Protein AF-A0A813GSJ7-F1 (afdb_monomer_lite)

Foldseek 3Di:
DDLADDPVVLVVCFWLVSLLVVLPADPQQVVQLCVQLPHDGGLQVLLPDDLVSLVVSLVPRWGFDPDDDDGDTDHDDPSNSVSSQRSSQSSNVSVPHDRDRSPDDPDDDDDDDDDDDDDDDDDDDDDDDDDDDDDFDWDACCQAFNVVGRDIFGQDDPVLVVLLQVLLCVQPVHGDDLQLAGDSVNLRSQCCQCQVVVHFSAGALLRQFGPGPPCNVVQWAWDWDQDPVRDTDTDIDGGHHAPVRVVSSLSNSVSSQSSDFRCVPDDDDPPDDDTHRLAHPVLSVLLVVLLVVLCVVQVQNVVLSGVLVNCLRPPVLVVLLVVQVVCVVVVNRDPPADADNVNGNHSSSNCSSVPCVSCCVRRVVVSVVCVVSVPDDDGPPPPVVCVVVVVCVVVPVPPPDDDDDDDDDDDDDDDDDDDDDDDDDDDDDDDDDDDDAFAQAAPVRFGADPQLQPHDVPSADPVGPVNGHNAHRRQRHNHHVPDPPPPPDDDDDDDDDDDDDDDDDDDDDDDDDDDDDDDDDDDDDDDDDDDDPPDDDDDDDDDDDDDPPPFDAFPAAAEEEEEQQQQCLLLVLLCVLPVVRHHYDDYLNPDPPADCVDPVNVVVVLVVVAPHLAYEYLHQAPLCQAVQDPDPNNHDDDPDDPVPPDDPDDPPDPDHDPDDDPSVLVSLVPDPNFHYKYKYDDPPCPVVVVPHPQKDKAWAFLVLQPDQAGRIIIMIGNDPLLNVQRYYPVRHDDDHHDDRHQADWDWDPSDPDTDIDRSSNCVSHRHSSSSNSSSVSVNVQCRDPNNSVSSVVPDDDDPDQDDQQLCCVVCVVFPLLVVLVVLLVVLVVVLCVVCVVLVVLVVCQAPPPHDLVDDDLVSLQSSLVSLCVSQVWDADSDLQAFRLRSLQSSCVSSVHLDDVVSQQSDPQFFDELAQPDHDDDSPPFDFAPDDDPLLVLLQVQAAWDQPQVLPDAADPQLVVCPPVNQVVLVVCVVVVQWDKAQHSVVLCVQQNPLATEFHKHWDWDQDPVRDIDIAIAGACRNNSNSNSHDDGGDQDDDDPVNVFVSVLSVLVVVVPHDPDQSDDKDKDWAFDPLFSSTFYGSNSLSSVWYAHPSSIIIRGRTGGHNRPCSSVSSVVVVSDPDASSSNTHISSVQIHMGQWDDDPQWIWHQDDPSRNGIDIDGDD

Radius of gyration: 43.33 Å; chains: 1; bounding box: 101×127×116 Å

Sequence (1164 aa):
MSLLPSVTELAALTTVSSLWMYVQLDESVWNAFSAKVGGITSVRVLAAMPADLLKTGIAALRIPLTAPATPSVREATPVEVIQVGLIWRIARQSVGLPDVDPLQVLGGSSSAPQPASSAAPSNTPHYMQTPLESPSKRVKTSAVLDQADDTEIQVRSSALMMQHFANHVEVTGAEPLSEVEPTPEQVSAMFERIVVRSEAPYADFSVLTPFGQRLQRTMKTRSWLLQQDGTWKALDVPGPPTFEAWQSCFRVYKAILFMLRYDQDAVPGPGSQAPRKIVSPASIEMYYENFRALSHEFPEAWHLCMSAEDRMRGEHLERIKRLLDRALLQGQVPLGIVYNAANPWDGVFQYAAQDAAFWDANVRRPALTFLARNRQVPRFEDAAVMNECWSTAESVQRRVVEYSRSGDEETCSRRRAESDRKTEESEQKTVEVKWGGVFRTGQRGTQICYEYAKGERGSCSEPCQTQRLRSCQKCLGKHRNDSAECRVATPGKGGKGGKGPRMTEEDSKLACEKEAPRKGEEESAPAQQVPPWKKRVTLTGSAATAKNSHLSSPSRRFRFGEFFAGAGGLTMTIREASAEIVEAMTPLDWWDNWDVATDEGYASAVESVADLDHGHFAPPCKSLSKARRTDKHGSAKVLRTEARPEGLGDPKADGRQLDRGEDSRSVFQTDPTGQNIFNGEPAEFFHLVATVKNVELIELDQCPYGAETPKPAGILTNTVWMKTVCHKCKDAPPHRHLVGGLQGKCWGYSREVPTQVWRTSLAAEDPEGLCAAWASALEKWVQSPEGVLTLARSTFTRTGVHGNALVRKASAKSPALRTVGARIGRALTKVFKQLPEVLKMVGAIGTPGWNKQGFKPDAVLLARQMLASEFGCDCDEEIHSYQQPLFQTLLREAKDPETALPEWLKKDVGFPLGIEEGIKTCGIFPTTSKDSASVEASRCHGQLVEDWSGEATNYTSFEEAGDMAQKELDRVFEHGWADKVLTWSEVVQVVGPGAKLTKMACLIKTKPDGSLKIRLIVDMRRSGVNGLMVIRERIVLPRVTDVTEGTRSLLREAGAESDETIEPEFLILGFSDTFYTCHLVTKERQYAIAKGQDGAYYVLKVVAFGFASGPLWGRLAAVLLLWAALGFKLAWEKAQRGKKVAWIGFQLTLTGKFFRDTLVELAQ

pLDDT: mean 70.85, std 22.8, range [20.39, 97.56]

Structure (mmCIF, N/CA/C/O backbone):
data_AF-A0A813GSJ7-F1
#
_entry.id   AF-A0A813GSJ7-F1
#
loop_
_atom_site.group_PDB
_atom_site.id
_atom_site.type_symbol
_atom_site.label_atom_id
_atom_site.label_alt_id
_atom_site.label_comp_id
_atom_site.label_asym_id
_atom_site.label_entity_id
_atom_site.label_seq_id
_atom_site.pdbx_PDB_ins_code
_atom_site.Cartn_x
_atom_site.Cartn_y
_atom_site.Cartn_z
_atom_site.occupancy
_atom_site.B_iso_or_equiv
_atom_site.auth_seq_id
_atom_site.auth_comp_id
_atom_site.auth_asym_id
_atom_site.auth_atom_id
_atom_site.pdbx_PDB_model_num
ATOM 1 N N . MET A 1 1 ? 20.339 50.449 35.054 1.00 42.16 1 MET A N 1
ATOM 2 C CA . MET A 1 1 ? 21.190 51.181 34.092 1.00 42.16 1 MET A CA 1
ATOM 3 C C . MET A 1 1 ? 21.083 50.464 32.760 1.00 42.16 1 MET A C 1
ATOM 5 O O . MET A 1 1 ? 21.123 49.240 32.767 1.00 42.16 1 MET A O 1
ATOM 9 N N . SER A 1 2 ? 20.855 51.184 31.661 1.00 52.94 2 SER A N 1
ATOM 10 C CA . SER A 1 2 ? 20.889 50.594 30.316 1.00 52.94 2 SER A CA 1
ATOM 11 C C . SER A 1 2 ? 22.309 50.088 30.036 1.00 52.94 2 SER A C 1
ATOM 13 O O . SER A 1 2 ? 23.253 50.834 30.267 1.00 52.94 2 SER A O 1
ATOM 15 N N . LEU A 1 3 ? 22.465 48.840 29.573 1.00 64.25 3 LEU A N 1
ATOM 16 C CA . LEU A 1 3 ? 23.765 48.287 29.139 1.00 64.25 3 LEU A CA 1
ATOM 17 C C . LEU A 1 3 ? 24.288 48.964 27.859 1.00 64.25 3 LEU A C 1
ATOM 19 O O . LEU A 1 3 ? 25.447 48.788 27.495 1.00 64.25 3 LEU A O 1
ATOM 23 N N . LEU A 1 4 ? 23.419 49.707 27.172 1.00 77.06 4 LEU A N 1
ATOM 24 C CA . LEU A 1 4 ? 23.701 50.410 25.929 1.00 77.06 4 LEU A CA 1
ATOM 25 C C . LEU A 1 4 ? 23.748 51.928 26.185 1.00 77.06 4 LEU A C 1
ATOM 27 O O . LEU A 1 4 ? 22.931 52.420 26.977 1.00 77.06 4 LEU A O 1
ATOM 31 N N . PRO A 1 5 ? 24.673 52.656 25.532 1.00 81.62 5 PRO A N 1
ATOM 32 C CA . PRO A 1 5 ? 24.878 54.086 25.736 1.00 81.62 5 PRO A CA 1
ATOM 33 C C . PRO A 1 5 ? 23.626 54.901 25.397 1.00 81.62 5 PRO A C 1
ATOM 35 O O . PRO A 1 5 ? 22.882 54.591 24.465 1.00 81.62 5 PRO A O 1
ATOM 38 N N . SER A 1 6 ? 23.400 55.976 26.150 1.00 81.81 6 SER A N 1
ATOM 39 C CA . SER A 1 6 ? 22.367 56.967 25.847 1.00 81.81 6 SER A CA 1
ATOM 40 C C . SER A 1 6 ? 22.648 57.682 24.520 1.00 81.81 6 SER A C 1
ATOM 42 O O . SER A 1 6 ? 23.774 57.701 24.024 1.00 81.81 6 SER A O 1
ATOM 44 N N . VAL A 1 7 ? 21.627 58.328 23.944 1.00 76.75 7 VAL A N 1
ATOM 45 C CA . VAL A 1 7 ? 21.748 59.069 22.670 1.00 76.75 7 VAL A CA 1
ATOM 46 C C . VAL A 1 7 ? 22.870 60.118 22.727 1.00 76.75 7 VAL A C 1
ATOM 48 O O . VAL A 1 7 ? 23.581 60.320 21.744 1.00 76.75 7 VAL A O 1
ATOM 51 N N . THR A 1 8 ? 23.079 60.739 23.891 1.00 76.44 8 THR A N 1
ATOM 52 C CA . THR A 1 8 ? 24.147 61.720 24.120 1.00 76.44 8 THR A CA 1
ATOM 53 C C . THR A 1 8 ? 25.535 61.071 24.191 1.00 76.44 8 THR A C 1
ATOM 55 O O . THR A 1 8 ? 26.498 61.640 23.688 1.00 76.44 8 THR A O 1
ATOM 58 N N . GLU A 1 9 ? 25.651 59.871 24.770 1.00 78.56 9 GLU A N 1
ATOM 59 C CA . GLU A 1 9 ? 26.912 59.115 24.852 1.00 78.56 9 GLU A CA 1
ATOM 60 C C . GLU A 1 9 ? 27.303 58.504 23.500 1.00 78.56 9 GLU A C 1
ATOM 62 O O . GLU A 1 9 ? 28.477 58.521 23.138 1.00 78.56 9 GLU A O 1
ATOM 67 N N . LEU A 1 10 ? 26.328 58.048 22.702 1.00 81.44 10 LEU A N 1
ATOM 68 C CA . LEU A 1 10 ? 26.556 57.546 21.341 1.00 81.44 10 LEU A CA 1
ATOM 69 C C . LEU A 1 10 ? 27.217 58.592 20.433 1.00 81.44 10 LEU A C 1
ATOM 71 O O . LEU A 1 10 ? 28.060 58.236 19.610 1.00 81.44 10 LEU A O 1
ATOM 75 N N . ALA A 1 11 ? 26.899 59.879 20.611 1.00 74.69 11 ALA A N 1
ATOM 76 C CA . ALA A 1 11 ? 27.506 60.967 19.842 1.00 74.69 11 ALA A CA 1
ATOM 77 C C . ALA A 1 11 ? 29.021 61.125 20.098 1.00 74.69 11 ALA A C 1
ATOM 79 O O . ALA A 1 11 ? 29.734 61.635 19.235 1.00 74.69 11 ALA A O 1
ATOM 80 N N . ALA A 1 12 ? 29.526 60.661 21.249 1.00 76.44 12 ALA A N 1
ATOM 81 C CA . ALA A 1 12 ? 30.950 60.684 21.595 1.00 76.44 12 ALA A CA 1
ATOM 82 C C . ALA A 1 12 ? 31.717 59.423 21.130 1.00 76.44 12 ALA A C 1
ATOM 84 O O . ALA A 1 12 ? 32.950 59.401 21.136 1.00 76.44 12 ALA A O 1
ATOM 85 N N . LEU A 1 13 ? 31.017 58.370 20.688 1.00 83.25 13 LEU A N 1
ATOM 86 C CA . LEU A 1 13 ? 31.591 57.071 20.314 1.00 83.25 13 LEU A CA 1
ATOM 87 C C . LEU A 1 13 ? 31.819 56.948 18.797 1.00 83.25 13 LEU A C 1
ATOM 89 O O . LEU A 1 13 ? 31.229 56.111 18.114 1.00 83.25 13 LEU A O 1
ATOM 93 N N . THR A 1 14 ? 32.689 57.803 18.256 1.00 78.19 14 THR A N 1
ATOM 94 C CA . THR A 1 14 ? 32.916 57.929 16.802 1.00 78.19 14 THR A CA 1
ATOM 95 C C . THR A 1 14 ? 34.052 57.064 16.240 1.00 78.19 14 THR A C 1
ATOM 97 O O . THR A 1 14 ? 34.173 56.939 15.020 1.00 78.19 14 THR A O 1
ATOM 100 N N . THR A 1 15 ? 34.877 56.438 17.087 1.00 85.38 15 THR A N 1
ATOM 101 C CA . THR A 1 15 ? 36.038 55.627 16.672 1.00 85.38 15 THR A CA 1
ATOM 102 C C . THR A 1 15 ? 35.978 54.225 17.273 1.00 85.38 15 THR A C 1
ATOM 104 O O . THR A 1 15 ? 35.367 54.017 18.315 1.00 85.38 15 THR A O 1
ATOM 107 N N . VAL A 1 16 ? 36.637 53.246 16.643 1.00 83.31 16 VAL A N 1
ATOM 108 C CA . VAL A 1 16 ? 36.701 51.874 17.184 1.00 83.31 16 VAL A CA 1
ATOM 109 C C . VAL A 1 16 ? 37.360 51.865 18.569 1.00 83.31 16 VAL A C 1
ATOM 111 O O . VAL A 1 16 ? 36.894 51.154 19.455 1.00 83.31 16 VAL A O 1
ATOM 114 N N . SER A 1 17 ? 38.371 52.715 18.779 1.00 85.19 17 SER A N 1
ATOM 115 C CA . SER A 1 17 ? 39.045 52.873 20.070 1.00 85.19 17 SER A CA 1
ATOM 116 C C . SER A 1 17 ? 38.131 53.386 21.173 1.00 85.19 17 SER A C 1
ATOM 118 O O . SER A 1 17 ? 38.138 52.839 22.273 1.00 85.19 17 SER A O 1
ATOM 120 N N . SER A 1 18 ? 37.278 54.372 20.882 1.00 86.25 18 SER A N 1
ATOM 121 C CA . SER A 1 18 ? 36.339 54.864 21.892 1.00 86.25 18 SER A CA 1
ATOM 122 C C . SER A 1 18 ? 35.288 53.820 22.285 1.00 86.25 18 SER A C 1
ATOM 124 O O . SER A 1 18 ? 34.849 53.825 23.432 1.00 86.25 18 SER A O 1
ATOM 126 N N . LEU A 1 19 ? 34.943 52.874 21.400 1.00 85.81 19 LEU A N 1
ATOM 127 C CA . LEU A 1 19 ? 33.991 51.800 21.706 1.00 85.81 19 LEU A CA 1
ATOM 128 C C . LEU A 1 19 ? 34.537 50.771 22.701 1.00 85.81 19 LEU A C 1
ATOM 130 O O . LEU A 1 19 ? 33.862 50.457 23.681 1.00 85.81 19 LEU A O 1
ATOM 134 N N . TRP A 1 20 ? 35.740 50.234 22.475 1.00 87.06 20 TRP A N 1
ATOM 135 C CA . TRP A 1 20 ? 36.286 49.227 23.389 1.00 87.06 20 TRP A CA 1
ATOM 136 C C . TRP A 1 20 ? 36.777 49.835 24.706 1.00 87.06 20 TRP A C 1
ATOM 138 O O . TRP A 1 20 ? 36.661 49.184 25.744 1.00 87.06 20 TRP A O 1
ATOM 148 N N . MET A 1 21 ? 37.192 51.109 24.709 1.00 85.44 21 MET A N 1
ATOM 149 C CA . MET A 1 21 ? 37.447 51.852 25.948 1.00 85.44 21 MET A CA 1
ATOM 150 C C . MET A 1 21 ? 36.170 52.066 26.769 1.00 85.44 21 MET A C 1
ATOM 152 O O . MET A 1 21 ? 36.201 51.909 27.987 1.00 85.44 21 MET A O 1
ATOM 156 N N . TYR A 1 22 ? 35.039 52.382 26.124 1.00 86.25 22 TYR A N 1
ATOM 157 C CA . TYR A 1 22 ? 33.753 52.563 26.809 1.00 86.25 22 TYR A CA 1
ATOM 158 C C . TYR A 1 22 ? 33.303 51.290 27.535 1.00 86.25 22 TYR A C 1
ATOM 160 O O . TYR A 1 22 ? 32.839 51.342 28.671 1.00 86.25 22 TYR A O 1
ATOM 168 N N . VAL A 1 23 ? 33.502 50.133 26.899 1.00 87.88 23 VAL A N 1
ATOM 169 C CA . VAL A 1 23 ? 33.152 48.818 27.455 1.00 87.88 23 VAL A CA 1
ATOM 170 C C . VAL A 1 23 ? 34.245 48.270 28.399 1.00 87.88 23 VAL A C 1
ATOM 172 O O . VAL A 1 23 ? 34.072 47.209 28.998 1.00 87.88 23 VAL A O 1
ATOM 175 N N . GLN A 1 24 ? 35.342 49.015 28.591 1.00 88.94 24 GLN A N 1
ATOM 176 C CA . GLN A 1 24 ? 36.490 48.665 29.440 1.00 88.94 24 GLN A CA 1
ATOM 177 C C . GLN A 1 24 ? 37.159 47.335 29.044 1.00 88.94 24 GLN A C 1
ATOM 179 O O . GLN A 1 24 ? 37.554 46.546 29.904 1.00 88.94 24 GLN A O 1
ATOM 184 N N . LEU A 1 25 ? 37.257 47.064 27.739 1.00 88.25 25 LEU A N 1
ATOM 185 C CA . LEU A 1 25 ? 38.001 45.916 27.222 1.00 88.25 25 LEU A CA 1
ATOM 186 C C . LEU A 1 25 ? 39.484 46.279 27.083 1.00 88.25 25 LEU A C 1
ATOM 188 O O . LEU A 1 25 ? 39.816 47.355 26.588 1.00 88.25 25 LEU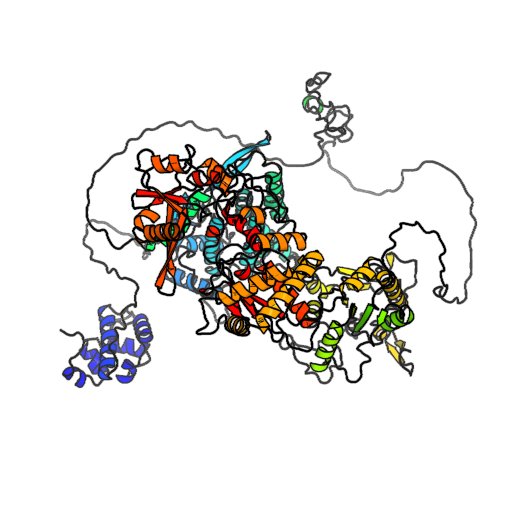 A O 1
ATOM 192 N N . ASP A 1 26 ? 40.373 45.376 27.493 1.00 86.31 26 ASP A N 1
ATOM 193 C CA . ASP A 1 26 ? 41.816 45.581 27.360 1.00 86.31 26 ASP A CA 1
ATOM 194 C C . ASP A 1 26 ? 42.247 45.647 25.882 1.00 86.31 26 ASP A C 1
ATOM 196 O O . ASP A 1 26 ? 41.798 44.859 25.040 1.00 86.31 26 ASP A O 1
ATOM 200 N N . GLU A 1 27 ? 43.148 46.580 25.564 1.00 83.88 27 GLU A N 1
ATOM 201 C CA . GLU A 1 27 ? 43.599 46.839 24.194 1.00 83.88 27 GLU A CA 1
ATOM 202 C C . GLU A 1 27 ? 44.244 45.598 23.552 1.00 83.88 27 GLU A C 1
ATOM 204 O O . GLU A 1 27 ? 44.051 45.339 22.361 1.00 83.88 27 GLU A O 1
ATOM 209 N N . SER A 1 28 ? 44.963 44.780 24.330 1.00 84.19 28 SER A N 1
ATOM 210 C CA . SER A 1 28 ? 45.601 43.561 23.817 1.00 84.19 28 SER A CA 1
ATOM 211 C C . SER A 1 28 ? 44.573 42.524 23.355 1.00 84.19 28 SER A C 1
ATOM 213 O O . SER A 1 28 ? 44.789 41.833 22.354 1.00 84.19 28 SER A O 1
ATOM 215 N N . VAL A 1 29 ? 43.421 42.466 24.027 1.00 86.94 29 VAL A N 1
ATOM 216 C CA . VAL A 1 29 ? 42.313 41.561 23.706 1.00 86.94 29 VAL A CA 1
ATOM 217 C C . VAL A 1 29 ? 41.586 42.036 22.456 1.00 86.94 29 VAL A C 1
ATOM 219 O O . VAL A 1 29 ? 41.328 41.234 21.554 1.00 86.94 29 VAL A O 1
ATOM 222 N N . TRP A 1 30 ? 41.321 43.343 22.356 1.00 90.00 30 TRP A N 1
ATOM 223 C CA . TRP A 1 30 ? 40.736 43.924 21.150 1.00 90.00 30 TRP A CA 1
ATOM 224 C C . TRP A 1 30 ? 41.644 43.739 19.932 1.00 90.00 30 TRP A C 1
ATOM 226 O O . TRP A 1 30 ? 41.173 43.330 18.873 1.00 90.00 30 TRP A O 1
ATOM 236 N N . ASN A 1 31 ? 42.950 43.971 20.074 1.00 86.44 31 ASN A N 1
ATOM 237 C CA . ASN A 1 31 ? 43.903 43.813 18.977 1.00 86.44 31 ASN A CA 1
ATOM 238 C C . ASN A 1 31 ? 44.022 42.350 18.529 1.00 86.44 31 ASN A C 1
ATOM 240 O O . ASN A 1 31 ? 44.044 42.082 17.325 1.00 86.44 31 ASN A O 1
ATOM 244 N N . ALA A 1 32 ? 44.016 41.395 19.466 1.00 86.38 32 ALA A N 1
ATOM 245 C CA . ALA A 1 32 ? 43.986 39.970 19.143 1.00 86.38 32 ALA A CA 1
ATOM 246 C C . ALA A 1 32 ? 42.697 39.575 18.400 1.00 86.38 32 ALA A C 1
ATOM 248 O O . ALA A 1 32 ? 42.760 38.830 17.421 1.00 86.38 32 ALA A O 1
ATOM 249 N N . PHE A 1 33 ? 41.541 40.104 18.814 1.00 90.00 33 PHE A N 1
ATOM 250 C CA . PHE A 1 33 ? 40.266 39.872 18.134 1.00 90.00 33 PHE A CA 1
ATOM 251 C C . PHE A 1 33 ? 40.240 40.503 16.742 1.00 90.00 33 PHE A C 1
ATOM 253 O O . PHE A 1 33 ? 39.985 39.813 15.756 1.00 90.00 33 PHE A O 1
ATOM 260 N N . SER A 1 34 ? 40.581 41.788 16.646 1.00 87.81 34 SER A N 1
ATOM 261 C CA . SER A 1 34 ? 40.627 42.546 15.398 1.00 87.81 34 SER A CA 1
ATOM 262 C C . SER A 1 34 ? 41.532 41.863 14.372 1.00 87.81 34 SER A C 1
ATOM 264 O O . SER A 1 34 ? 41.120 41.678 13.230 1.00 87.81 34 SER A O 1
ATOM 266 N N . ALA A 1 35 ? 42.707 41.370 14.780 1.00 85.00 35 ALA A N 1
ATOM 267 C CA . ALA A 1 35 ? 43.603 40.620 13.903 1.00 85.00 35 ALA A CA 1
ATOM 268 C C . ALA A 1 35 ? 42.976 39.324 13.351 1.00 85.00 35 ALA A C 1
ATOM 270 O O . ALA A 1 35 ? 43.222 38.974 12.198 1.00 85.00 35 ALA A O 1
ATOM 271 N N . LYS A 1 36 ? 42.145 38.617 14.132 1.00 84.44 36 LYS A N 1
ATOM 272 C CA . LYS A 1 36 ? 41.499 37.365 13.692 1.00 84.44 36 LYS A CA 1
ATOM 273 C C . LYS A 1 36 ? 40.407 37.572 12.656 1.00 84.44 36 LYS A C 1
ATOM 275 O O . LYS A 1 36 ? 40.225 36.711 11.803 1.00 84.44 36 LYS A O 1
ATOM 280 N N . VAL A 1 37 ? 39.720 38.706 12.707 1.00 82.69 37 VAL A N 1
ATOM 281 C CA . VAL A 1 37 ? 38.649 39.044 11.759 1.00 82.69 37 VAL A CA 1
ATOM 282 C C . VAL A 1 37 ? 39.113 39.986 10.639 1.00 82.69 37 VAL A C 1
ATOM 284 O O . VAL A 1 37 ? 38.288 40.527 9.910 1.00 82.69 37 VAL A O 1
ATOM 287 N N . GLY A 1 38 ? 40.431 40.157 10.465 1.00 81.56 38 GLY A N 1
ATOM 288 C CA . GLY A 1 38 ? 41.023 40.846 9.309 1.00 81.56 38 GLY A CA 1
ATOM 289 C C . GLY A 1 38 ? 41.383 42.324 9.505 1.00 81.56 38 GLY A C 1
ATOM 290 O O . GLY A 1 38 ? 41.612 43.017 8.520 1.00 81.56 38 GLY A O 1
ATOM 291 N N . GLY A 1 39 ? 41.464 42.813 10.746 1.00 81.69 39 GLY A N 1
ATOM 292 C CA . GLY A 1 39 ? 41.925 44.164 11.089 1.00 81.69 39 GLY A CA 1
ATOM 293 C C . GLY A 1 39 ? 40.833 45.227 10.957 1.00 81.69 39 GLY A C 1
ATOM 294 O O . GLY A 1 39 ? 40.825 46.021 10.018 1.00 81.69 39 GLY A O 1
ATOM 295 N N . ILE A 1 40 ? 39.908 45.275 11.916 1.00 83.31 40 ILE A N 1
ATOM 296 C CA . ILE A 1 40 ? 38.796 46.232 11.925 1.00 83.31 40 ILE A CA 1
ATOM 297 C C . ILE A 1 40 ? 39.307 47.638 12.258 1.00 83.31 40 ILE A C 1
ATOM 299 O O . ILE A 1 40 ? 39.736 47.908 13.379 1.00 83.31 40 ILE A O 1
ATOM 303 N N . THR A 1 41 ? 39.184 48.557 11.301 1.00 77.00 41 THR A N 1
ATOM 304 C CA . THR A 1 41 ? 39.621 49.958 11.441 1.00 77.00 41 THR A CA 1
ATOM 305 C C . THR A 1 41 ? 38.470 50.967 11.474 1.00 77.00 41 THR A C 1
ATOM 307 O O . THR A 1 41 ? 38.678 52.123 11.833 1.00 77.00 41 THR A O 1
ATOM 310 N N . SER A 1 42 ? 37.242 50.556 11.136 1.00 84.19 42 SER A N 1
ATOM 311 C CA . SER A 1 42 ? 36.076 51.444 11.041 1.00 84.19 42 SER A CA 1
ATOM 312 C C . SER A 1 42 ? 34.854 50.890 11.770 1.00 84.19 42 SER A C 1
ATOM 314 O O . SER A 1 42 ? 34.489 49.725 11.602 1.00 84.19 42 SER A O 1
ATOM 316 N N . VAL A 1 43 ? 34.161 51.766 12.507 1.00 85.38 43 VAL A N 1
ATOM 317 C CA . VAL A 1 43 ? 32.908 51.454 13.217 1.00 85.38 43 VAL A CA 1
ATOM 318 C C . VAL A 1 43 ? 31.818 50.976 12.251 1.00 85.38 43 VAL A C 1
ATOM 320 O O . VAL A 1 43 ? 31.052 50.077 12.585 1.00 85.38 43 VAL A O 1
ATOM 323 N N . ARG A 1 44 ? 31.790 51.496 11.014 1.00 84.88 44 ARG A N 1
ATOM 324 C CA . ARG A 1 44 ? 30.817 51.073 9.991 1.00 84.88 44 ARG A CA 1
ATOM 325 C C . ARG A 1 44 ? 31.040 49.633 9.535 1.00 84.88 44 ARG A C 1
ATOM 327 O O . ARG A 1 44 ? 30.076 48.900 9.346 1.00 84.88 44 ARG A O 1
ATOM 334 N N . VAL A 1 45 ? 32.303 49.231 9.380 1.00 85.31 45 VAL A N 1
ATOM 335 C CA . VAL A 1 45 ? 32.665 47.857 8.997 1.00 85.31 45 VAL A CA 1
ATOM 336 C C . VAL A 1 45 ? 32.318 46.896 10.129 1.00 85.31 45 VAL A C 1
ATOM 338 O O . VAL A 1 45 ? 31.726 45.849 9.881 1.00 85.31 45 VAL A O 1
ATOM 341 N N . LEU A 1 46 ? 32.592 47.293 11.376 1.00 88.50 46 LEU A N 1
ATOM 342 C CA . LEU A 1 46 ? 32.206 46.517 12.550 1.00 88.50 46 LEU A CA 1
ATOM 343 C C . LEU A 1 46 ? 30.686 46.323 12.638 1.00 88.50 46 LEU A C 1
ATOM 345 O O . LEU A 1 46 ? 30.225 45.205 12.837 1.00 88.50 46 LEU A O 1
ATOM 349 N N . ALA A 1 47 ? 29.913 47.390 12.432 1.00 88.19 47 ALA A N 1
ATOM 350 C CA . ALA A 1 47 ? 28.453 47.355 12.470 1.00 88.19 47 ALA A CA 1
ATOM 351 C C . ALA A 1 47 ? 27.828 46.474 11.373 1.00 88.19 47 ALA A C 1
ATOM 353 O O . ALA A 1 47 ? 26.798 45.831 11.599 1.00 88.19 47 ALA A O 1
ATOM 354 N N . ALA A 1 48 ? 28.446 46.447 10.188 1.00 85.56 48 ALA A N 1
ATOM 355 C CA . ALA A 1 48 ? 28.002 45.653 9.045 1.00 85.56 48 ALA A CA 1
ATOM 356 C C . ALA A 1 48 ? 28.384 44.165 9.146 1.00 85.56 48 ALA A C 1
ATOM 358 O O . ALA A 1 48 ? 27.836 43.351 8.404 1.00 85.56 48 ALA A O 1
ATOM 359 N N . MET A 1 49 ? 29.302 43.795 10.045 1.00 85.88 49 MET A N 1
ATOM 360 C CA . MET A 1 49 ? 29.746 42.412 10.205 1.00 85.88 49 MET A CA 1
ATOM 361 C C . MET A 1 49 ? 28.585 41.508 10.667 1.00 85.88 49 MET A C 1
ATOM 363 O O . MET A 1 49 ? 27.959 41.820 11.679 1.00 85.88 49 MET A O 1
ATOM 367 N N . PRO A 1 50 ? 28.297 40.383 9.983 1.00 85.88 50 PRO A N 1
ATOM 368 C CA . PRO A 1 50 ? 27.307 39.398 10.420 1.00 85.88 50 PRO A CA 1
ATOM 369 C C . PRO A 1 50 ? 27.615 38.795 11.800 1.00 85.88 50 PRO A C 1
ATOM 371 O O . PRO A 1 50 ? 28.774 38.535 12.127 1.00 85.88 50 PRO A O 1
ATOM 374 N N . ALA A 1 51 ? 26.572 38.496 12.582 1.00 84.31 51 ALA A N 1
ATOM 375 C CA . ALA A 1 51 ? 26.713 37.951 13.937 1.00 84.31 51 ALA A CA 1
ATOM 376 C C . ALA A 1 51 ? 27.454 36.599 13.972 1.00 84.31 51 ALA A C 1
ATOM 378 O O . ALA A 1 51 ? 28.210 36.339 14.904 1.00 84.31 51 ALA A O 1
ATOM 379 N N . ASP A 1 52 ? 27.309 35.757 12.947 1.00 80.88 52 ASP A N 1
ATOM 380 C CA . ASP A 1 52 ? 27.993 34.457 12.906 1.00 80.88 52 ASP A CA 1
ATOM 381 C C . ASP A 1 52 ? 29.503 34.588 12.652 1.00 80.88 52 ASP A C 1
ATOM 383 O O . ASP A 1 52 ? 30.294 33.805 13.186 1.00 80.88 52 ASP A O 1
ATOM 387 N N . LEU A 1 53 ? 29.935 35.636 11.937 1.00 82.69 53 LEU A N 1
ATOM 388 C CA . LEU A 1 53 ? 31.359 35.963 11.803 1.00 82.69 53 LEU A CA 1
ATOM 389 C C . LEU A 1 53 ? 31.928 36.531 13.108 1.00 82.69 53 LEU A C 1
ATOM 391 O O . LEU A 1 53 ? 33.050 36.182 13.472 1.00 82.69 53 LEU A O 1
ATOM 395 N N . LEU A 1 54 ? 31.143 37.319 13.855 1.00 86.25 54 LEU A N 1
ATOM 396 C CA . LEU A 1 54 ? 31.515 37.757 15.206 1.00 86.25 54 LEU A CA 1
ATOM 397 C C . LEU A 1 54 ? 31.734 36.545 16.130 1.00 86.25 54 LEU A C 1
ATOM 399 O O . LEU A 1 54 ? 32.781 36.447 16.766 1.00 86.25 54 LEU A O 1
ATOM 403 N N . LYS A 1 55 ? 30.790 35.590 16.160 1.00 83.44 55 LYS A N 1
ATOM 404 C CA . LYS A 1 55 ? 30.883 34.359 16.972 1.00 83.44 55 LYS A CA 1
ATOM 405 C C . LYS A 1 55 ? 32.099 33.514 16.599 1.00 83.44 55 LYS A C 1
ATOM 407 O O . LYS A 1 55 ? 32.822 33.056 17.480 1.00 83.44 55 LYS A O 1
ATOM 412 N N . THR A 1 56 ? 32.351 33.350 15.301 1.00 81.56 56 THR A N 1
ATOM 413 C CA . THR A 1 56 ? 33.511 32.597 14.801 1.00 81.56 56 THR A CA 1
ATOM 414 C C . THR A 1 56 ? 34.823 33.285 15.190 1.00 81.56 56 THR A C 1
ATOM 416 O O . THR A 1 56 ? 35.753 32.627 15.657 1.00 81.56 56 THR A O 1
ATOM 419 N N . GLY A 1 57 ? 34.885 34.617 15.081 1.00 83.75 57 GLY A N 1
ATOM 420 C CA . GLY A 1 57 ? 36.037 35.409 15.516 1.00 83.75 57 GLY A CA 1
ATOM 421 C C . GLY A 1 57 ? 36.299 35.311 17.021 1.00 83.75 57 GLY A C 1
ATOM 422 O O . GLY A 1 57 ? 37.450 35.182 17.434 1.00 83.75 57 GLY A O 1
ATOM 423 N N . ILE A 1 58 ? 35.240 35.309 17.839 1.00 87.12 58 ILE A N 1
ATOM 424 C CA . ILE A 1 58 ? 35.332 35.133 19.295 1.00 87.12 58 ILE A CA 1
ATOM 425 C C . ILE A 1 58 ? 35.822 33.719 19.641 1.00 87.12 58 ILE A C 1
ATOM 427 O O . ILE A 1 58 ? 36.727 33.574 20.458 1.00 87.12 58 ILE A O 1
ATOM 431 N N . ALA A 1 59 ? 35.290 32.675 18.996 1.00 81.25 59 ALA A N 1
ATOM 432 C CA . ALA A 1 59 ? 35.706 31.289 19.239 1.00 81.25 59 ALA A CA 1
ATOM 433 C C . ALA A 1 59 ? 37.194 31.052 18.904 1.00 81.25 59 ALA A C 1
ATOM 435 O O . ALA A 1 59 ? 37.894 30.302 19.594 1.00 81.25 59 ALA A O 1
ATOM 436 N N . ALA A 1 60 ? 37.698 31.735 17.872 1.00 80.69 60 ALA A N 1
ATOM 437 C CA . ALA A 1 60 ? 39.092 31.674 17.434 1.00 80.69 60 ALA A CA 1
ATOM 438 C C . ALA A 1 60 ? 40.043 32.626 18.196 1.00 80.69 60 ALA A C 1
ATOM 440 O O . ALA A 1 60 ? 41.251 32.631 17.928 1.00 80.69 60 ALA A O 1
ATOM 441 N N . LEU A 1 61 ? 39.535 33.436 19.134 1.00 85.00 61 LEU A N 1
ATOM 442 C CA . LEU A 1 61 ? 40.322 34.413 19.886 1.00 85.00 61 LEU A CA 1
ATOM 443 C C . LEU A 1 61 ? 41.303 33.710 20.833 1.00 85.00 61 LEU A C 1
ATOM 445 O O . LEU A 1 61 ? 40.919 32.881 21.659 1.00 85.00 61 LEU A O 1
ATOM 449 N N . ARG A 1 62 ? 42.591 34.036 20.709 1.00 85.44 62 ARG A N 1
ATOM 450 C CA . ARG A 1 62 ? 43.663 33.555 21.590 1.00 85.44 62 ARG A CA 1
ATOM 451 C C . ARG A 1 62 ? 44.516 34.752 22.004 1.00 85.44 62 ARG A C 1
ATOM 453 O O . ARG A 1 62 ? 45.085 35.416 21.140 1.00 85.44 62 ARG A O 1
ATOM 460 N N . ILE A 1 63 ? 44.549 35.048 23.304 1.00 85.12 63 ILE A N 1
ATOM 461 C CA . ILE A 1 63 ? 45.166 36.254 23.876 1.00 85.12 63 ILE A CA 1
ATOM 462 C C . ILE A 1 63 ? 46.571 35.894 24.385 1.00 85.12 63 ILE A C 1
ATOM 464 O O . ILE A 1 63 ? 46.697 34.961 25.185 1.00 85.12 63 ILE A O 1
ATOM 468 N N . PRO A 1 64 ? 47.634 36.583 23.939 1.00 75.25 64 PRO A N 1
ATOM 469 C CA . PRO A 1 64 ? 48.995 36.329 24.405 1.00 75.25 64 PRO A CA 1
ATOM 470 C C . PRO A 1 64 ? 49.201 36.831 25.844 1.00 75.25 64 PRO A C 1
ATOM 472 O O . PRO A 1 64 ? 48.816 37.950 26.172 1.00 75.25 64 PRO A O 1
ATOM 475 N N . LEU A 1 65 ? 49.829 36.020 26.704 1.00 76.88 65 LEU A N 1
ATOM 476 C CA . LEU A 1 65 ? 50.215 36.428 28.061 1.00 76.88 65 LEU A CA 1
ATOM 477 C C . LEU A 1 65 ? 51.547 37.199 28.029 1.00 76.88 65 LEU A C 1
ATOM 479 O O . LEU A 1 65 ? 52.566 36.690 27.556 1.00 76.88 65 LEU A O 1
ATOM 483 N N . THR A 1 66 ? 51.561 38.433 28.530 1.00 56.72 66 THR A N 1
ATOM 484 C CA . THR A 1 66 ? 52.754 39.292 28.562 1.00 56.72 66 THR A CA 1
ATOM 485 C C . THR A 1 66 ? 53.717 38.905 29.706 1.00 56.72 66 THR A C 1
ATOM 487 O O . THR A 1 66 ? 53.657 39.457 30.798 1.00 56.72 66 THR A O 1
ATOM 490 N N . ALA A 1 67 ? 54.656 38.004 29.361 1.00 48.53 67 ALA A N 1
ATOM 491 C CA . ALA A 1 67 ? 56.010 37.744 29.915 1.00 48.53 67 ALA A CA 1
ATOM 492 C C . ALA A 1 67 ? 56.219 36.802 31.141 1.00 48.53 67 ALA A C 1
ATOM 494 O O . ALA A 1 67 ? 55.343 36.713 31.997 1.00 48.53 67 ALA A O 1
ATOM 495 N N . PRO A 1 68 ? 57.424 36.173 31.304 1.00 51.47 68 PRO A N 1
ATOM 496 C CA . PRO A 1 68 ? 58.518 35.958 30.341 1.00 51.47 68 PRO A CA 1
ATOM 497 C C . PRO A 1 68 ? 58.805 34.467 30.003 1.00 51.47 68 PRO A C 1
ATOM 499 O O . PRO A 1 68 ? 58.526 33.550 30.768 1.00 51.47 68 PRO A O 1
ATOM 502 N N . ALA A 1 69 ? 59.465 34.273 28.853 1.00 51.12 69 ALA A N 1
ATOM 503 C CA . ALA A 1 69 ? 60.202 33.092 28.365 1.00 51.12 69 ALA A CA 1
ATOM 504 C C . ALA A 1 69 ? 59.478 31.975 27.578 1.00 51.12 69 ALA A C 1
ATOM 506 O O . ALA A 1 69 ? 60.167 31.222 26.894 1.00 51.12 69 ALA A O 1
ATOM 507 N N . THR A 1 70 ? 58.144 31.895 27.535 1.00 54.28 70 THR A N 1
ATOM 508 C CA . THR A 1 70 ? 57.435 31.007 26.578 1.00 54.28 70 THR A CA 1
ATOM 509 C C . THR A 1 70 ? 56.126 31.638 26.085 1.00 54.28 70 THR A C 1
ATOM 511 O O . THR A 1 70 ? 55.383 32.183 26.903 1.00 54.28 70 THR A O 1
ATOM 514 N N . PRO A 1 71 ? 55.815 31.604 24.771 1.00 54.84 71 PRO A N 1
ATOM 515 C CA . PRO A 1 71 ? 54.568 32.150 24.244 1.00 54.84 71 PRO A CA 1
ATOM 516 C C . PRO A 1 71 ? 53.401 31.246 24.655 1.00 54.84 71 PRO A C 1
ATOM 518 O O . PRO A 1 71 ? 53.047 30.301 23.955 1.00 54.84 71 PRO A O 1
ATOM 521 N N . SER A 1 72 ? 52.817 31.521 25.819 1.00 64.88 72 SER A N 1
ATOM 522 C CA . SER A 1 72 ? 51.570 30.903 26.259 1.00 64.88 72 SER A CA 1
ATOM 523 C C . SER A 1 72 ? 50.399 31.807 25.875 1.00 64.88 72 SER A C 1
ATOM 525 O O . SER A 1 72 ? 50.413 33.021 26.094 1.00 64.88 72 SER A O 1
ATOM 527 N N . VAL A 1 73 ? 49.397 31.213 25.232 1.00 80.44 73 VAL A N 1
ATOM 528 C CA . VAL A 1 73 ? 48.147 31.881 24.860 1.00 80.44 73 VAL A CA 1
ATOM 529 C C . VAL A 1 73 ? 47.035 31.397 25.778 1.00 80.44 73 VAL A C 1
ATOM 531 O O . VAL A 1 73 ? 46.967 30.209 26.092 1.00 80.44 73 VAL A O 1
ATOM 534 N N . ARG A 1 74 ? 46.154 32.308 26.194 1.00 85.81 74 ARG A N 1
ATOM 535 C CA . ARG A 1 74 ? 44.934 31.977 26.938 1.00 85.81 74 ARG A CA 1
ATOM 536 C C . ARG A 1 74 ? 43.689 32.217 26.093 1.00 85.81 74 ARG A C 1
ATOM 538 O O . ARG A 1 74 ? 43.705 32.993 25.134 1.00 85.81 74 ARG A O 1
ATOM 545 N N . GLU A 1 75 ? 42.603 31.558 26.466 1.00 81.81 75 GLU A N 1
ATOM 546 C CA . GLU A 1 75 ? 41.282 31.828 25.903 1.00 81.81 75 GLU A CA 1
ATOM 547 C C . GLU A 1 75 ? 40.688 33.115 26.499 1.00 81.81 75 GLU A C 1
ATOM 549 O O . GLU A 1 75 ? 41.107 33.584 27.568 1.00 81.81 75 GLU A O 1
ATOM 554 N N . ALA A 1 76 ? 39.742 33.715 25.774 1.00 83.00 76 ALA A N 1
ATOM 555 C CA . ALA A 1 76 ? 39.007 34.877 26.253 1.00 83.00 76 ALA A CA 1
ATOM 556 C C . ALA A 1 76 ? 38.072 34.473 27.393 1.00 83.00 76 ALA A C 1
ATOM 558 O O . ALA A 1 76 ? 37.368 33.465 27.323 1.00 83.00 76 ALA A O 1
ATOM 559 N N . THR A 1 77 ? 38.065 35.265 28.455 1.00 85.94 77 THR A N 1
ATOM 560 C CA . THR A 1 77 ? 37.153 35.066 29.576 1.00 85.94 77 THR A CA 1
ATOM 561 C C . THR A 1 77 ? 35.711 35.358 29.146 1.00 85.94 77 THR A C 1
ATOM 563 O O . THR A 1 77 ? 35.488 36.147 28.224 1.00 85.94 77 THR A O 1
ATOM 566 N N . PRO A 1 78 ? 34.701 34.798 29.834 1.00 81.06 78 PRO A N 1
ATOM 567 C CA . PRO A 1 78 ? 33.300 35.102 29.541 1.00 81.06 78 PRO A CA 1
ATOM 568 C C . PRO A 1 78 ? 32.976 36.606 29.567 1.00 81.06 78 PRO A C 1
ATOM 570 O O . PRO A 1 78 ? 32.132 37.066 28.804 1.00 81.06 78 PRO A O 1
ATOM 573 N N . VAL A 1 79 ? 33.674 37.381 30.407 1.00 84.25 79 VAL A N 1
ATOM 574 C CA . VAL A 1 79 ? 33.530 38.843 30.476 1.00 84.25 79 VAL A CA 1
ATOM 575 C C . VAL A 1 79 ? 34.041 39.495 29.192 1.00 84.25 79 VAL A C 1
ATOM 577 O O . VAL A 1 79 ? 33.305 40.256 28.573 1.00 84.25 79 VAL A O 1
ATOM 580 N N . GLU A 1 80 ? 35.241 39.132 28.734 1.00 88.06 80 GLU A N 1
ATOM 581 C CA . GLU A 1 80 ? 35.821 39.646 27.484 1.00 88.06 80 GLU A CA 1
ATOM 582 C C . GLU A 1 80 ? 34.951 39.286 26.264 1.00 88.06 80 GLU A C 1
ATOM 584 O O . GLU A 1 80 ? 34.770 40.107 25.366 1.00 88.06 80 GLU A O 1
ATOM 589 N N . VAL A 1 81 ? 34.332 38.099 26.256 1.00 87.69 81 VAL A N 1
ATOM 590 C CA . VAL A 1 81 ? 33.375 37.676 25.216 1.00 87.69 81 VAL A CA 1
ATOM 591 C C . VAL A 1 81 ? 32.145 38.589 25.174 1.00 87.69 81 VAL A C 1
ATOM 593 O O . VAL A 1 81 ? 31.753 39.055 24.100 1.00 87.69 81 VAL A O 1
ATOM 596 N N . ILE A 1 82 ? 31.550 38.879 26.334 1.00 87.44 82 ILE A N 1
ATOM 597 C CA . ILE A 1 82 ? 30.399 39.788 26.441 1.00 87.44 82 ILE A CA 1
ATOM 598 C C . ILE A 1 82 ? 30.800 41.204 26.019 1.00 87.44 82 ILE A C 1
ATOM 600 O O . ILE A 1 82 ? 30.060 41.853 25.282 1.00 87.44 82 ILE A O 1
ATOM 604 N N . GLN A 1 83 ? 31.980 41.668 26.431 1.00 90.56 83 GLN A N 1
ATOM 605 C CA . GLN A 1 83 ? 32.495 42.987 26.076 1.00 90.56 83 GLN A CA 1
ATOM 606 C C . GLN A 1 83 ? 32.677 43.137 24.555 1.00 90.56 83 GLN A C 1
ATOM 608 O O . GLN A 1 83 ? 32.221 44.129 23.989 1.00 90.56 83 GLN A O 1
ATOM 613 N N . VAL A 1 84 ? 33.231 42.134 23.859 1.00 89.94 84 VAL A N 1
ATOM 614 C CA . VAL A 1 84 ? 33.322 42.126 22.382 1.00 89.94 84 VAL A CA 1
ATOM 615 C C . VAL A 1 84 ? 31.932 42.133 21.729 1.00 89.94 84 VAL A C 1
ATOM 617 O O . VAL A 1 84 ? 31.705 42.873 20.767 1.00 89.94 84 VAL A O 1
ATOM 620 N N . GLY A 1 85 ? 30.976 41.376 22.278 1.00 90.56 85 GLY A N 1
ATOM 621 C CA . GLY A 1 85 ? 29.578 41.398 21.837 1.00 90.56 85 GLY A CA 1
ATOM 622 C C . GLY A 1 85 ? 28.915 42.773 21.989 1.00 90.56 85 GLY A C 1
ATOM 623 O O . GLY A 1 85 ? 28.239 43.242 21.072 1.00 90.56 85 GLY A O 1
ATOM 624 N N . LEU A 1 86 ? 29.147 43.456 23.113 1.00 90.44 86 LEU A N 1
ATOM 625 C CA . LEU A 1 86 ? 28.634 44.803 23.378 1.00 90.44 86 LEU A CA 1
ATOM 626 C C . LEU A 1 86 ? 29.240 45.845 22.434 1.00 90.44 86 LEU A C 1
ATOM 628 O O . LEU A 1 86 ? 28.503 46.671 21.905 1.00 90.44 86 LEU A O 1
ATOM 632 N N . ILE A 1 87 ? 30.544 45.776 22.150 1.00 90.94 87 ILE A N 1
ATOM 633 C CA . ILE A 1 87 ? 31.204 46.687 21.199 1.00 90.94 87 ILE A CA 1
ATOM 634 C C . ILE A 1 87 ? 30.528 46.604 19.816 1.00 90.94 87 ILE A C 1
ATOM 636 O O . ILE A 1 87 ? 30.257 47.636 19.199 1.00 90.94 87 ILE A O 1
ATOM 640 N N . TRP A 1 88 ? 30.189 45.397 19.344 1.00 91.50 88 TRP A N 1
ATOM 641 C CA . TRP A 1 88 ? 29.470 45.203 18.076 1.00 91.50 88 TRP A CA 1
ATOM 642 C C . TRP A 1 88 ? 28.041 45.771 18.108 1.00 91.50 88 TRP A C 1
ATOM 644 O O . TRP A 1 88 ? 27.624 46.448 17.167 1.00 91.50 88 TRP A O 1
ATOM 654 N N . ARG A 1 89 ? 27.301 45.565 19.206 1.00 91.38 89 ARG A N 1
ATOM 655 C CA . ARG A 1 89 ? 25.944 46.120 19.390 1.00 91.38 89 ARG A CA 1
ATOM 656 C C . ARG A 1 89 ? 25.939 47.648 19.405 1.00 91.38 89 ARG A C 1
ATOM 658 O O . ARG A 1 89 ? 25.125 48.265 18.719 1.00 91.38 89 ARG A O 1
ATOM 665 N N . ILE A 1 90 ? 26.889 48.260 20.112 1.00 90.12 90 ILE A N 1
ATOM 666 C CA . ILE A 1 90 ? 27.042 49.721 20.167 1.00 90.12 90 ILE A CA 1
ATOM 667 C C . ILE A 1 90 ? 27.420 50.273 18.787 1.00 90.12 90 ILE A C 1
ATOM 669 O O . ILE A 1 90 ? 26.861 51.282 18.357 1.00 90.12 90 ILE A O 1
ATOM 673 N N . ALA A 1 91 ? 28.302 49.589 18.048 1.00 89.56 91 ALA A N 1
ATOM 674 C CA . ALA A 1 91 ? 28.650 49.970 16.680 1.00 89.56 91 ALA A CA 1
ATOM 675 C C . ALA A 1 91 ? 27.430 49.969 15.742 1.00 89.56 91 ALA A C 1
ATOM 677 O O . ALA A 1 91 ? 27.318 50.831 14.876 1.00 89.56 91 ALA A O 1
ATOM 678 N N . ARG A 1 92 ? 26.490 49.032 15.915 1.00 90.25 92 ARG A N 1
ATOM 679 C CA . ARG A 1 92 ? 25.242 48.992 15.133 1.00 90.25 92 ARG A CA 1
ATOM 680 C C . ARG A 1 92 ? 24.308 50.142 15.466 1.00 90.25 92 ARG A C 1
ATOM 682 O O . ARG A 1 92 ? 23.776 50.769 14.552 1.00 90.25 92 ARG A O 1
ATOM 689 N N . GLN A 1 93 ? 24.154 50.453 16.749 1.00 86.94 93 GLN A N 1
ATOM 690 C CA . GLN A 1 93 ? 23.334 51.582 17.177 1.00 86.94 93 GLN A CA 1
ATOM 691 C C . GLN A 1 93 ? 23.901 52.923 16.703 1.00 86.94 93 GLN A C 1
ATOM 693 O O . GLN A 1 93 ? 23.132 53.778 16.266 1.00 86.94 93 GLN A O 1
ATOM 698 N N . SER A 1 94 ? 25.227 53.096 16.697 1.00 82.88 94 SER A N 1
ATOM 699 C CA . SER A 1 94 ? 25.856 54.339 16.229 1.00 82.88 94 SER A CA 1
ATOM 700 C C . SER A 1 94 ? 25.672 54.597 14.726 1.00 82.88 94 SER A C 1
ATOM 702 O O . SER A 1 94 ? 25.799 55.738 14.284 1.00 82.88 94 SER A O 1
ATOM 704 N N . VAL A 1 95 ? 25.314 53.572 13.940 1.00 84.50 95 VAL A N 1
ATOM 705 C CA . VAL A 1 95 ? 24.977 53.694 12.509 1.00 84.50 95 VAL A CA 1
ATOM 706 C C . VAL A 1 95 ? 23.479 53.532 12.209 1.00 84.50 95 VAL A C 1
ATOM 708 O O . VAL A 1 95 ? 23.099 53.475 11.041 1.00 84.50 95 VAL A O 1
ATOM 711 N N . GLY A 1 96 ? 22.623 53.464 13.236 1.00 80.19 96 GLY A N 1
ATOM 712 C CA . GLY A 1 96 ? 21.165 53.372 13.087 1.00 80.19 96 GLY A CA 1
ATOM 713 C C . GLY A 1 96 ? 20.632 51.994 12.672 1.00 80.19 96 GLY A C 1
ATOM 714 O O . GLY A 1 96 ? 19.509 51.899 12.180 1.00 80.19 96 GLY A O 1
ATOM 715 N N . LEU A 1 97 ? 21.416 50.926 12.845 1.00 81.62 97 LEU A N 1
ATOM 716 C CA . LEU A 1 97 ? 20.968 49.550 12.618 1.00 81.62 97 LEU A CA 1
ATOM 717 C C . LEU A 1 97 ? 20.252 48.989 13.861 1.00 81.62 97 LEU A C 1
ATOM 719 O O . LEU A 1 97 ? 20.574 49.391 14.981 1.00 81.62 97 LEU A O 1
ATOM 723 N N . PRO A 1 98 ? 19.308 48.039 13.693 1.00 79.19 98 PRO A N 1
ATOM 724 C CA . PRO A 1 98 ? 18.601 47.442 14.820 1.00 79.19 98 PRO A CA 1
ATOM 725 C C . PRO A 1 98 ? 19.576 46.727 15.763 1.00 79.19 98 PRO A C 1
ATOM 727 O O . PRO A 1 98 ? 20.503 46.036 15.308 1.00 79.19 98 PRO A O 1
ATOM 730 N N . ASP A 1 99 ? 19.340 46.899 17.067 1.00 81.31 99 ASP A N 1
ATOM 731 C CA . ASP A 1 99 ? 20.044 46.166 18.118 1.00 81.31 99 ASP A CA 1
ATOM 732 C C . ASP A 1 99 ? 19.655 44.688 18.051 1.00 81.31 99 ASP A C 1
ATOM 734 O O . ASP A 1 99 ? 18.478 44.332 18.022 1.00 81.31 99 ASP A O 1
ATOM 738 N N . VAL A 1 100 ? 20.668 43.835 17.987 1.00 79.06 100 VAL A N 1
ATOM 739 C CA . VAL A 1 100 ? 20.541 42.380 17.937 1.00 79.06 100 VAL A CA 1
ATOM 740 C C . VAL A 1 100 ? 21.557 41.846 18.926 1.00 79.06 100 VAL A C 1
ATOM 742 O O . VAL A 1 100 ? 22.706 42.276 18.894 1.00 79.06 100 VAL A O 1
ATOM 745 N N . ASP A 1 101 ? 21.171 40.919 19.797 1.00 80.00 101 ASP A N 1
ATOM 746 C CA . ASP A 1 101 ? 22.130 40.285 20.696 1.00 80.00 101 ASP A CA 1
ATOM 747 C C . ASP A 1 101 ? 22.880 39.166 19.950 1.00 80.00 101 ASP A C 1
ATOM 749 O O . ASP A 1 101 ? 22.277 38.139 19.623 1.00 80.00 101 ASP A O 1
ATOM 753 N N . PRO A 1 102 ? 24.183 39.328 19.648 1.00 79.19 102 PRO A N 1
ATOM 754 C CA . PRO A 1 102 ? 24.913 38.341 18.868 1.00 79.19 102 PRO A CA 1
ATOM 755 C C . PRO A 1 102 ? 25.265 37.091 19.684 1.00 79.19 102 PRO A C 1
ATOM 757 O O . PRO A 1 102 ? 25.688 36.098 19.098 1.00 79.19 102 PRO A O 1
ATOM 760 N N . LEU A 1 103 ? 25.112 37.120 21.013 1.00 76.69 103 LEU A N 1
ATOM 761 C CA . LEU A 1 103 ? 25.372 35.984 21.900 1.00 76.69 103 LEU A CA 1
ATOM 762 C C . LEU A 1 103 ? 24.084 35.239 22.275 1.00 76.69 103 LEU A C 1
ATOM 764 O O . LEU A 1 103 ? 24.144 34.183 22.905 1.00 76.69 103 LEU A O 1
ATOM 768 N N . GLN A 1 104 ? 22.922 35.751 21.864 1.00 72.00 104 GLN A N 1
ATOM 769 C CA . GLN A 1 104 ? 21.651 35.077 22.073 1.00 72.00 104 GLN A CA 1
ATOM 770 C C . GLN A 1 104 ? 21.542 33.862 21.142 1.00 72.00 104 GLN A C 1
ATOM 772 O O . GLN A 1 104 ? 21.481 33.974 19.916 1.00 72.00 104 GLN A O 1
ATOM 777 N N . VAL A 1 105 ? 21.517 32.673 21.745 1.00 51.66 105 VAL A N 1
ATOM 778 C CA . VAL A 1 105 ? 21.178 31.423 21.060 1.00 51.66 105 VAL A CA 1
ATOM 779 C C . VAL A 1 105 ? 19.688 31.477 20.723 1.00 51.66 105 VAL A C 1
ATOM 781 O O . VAL A 1 105 ? 18.846 31.546 21.619 1.00 51.66 105 VAL A O 1
ATOM 784 N N . LEU A 1 106 ? 19.349 31.477 19.433 1.00 35.44 106 LEU A N 1
ATOM 785 C CA . LEU A 1 106 ? 17.967 31.335 18.980 1.00 35.44 106 LEU A CA 1
ATOM 786 C C . LEU A 1 106 ? 17.458 29.944 19.389 1.00 35.44 106 LEU A C 1
ATOM 788 O O . LEU A 1 106 ? 17.783 28.951 18.753 1.00 35.44 106 LEU A O 1
ATOM 792 N N . GLY A 1 107 ? 16.669 29.890 20.463 1.00 29.03 107 GLY A N 1
ATOM 793 C CA . GLY A 1 107 ? 15.689 28.827 20.698 1.00 29.03 107 GLY A CA 1
ATOM 794 C C . GLY A 1 107 ? 16.227 27.399 20.827 1.00 29.03 107 GLY A C 1
ATOM 795 O O . GLY A 1 107 ? 15.752 26.511 20.132 1.00 29.03 107 GLY A O 1
ATOM 796 N N . GLY A 1 108 ? 17.136 27.171 21.774 1.00 26.20 108 GLY A N 1
ATOM 797 C CA . GLY A 1 108 ? 17.342 25.884 22.443 1.00 26.20 108 GLY A CA 1
ATOM 798 C C . GLY A 1 108 ? 17.463 26.163 23.940 1.00 26.20 108 GLY A C 1
ATOM 799 O O . GLY A 1 108 ? 18.356 26.895 24.355 1.00 26.20 108 GLY A O 1
ATOM 800 N N . SER A 1 109 ? 16.499 25.693 24.730 1.00 27.05 109 SER A N 1
ATOM 801 C CA . SER A 1 109 ? 16.289 26.038 26.143 1.00 27.05 109 SER A CA 1
ATOM 802 C C . SER A 1 109 ? 17.535 25.881 27.022 1.00 27.05 109 SER A C 1
ATOM 804 O O . SER A 1 109 ? 18.202 24.849 27.009 1.00 27.05 109 SER A O 1
ATOM 806 N N . SER A 1 110 ? 17.788 26.909 27.828 1.00 28.41 110 SER A N 1
ATOM 807 C CA . SER A 1 110 ? 18.873 27.041 28.793 1.00 28.41 110 SER A CA 1
ATOM 808 C C . SER A 1 110 ? 18.604 26.316 30.117 1.00 28.41 110 SER A C 1
ATOM 810 O O . SER A 1 110 ? 17.489 26.319 30.633 1.00 28.41 110 SER A O 1
ATOM 812 N N . SER A 1 111 ? 19.668 25.822 30.752 1.00 27.75 111 SER A N 1
ATOM 813 C CA . SER A 1 111 ? 19.780 25.822 32.216 1.00 27.75 111 SER A CA 1
ATOM 814 C C . SER A 1 111 ? 21.246 26.000 32.614 1.00 27.75 111 SER A C 1
ATOM 816 O O . SER A 1 111 ? 22.075 25.125 32.370 1.00 27.75 111 SER A O 1
ATOM 818 N N . ALA A 1 112 ? 21.560 27.164 33.186 1.00 27.75 112 ALA A N 1
ATOM 819 C CA . ALA A 1 112 ? 22.869 27.510 33.734 1.00 27.75 112 ALA A CA 1
ATOM 820 C C . ALA A 1 112 ? 23.100 26.856 35.122 1.00 27.75 112 ALA A C 1
ATOM 822 O O . ALA A 1 112 ? 22.123 26.546 35.808 1.00 27.75 112 ALA A O 1
ATOM 823 N N . PRO A 1 113 ? 24.361 26.665 35.563 1.00 29.59 113 PRO A N 1
ATOM 824 C CA . PRO A 1 113 ? 24.708 25.953 36.794 1.00 29.59 113 PRO A CA 1
ATOM 825 C C . PRO A 1 113 ? 24.819 26.875 38.027 1.00 29.59 113 PRO A C 1
ATOM 827 O O . PRO A 1 113 ? 25.191 28.042 37.917 1.00 29.59 113 PRO A O 1
ATOM 830 N N . GLN A 1 114 ? 24.538 26.327 39.215 1.00 25.09 114 GLN A N 1
ATOM 831 C CA . GLN A 1 114 ? 24.776 26.938 40.537 1.00 25.09 114 GLN A CA 1
ATOM 832 C C . GLN A 1 114 ? 25.914 26.194 41.289 1.00 25.09 114 GLN A C 1
ATOM 834 O O . GLN A 1 114 ? 26.219 25.055 40.932 1.00 25.09 114 GLN A O 1
ATOM 839 N N . PRO A 1 115 ? 26.586 26.841 42.269 1.00 27.67 115 PRO A N 1
ATOM 840 C CA . PRO A 1 115 ? 28.011 26.647 42.567 1.00 27.67 115 PRO A CA 1
ATOM 841 C C . PRO A 1 115 ? 28.332 25.677 43.723 1.00 27.67 115 PRO A C 1
ATOM 843 O O . PRO A 1 115 ? 27.480 25.322 44.531 1.00 27.67 115 PRO A O 1
ATOM 846 N N . ALA A 1 116 ? 29.608 25.279 43.785 1.00 38.09 116 ALA A N 1
ATOM 847 C CA . ALA A 1 116 ? 30.197 24.273 44.673 1.00 38.09 116 ALA A CA 1
ATOM 848 C C . ALA A 1 116 ? 30.698 24.802 46.037 1.00 38.09 116 ALA A C 1
ATOM 850 O O . ALA A 1 116 ? 31.162 25.936 46.136 1.00 38.09 116 ALA A O 1
ATOM 851 N N . SER A 1 117 ? 30.729 23.917 47.043 1.00 24.66 117 SER A N 1
ATOM 852 C CA . SER A 1 117 ? 31.547 23.973 48.276 1.00 24.66 117 SER A CA 1
ATOM 853 C C . SER A 1 117 ? 31.431 22.613 49.009 1.00 24.66 117 SER A C 1
ATOM 855 O O . SER A 1 117 ? 30.389 21.978 48.921 1.00 24.66 117 SER A O 1
ATOM 857 N N . SER A 1 118 ? 32.395 22.032 49.736 1.00 24.73 118 SER A N 1
ATOM 858 C CA . SER A 1 118 ? 33.812 22.302 50.031 1.00 24.73 118 SER A CA 1
ATOM 859 C C . SER A 1 118 ? 34.399 21.112 50.840 1.00 24.73 118 SER A C 1
ATOM 861 O O . SER A 1 118 ? 33.676 20.546 51.651 1.00 24.73 118 SER A O 1
ATOM 863 N N . ALA A 1 119 ? 35.684 20.794 50.582 1.00 26.75 119 ALA A N 1
ATOM 864 C CA . ALA A 1 119 ? 36.778 20.069 51.301 1.00 26.75 119 ALA A CA 1
ATOM 865 C C . ALA A 1 119 ? 36.542 19.403 52.699 1.00 26.75 119 ALA A C 1
ATOM 867 O O . ALA A 1 119 ? 35.698 19.857 53.454 1.00 26.75 119 ALA A O 1
ATOM 868 N N . ALA A 1 120 ? 37.271 18.373 53.189 1.00 26.89 120 ALA A N 1
ATOM 869 C CA . ALA A 1 120 ? 38.736 18.141 53.354 1.00 26.89 120 ALA A CA 1
ATOM 870 C C . ALA A 1 120 ? 38.981 16.783 54.127 1.00 26.89 120 ALA A C 1
ATOM 872 O O . ALA A 1 120 ? 37.989 16.110 54.399 1.00 26.89 120 ALA A O 1
ATOM 873 N N . PRO A 1 121 ? 40.159 16.456 54.739 1.00 37.59 121 PRO A N 1
ATOM 874 C CA . PRO A 1 121 ? 41.552 16.209 54.271 1.00 37.59 121 PRO A CA 1
ATOM 875 C C . PRO A 1 121 ? 42.074 14.772 54.655 1.00 37.59 121 PRO A C 1
ATOM 877 O O . PRO A 1 121 ? 41.443 14.073 55.437 1.00 37.59 121 PRO A O 1
ATOM 880 N N . SER A 1 122 ? 43.207 14.206 54.195 1.00 23.14 122 SER A N 1
ATOM 881 C CA . SER A 1 122 ? 44.591 14.504 54.641 1.00 23.14 122 SER A CA 1
ATOM 882 C C . SER A 1 122 ? 45.636 13.456 54.135 1.00 23.14 122 SER A C 1
ATOM 884 O O . SER A 1 122 ? 45.363 12.262 54.174 1.00 23.14 122 SER A O 1
ATOM 886 N N . ASN A 1 123 ? 46.799 13.964 53.661 1.00 25.41 123 ASN A N 1
ATOM 887 C CA . ASN A 1 123 ? 48.238 13.576 53.805 1.00 25.41 123 ASN A CA 1
ATOM 888 C C . ASN A 1 123 ? 48.683 12.084 53.802 1.00 25.41 123 ASN A C 1
ATOM 890 O O . ASN A 1 123 ? 48.126 11.299 54.550 1.00 25.41 123 ASN A O 1
ATOM 894 N N . THR A 1 124 ? 49.746 11.573 53.133 1.00 27.53 124 THR A N 1
ATOM 895 C CA . THR A 1 124 ? 51.100 12.044 52.669 1.00 27.53 124 THR A CA 1
ATOM 896 C C . THR A 1 124 ? 51.874 10.805 52.074 1.00 27.53 124 THR A C 1
ATOM 898 O O . THR A 1 124 ? 51.359 9.703 52.240 1.00 27.53 124 THR A O 1
ATOM 901 N N . PRO A 1 125 ? 53.134 10.844 51.552 1.00 36.47 125 PRO A N 1
ATOM 902 C CA . PRO A 1 125 ? 53.667 11.543 50.369 1.00 36.47 125 PRO A CA 1
ATOM 903 C C . PRO A 1 125 ? 54.512 10.666 49.370 1.00 36.47 125 PRO A C 1
ATOM 905 O O . PRO A 1 125 ? 55.165 9.699 49.742 1.00 36.47 125 PRO A O 1
ATOM 908 N N . HIS A 1 126 ? 54.539 11.119 48.106 1.00 27.55 126 HIS A N 1
ATOM 909 C CA . HIS A 1 126 ? 55.578 11.104 47.041 1.00 27.55 126 HIS A CA 1
ATOM 910 C C . HIS A 1 126 ? 56.429 9.871 46.623 1.00 27.55 126 HIS A C 1
ATOM 912 O O . HIS A 1 126 ? 57.413 9.532 47.272 1.00 27.55 126 HIS A O 1
ATOM 918 N N . TYR A 1 127 ? 56.249 9.449 45.353 1.00 24.84 127 TYR A N 1
ATOM 919 C CA . TYR A 1 127 ? 57.300 9.502 44.308 1.00 24.84 127 TYR A CA 1
ATOM 920 C C . TYR A 1 127 ? 56.680 9.620 42.887 1.00 24.84 127 TYR A C 1
ATOM 922 O O . TYR A 1 127 ? 55.530 9.253 42.677 1.00 24.84 127 TYR A O 1
ATOM 930 N N . MET A 1 128 ? 57.441 10.204 41.955 1.00 30.80 128 MET A N 1
ATOM 931 C CA . MET A 1 128 ? 57.136 10.684 40.584 1.00 30.80 128 MET A CA 1
ATOM 932 C C . MET A 1 128 ? 56.018 9.991 39.762 1.00 30.80 128 MET A C 1
ATOM 934 O O . MET A 1 128 ? 56.094 8.791 39.515 1.00 30.80 128 MET A O 1
ATOM 938 N N . GLN A 1 129 ? 55.077 10.775 39.199 1.00 27.81 129 GLN A N 1
ATOM 939 C CA . GLN A 1 129 ? 54.214 10.375 38.069 1.00 27.81 129 GLN A CA 1
ATOM 940 C C . GLN A 1 129 ? 53.949 11.534 37.085 1.00 27.81 129 GLN A C 1
ATOM 942 O O . GLN A 1 129 ? 53.823 12.695 37.469 1.00 27.81 129 GLN A O 1
ATOM 947 N N . THR A 1 130 ? 53.885 11.162 35.807 1.00 27.88 130 THR A N 1
ATOM 948 C CA . THR A 1 130 ? 53.418 11.890 34.615 1.00 27.88 130 THR A CA 1
ATOM 949 C C . THR A 1 130 ? 51.977 12.428 34.761 1.00 27.88 130 THR A C 1
ATOM 951 O O . THR A 1 130 ? 51.226 11.901 35.581 1.00 27.88 130 THR A O 1
ATOM 954 N N . PRO A 1 131 ? 51.544 13.449 33.986 1.00 34.69 131 PRO A N 1
ATOM 955 C CA . PRO A 1 131 ? 50.219 14.056 34.154 1.00 34.69 131 PRO A CA 1
ATOM 956 C C . PRO A 1 131 ? 49.098 13.088 33.744 1.00 34.69 131 PRO A C 1
ATOM 958 O O . PRO A 1 131 ? 49.054 12.638 32.601 1.00 34.69 131 PRO A O 1
ATOM 961 N N . LEU A 1 132 ? 48.204 12.783 34.688 1.00 30.98 132 LEU A N 1
ATOM 962 C CA . LEU A 1 132 ? 46.992 11.983 34.499 1.00 30.98 132 LEU A CA 1
ATOM 963 C C . LEU A 1 132 ? 45.964 12.727 33.627 1.00 30.98 132 LEU A C 1
ATOM 965 O O . LEU A 1 132 ? 45.544 13.834 33.968 1.00 30.98 132 LEU A O 1
ATOM 969 N N . GLU A 1 133 ? 45.507 12.075 32.558 1.00 32.53 133 GLU A N 1
ATOM 970 C CA . GLU A 1 133 ? 44.247 12.386 31.877 1.00 32.53 133 GLU A CA 1
ATOM 971 C C . GLU A 1 133 ? 43.056 12.204 32.835 1.00 32.53 133 GLU A C 1
ATOM 973 O O . GLU A 1 133 ? 43.064 11.343 33.721 1.00 32.53 133 GLU A O 1
ATOM 978 N N . SER A 1 134 ? 42.008 13.010 32.654 1.00 37.88 134 SER A N 1
ATOM 979 C CA . SER A 1 134 ? 40.724 12.804 33.327 1.00 37.88 134 SER A CA 1
ATOM 980 C C . SER A 1 134 ? 40.159 11.413 32.988 1.00 37.88 134 SER A C 1
ATOM 982 O O . SER A 1 134 ? 40.318 10.946 31.859 1.00 37.88 134 SER A O 1
ATOM 984 N N . PRO A 1 135 ? 39.494 10.717 33.932 1.00 38.53 135 PRO A N 1
ATOM 985 C CA . PRO A 1 135 ? 39.008 9.366 33.689 1.00 38.53 135 PRO A CA 1
ATOM 986 C C . PRO A 1 135 ? 37.932 9.396 32.603 1.00 38.53 135 PRO A C 1
ATOM 988 O O . PRO A 1 135 ? 36.837 9.929 32.787 1.00 38.53 135 PRO A O 1
ATOM 991 N N . SER A 1 136 ? 38.255 8.820 31.453 1.00 57.97 136 SER A N 1
ATOM 992 C CA . SER A 1 136 ? 37.315 8.611 30.367 1.00 57.97 136 SER A CA 1
ATOM 993 C C . SER A 1 136 ? 36.254 7.587 30.776 1.00 57.97 136 SER A C 1
ATOM 995 O O . SER A 1 136 ? 36.540 6.566 31.407 1.00 57.97 136 SER A O 1
ATOM 997 N N . LYS A 1 137 ? 34.991 7.871 30.444 1.00 77.81 137 LYS A N 1
ATOM 998 C CA . LYS A 1 137 ? 33.862 6.976 30.723 1.00 77.81 137 LYS A CA 1
ATOM 999 C C . LYS A 1 137 ? 34.077 5.666 29.952 1.00 77.81 137 LYS A C 1
ATOM 1001 O O . LYS A 1 137 ? 34.111 5.678 28.722 1.00 77.81 137 LYS A O 1
ATOM 1006 N N . ARG A 1 138 ? 34.236 4.552 30.672 1.00 84.94 138 ARG A N 1
ATOM 1007 C CA . ARG A 1 138 ? 34.324 3.199 30.102 1.00 84.94 138 ARG A CA 1
ATOM 1008 C C . ARG A 1 138 ? 32.951 2.546 30.077 1.00 84.94 138 ARG A C 1
ATOM 1010 O O . ARG A 1 138 ? 32.175 2.706 31.020 1.00 84.94 138 ARG A O 1
ATOM 1017 N N . VAL A 1 139 ? 32.652 1.819 29.007 1.00 88.69 139 VAL A N 1
ATOM 1018 C CA . VAL A 1 139 ? 31.374 1.125 28.813 1.00 88.69 139 VAL A CA 1
ATOM 1019 C C . VAL A 1 139 ? 31.636 -0.288 28.309 1.00 88.69 139 VAL A C 1
ATOM 1021 O O . VAL A 1 139 ? 32.530 -0.507 27.500 1.00 88.69 139 VAL A O 1
ATOM 1024 N N . LYS A 1 140 ? 30.869 -1.262 28.803 1.00 90.44 140 LYS A N 1
ATOM 1025 C CA . LYS A 1 140 ? 30.945 -2.647 28.328 1.00 90.44 140 LYS A CA 1
ATOM 1026 C C . LYS A 1 140 ? 30.226 -2.790 26.995 1.00 90.44 140 LYS A C 1
ATOM 1028 O O . LYS A 1 140 ? 29.074 -2.369 26.878 1.00 90.44 140 LYS A O 1
ATOM 1033 N N . THR A 1 141 ? 30.875 -3.433 26.032 1.00 88.44 141 THR A N 1
ATOM 1034 C CA . THR A 1 141 ? 30.319 -3.703 24.696 1.00 88.44 141 THR A CA 1
ATOM 1035 C C . THR A 1 141 ? 29.028 -4.530 24.784 1.00 88.44 141 THR A C 1
ATOM 1037 O O . THR A 1 141 ? 28.069 -4.246 24.062 1.00 88.44 141 THR A O 1
ATOM 1040 N N . SER A 1 142 ? 28.926 -5.418 25.778 1.00 88.56 142 SER A N 1
ATOM 1041 C CA . SER A 1 142 ? 27.742 -6.231 26.083 1.00 88.56 142 SER A CA 1
ATOM 1042 C C . SER A 1 142 ? 26.495 -5.443 26.450 1.00 88.56 142 SER A C 1
ATOM 1044 O O . SER A 1 142 ? 25.380 -5.920 26.243 1.00 88.56 142 SER A O 1
ATOM 1046 N N . ALA A 1 143 ? 26.652 -4.205 26.916 1.00 86.38 143 ALA A N 1
ATOM 1047 C CA . ALA A 1 143 ? 25.532 -3.336 27.254 1.00 86.38 143 ALA A CA 1
ATOM 1048 C C . ALA A 1 143 ? 25.040 -2.471 26.078 1.00 86.38 143 ALA A C 1
ATOM 1050 O O . ALA A 1 143 ? 23.963 -1.873 26.179 1.00 86.38 143 ALA A O 1
ATOM 1051 N N . VAL A 1 144 ? 25.824 -2.339 24.999 1.00 88.44 144 VAL A N 1
ATOM 1052 C CA . VAL A 1 144 ? 25.570 -1.331 23.947 1.00 88.44 144 VAL A CA 1
ATOM 1053 C C . VAL A 1 144 ? 25.631 -1.844 22.510 1.00 88.44 144 VAL A C 1
ATOM 1055 O O . VAL A 1 144 ? 25.043 -1.199 21.644 1.00 88.44 144 VAL A O 1
ATOM 1058 N N . LEU A 1 145 ? 26.277 -2.982 22.243 1.00 90.81 145 LEU A N 1
ATOM 1059 C CA . LEU A 1 145 ? 26.461 -3.498 20.883 1.00 90.81 145 LEU A CA 1
ATOM 1060 C C . LEU A 1 145 ? 26.173 -4.999 20.742 1.00 90.81 145 LEU A C 1
ATOM 1062 O O . LEU A 1 145 ? 25.550 -5.392 19.759 1.00 90.81 145 LEU A O 1
ATOM 1066 N N . ASP A 1 146 ? 26.641 -5.836 21.673 1.00 90.69 146 ASP A N 1
ATOM 1067 C CA . ASP A 1 146 ? 26.642 -7.296 21.494 1.00 90.69 146 ASP A CA 1
ATOM 1068 C C . ASP A 1 146 ? 26.758 -8.051 22.821 1.00 90.69 146 ASP A C 1
ATOM 1070 O O . ASP A 1 146 ? 27.816 -8.012 23.445 1.00 90.69 146 ASP A O 1
ATOM 1074 N N . GLN A 1 147 ? 25.706 -8.775 23.224 1.00 89.00 147 GLN A N 1
ATOM 1075 C CA . GLN A 1 147 ? 25.631 -9.464 24.524 1.00 89.00 147 GLN A CA 1
ATOM 1076 C C . GLN A 1 147 ? 26.759 -10.476 24.758 1.00 89.00 147 GLN A C 1
ATOM 1078 O O . GLN A 1 147 ? 27.037 -10.800 25.911 1.00 89.00 147 GLN A O 1
ATOM 1083 N N . ALA A 1 148 ? 27.391 -10.982 23.696 1.00 86.69 148 ALA A N 1
ATOM 1084 C CA . ALA A 1 148 ? 28.476 -11.951 23.792 1.00 86.69 148 ALA A CA 1
ATOM 1085 C C . ALA A 1 148 ? 29.864 -11.308 23.992 1.00 86.69 148 ALA A C 1
ATOM 1087 O O . ALA A 1 148 ? 30.829 -12.030 24.249 1.00 86.69 148 ALA A O 1
ATOM 1088 N N . ASP A 1 149 ? 29.986 -9.979 23.881 1.00 87.44 149 ASP A N 1
ATOM 1089 C CA . ASP A 1 149 ? 31.261 -9.257 23.956 1.00 87.44 149 ASP A CA 1
ATOM 1090 C C . ASP A 1 149 ? 31.364 -8.409 25.234 1.00 87.44 149 ASP A C 1
ATOM 1092 O O . ASP A 1 149 ? 30.878 -7.283 25.305 1.00 87.44 149 ASP A O 1
ATOM 1096 N N . ASP A 1 150 ? 32.045 -8.924 26.257 1.00 88.62 150 ASP A N 1
ATOM 1097 C CA . ASP A 1 150 ? 32.270 -8.217 27.527 1.00 88.62 150 ASP A CA 1
ATOM 1098 C C . ASP A 1 150 ? 33.456 -7.228 27.504 1.00 88.62 150 ASP A C 1
ATOM 1100 O O . ASP A 1 150 ? 33.879 -6.740 28.556 1.00 88.62 150 ASP A O 1
ATOM 1104 N N . THR A 1 151 ? 33.992 -6.888 26.325 1.00 88.56 151 THR A N 1
ATOM 1105 C CA . THR A 1 151 ? 35.106 -5.934 26.196 1.00 88.56 151 THR A CA 1
ATOM 1106 C C . THR A 1 151 ? 34.704 -4.542 26.692 1.00 88.56 151 THR A C 1
ATOM 1108 O O . THR A 1 151 ? 33.670 -3.996 26.295 1.00 88.56 151 THR A O 1
ATOM 1111 N N . GLU A 1 152 ? 35.536 -3.937 27.543 1.00 89.00 152 GLU A N 1
ATOM 1112 C CA . GLU A 1 152 ? 35.379 -2.549 27.984 1.00 89.00 152 GLU A CA 1
ATOM 1113 C C . GLU A 1 152 ? 36.005 -1.594 26.972 1.00 89.00 152 GLU A C 1
ATOM 1115 O O . GLU A 1 152 ? 37.197 -1.675 26.683 1.00 89.00 152 GLU A O 1
ATOM 1120 N N . ILE A 1 153 ? 35.200 -0.661 26.471 1.00 90.44 153 ILE A N 1
ATOM 1121 C CA . ILE A 1 153 ? 35.627 0.346 25.506 1.00 90.44 153 ILE A CA 1
ATOM 1122 C C . ILE A 1 153 ? 35.567 1.747 26.101 1.00 90.44 153 ILE A C 1
ATOM 1124 O O . ILE A 1 153 ? 34.743 2.063 26.966 1.00 90.44 153 ILE A O 1
ATOM 1128 N N . GLN A 1 154 ? 36.461 2.602 25.621 1.00 87.94 154 GLN A N 1
ATOM 1129 C CA . GLN A 1 154 ? 36.511 4.008 25.985 1.00 87.94 154 GLN A CA 1
ATOM 1130 C C . GLN A 1 154 ? 35.595 4.810 25.060 1.00 87.94 154 GLN A C 1
ATOM 1132 O O . GLN A 1 154 ? 35.714 4.735 23.838 1.00 87.94 154 GLN A O 1
ATOM 1137 N N . VAL A 1 155 ? 34.682 5.593 25.636 1.00 87.50 155 VAL A N 1
ATOM 1138 C CA . VAL A 1 155 ? 33.801 6.461 24.843 1.00 87.50 155 VAL A CA 1
ATOM 1139 C C . VAL A 1 155 ? 34.634 7.559 24.174 1.00 87.50 155 VAL A C 1
ATOM 1141 O O . VAL A 1 155 ? 35.427 8.231 24.842 1.00 87.50 155 VAL A O 1
ATOM 1144 N N . ARG A 1 156 ? 34.467 7.737 22.856 1.00 83.12 156 ARG A N 1
ATOM 1145 C CA . ARG A 1 156 ? 35.185 8.760 22.077 1.00 83.12 156 ARG A CA 1
ATOM 1146 C C . ARG A 1 156 ? 34.799 10.171 22.534 1.00 83.12 156 ARG A C 1
ATOM 1148 O O . ARG A 1 156 ? 33.697 10.415 23.024 1.00 83.12 156 ARG A O 1
ATOM 1155 N N . SER A 1 157 ? 35.727 11.112 22.371 1.00 83.69 157 SER A N 1
ATOM 1156 C CA . SER A 1 157 ? 35.522 12.509 22.761 1.00 83.69 157 SER A CA 1
ATOM 1157 C C . SER A 1 157 ? 34.441 13.189 21.915 1.00 83.69 157 SER A C 1
ATOM 1159 O O . SER A 1 157 ? 34.203 12.822 20.762 1.00 83.69 157 SER A O 1
ATOM 1161 N N . SER A 1 158 ? 33.829 14.247 22.454 1.00 77.62 158 SER A N 1
ATOM 1162 C CA . SER A 1 158 ? 32.812 15.027 21.735 1.00 77.62 158 SER A CA 1
ATOM 1163 C C . SER A 1 158 ? 33.321 15.607 20.406 1.00 77.62 158 SER A C 1
ATOM 1165 O O . SER A 1 158 ? 32.543 15.756 19.469 1.00 77.62 158 SER A O 1
ATOM 1167 N N . ALA A 1 159 ? 34.625 15.889 20.292 1.00 75.44 159 ALA A N 1
ATOM 1168 C CA . ALA A 1 159 ? 35.247 16.366 19.054 1.00 75.44 159 ALA A CA 1
ATOM 1169 C C . ALA A 1 159 ? 35.239 15.299 17.945 1.00 75.44 159 ALA A C 1
ATOM 1171 O O . ALA A 1 159 ? 34.877 15.589 16.808 1.00 75.44 159 ALA A O 1
ATOM 1172 N N . LEU A 1 160 ? 35.570 14.050 18.288 1.00 82.25 160 LEU A N 1
ATOM 1173 C CA . LEU A 1 160 ? 35.514 12.928 17.346 1.00 82.25 160 LEU A CA 1
ATOM 1174 C C . LEU A 1 160 ? 34.065 12.584 16.979 1.00 82.25 160 LEU A C 1
ATOM 1176 O O . LEU A 1 160 ? 33.783 12.250 15.832 1.00 82.25 160 LEU A O 1
ATOM 1180 N N . MET A 1 161 ? 33.122 12.738 17.914 1.00 85.94 161 MET A N 1
ATOM 1181 C CA . MET A 1 161 ? 31.694 12.571 17.621 1.00 85.94 161 MET A CA 1
ATOM 1182 C C . MET A 1 161 ? 31.186 13.575 16.581 1.00 85.94 161 MET A C 1
ATOM 1184 O O . MET A 1 161 ? 30.503 13.167 15.647 1.00 85.94 161 MET A O 1
ATOM 1188 N N . MET A 1 162 ? 31.571 14.854 16.662 1.00 84.50 162 MET A N 1
ATOM 1189 C CA . MET A 1 162 ? 31.223 15.840 15.624 1.00 84.50 162 MET A CA 1
ATOM 1190 C C . MET A 1 162 ? 31.760 15.440 14.241 1.00 84.50 162 MET A C 1
ATOM 1192 O O . MET A 1 162 ? 31.062 15.589 13.240 1.00 84.50 162 MET A O 1
ATOM 1196 N N . GLN A 1 163 ? 32.966 14.866 14.175 1.00 86.44 163 GLN A N 1
ATOM 1197 C CA . GLN A 1 163 ? 33.521 14.340 12.925 1.00 86.44 163 GLN A CA 1
ATOM 1198 C C . GLN A 1 163 ? 32.708 13.149 12.389 1.00 86.44 163 GLN A C 1
ATOM 1200 O O . GLN A 1 163 ? 32.465 13.056 11.188 1.00 86.44 163 GLN A O 1
ATOM 1205 N N . HIS A 1 164 ? 32.247 12.251 13.262 1.00 89.19 164 HIS A N 1
ATOM 1206 C CA . HIS A 1 164 ? 31.361 11.148 12.887 1.00 89.19 164 HIS A CA 1
ATOM 1207 C C . HIS A 1 164 ? 30.027 11.642 12.306 1.00 89.19 164 HIS A C 1
ATOM 1209 O O . HIS A 1 164 ? 29.590 11.128 11.275 1.00 89.19 164 HIS A O 1
ATOM 1215 N N . PHE A 1 165 ? 29.420 12.676 12.895 1.00 89.69 165 PHE A N 1
ATOM 1216 C CA . PHE A 1 165 ? 28.222 13.313 12.339 1.00 89.69 165 PHE A CA 1
ATOM 1217 C C . PHE A 1 165 ? 28.495 13.986 10.989 1.00 89.69 165 PHE A C 1
ATOM 1219 O O . PHE A 1 165 ? 27.735 13.776 10.044 1.00 89.69 165 PHE A O 1
ATOM 1226 N N . ALA A 1 166 ? 29.623 14.687 10.839 1.00 87.56 166 ALA A N 1
ATOM 1227 C CA . ALA A 1 166 ? 30.027 15.265 9.557 1.00 87.56 166 ALA A CA 1
ATOM 1228 C C . ALA A 1 166 ? 30.196 14.193 8.460 1.00 87.56 166 ALA A C 1
ATOM 1230 O O . ALA A 1 166 ? 29.735 14.380 7.335 1.00 87.56 166 ALA A O 1
ATOM 1231 N N . ASN A 1 167 ? 30.775 13.034 8.796 1.00 91.06 167 ASN A N 1
ATOM 1232 C CA . ASN A 1 167 ? 30.901 11.897 7.876 1.00 91.06 167 ASN A CA 1
ATOM 1233 C C . ASN A 1 167 ? 29.542 11.328 7.445 1.00 91.06 167 ASN A C 1
ATOM 1235 O O . ASN A 1 167 ? 29.423 10.828 6.324 1.00 91.06 167 ASN A O 1
ATOM 1239 N N . HIS A 1 168 ? 28.542 11.356 8.331 1.00 92.25 168 HIS A N 1
ATOM 1240 C CA . HIS A 1 168 ? 27.178 10.957 7.997 1.00 92.25 168 HIS A CA 1
ATOM 1241 C C . HIS A 1 168 ? 26.549 11.966 7.030 1.00 92.25 168 HIS A C 1
ATOM 1243 O O . HIS A 1 168 ? 26.083 11.561 5.969 1.00 92.25 168 HIS A O 1
ATOM 1249 N N . VAL A 1 169 ? 26.631 13.269 7.335 1.00 89.88 169 VAL A N 1
ATOM 1250 C CA . VAL A 1 169 ? 26.139 14.364 6.474 1.00 89.88 169 VAL A CA 1
ATOM 1251 C C . VAL A 1 169 ? 26.765 14.309 5.079 1.00 89.88 169 VAL A C 1
ATOM 1253 O O . VAL A 1 169 ? 26.067 14.489 4.089 1.00 89.88 169 VAL A O 1
ATOM 1256 N N . GLU A 1 170 ? 28.057 14.001 4.969 1.00 89.44 170 GLU A N 1
ATOM 1257 C CA . GLU A 1 170 ? 28.746 13.828 3.682 1.00 89.44 170 GLU A CA 1
ATOM 1258 C C . GLU A 1 170 ? 28.124 12.707 2.825 1.00 89.44 170 GLU A C 1
ATOM 1260 O O . GLU A 1 170 ? 28.102 12.785 1.597 1.00 89.44 170 GLU A O 1
ATOM 1265 N N . VAL A 1 171 ? 27.628 11.642 3.461 1.00 87.19 171 VAL A N 1
ATOM 1266 C CA . VAL A 1 171 ? 27.076 10.463 2.777 1.00 87.19 171 VAL A CA 1
ATOM 1267 C C . VAL A 1 171 ? 25.586 10.621 2.476 1.00 87.19 171 VAL A C 1
ATOM 1269 O O . VAL A 1 171 ? 25.141 10.188 1.415 1.00 87.19 171 VAL A O 1
ATOM 1272 N N . THR A 1 172 ? 24.813 11.202 3.393 1.00 87.69 172 THR A N 1
ATOM 1273 C CA . THR A 1 172 ? 23.342 11.256 3.322 1.00 87.69 172 THR A CA 1
ATOM 1274 C C . THR A 1 172 ? 22.783 12.648 3.019 1.00 87.69 172 THR A C 1
ATOM 1276 O O . THR A 1 172 ? 21.602 12.766 2.706 1.00 87.69 172 THR A O 1
ATOM 1279 N N . GLY A 1 173 ? 23.598 13.700 3.121 1.00 87.56 173 GLY A N 1
ATOM 1280 C CA . GLY A 1 173 ? 23.198 15.103 2.983 1.00 87.56 173 GLY A CA 1
ATOM 1281 C C . GLY A 1 173 ? 22.645 15.750 4.260 1.00 87.56 173 GLY A C 1
ATOM 1282 O O . GLY A 1 173 ? 22.399 16.953 4.257 1.00 87.56 173 GLY A O 1
ATOM 1283 N N . ALA A 1 174 ? 22.449 14.991 5.344 1.00 86.12 174 ALA A N 1
ATOM 1284 C CA . ALA A 1 174 ? 21.896 15.488 6.607 1.00 86.12 174 ALA A CA 1
ATOM 1285 C C . ALA A 1 174 ? 22.365 14.657 7.814 1.00 86.12 174 ALA A C 1
ATOM 1287 O O . ALA A 1 174 ? 22.813 13.516 7.674 1.00 86.12 174 ALA A O 1
ATOM 1288 N N . GLU A 1 175 ? 22.252 15.215 9.018 1.00 87.06 175 GLU A N 1
ATOM 1289 C CA . GLU A 1 175 ? 22.466 14.453 10.253 1.00 87.06 175 GLU A CA 1
ATOM 1290 C C . GLU A 1 175 ? 21.386 13.361 10.406 1.00 87.06 175 GLU A C 1
ATOM 1292 O O . GLU A 1 175 ? 20.307 13.473 9.810 1.00 87.06 175 GLU A O 1
ATOM 1297 N N . PRO A 1 176 ? 21.660 12.267 11.143 1.00 86.69 176 PRO A N 1
ATOM 1298 C CA . PRO A 1 176 ? 20.635 11.273 11.439 1.00 86.69 176 PRO A CA 1
ATOM 1299 C C . PRO A 1 176 ? 19.436 11.931 12.128 1.00 86.69 176 PRO A C 1
ATOM 1301 O O . PRO A 1 176 ? 19.602 12.806 12.974 1.00 86.69 176 PRO A O 1
ATOM 1304 N N . LEU A 1 177 ? 18.223 11.489 11.794 1.00 84.19 177 LEU A N 1
ATOM 1305 C CA . LEU A 1 177 ? 17.027 11.927 12.515 1.00 84.19 177 LEU A CA 1
ATOM 1306 C C . LEU A 1 177 ? 17.128 11.501 13.985 1.00 84.19 177 LEU A C 1
ATOM 1308 O O . LEU A 1 177 ? 17.662 10.432 14.280 1.00 84.19 177 LEU A O 1
ATOM 1312 N N . SER A 1 178 ? 16.532 12.275 14.893 1.00 79.19 178 SER A N 1
ATOM 1313 C CA . SER A 1 178 ? 16.584 12.029 16.345 1.00 79.19 178 SER A CA 1
ATOM 1314 C C . SER A 1 178 ? 16.094 10.637 16.770 1.00 79.19 178 SER A C 1
ATOM 1316 O O . SER A 1 178 ? 16.442 10.143 17.836 1.00 79.19 178 SER A O 1
ATOM 1318 N N . GLU A 1 179 ? 15.261 9.997 15.948 1.00 78.94 179 GLU A N 1
ATOM 1319 C CA . GLU A 1 179 ? 14.726 8.648 16.170 1.00 78.94 179 GLU A CA 1
ATOM 1320 C C . GLU A 1 179 ? 15.674 7.512 15.743 1.00 78.94 179 GLU A C 1
ATOM 1322 O O . GLU A 1 179 ? 15.518 6.379 16.193 1.00 78.94 179 GLU A O 1
ATOM 1327 N N . VAL A 1 180 ? 16.662 7.801 14.890 1.00 83.62 180 VAL A N 1
ATOM 1328 C CA . VAL A 1 180 ? 17.679 6.842 14.414 1.00 83.62 180 VAL A CA 1
ATOM 1329 C C . VAL A 1 180 ? 19.094 7.221 14.852 1.00 83.62 180 VAL A C 1
ATOM 1331 O O . VAL A 1 180 ? 20.060 6.576 14.442 1.00 83.62 180 VAL A O 1
ATOM 1334 N N . GLU A 1 181 ? 19.226 8.267 15.665 1.00 87.62 181 GLU A N 1
ATOM 1335 C CA . GLU A 1 181 ? 20.502 8.775 16.148 1.00 87.62 181 GLU A CA 1
ATOM 1336 C C . GLU A 1 181 ? 21.154 7.773 17.124 1.00 87.62 181 GLU A C 1
ATOM 1338 O O . GLU A 1 181 ? 20.554 7.424 18.148 1.00 87.62 181 GLU A O 1
ATOM 1343 N N . PRO A 1 182 ? 22.369 7.272 16.826 1.00 91.62 182 PRO A N 1
ATOM 1344 C CA . PRO A 1 182 ? 23.076 6.354 17.710 1.00 91.62 182 PRO A CA 1
ATOM 1345 C C . PRO A 1 182 ? 23.714 7.088 18.895 1.00 91.62 182 PRO A C 1
ATOM 1347 O O . PRO A 1 182 ? 24.194 8.214 18.763 1.00 91.62 182 PRO A O 1
ATOM 1350 N N . THR A 1 183 ? 23.801 6.433 20.056 1.00 90.62 183 THR A N 1
ATOM 1351 C CA . THR A 1 183 ? 24.490 7.028 21.212 1.00 90.62 183 THR A CA 1
ATOM 1352 C C . THR A 1 183 ? 26.015 7.030 21.020 1.00 90.62 183 THR A C 1
ATOM 1354 O O . THR A 1 183 ? 26.553 6.160 20.322 1.00 90.62 183 THR A O 1
ATOM 1357 N N . PRO A 1 184 ? 26.760 7.944 21.674 1.00 90.06 184 PRO A N 1
ATOM 1358 C CA . PRO A 1 184 ? 28.223 7.960 21.607 1.00 90.06 184 PRO A CA 1
ATOM 1359 C C . PRO A 1 184 ? 28.862 6.628 22.016 1.00 90.06 184 PRO A C 1
ATOM 1361 O O . PRO A 1 184 ? 29.865 6.214 21.437 1.00 90.06 184 PRO A O 1
ATOM 1364 N N . GLU A 1 185 ? 28.267 5.925 22.983 1.00 90.81 185 GLU A N 1
ATOM 1365 C CA . GLU A 1 185 ? 28.692 4.586 23.390 1.00 90.81 185 GLU A CA 1
ATOM 1366 C C . GLU A 1 185 ? 28.531 3.552 22.261 1.00 90.81 185 GLU A C 1
ATOM 1368 O O . GLU A 1 185 ? 29.442 2.758 22.036 1.00 90.81 185 GLU A O 1
ATOM 1373 N N . GLN A 1 186 ? 27.411 3.580 21.526 1.00 92.25 186 GLN A N 1
ATOM 1374 C CA . GLN A 1 186 ? 27.140 2.666 20.408 1.00 92.25 186 GLN A CA 1
ATOM 1375 C C . GLN A 1 186 ? 28.106 2.900 19.237 1.00 92.25 186 GLN A C 1
ATOM 1377 O O . GLN A 1 186 ? 28.663 1.946 18.691 1.00 92.25 186 GLN A O 1
ATOM 1382 N N . VAL A 1 187 ? 28.356 4.168 18.882 1.00 93.50 187 VAL A N 1
ATOM 1383 C CA . VAL A 1 187 ? 29.321 4.536 17.829 1.00 93.50 187 VAL A CA 1
ATOM 1384 C C . VAL A 1 187 ? 30.738 4.126 18.227 1.00 93.50 187 VAL A C 1
ATOM 1386 O O . VAL A 1 187 ? 31.454 3.534 17.420 1.00 93.50 187 VAL A O 1
ATOM 1389 N N . SER A 1 188 ? 31.130 4.384 19.479 1.00 92.25 188 SER A N 1
ATOM 1390 C CA . SER A 1 188 ? 32.460 4.027 19.990 1.00 92.25 188 SER A CA 1
ATOM 1391 C C . SER A 1 188 ? 32.685 2.512 19.982 1.00 92.25 188 SER A C 1
ATOM 1393 O O . SER A 1 188 ? 33.752 2.060 19.573 1.00 92.25 188 SER A O 1
ATOM 1395 N N . ALA A 1 189 ? 31.678 1.720 20.371 1.00 93.00 189 ALA A N 1
ATOM 1396 C CA . ALA A 1 189 ? 31.775 0.259 20.390 1.00 93.00 189 ALA A CA 1
ATOM 1397 C C . ALA A 1 189 ? 31.934 -0.314 18.978 1.00 93.00 189 ALA A C 1
ATOM 1399 O O . ALA A 1 189 ? 32.776 -1.180 18.738 1.00 93.00 189 ALA A O 1
ATOM 1400 N N . MET A 1 190 ? 31.158 0.204 18.022 1.00 94.38 190 MET A N 1
ATOM 1401 C CA . MET A 1 190 ? 31.247 -0.235 16.633 1.00 94.38 190 MET A CA 1
ATOM 1402 C C . MET A 1 190 ? 32.562 0.203 15.970 1.00 94.38 190 MET A C 1
ATOM 1404 O O . MET A 1 190 ? 33.131 -0.553 15.181 1.00 94.38 190 MET A O 1
ATOM 1408 N N . PHE A 1 191 ? 33.076 1.394 16.305 1.00 93.00 191 PHE A N 1
ATOM 1409 C CA . PHE A 1 191 ? 34.395 1.847 15.856 1.00 93.00 191 PHE A CA 1
ATOM 1410 C C . PHE A 1 191 ? 35.493 0.889 16.327 1.00 93.00 191 PHE A C 1
ATOM 1412 O O . PHE A 1 191 ? 36.291 0.436 15.509 1.00 93.00 191 PHE A O 1
ATOM 1419 N N . GLU A 1 192 ? 35.522 0.554 17.620 1.00 91.69 192 GLU A N 1
ATOM 1420 C CA . GLU A 1 192 ? 36.531 -0.350 18.182 1.00 91.69 192 GLU A CA 1
ATOM 1421 C C . GLU A 1 192 ? 36.505 -1.713 17.474 1.00 91.69 192 GLU A C 1
ATOM 1423 O O . GLU A 1 192 ? 37.539 -2.244 17.073 1.00 91.69 192 GLU A O 1
ATOM 1428 N N . ARG A 1 193 ? 35.307 -2.256 17.235 1.00 92.25 193 ARG A N 1
ATOM 1429 C CA . ARG A 1 193 ? 35.127 -3.539 16.551 1.00 92.25 193 ARG A CA 1
ATOM 1430 C C . ARG A 1 193 ? 35.614 -3.515 15.098 1.00 92.25 193 ARG A C 1
ATOM 1432 O O . ARG A 1 193 ? 36.418 -4.354 14.699 1.00 92.25 193 ARG A O 1
ATOM 1439 N N . ILE A 1 194 ? 35.140 -2.562 14.297 1.00 92.25 194 ILE A N 1
ATOM 1440 C CA . ILE A 1 194 ? 35.390 -2.561 12.847 1.00 92.25 194 ILE A CA 1
ATOM 1441 C C . ILE A 1 194 ? 36.752 -1.958 12.508 1.00 92.25 194 ILE A C 1
ATOM 1443 O O . ILE A 1 194 ? 37.466 -2.490 11.662 1.00 92.25 194 ILE A O 1
ATOM 1447 N N . VAL A 1 195 ? 37.089 -0.817 13.108 1.00 90.06 195 VAL A N 1
ATOM 1448 C CA . VAL A 1 195 ? 38.249 -0.012 12.704 1.00 90.06 195 VAL A CA 1
ATOM 1449 C C . VAL A 1 195 ? 39.498 -0.444 13.461 1.00 90.06 195 VAL A C 1
ATOM 1451 O O . VAL A 1 195 ? 40.536 -0.644 12.838 1.00 90.06 195 VAL A O 1
ATOM 1454 N N . VAL A 1 196 ? 39.403 -0.645 14.780 1.00 88.44 196 VAL A N 1
ATOM 1455 C CA . VAL A 1 196 ? 40.570 -1.008 15.606 1.00 88.44 196 VAL A CA 1
ATOM 1456 C C . VAL A 1 196 ? 40.861 -2.503 15.526 1.00 88.44 196 VAL A C 1
ATOM 1458 O O . VAL A 1 196 ? 41.983 -2.902 15.221 1.00 88.44 196 VAL A O 1
ATOM 1461 N N . ARG A 1 197 ? 39.847 -3.347 15.745 1.00 88.75 197 ARG A N 1
ATOM 1462 C CA . ARG A 1 197 ? 39.997 -4.812 15.761 1.00 88.75 197 ARG A CA 1
ATOM 1463 C C . ARG A 1 197 ? 39.881 -5.461 14.379 1.00 88.75 197 ARG A C 1
ATOM 1465 O O . ARG A 1 197 ? 40.243 -6.624 14.232 1.00 88.75 197 ARG A O 1
ATOM 1472 N N . SER A 1 198 ? 39.440 -4.717 13.357 1.00 88.25 198 SER A N 1
ATOM 1473 C CA . SER A 1 198 ? 39.230 -5.233 11.990 1.00 88.25 198 SER A CA 1
ATOM 1474 C C . SER A 1 198 ? 38.278 -6.438 11.924 1.00 88.25 198 SER A C 1
ATOM 1476 O O . SER A 1 198 ? 38.457 -7.341 11.106 1.00 88.25 198 SER A O 1
ATOM 1478 N N . GLU A 1 199 ? 37.263 -6.453 12.786 1.00 90.38 199 GLU A N 1
ATOM 1479 C CA . GLU A 1 199 ? 36.268 -7.522 12.873 1.00 90.38 199 GLU A CA 1
ATOM 1480 C C . GLU A 1 199 ? 35.023 -7.232 12.026 1.00 90.38 199 GLU A C 1
ATOM 1482 O O . GLU A 1 199 ? 34.822 -6.125 11.511 1.00 90.38 199 GLU A O 1
ATOM 1487 N N . ALA A 1 200 ? 34.174 -8.255 11.879 1.00 92.00 200 ALA A N 1
ATOM 1488 C CA . ALA A 1 200 ? 32.897 -8.130 11.195 1.00 92.00 200 ALA A CA 1
ATOM 1489 C C . ALA A 1 200 ? 32.021 -7.034 11.819 1.00 92.00 200 ALA A C 1
ATOM 1491 O O . ALA A 1 200 ? 31.984 -6.905 13.047 1.00 92.00 200 ALA A O 1
ATOM 1492 N N . PRO A 1 201 ? 31.276 -6.264 10.999 1.00 93.81 201 PRO A N 1
ATOM 1493 C CA . PRO A 1 201 ? 30.386 -5.209 11.462 1.00 93.81 201 PRO A CA 1
ATOM 1494 C C . PRO A 1 201 ? 29.122 -5.821 12.081 1.00 93.81 201 PRO A C 1
ATOM 1496 O O . PRO A 1 201 ? 28.013 -5.573 11.629 1.00 93.81 201 PRO A O 1
ATOM 1499 N N . TYR A 1 202 ? 29.256 -6.682 13.081 1.00 94.62 202 TYR A N 1
ATOM 1500 C CA . TYR A 1 202 ? 28.133 -7.327 13.743 1.00 94.62 202 TYR A CA 1
ATOM 1501 C C . TYR A 1 202 ? 27.616 -6.471 14.904 1.00 94.62 202 TYR A C 1
ATOM 1503 O O . TYR A 1 202 ? 28.394 -5.862 15.642 1.00 94.62 202 TYR A O 1
ATOM 1511 N N . ALA A 1 203 ? 26.294 -6.461 15.069 1.00 93.38 203 ALA A N 1
ATOM 1512 C CA . ALA A 1 203 ? 25.603 -5.890 16.216 1.00 93.38 203 ALA A CA 1
ATOM 1513 C C . ALA A 1 203 ? 24.377 -6.739 16.545 1.00 93.38 203 ALA A C 1
ATOM 1515 O O . ALA A 1 203 ? 23.586 -7.052 15.654 1.00 93.38 203 ALA A O 1
ATOM 1516 N N . ASP A 1 204 ? 24.186 -7.041 17.819 1.00 92.31 204 ASP A N 1
ATOM 1517 C CA . ASP A 1 204 ? 23.003 -7.736 18.302 1.00 92.31 204 ASP A CA 1
ATOM 1518 C C . ASP A 1 204 ? 21.839 -6.738 18.379 1.00 92.31 204 ASP A C 1
ATOM 1520 O O . ASP A 1 204 ? 21.873 -5.776 19.149 1.00 92.31 204 ASP A O 1
ATOM 1524 N N . PHE A 1 205 ? 20.786 -6.948 17.586 1.00 93.50 205 PHE A N 1
ATOM 1525 C CA . PHE A 1 205 ? 19.626 -6.044 17.542 1.00 93.50 205 PHE A CA 1
ATOM 1526 C C . PHE A 1 205 ? 18.697 -6.164 18.757 1.00 93.50 205 PHE A C 1
ATOM 1528 O O . PHE A 1 205 ? 17.731 -5.408 18.863 1.00 93.50 205 PHE A O 1
ATOM 1535 N N . SER A 1 206 ? 18.996 -7.059 19.700 1.00 88.25 206 SER A N 1
ATOM 1536 C CA . SER A 1 206 ? 18.419 -7.023 21.044 1.00 88.25 206 SER A CA 1
ATOM 1537 C C . SER A 1 206 ? 19.108 -6.008 21.971 1.00 88.25 206 SER A C 1
ATOM 1539 O O . SER A 1 206 ? 18.526 -5.615 22.983 1.00 88.25 206 SER A O 1
ATOM 1541 N N . VAL A 1 207 ? 20.310 -5.539 21.607 1.00 89.25 207 VAL A N 1
ATOM 1542 C CA . VAL A 1 207 ? 21.106 -4.551 22.358 1.00 89.25 207 VAL A CA 1
ATOM 1543 C C . VAL A 1 207 ? 21.199 -3.219 21.618 1.00 89.25 207 VAL A C 1
ATOM 1545 O O . VAL A 1 207 ? 20.974 -2.163 22.217 1.00 89.25 207 VAL A O 1
ATOM 1548 N N . LEU A 1 208 ? 21.514 -3.251 20.321 1.00 91.31 208 LEU A N 1
ATOM 1549 C CA . LEU A 1 208 ? 21.608 -2.072 19.467 1.00 91.31 208 LEU A CA 1
ATOM 1550 C C . LEU A 1 208 ? 20.205 -1.618 19.043 1.00 91.31 208 LEU A C 1
ATOM 1552 O O . LEU A 1 208 ? 19.716 -1.961 17.967 1.00 91.31 208 LEU A O 1
ATOM 1556 N N . THR A 1 209 ? 19.559 -0.845 19.912 1.00 88.75 209 THR A N 1
ATOM 1557 C CA . THR A 1 209 ? 18.198 -0.334 19.711 1.00 88.75 209 THR A CA 1
ATOM 1558 C C . THR A 1 209 ? 18.167 1.194 19.555 1.00 88.75 209 THR A C 1
ATOM 1560 O O . THR A 1 209 ? 19.053 1.878 20.086 1.00 88.75 209 THR A O 1
ATOM 1563 N N . PRO A 1 210 ? 17.138 1.756 18.884 1.00 81.31 210 PRO A N 1
ATOM 1564 C CA . PRO A 1 210 ? 16.853 3.193 18.904 1.00 81.31 210 PRO A CA 1
ATOM 1565 C C . PRO A 1 210 ? 16.710 3.730 20.331 1.00 81.31 210 PRO A C 1
ATOM 1567 O O . PRO A 1 210 ? 16.245 3.016 21.222 1.00 81.31 210 PRO A O 1
ATOM 1570 N N . PHE A 1 211 ? 17.099 4.988 20.558 1.00 75.75 211 PHE A N 1
ATOM 1571 C CA . PHE A 1 211 ? 17.044 5.650 21.873 1.00 75.75 211 PHE A CA 1
ATOM 1572 C C . PHE A 1 211 ? 17.842 4.945 22.998 1.00 75.75 211 PHE A C 1
ATOM 1574 O O . PHE A 1 211 ? 17.568 5.148 24.188 1.00 75.75 211 PHE A O 1
ATOM 1581 N N . GLY A 1 212 ? 18.832 4.113 22.650 1.00 68.12 212 GLY A N 1
ATOM 1582 C CA . GLY A 1 212 ? 19.704 3.421 23.605 1.00 68.12 212 GLY A CA 1
ATOM 1583 C C . GLY A 1 212 ? 18.983 2.353 24.438 1.00 68.12 212 GLY A C 1
ATOM 1584 O O . GLY A 1 212 ? 18.094 1.661 23.957 1.00 68.12 212 GLY A O 1
ATOM 1585 N N . GLN A 1 213 ? 19.351 2.208 25.717 1.00 64.56 213 GLN A N 1
ATOM 1586 C CA . GLN A 1 213 ? 18.957 1.064 26.564 1.00 64.56 213 GLN A CA 1
ATOM 1587 C C . GLN A 1 213 ? 17.456 0.950 26.901 1.00 64.56 213 GLN A C 1
ATOM 1589 O O . GLN A 1 213 ? 17.033 -0.047 27.488 1.00 64.56 213 GLN A O 1
ATOM 1594 N N . ARG A 1 214 ? 16.626 1.946 26.557 1.00 64.31 214 ARG A N 1
ATOM 1595 C CA . ARG A 1 214 ? 15.202 1.989 26.953 1.00 64.31 214 ARG A CA 1
ATOM 1596 C C . ARG A 1 214 ? 14.389 0.812 26.406 1.00 64.31 214 ARG A C 1
ATOM 1598 O O . ARG A 1 214 ? 13.443 0.384 27.060 1.00 64.31 214 ARG A O 1
ATOM 1605 N N . LEU A 1 215 ? 14.775 0.281 25.247 1.00 65.81 215 LEU A N 1
ATOM 1606 C CA . LEU A 1 215 ? 14.005 -0.719 24.499 1.00 65.81 215 LEU A CA 1
ATOM 1607 C C . LEU A 1 215 ? 14.621 -2.126 24.552 1.00 65.81 215 LEU A C 1
ATOM 1609 O O . LEU A 1 215 ? 13.998 -3.092 24.129 1.00 65.81 215 LEU A O 1
ATOM 1613 N N . GLN A 1 216 ? 15.801 -2.291 25.158 1.00 67.00 216 GLN A N 1
ATOM 1614 C CA . GLN A 1 216 ? 16.488 -3.589 25.246 1.00 67.00 216 GLN A CA 1
ATOM 1615 C C . GLN A 1 216 ? 15.673 -4.651 26.011 1.00 67.00 216 GLN A C 1
ATOM 1617 O O . GLN A 1 216 ? 15.729 -5.838 25.701 1.00 67.00 216 GLN A O 1
ATOM 1622 N N . ARG A 1 217 ? 14.855 -4.243 26.995 1.00 61.69 217 ARG A N 1
ATOM 1623 C CA . ARG A 1 217 ? 14.029 -5.174 27.792 1.00 61.69 217 ARG A CA 1
ATOM 1624 C C . ARG A 1 217 ? 12.848 -5.767 27.014 1.00 61.69 217 ARG A C 1
ATOM 1626 O O . ARG A 1 217 ? 12.325 -6.799 27.434 1.00 61.69 217 ARG A O 1
ATOM 1633 N N . THR A 1 218 ? 12.441 -5.139 25.909 1.00 67.81 218 THR A N 1
ATOM 1634 C CA . THR A 1 218 ? 11.288 -5.534 25.083 1.00 67.81 218 THR A CA 1
ATOM 1635 C C . THR A 1 218 ? 11.689 -6.267 23.795 1.00 67.81 218 THR A C 1
ATOM 1637 O O . THR A 1 218 ? 10.821 -6.763 23.085 1.00 67.81 218 THR A O 1
ATOM 1640 N N . MET A 1 219 ? 12.986 -6.431 23.502 1.00 79.00 219 MET A N 1
ATOM 1641 C CA . MET A 1 219 ? 13.474 -7.130 22.301 1.00 79.00 219 MET A CA 1
ATOM 1642 C C . MET A 1 219 ? 13.531 -8.654 22.474 1.00 79.00 219 MET A C 1
ATOM 1644 O O . MET A 1 219 ? 14.607 -9.256 22.524 1.00 79.00 219 MET A O 1
ATOM 1648 N N . LYS A 1 220 ? 12.360 -9.291 22.576 1.00 83.25 220 LYS A N 1
ATOM 1649 C CA . LYS A 1 220 ? 12.226 -10.755 22.576 1.00 83.25 220 LYS A CA 1
ATOM 1650 C C . LYS A 1 220 ? 11.294 -11.207 21.463 1.00 83.25 220 LYS A C 1
ATOM 1652 O O . LYS A 1 220 ? 10.195 -10.682 21.316 1.00 83.25 220 LYS A O 1
ATOM 1657 N N . THR A 1 221 ? 11.715 -12.225 20.724 1.00 84.00 221 THR A N 1
ATOM 1658 C CA . THR A 1 221 ? 10.941 -12.853 19.653 1.00 84.00 221 THR A CA 1
ATOM 1659 C C . THR A 1 221 ? 10.599 -14.283 20.028 1.00 84.00 221 THR A C 1
ATOM 1661 O O . THR A 1 221 ? 11.461 -15.044 20.460 1.00 84.00 221 THR A O 1
ATOM 1664 N N . ARG A 1 222 ? 9.350 -14.688 19.806 1.00 83.19 222 ARG A N 1
ATOM 1665 C CA . ARG A 1 222 ? 8.923 -16.070 20.021 1.00 83.19 222 ARG A CA 1
ATOM 1666 C C . ARG A 1 222 ? 9.362 -16.951 18.850 1.00 83.19 222 ARG A C 1
ATOM 1668 O O . ARG A 1 222 ? 8.907 -16.765 17.726 1.00 83.19 222 ARG A O 1
ATOM 1675 N N . SER A 1 223 ? 10.233 -17.916 19.111 1.00 83.19 223 SER A N 1
ATOM 1676 C CA . SER A 1 223 ? 10.720 -18.907 18.149 1.00 83.19 223 SER A CA 1
ATOM 1677 C C . SER A 1 223 ? 10.067 -20.272 18.373 1.00 83.19 223 SER A C 1
ATOM 1679 O O . SER A 1 223 ? 9.636 -20.596 19.482 1.00 83.19 223 SER A O 1
ATOM 1681 N N . TRP A 1 224 ? 9.981 -21.083 17.317 1.00 82.88 224 TRP A N 1
ATOM 1682 C CA . TRP A 1 224 ? 9.365 -22.408 17.349 1.00 82.88 224 TRP A CA 1
ATOM 1683 C C . TRP A 1 224 ? 10.386 -23.480 16.974 1.00 82.88 224 TRP A C 1
ATOM 1685 O O . TRP A 1 224 ? 10.913 -23.504 15.864 1.00 82.88 224 TRP A O 1
ATOM 1695 N N . LEU A 1 225 ? 10.649 -24.405 17.897 1.00 78.44 225 LEU A N 1
ATOM 1696 C CA . LEU A 1 225 ? 11.564 -25.525 17.687 1.00 78.44 225 LEU A CA 1
ATOM 1697 C C . LEU A 1 225 ? 10.776 -26.810 17.441 1.00 78.44 225 LEU A C 1
ATOM 1699 O O . LEU A 1 225 ? 9.943 -27.197 18.261 1.00 78.44 225 LEU A O 1
ATOM 1703 N N . LEU A 1 226 ? 11.055 -27.482 16.323 1.00 75.38 226 LEU A N 1
ATOM 1704 C CA . LEU A 1 226 ? 10.458 -28.779 16.017 1.00 75.38 226 LEU A CA 1
ATOM 1705 C C . LEU A 1 226 ? 11.108 -29.864 16.880 1.00 75.38 226 LEU A C 1
ATOM 1707 O O . LEU A 1 226 ? 12.314 -30.101 16.793 1.00 75.38 226 LEU A O 1
ATOM 1711 N N . GLN A 1 227 ? 10.303 -30.537 17.691 1.00 77.44 227 GLN A N 1
ATOM 1712 C CA . GLN A 1 227 ? 10.725 -31.669 18.502 1.00 77.44 227 GLN A CA 1
ATOM 1713 C C . GLN A 1 227 ? 10.727 -32.972 17.686 1.00 77.44 227 GLN A C 1
ATOM 1715 O O . GLN A 1 227 ? 10.123 -33.077 16.616 1.00 77.44 227 GLN A O 1
ATOM 1720 N N . GLN A 1 228 ? 11.427 -33.993 18.192 1.00 72.81 228 GLN A N 1
ATOM 1721 C CA . GLN A 1 228 ? 11.555 -35.295 17.519 1.00 72.81 228 GLN A CA 1
ATOM 1722 C C . GLN A 1 228 ? 10.221 -36.049 17.396 1.00 72.81 228 GLN A C 1
ATOM 1724 O O . GLN A 1 228 ? 10.073 -36.880 16.503 1.00 72.81 228 GLN A O 1
ATOM 1729 N N . ASP A 1 229 ? 9.256 -35.743 18.262 1.00 68.19 229 ASP A N 1
ATOM 1730 C CA . ASP A 1 229 ? 7.891 -36.278 18.241 1.00 68.19 229 ASP A CA 1
ATOM 1731 C C . ASP A 1 229 ? 6.981 -35.583 17.206 1.00 68.19 229 ASP A C 1
ATOM 1733 O O . ASP A 1 229 ? 5.825 -35.965 17.036 1.00 68.19 229 ASP A O 1
ATOM 1737 N N . GLY A 1 230 ? 7.505 -34.583 16.486 1.00 64.44 230 GLY A N 1
ATOM 1738 C CA . GLY A 1 230 ? 6.771 -33.806 15.493 1.00 64.44 230 GLY A CA 1
ATOM 1739 C C . GLY A 1 230 ? 5.976 -32.628 16.065 1.00 64.44 230 GLY A C 1
ATOM 1740 O O . GLY A 1 230 ? 5.331 -31.925 15.286 1.00 64.44 230 GLY A O 1
ATOM 1741 N N . THR A 1 231 ? 6.032 -32.383 17.379 1.00 71.94 231 THR A N 1
ATOM 1742 C CA . THR A 1 231 ? 5.398 -31.228 18.033 1.00 71.94 231 THR A CA 1
ATOM 1743 C C . THR A 1 231 ? 6.308 -29.994 18.011 1.00 71.94 231 THR A C 1
ATOM 1745 O O . THR A 1 231 ? 7.524 -30.095 17.841 1.00 71.94 231 THR A O 1
ATOM 1748 N N . TRP A 1 232 ? 5.733 -28.797 18.167 1.00 77.88 232 TRP A N 1
ATOM 1749 C CA . TRP A 1 232 ? 6.487 -27.539 18.208 1.00 77.88 232 TRP A CA 1
ATOM 1750 C C . TRP A 1 232 ? 6.607 -27.019 19.641 1.00 77.88 232 TRP A C 1
ATOM 1752 O O . TRP A 1 232 ? 5.608 -26.887 20.346 1.00 77.88 232 TRP A O 1
ATOM 1762 N N . LYS A 1 233 ? 7.825 -26.674 20.069 1.00 80.62 233 LYS A N 1
ATOM 1763 C CA . LYS A 1 233 ? 8.091 -25.989 21.341 1.00 80.62 233 LYS A CA 1
ATOM 1764 C C . LYS A 1 233 ? 8.269 -24.495 21.101 1.00 80.62 233 LYS A C 1
ATOM 1766 O O . LYS A 1 233 ? 9.146 -24.115 20.329 1.00 80.62 233 LYS A O 1
ATOM 1771 N N . ALA A 1 234 ? 7.490 -23.662 21.784 1.00 82.62 234 ALA A N 1
ATOM 1772 C CA . ALA A 1 234 ? 7.742 -22.224 21.826 1.00 82.62 234 ALA A CA 1
ATOM 1773 C C . ALA A 1 234 ? 8.943 -21.916 22.736 1.00 82.62 234 ALA A C 1
ATOM 1775 O O . ALA A 1 234 ? 9.036 -22.456 23.841 1.00 82.62 234 ALA A O 1
ATOM 1776 N N . LEU A 1 235 ? 9.839 -21.048 22.277 1.00 83.88 235 LEU A N 1
ATOM 1777 C CA . LEU A 1 235 ? 10.978 -20.526 23.028 1.00 83.88 235 LEU A CA 1
ATOM 1778 C C . LEU A 1 235 ? 11.149 -19.042 22.704 1.00 83.88 235 LEU A C 1
ATOM 1780 O O . LEU A 1 235 ? 11.290 -18.692 21.536 1.00 83.88 235 LEU A O 1
ATOM 1784 N N . ASP A 1 236 ? 11.194 -18.186 23.718 1.00 85.25 236 ASP A N 1
ATOM 1785 C CA . ASP A 1 236 ? 11.532 -16.778 23.514 1.00 85.25 236 ASP A CA 1
ATOM 1786 C C . ASP A 1 236 ? 13.044 -16.626 23.347 1.00 85.25 236 ASP A C 1
ATOM 1788 O O . ASP A 1 236 ? 13.824 -17.049 24.202 1.00 85.25 236 ASP A O 1
ATOM 1792 N N . VAL A 1 237 ? 13.448 -16.024 22.234 1.00 85.12 237 VAL A N 1
ATOM 1793 C CA . VAL A 1 237 ? 14.840 -15.723 21.895 1.00 85.12 237 VAL A CA 1
ATOM 1794 C C . VAL A 1 237 ? 15.052 -14.205 21.874 1.00 85.12 237 VAL A C 1
ATOM 1796 O O . VAL A 1 237 ? 14.126 -13.469 21.516 1.00 85.12 237 VAL A O 1
ATOM 1799 N N . PRO A 1 238 ? 16.232 -13.704 22.277 1.00 86.31 238 PRO A N 1
ATOM 1800 C CA . PRO A 1 238 ? 16.550 -12.284 22.164 1.00 86.31 238 PRO A CA 1
ATOM 1801 C C . PRO A 1 238 ? 16.550 -11.861 20.689 1.00 86.31 238 PRO A C 1
ATOM 1803 O O . PRO A 1 238 ? 17.015 -12.602 19.826 1.00 86.31 238 PRO A O 1
ATOM 1806 N N . GLY A 1 239 ? 15.973 -10.696 20.400 1.00 88.50 239 GLY A N 1
ATOM 1807 C CA . GLY A 1 239 ? 15.906 -10.138 19.050 1.00 88.50 239 GLY A CA 1
ATOM 1808 C C . GLY A 1 239 ? 14.594 -9.402 18.759 1.00 88.50 239 GLY A C 1
ATOM 1809 O O . GLY A 1 239 ? 13.612 -9.558 19.496 1.00 88.50 239 GLY A O 1
ATOM 1810 N N . PRO A 1 240 ? 14.556 -8.598 17.685 1.00 91.62 240 PRO A N 1
ATOM 1811 C CA . PRO A 1 240 ? 13.419 -7.743 17.361 1.00 91.62 240 PRO A CA 1
ATOM 1812 C C . PRO A 1 240 ? 12.146 -8.557 17.048 1.00 91.62 240 PRO A C 1
ATOM 1814 O O . PRO A 1 240 ? 12.168 -9.387 16.136 1.00 91.62 240 PRO A O 1
ATOM 1817 N N . PRO A 1 241 ? 11.019 -8.304 17.748 1.00 87.81 241 PRO A N 1
ATOM 1818 C CA . PRO A 1 241 ? 9.797 -9.117 17.663 1.00 87.81 241 PRO A CA 1
ATOM 1819 C C . PRO A 1 241 ? 9.081 -9.045 16.311 1.00 87.81 241 PRO A C 1
ATOM 1821 O O . PRO A 1 241 ? 8.294 -9.938 15.998 1.00 87.81 241 PRO A O 1
ATOM 1824 N N . THR A 1 242 ? 9.333 -7.995 15.525 1.00 89.56 242 THR A N 1
ATOM 1825 C CA . THR A 1 242 ? 8.728 -7.772 14.208 1.00 89.56 242 THR A CA 1
ATOM 1826 C C . THR A 1 242 ? 9.733 -7.169 13.229 1.00 89.56 242 THR A C 1
ATOM 1828 O O . THR A 1 242 ? 10.792 -6.669 13.626 1.00 89.56 242 THR A O 1
ATOM 1831 N N . PHE A 1 243 ? 9.374 -7.172 11.942 1.00 92.31 243 PHE A N 1
ATOM 1832 C CA . PHE A 1 243 ? 10.165 -6.529 10.896 1.00 92.31 243 PHE A CA 1
ATOM 1833 C C . PHE A 1 243 ? 10.323 -5.019 11.124 1.00 92.31 243 PHE A C 1
ATOM 1835 O O . PHE A 1 243 ? 11.392 -4.483 10.865 1.00 92.31 243 PHE A O 1
ATOM 1842 N N . GLU A 1 244 ? 9.311 -4.329 11.652 1.00 90.50 244 GLU A N 1
ATOM 1843 C CA . GLU A 1 244 ? 9.368 -2.889 11.942 1.00 90.50 244 GLU A CA 1
ATOM 1844 C C . GLU A 1 244 ? 10.366 -2.583 13.068 1.00 90.50 244 GLU A C 1
ATOM 1846 O O . GLU A 1 244 ? 11.165 -1.645 12.967 1.00 90.50 244 GLU A O 1
ATOM 1851 N N . ALA A 1 245 ? 10.374 -3.411 14.119 1.00 89.19 245 ALA A N 1
ATOM 1852 C CA . ALA A 1 245 ? 11.359 -3.312 15.192 1.00 89.19 245 ALA A CA 1
ATOM 1853 C C . ALA A 1 245 ? 12.778 -3.559 14.653 1.00 89.19 245 ALA A C 1
ATOM 1855 O O . ALA A 1 245 ? 13.694 -2.784 14.931 1.00 89.19 245 ALA A O 1
ATOM 1856 N N . TRP A 1 246 ? 12.946 -4.581 13.807 1.00 94.25 246 TRP A N 1
ATOM 1857 C CA . TRP A 1 246 ? 14.213 -4.860 13.130 1.00 94.25 246 TRP A CA 1
ATOM 1858 C C . TRP A 1 246 ? 14.649 -3.706 12.224 1.00 94.25 246 TRP A C 1
ATOM 1860 O O . TRP A 1 246 ? 15.798 -3.284 12.293 1.00 94.25 246 TRP A O 1
ATOM 1870 N N . GLN A 1 247 ? 13.736 -3.141 11.427 1.00 94.44 247 GLN A N 1
ATOM 1871 C CA . GLN A 1 247 ? 14.007 -2.013 10.537 1.00 94.44 247 GLN A CA 1
ATOM 1872 C C . GLN A 1 247 ? 14.509 -0.803 11.329 1.00 94.44 247 GLN A C 1
ATOM 1874 O O . GLN A 1 247 ? 15.410 -0.102 10.874 1.00 94.44 247 GLN A O 1
ATOM 1879 N N . SER A 1 248 ? 13.955 -0.570 12.516 1.00 90.00 248 SER A N 1
ATOM 1880 C CA . SER A 1 248 ? 14.349 0.543 13.379 1.00 90.00 248 SER A CA 1
ATOM 1881 C C . SER A 1 248 ? 15.768 0.345 13.928 1.00 90.00 248 SER A C 1
ATOM 1883 O O . SER A 1 248 ? 16.592 1.253 13.824 1.00 90.00 248 SER A O 1
ATOM 1885 N N . CYS A 1 249 ? 16.105 -0.860 14.405 1.00 92.38 249 CYS A N 1
ATOM 1886 C CA . CYS A 1 249 ? 17.480 -1.210 14.789 1.00 92.38 249 CYS A CA 1
ATOM 1887 C C . CYS A 1 249 ? 18.450 -1.122 13.600 1.00 92.38 249 CYS A C 1
ATOM 1889 O O . CYS A 1 249 ? 19.543 -0.566 13.718 1.00 92.38 249 CYS A O 1
ATOM 1891 N N . PHE A 1 250 ? 18.031 -1.601 12.427 1.00 95.69 250 PHE A N 1
ATOM 1892 C CA . PHE A 1 250 ? 18.832 -1.568 11.209 1.00 95.69 250 PHE A CA 1
ATOM 1893 C C . PHE A 1 250 ? 19.130 -0.136 10.747 1.00 95.69 250 PHE A C 1
ATOM 1895 O O . PHE A 1 250 ? 20.223 0.131 10.254 1.00 95.69 250 PHE A O 1
ATOM 1902 N N . ARG A 1 251 ? 18.204 0.815 10.933 1.00 94.81 251 ARG A N 1
ATOM 1903 C CA . ARG A 1 251 ? 18.449 2.235 10.623 1.00 94.81 251 ARG A CA 1
ATOM 1904 C C . ARG A 1 251 ? 19.538 2.841 11.510 1.00 94.81 251 ARG A C 1
ATOM 1906 O O . ARG A 1 251 ? 20.408 3.526 10.981 1.00 94.81 251 ARG A O 1
ATOM 1913 N N . VAL A 1 252 ? 19.532 2.543 12.812 1.00 93.75 252 VAL A N 1
ATOM 1914 C CA . VAL A 1 252 ? 20.597 2.968 13.744 1.00 93.75 252 VAL A CA 1
ATOM 1915 C C . VAL A 1 252 ? 21.931 2.339 13.339 1.00 93.75 252 VAL A C 1
ATOM 1917 O O . VAL A 1 252 ? 22.934 3.031 13.191 1.00 93.75 252 VAL A O 1
ATOM 1920 N N . TYR A 1 253 ? 21.932 1.033 13.069 1.00 95.81 253 TYR A N 1
ATOM 1921 C CA . TYR A 1 253 ? 23.099 0.304 12.574 1.00 95.81 253 TYR A CA 1
ATOM 1922 C C . TYR A 1 253 ? 23.673 0.917 11.283 1.00 95.81 253 TYR A C 1
ATOM 1924 O O . TYR A 1 253 ? 24.870 1.189 11.200 1.00 95.81 253 TYR A O 1
ATOM 1932 N N . LYS A 1 254 ? 22.814 1.215 10.301 1.00 95.56 254 LYS A N 1
ATOM 1933 C CA . LYS A 1 254 ? 23.175 1.873 9.037 1.00 95.56 254 LYS A CA 1
ATOM 1934 C C . LYS A 1 254 ? 23.767 3.266 9.268 1.00 95.56 254 LYS A C 1
ATOM 1936 O O . LYS A 1 254 ? 24.792 3.583 8.666 1.00 95.56 254 LYS A O 1
ATOM 1941 N N . ALA A 1 255 ? 23.169 4.072 10.149 1.00 94.62 255 ALA A N 1
ATOM 1942 C CA . ALA A 1 255 ? 23.689 5.392 10.502 1.00 94.62 255 ALA A CA 1
ATOM 1943 C C . ALA A 1 255 ? 25.111 5.292 11.079 1.00 94.62 255 ALA A C 1
ATOM 1945 O O . ALA A 1 255 ? 26.002 6.012 10.630 1.00 94.62 255 ALA A O 1
ATOM 1946 N N . ILE A 1 256 ? 25.359 4.335 11.984 1.00 95.19 256 ILE A N 1
ATOM 1947 C CA . ILE A 1 256 ? 26.697 4.088 12.539 1.00 95.19 256 ILE A CA 1
ATOM 1948 C C . ILE A 1 256 ? 27.687 3.717 11.427 1.00 95.19 256 ILE A C 1
ATOM 1950 O O . ILE A 1 256 ? 28.755 4.315 11.343 1.00 95.19 256 ILE A O 1
ATOM 1954 N N . LEU A 1 257 ? 27.351 2.792 10.521 1.00 95.25 257 LEU A N 1
ATOM 1955 C CA . LEU A 1 257 ? 28.265 2.418 9.430 1.00 95.25 257 LEU A CA 1
ATOM 1956 C C . LEU A 1 257 ? 28.631 3.603 8.519 1.00 95.25 257 LEU A C 1
ATOM 1958 O O . LEU A 1 257 ? 29.758 3.671 8.025 1.00 95.25 257 LEU A O 1
ATOM 1962 N N . PHE A 1 258 ? 27.717 4.558 8.326 1.00 94.62 258 PHE A N 1
ATOM 1963 C CA . PHE A 1 258 ? 27.982 5.786 7.571 1.00 94.62 258 PHE A CA 1
ATOM 1964 C C . PHE A 1 258 ? 28.797 6.828 8.344 1.00 94.62 258 PHE A C 1
ATOM 1966 O O . PHE A 1 258 ? 29.460 7.655 7.719 1.00 94.62 258 PHE A O 1
ATOM 1973 N N . MET A 1 259 ? 28.812 6.777 9.676 1.00 93.19 259 MET A N 1
ATOM 1974 C CA . MET A 1 259 ? 29.641 7.640 10.525 1.00 93.19 259 MET A CA 1
ATOM 1975 C C . MET A 1 259 ? 31.122 7.218 10.571 1.00 93.19 259 MET A C 1
ATOM 1977 O O . MET A 1 259 ? 32.008 8.045 10.825 1.00 93.19 259 MET A O 1
ATOM 1981 N N . LEU A 1 260 ? 31.410 5.932 10.354 1.00 93.06 260 LEU A N 1
ATOM 1982 C CA . LEU A 1 260 ? 32.745 5.342 10.509 1.00 93.06 260 LEU A CA 1
ATOM 1983 C C . LEU A 1 260 ? 33.572 5.395 9.206 1.00 93.06 260 LEU A C 1
ATOM 1985 O O . LEU A 1 260 ? 33.031 5.409 8.095 1.00 93.06 260 LEU A O 1
ATOM 1989 N N . ARG A 1 261 ? 34.906 5.427 9.340 1.00 89.88 261 ARG A N 1
ATOM 1990 C CA . ARG A 1 261 ? 35.900 5.320 8.249 1.00 89.88 261 ARG A CA 1
ATOM 1991 C C . ARG A 1 261 ? 37.134 4.546 8.746 1.00 89.88 261 ARG A C 1
ATOM 1993 O O . ARG A 1 261 ? 37.409 4.582 9.940 1.00 89.88 261 ARG A O 1
ATOM 2000 N N . TYR A 1 262 ? 37.886 3.899 7.850 1.00 83.38 262 TYR A N 1
ATOM 2001 C CA . TYR A 1 262 ? 39.066 3.087 8.215 1.00 83.38 262 TYR A CA 1
ATOM 2002 C C . TYR A 1 262 ? 40.310 3.892 8.638 1.00 83.38 262 TYR A C 1
ATOM 2004 O O . TYR A 1 262 ? 41.080 3.417 9.461 1.00 83.38 262 TYR A O 1
ATOM 2012 N N . ASP A 1 263 ? 40.505 5.104 8.108 1.00 73.06 263 ASP A N 1
ATOM 2013 C CA . ASP A 1 263 ? 41.759 5.869 8.259 1.00 73.06 263 ASP A CA 1
ATOM 2014 C C . ASP A 1 263 ? 41.535 7.235 8.953 1.00 73.06 263 ASP A C 1
ATOM 2016 O O . ASP A 1 263 ? 42.103 8.246 8.546 1.00 73.06 263 ASP A O 1
ATOM 2020 N N . GLN A 1 264 ? 40.653 7.306 9.964 1.00 65.62 264 GLN A N 1
ATOM 2021 C CA . GLN A 1 264 ? 40.225 8.584 10.577 1.00 65.62 264 GLN A CA 1
ATOM 2022 C C . GLN A 1 264 ? 41.336 9.370 11.285 1.00 65.62 264 GLN A C 1
ATOM 2024 O O . GLN A 1 264 ? 41.263 10.597 11.322 1.00 65.62 264 GLN A O 1
ATOM 2029 N N . ASP A 1 265 ? 42.349 8.677 11.809 1.00 58.81 265 ASP A N 1
ATOM 2030 C CA . ASP A 1 265 ? 43.441 9.273 12.589 1.00 58.81 265 ASP A CA 1
ATOM 2031 C C . ASP A 1 265 ? 44.710 9.529 11.740 1.00 58.81 265 ASP A C 1
ATOM 2033 O O . ASP A 1 265 ? 45.745 9.956 12.256 1.00 58.81 265 ASP A O 1
ATOM 2037 N N . ALA A 1 266 ? 44.658 9.279 10.424 1.00 56.00 266 ALA A N 1
ATOM 2038 C CA . ALA A 1 266 ? 45.781 9.527 9.525 1.00 56.00 266 ALA A CA 1
ATOM 2039 C C . ALA A 1 266 ? 45.905 11.031 9.216 1.00 56.00 266 ALA A C 1
ATOM 2041 O O . ALA A 1 266 ? 45.004 11.635 8.634 1.00 56.00 266 ALA A O 1
ATOM 2042 N N . VAL A 1 267 ? 47.042 11.640 9.574 1.00 51.78 267 VAL A N 1
ATOM 2043 C CA . VAL A 1 267 ? 47.341 13.046 9.248 1.00 51.78 267 VAL A CA 1
ATOM 2044 C C . VAL A 1 267 ? 47.325 13.217 7.720 1.00 51.78 267 VAL A C 1
ATOM 2046 O O . VAL A 1 267 ? 48.104 12.545 7.036 1.00 51.78 267 VAL A O 1
ATOM 2049 N N . PRO A 1 268 ? 46.468 14.087 7.150 1.00 50.41 268 PRO A N 1
ATOM 2050 C CA . PRO A 1 268 ? 46.417 14.278 5.709 1.00 50.41 268 PRO A CA 1
ATOM 2051 C C . PRO A 1 268 ? 47.711 14.948 5.232 1.00 50.41 268 PRO A C 1
ATOM 2053 O O . PRO A 1 268 ? 47.943 16.135 5.457 1.00 50.41 268 PRO A O 1
ATOM 2056 N N . GLY A 1 269 ? 48.574 14.168 4.580 1.00 49.34 269 GLY A N 1
ATOM 2057 C CA . GLY A 1 269 ? 49.702 14.686 3.817 1.00 49.34 269 GLY A CA 1
ATOM 2058 C C . GLY A 1 269 ? 49.235 15.227 2.459 1.00 49.34 269 GLY A C 1
ATOM 2059 O O . GLY A 1 269 ? 48.164 14.843 1.975 1.00 49.34 269 GLY A O 1
ATOM 2060 N N . PRO A 1 270 ? 50.021 16.094 1.801 1.00 39.19 270 PRO A N 1
ATOM 2061 C CA . PRO A 1 270 ? 49.726 16.521 0.440 1.00 39.19 270 PRO A CA 1
ATOM 2062 C C . PRO A 1 270 ? 49.805 15.304 -0.497 1.00 39.19 270 PRO A C 1
ATOM 2064 O O . PRO A 1 270 ? 50.890 14.814 -0.796 1.00 39.19 270 PRO A O 1
ATOM 2067 N N . GLY A 1 271 ? 48.640 14.790 -0.907 1.00 53.53 271 GLY A N 1
ATOM 2068 C CA . GLY A 1 271 ? 48.490 13.578 -1.725 1.00 53.53 271 GLY A CA 1
ATOM 2069 C C . GLY A 1 271 ? 47.775 12.399 -1.046 1.00 53.53 271 GLY A C 1
ATOM 2070 O O . GLY A 1 271 ? 47.561 11.383 -1.706 1.00 53.53 271 GLY A O 1
ATOM 2071 N N . SER A 1 272 ? 47.379 12.503 0.230 1.00 52.06 272 SER A N 1
ATOM 2072 C CA . SER A 1 272 ? 46.619 11.441 0.909 1.00 52.06 272 SER A CA 1
ATOM 2073 C C . SER A 1 272 ? 45.192 11.324 0.356 1.00 52.06 272 SER A C 1
ATOM 2075 O O . SER A 1 272 ? 44.467 12.314 0.259 1.00 52.06 272 SER A O 1
ATOM 2077 N N . GLN A 1 273 ? 44.784 10.102 -0.004 1.00 56.69 273 GLN A N 1
ATOM 2078 C CA . GLN A 1 273 ? 43.411 9.790 -0.416 1.00 56.69 273 GLN A CA 1
ATOM 2079 C C . GLN A 1 273 ? 42.428 10.044 0.738 1.00 56.69 273 GLN A C 1
ATOM 2081 O O . GLN A 1 273 ? 42.773 9.852 1.904 1.00 56.69 273 GLN A O 1
ATOM 2086 N N . ALA A 1 274 ? 41.203 10.468 0.412 1.00 63.00 274 ALA A N 1
ATOM 2087 C CA . ALA A 1 274 ? 40.146 10.682 1.399 1.00 63.00 274 ALA A CA 1
ATOM 2088 C C . ALA A 1 274 ? 39.891 9.407 2.238 1.00 63.00 274 ALA A C 1
ATOM 2090 O O . ALA A 1 274 ? 39.971 8.298 1.694 1.00 63.00 274 ALA A O 1
ATOM 2091 N N . PRO A 1 275 ? 39.571 9.538 3.541 1.00 75.12 275 PRO A N 1
ATOM 2092 C CA . PRO A 1 275 ? 39.395 8.397 4.434 1.00 75.12 275 PRO A CA 1
ATOM 2093 C C . PRO A 1 275 ? 38.304 7.449 3.921 1.00 75.12 275 PRO A C 1
ATOM 2095 O O . PRO A 1 275 ? 37.198 7.860 3.562 1.00 75.12 275 PRO A O 1
ATOM 2098 N N . ARG A 1 276 ? 38.624 6.152 3.874 1.00 86.56 276 ARG A N 1
ATOM 2099 C CA . ARG A 1 276 ? 37.805 5.139 3.192 1.00 86.56 276 ARG A CA 1
ATOM 2100 C C . ARG A 1 276 ? 36.536 4.796 3.977 1.00 86.56 276 ARG A C 1
ATOM 2102 O O . ARG A 1 276 ? 36.584 4.565 5.186 1.00 86.56 276 ARG A O 1
ATOM 2109 N N . LYS A 1 277 ? 35.401 4.740 3.270 1.00 90.25 277 LYS A N 1
ATOM 2110 C CA . LYS A 1 277 ? 34.072 4.370 3.801 1.00 90.25 277 LYS A CA 1
ATOM 2111 C C . LYS A 1 277 ? 34.039 2.894 4.199 1.00 90.25 277 LYS A C 1
ATOM 2113 O O . LYS A 1 277 ? 34.589 2.078 3.471 1.00 90.25 277 LYS A O 1
ATOM 2118 N N . ILE A 1 278 ? 33.369 2.561 5.307 1.00 91.62 278 ILE A N 1
ATOM 2119 C CA . ILE A 1 278 ? 33.194 1.162 5.742 1.00 91.62 278 ILE A CA 1
ATOM 2120 C C . ILE A 1 278 ? 32.308 0.381 4.764 1.00 91.62 278 ILE A C 1
ATOM 2122 O O . ILE A 1 278 ? 32.599 -0.760 4.433 1.00 91.62 278 ILE A O 1
ATOM 2126 N N . VAL A 1 279 ? 31.224 0.997 4.291 1.00 92.44 279 VAL A N 1
ATOM 2127 C CA . VAL A 1 279 ? 30.290 0.406 3.324 1.00 92.44 279 VAL A CA 1
ATOM 2128 C C . VAL A 1 279 ? 29.726 1.510 2.433 1.00 92.44 279 VAL A C 1
ATOM 2130 O O . VAL A 1 279 ? 29.566 2.649 2.884 1.00 92.44 279 VAL A O 1
ATOM 2133 N N . SER A 1 280 ? 29.435 1.211 1.166 1.00 91.56 280 SER A N 1
ATOM 2134 C CA . SER A 1 280 ? 28.727 2.160 0.306 1.00 91.56 280 SER A CA 1
ATOM 2135 C C . SER A 1 280 ? 27.219 2.167 0.605 1.00 91.56 280 SER A C 1
ATOM 2137 O O . SER A 1 280 ? 26.655 1.140 1.000 1.00 91.56 280 SER A O 1
ATOM 2139 N N . PRO A 1 281 ? 26.522 3.298 0.372 1.00 92.38 281 PRO A N 1
ATOM 2140 C CA . PRO A 1 281 ? 25.069 3.354 0.506 1.00 92.38 281 PRO A CA 1
ATOM 2141 C C . PRO A 1 281 ? 24.330 2.328 -0.357 1.00 92.38 281 PRO A C 1
ATOM 2143 O O . PRO A 1 281 ? 23.330 1.775 0.085 1.00 92.38 281 PRO A O 1
ATOM 2146 N N . ALA A 1 282 ? 24.841 2.030 -1.555 1.00 90.56 282 ALA A N 1
ATOM 2147 C CA . ALA A 1 282 ? 24.223 1.071 -2.466 1.00 90.56 282 ALA A CA 1
ATOM 2148 C C . ALA A 1 282 ? 24.283 -0.368 -1.926 1.00 90.56 282 ALA A C 1
ATOM 2150 O O . ALA A 1 282 ? 23.277 -1.073 -1.952 1.00 90.56 282 ALA A O 1
ATOM 2151 N N . SER A 1 283 ? 25.433 -0.797 -1.394 1.00 92.69 283 SER A N 1
ATOM 2152 C CA . SER A 1 283 ? 25.607 -2.164 -0.884 1.00 92.69 283 SER A CA 1
ATOM 2153 C C . SER A 1 283 ? 24.730 -2.450 0.330 1.00 92.69 283 SER A C 1
ATOM 2155 O O . SER A 1 283 ? 24.106 -3.509 0.403 1.00 92.69 283 SER A O 1
ATOM 2157 N N . ILE A 1 284 ? 24.650 -1.501 1.270 1.00 94.75 284 ILE A N 1
ATOM 2158 C CA . ILE A 1 284 ? 23.822 -1.672 2.468 1.00 94.75 284 ILE A CA 1
ATOM 2159 C C . ILE A 1 284 ? 22.324 -1.607 2.136 1.00 94.75 284 ILE A C 1
ATOM 2161 O O . ILE A 1 284 ? 21.542 -2.351 2.723 1.00 94.75 284 ILE A O 1
ATOM 2165 N N . GLU A 1 285 ? 21.921 -0.780 1.163 1.00 94.88 285 GLU A N 1
ATOM 2166 C CA . GLU A 1 285 ? 20.528 -0.712 0.707 1.00 94.88 285 GLU A CA 1
ATOM 2167 C C . GLU A 1 285 ? 20.116 -1.984 -0.039 1.00 94.88 285 GLU A C 1
ATOM 2169 O O . GLU A 1 285 ? 19.029 -2.507 0.178 1.00 94.88 285 GLU A O 1
ATOM 2174 N N . MET A 1 286 ? 21.009 -2.544 -0.859 1.00 94.31 286 MET A N 1
ATOM 2175 C CA . MET A 1 286 ? 20.760 -3.817 -1.533 1.00 94.31 286 MET A CA 1
ATOM 2176 C C . MET A 1 286 ? 20.597 -4.970 -0.536 1.00 94.31 286 MET A C 1
ATOM 2178 O O . MET A 1 286 ? 19.747 -5.839 -0.735 1.00 94.31 286 MET A O 1
ATOM 2182 N N . TYR A 1 287 ? 21.390 -4.987 0.540 1.00 96.44 287 TYR A N 1
ATOM 2183 C CA . TYR A 1 287 ? 21.214 -5.947 1.630 1.00 96.44 287 TYR A CA 1
ATOM 2184 C C . TYR A 1 287 ? 19.853 -5.771 2.319 1.00 96.44 287 TYR A C 1
ATOM 2186 O O . TYR A 1 287 ? 19.115 -6.744 2.486 1.00 96.44 287 TYR A O 1
ATOM 2194 N N . TYR A 1 288 ? 19.495 -4.525 2.646 1.00 97.19 288 TYR A N 1
ATOM 2195 C CA . TYR A 1 288 ? 18.221 -4.178 3.271 1.00 97.19 288 TYR A CA 1
ATOM 2196 C C . TYR A 1 288 ? 17.009 -4.597 2.425 1.00 97.19 288 TYR A C 1
ATOM 2198 O O . TYR A 1 288 ? 16.138 -5.311 2.921 1.00 97.19 288 TYR A O 1
ATOM 2206 N N . GLU A 1 289 ? 16.956 -4.203 1.151 1.00 96.38 289 GLU A N 1
ATOM 2207 C CA . GLU A 1 289 ? 15.809 -4.472 0.275 1.00 96.38 289 GLU A CA 1
ATOM 2208 C C . GLU A 1 289 ? 15.641 -5.970 -0.021 1.00 96.38 289 GLU A C 1
ATOM 2210 O O . GLU A 1 289 ? 14.517 -6.475 -0.028 1.00 96.38 289 GLU A O 1
ATOM 2215 N N . ASN A 1 290 ? 16.738 -6.724 -0.166 1.00 94.25 290 ASN A N 1
ATOM 2216 C CA . ASN A 1 290 ? 16.655 -8.178 -0.334 1.00 94.25 290 ASN A CA 1
ATOM 2217 C C . ASN A 1 290 ? 16.122 -8.879 0.924 1.00 94.25 290 ASN A C 1
ATOM 2219 O O . ASN A 1 290 ? 15.252 -9.749 0.822 1.00 94.25 290 ASN A O 1
ATOM 2223 N N . PHE A 1 291 ? 16.585 -8.491 2.118 1.00 95.81 291 PHE A N 1
ATOM 2224 C CA . PHE A 1 291 ? 16.056 -9.062 3.359 1.00 95.81 291 PHE A CA 1
ATOM 2225 C C . PHE A 1 291 ? 14.606 -8.632 3.630 1.00 95.81 291 PHE A C 1
ATOM 2227 O O . PHE A 1 291 ? 13.790 -9.436 4.089 1.00 95.81 291 PHE A O 1
ATOM 2234 N N . ARG A 1 292 ? 14.249 -7.389 3.293 1.00 95.31 292 ARG A N 1
ATOM 2235 C CA . ARG A 1 292 ? 12.873 -6.885 3.345 1.00 95.31 292 ARG A CA 1
ATOM 2236 C C . ARG A 1 292 ? 11.948 -7.695 2.442 1.00 95.31 292 ARG A C 1
ATOM 2238 O O . ARG A 1 292 ? 10.890 -8.128 2.897 1.00 95.31 292 ARG A O 1
ATOM 2245 N N . ALA A 1 293 ? 12.344 -7.936 1.193 1.00 92.38 293 ALA A N 1
ATOM 2246 C CA . ALA A 1 293 ? 11.580 -8.767 0.267 1.00 92.38 293 ALA A CA 1
ATOM 2247 C C . ALA A 1 293 ? 11.382 -10.187 0.823 1.00 92.38 293 ALA A C 1
ATOM 2249 O O . ALA A 1 293 ? 10.261 -10.695 0.822 1.00 92.38 293 ALA A O 1
ATOM 2250 N N . LEU A 1 294 ? 12.439 -10.789 1.381 1.00 91.75 294 LEU A N 1
ATOM 2251 C CA . LEU A 1 294 ? 12.385 -12.118 1.993 1.00 91.75 294 LEU A CA 1
ATOM 2252 C C . LEU A 1 294 ? 11.458 -12.167 3.222 1.00 91.75 294 LEU A C 1
ATOM 2254 O O . LEU A 1 294 ? 10.686 -13.111 3.378 1.00 91.75 294 LEU A O 1
ATOM 2258 N N . SER A 1 295 ? 11.492 -11.134 4.066 1.00 91.94 295 SER A N 1
ATOM 2259 C CA . SER A 1 295 ? 10.629 -11.016 5.249 1.00 91.94 295 SER A CA 1
ATOM 2260 C C . SER A 1 295 ? 9.156 -10.827 4.874 1.00 91.94 295 SER A C 1
ATOM 2262 O O . SER A 1 295 ? 8.277 -11.395 5.519 1.00 91.94 295 SER A O 1
ATOM 2264 N N . HIS A 1 296 ? 8.872 -10.070 3.807 1.00 89.94 296 HIS A N 1
ATOM 2265 C CA . HIS A 1 296 ? 7.516 -9.901 3.276 1.00 89.94 296 HIS A CA 1
ATOM 2266 C C . HIS A 1 296 ? 6.977 -11.149 2.568 1.00 89.94 296 HIS A C 1
ATOM 2268 O O . HIS A 1 296 ? 5.761 -11.319 2.495 1.00 89.94 296 HIS A O 1
ATOM 2274 N N . GLU A 1 297 ? 7.849 -12.014 2.051 1.00 89.88 297 GLU A N 1
ATOM 2275 C CA . GLU A 1 297 ? 7.455 -13.298 1.464 1.00 89.88 297 GLU A CA 1
ATOM 2276 C C . GLU A 1 297 ? 7.017 -14.310 2.535 1.00 89.88 297 GLU A C 1
ATOM 2278 O O . GLU A 1 297 ? 6.097 -15.092 2.291 1.00 89.88 297 GLU A O 1
ATOM 2283 N N . PHE A 1 298 ? 7.623 -14.268 3.730 1.00 89.31 298 PHE A N 1
ATOM 2284 C CA . PHE A 1 298 ? 7.342 -15.197 4.834 1.00 89.31 298 PHE A CA 1
ATOM 2285 C C . PHE A 1 298 ? 7.023 -14.498 6.175 1.00 89.31 298 PHE A C 1
ATOM 2287 O O . PHE A 1 298 ? 7.686 -14.776 7.184 1.00 89.31 298 PHE A O 1
ATOM 2294 N N . PRO A 1 299 ? 5.993 -13.633 6.251 1.00 87.50 299 PRO A N 1
ATOM 2295 C CA . PRO A 1 299 ? 5.704 -12.853 7.456 1.00 87.50 299 PRO A CA 1
ATOM 2296 C C . PRO A 1 299 ? 5.314 -13.730 8.657 1.00 87.50 299 PRO A C 1
ATOM 2298 O O . PRO A 1 299 ? 5.663 -13.425 9.796 1.00 87.50 299 PRO A O 1
ATOM 2301 N N . GLU A 1 300 ? 4.652 -14.869 8.435 1.00 83.56 300 GLU A N 1
ATOM 2302 C CA . GLU A 1 300 ? 4.268 -15.808 9.499 1.00 83.56 300 GLU A CA 1
ATOM 2303 C C . GLU A 1 300 ? 5.461 -16.591 10.075 1.00 83.56 300 GLU A C 1
ATOM 2305 O O . GLU A 1 300 ? 5.351 -17.217 11.132 1.00 83.56 300 GLU A O 1
ATOM 2310 N N . ALA A 1 301 ? 6.604 -16.566 9.388 1.00 88.31 301 ALA A N 1
ATOM 2311 C CA . ALA A 1 301 ? 7.844 -17.215 9.789 1.00 88.31 301 ALA A CA 1
ATOM 2312 C C . ALA A 1 301 ? 8.920 -16.195 10.208 1.00 88.31 301 ALA A C 1
ATOM 2314 O O . ALA A 1 301 ? 10.113 -16.474 10.079 1.00 88.31 301 ALA A O 1
ATOM 2315 N N . TRP A 1 302 ? 8.513 -15.033 10.744 1.00 92.25 302 TRP A N 1
ATOM 2316 C CA . TRP A 1 302 ? 9.424 -13.959 11.170 1.00 92.25 302 TRP A CA 1
ATOM 2317 C C . TRP A 1 302 ? 10.589 -14.453 12.037 1.00 92.25 302 TRP A C 1
ATOM 2319 O O . TRP A 1 302 ? 11.733 -14.103 11.777 1.00 92.25 302 TRP A O 1
ATOM 2329 N N . HIS A 1 303 ? 10.329 -15.327 13.012 1.00 88.12 303 HIS A N 1
ATOM 2330 C CA . HIS A 1 303 ? 11.372 -15.893 13.875 1.00 88.12 303 HIS A CA 1
ATOM 2331 C C . HIS A 1 303 ? 12.509 -16.589 13.100 1.00 88.12 303 HIS A C 1
ATOM 2333 O O . HIS A 1 303 ? 13.660 -16.507 13.518 1.00 88.12 303 HIS A O 1
ATOM 2339 N N . LEU A 1 304 ? 12.214 -17.227 11.958 1.00 91.31 304 LEU A N 1
ATOM 2340 C CA . LEU A 1 304 ? 13.227 -17.825 11.081 1.00 91.31 304 LEU A CA 1
ATOM 2341 C C . LEU A 1 304 ? 13.966 -16.758 10.273 1.00 91.31 304 LEU A C 1
ATOM 2343 O O . LEU A 1 304 ? 15.181 -16.853 10.126 1.00 91.31 304 LEU A O 1
ATOM 2347 N N . CYS A 1 305 ? 13.253 -15.737 9.788 1.00 93.44 305 CYS A N 1
ATOM 2348 C CA . CYS A 1 305 ? 13.858 -14.610 9.075 1.00 93.44 305 CYS A CA 1
ATOM 2349 C C . CYS A 1 305 ? 14.837 -13.856 9.983 1.00 93.44 305 CYS A C 1
ATOM 2351 O O . CYS A 1 305 ? 15.995 -13.684 9.617 1.00 93.44 305 CYS A O 1
ATOM 2353 N N . MET A 1 306 ? 14.400 -13.493 11.191 1.00 93.62 306 MET A N 1
ATOM 2354 C CA . MET A 1 306 ? 15.202 -12.798 12.198 1.00 93.62 306 MET A CA 1
ATOM 2355 C C . MET A 1 306 ? 16.441 -13.610 12.591 1.00 93.62 306 MET A C 1
ATOM 2357 O O . MET A 1 306 ? 17.554 -13.105 12.491 1.00 93.62 306 MET A O 1
ATOM 2361 N N . SER A 1 307 ? 16.280 -14.891 12.952 1.00 91.38 307 SER A N 1
ATOM 2362 C CA . SER A 1 307 ? 17.425 -15.735 13.324 1.00 91.38 307 SER A CA 1
ATOM 2363 C C . SER A 1 307 ? 18.403 -15.972 12.168 1.00 91.38 307 SER A C 1
ATOM 2365 O O . SER A 1 307 ? 19.600 -16.124 12.400 1.00 91.38 307 SER A O 1
ATOM 2367 N N . ALA A 1 308 ? 17.924 -16.038 10.923 1.00 94.62 308 ALA A N 1
ATOM 2368 C CA . ALA A 1 308 ? 18.795 -16.191 9.762 1.00 94.62 308 ALA A CA 1
ATOM 2369 C C . ALA A 1 308 ? 19.553 -14.900 9.422 1.00 94.62 308 ALA A C 1
ATOM 2371 O O . ALA A 1 308 ? 20.712 -14.976 9.023 1.00 94.62 308 ALA A O 1
ATOM 2372 N N . GLU A 1 309 ? 18.921 -13.738 9.581 1.00 95.56 309 GLU A N 1
ATOM 2373 C CA . GLU A 1 309 ? 19.542 -12.426 9.368 1.00 95.56 309 GLU A CA 1
ATOM 2374 C C . GLU A 1 309 ? 20.637 -12.143 10.392 1.00 95.56 309 GLU A C 1
ATOM 2376 O O . GLU A 1 309 ? 21.747 -11.758 10.025 1.00 95.56 309 GLU A O 1
ATOM 2381 N N . ASP A 1 310 ? 20.363 -12.446 11.658 1.00 94.06 310 ASP A N 1
ATOM 2382 C CA . ASP A 1 310 ? 21.337 -12.330 12.735 1.00 94.06 310 ASP A CA 1
ATOM 2383 C C . ASP A 1 310 ? 22.562 -13.227 12.482 1.00 94.06 310 ASP A C 1
ATOM 2385 O O . ASP A 1 310 ? 23.698 -12.752 12.476 1.00 94.06 310 ASP A O 1
ATOM 2389 N N . ARG A 1 311 ? 22.345 -14.496 12.100 1.00 93.56 311 ARG A N 1
ATOM 2390 C CA . ARG A 1 311 ? 23.428 -15.414 11.689 1.00 93.56 311 ARG A CA 1
ATOM 2391 C C . ARG A 1 311 ? 24.159 -14.964 10.431 1.00 93.56 311 ARG A C 1
ATOM 2393 O O . ARG A 1 311 ? 25.365 -15.189 10.313 1.00 93.56 311 ARG A O 1
ATOM 2400 N N . MET A 1 312 ? 23.454 -14.353 9.478 1.00 95.88 312 MET A N 1
ATOM 2401 C CA . MET A 1 312 ? 24.081 -13.793 8.286 1.00 95.88 312 MET A CA 1
ATOM 2402 C C . MET A 1 312 ? 25.120 -12.751 8.706 1.00 95.88 312 MET A C 1
ATOM 2404 O O . MET A 1 312 ? 26.277 -12.884 8.310 1.00 95.88 312 MET A O 1
ATOM 2408 N N . ARG A 1 313 ? 24.737 -11.783 9.555 1.00 94.00 313 ARG A N 1
ATOM 2409 C CA . ARG A 1 313 ? 25.631 -10.724 10.050 1.00 94.00 313 ARG A CA 1
ATOM 2410 C C . ARG A 1 313 ? 26.715 -11.231 11.007 1.00 94.00 313 ARG A C 1
ATOM 2412 O O . ARG A 1 313 ? 27.863 -10.817 10.867 1.00 94.00 313 ARG A O 1
ATOM 2419 N N . GLY A 1 314 ? 26.370 -12.110 11.946 1.00 89.19 314 GLY A N 1
ATOM 2420 C CA . GLY A 1 314 ? 27.262 -12.558 13.022 1.00 89.19 314 GLY A CA 1
ATOM 2421 C C . GLY A 1 314 ? 28.237 -13.670 12.637 1.00 89.19 314 GLY A C 1
ATOM 2422 O O . GLY A 1 314 ? 29.367 -13.689 13.116 1.00 89.19 314 GLY A O 1
ATOM 2423 N N . GLU A 1 315 ? 27.844 -14.581 11.741 1.00 91.19 315 GLU A N 1
ATOM 2424 C CA . GLU A 1 315 ? 28.659 -15.753 11.385 1.00 91.19 315 GLU A CA 1
ATOM 2425 C C . GLU A 1 315 ? 29.083 -15.749 9.909 1.00 91.19 315 GLU A C 1
ATOM 2427 O O . GLU A 1 315 ? 30.231 -16.066 9.569 1.00 91.19 315 GLU A O 1
ATOM 2432 N N . HIS A 1 316 ? 28.154 -15.422 9.003 1.00 94.69 316 HIS A N 1
ATOM 2433 C CA . HIS A 1 316 ? 28.355 -15.655 7.571 1.00 94.69 316 HIS A CA 1
ATOM 2434 C C . HIS A 1 316 ? 29.121 -14.528 6.868 1.00 94.69 316 HIS A C 1
ATOM 2436 O O . HIS A 1 316 ? 29.890 -14.835 5.959 1.00 94.69 316 HIS A O 1
ATOM 2442 N N . LEU A 1 317 ? 29.030 -13.263 7.305 1.00 95.44 317 LEU A N 1
ATOM 2443 C CA . LEU A 1 317 ? 29.807 -12.163 6.697 1.00 95.44 317 LEU A CA 1
ATOM 2444 C C . LEU A 1 317 ? 31.318 -12.417 6.752 1.00 95.44 317 LEU A C 1
ATOM 2446 O O . LEU A 1 317 ? 32.004 -12.265 5.743 1.00 95.44 317 LEU A O 1
ATOM 2450 N N . GLU A 1 318 ? 31.842 -12.882 7.887 1.00 92.75 318 GLU A N 1
ATOM 2451 C CA . GLU A 1 318 ? 33.270 -13.196 8.023 1.00 92.75 318 GLU A CA 1
ATOM 2452 C C . GLU A 1 318 ? 33.671 -14.390 7.136 1.00 92.75 318 GLU A C 1
ATOM 2454 O O . GLU A 1 318 ? 34.774 -14.465 6.584 1.00 92.75 318 GLU A O 1
ATOM 2459 N N . ARG A 1 319 ? 32.753 -15.344 6.932 1.00 94.00 319 ARG A N 1
ATOM 2460 C CA . ARG A 1 319 ? 32.958 -16.441 5.982 1.00 94.00 319 ARG A CA 1
ATOM 2461 C C . ARG A 1 319 ? 32.985 -15.938 4.542 1.00 94.00 319 ARG A C 1
ATOM 2463 O O . ARG A 1 319 ? 33.867 -16.365 3.797 1.00 94.00 319 ARG A O 1
ATOM 2470 N N . ILE A 1 320 ? 32.061 -15.059 4.164 1.00 95.69 320 ILE A N 1
ATOM 2471 C CA . ILE A 1 320 ? 32.008 -14.436 2.838 1.00 95.69 320 ILE A CA 1
ATOM 2472 C C . ILE A 1 320 ? 33.288 -13.642 2.592 1.00 95.69 320 ILE A C 1
ATOM 2474 O O . ILE A 1 320 ? 33.909 -13.829 1.551 1.00 95.69 320 ILE A O 1
ATOM 2478 N N . LYS A 1 321 ? 33.747 -12.851 3.568 1.00 95.06 321 LYS A N 1
ATOM 2479 C CA . LYS A 1 321 ? 35.015 -12.117 3.490 1.00 95.06 321 LYS A CA 1
ATOM 2480 C C . LYS A 1 321 ? 36.181 -13.043 3.138 1.00 95.06 321 LYS A C 1
ATOM 2482 O O . LYS A 1 321 ? 36.854 -12.824 2.138 1.00 95.06 321 LYS A O 1
ATOM 2487 N N . ARG A 1 322 ? 36.356 -14.157 3.861 1.00 94.44 322 ARG A N 1
ATOM 2488 C CA . ARG A 1 322 ? 37.409 -15.152 3.555 1.00 94.44 322 ARG A CA 1
ATOM 2489 C C . ARG A 1 322 ? 37.260 -15.805 2.176 1.00 94.44 322 ARG A C 1
ATOM 2491 O O . ARG A 1 322 ? 38.263 -16.170 1.559 1.00 94.44 322 ARG A O 1
ATOM 2498 N N . LEU A 1 323 ? 36.027 -16.021 1.712 1.00 93.75 323 LEU A N 1
ATOM 2499 C CA . LEU A 1 323 ? 35.765 -16.567 0.377 1.00 93.75 323 LEU A CA 1
ATOM 2500 C C . LEU A 1 323 ? 36.145 -15.561 -0.710 1.00 93.75 323 LEU A C 1
ATOM 2502 O O . LEU A 1 323 ? 36.814 -15.945 -1.667 1.00 93.75 323 LEU A O 1
ATOM 2506 N N . LEU A 1 324 ? 35.776 -14.293 -0.536 1.00 94.62 324 LEU A N 1
ATOM 2507 C CA . LEU A 1 324 ? 36.102 -13.215 -1.463 1.00 94.62 324 LEU A CA 1
ATOM 2508 C C . LEU A 1 324 ? 37.598 -12.881 -1.451 1.00 94.62 324 LEU A C 1
ATOM 2510 O O . LEU A 1 324 ? 38.163 -12.688 -2.520 1.00 94.62 324 LEU A O 1
ATOM 2514 N N . ASP A 1 325 ? 38.271 -12.935 -0.298 1.00 93.56 325 ASP A N 1
ATOM 2515 C CA . ASP A 1 325 ? 39.735 -12.822 -0.201 1.00 93.56 325 ASP A CA 1
ATOM 2516 C C . ASP A 1 325 ? 40.431 -13.906 -1.037 1.00 93.56 325 ASP A C 1
ATOM 2518 O O . ASP A 1 325 ? 41.331 -13.625 -1.830 1.00 93.56 325 ASP A O 1
ATOM 2522 N N . ARG A 1 326 ? 39.981 -15.163 -0.922 1.00 93.94 326 ARG A N 1
ATOM 2523 C CA . ARG A 1 326 ? 40.515 -16.268 -1.731 1.00 93.94 326 ARG A CA 1
ATOM 2524 C C . ARG A 1 326 ? 40.205 -16.090 -3.216 1.00 93.94 326 ARG A C 1
ATOM 2526 O O . ARG A 1 326 ? 41.082 -16.325 -4.043 1.00 93.94 326 ARG A O 1
ATOM 2533 N N . ALA A 1 327 ? 38.980 -15.690 -3.546 1.00 91.56 327 ALA A N 1
ATOM 2534 C CA . ALA A 1 327 ? 38.558 -15.454 -4.920 1.00 91.56 327 ALA A CA 1
ATOM 2535 C C . ALA A 1 327 ? 39.358 -14.311 -5.563 1.00 91.56 327 ALA A C 1
ATOM 2537 O O . ALA A 1 327 ? 39.767 -14.430 -6.714 1.00 91.56 327 ALA A O 1
ATOM 2538 N N . LEU A 1 328 ? 39.659 -13.249 -4.809 1.00 92.56 328 LEU A N 1
ATOM 2539 C CA . LEU A 1 328 ? 40.495 -12.134 -5.249 1.00 92.56 328 LEU A CA 1
ATOM 2540 C C . LEU A 1 328 ? 41.922 -12.593 -5.563 1.00 92.56 328 LEU A C 1
ATOM 2542 O O . LEU A 1 328 ? 42.433 -12.284 -6.635 1.00 92.56 328 LEU A O 1
ATOM 2546 N N . LEU A 1 329 ? 42.531 -13.402 -4.688 1.00 90.75 329 LEU A N 1
ATOM 2547 C CA . LEU A 1 329 ? 43.855 -13.993 -4.934 1.00 90.75 329 LEU A CA 1
ATOM 2548 C C . LEU A 1 329 ? 43.885 -14.898 -6.175 1.00 90.75 329 LEU A C 1
ATOM 2550 O O . LEU A 1 329 ? 44.927 -15.043 -6.810 1.00 90.75 329 LEU A O 1
ATOM 2554 N N . GLN A 1 330 ? 42.752 -15.511 -6.519 1.00 91.69 330 GLN A N 1
ATOM 2555 C CA . GLN A 1 330 ? 42.600 -16.376 -7.690 1.00 91.69 330 GLN A CA 1
ATOM 2556 C C . GLN A 1 330 ? 42.152 -15.619 -8.953 1.00 91.69 330 GLN A C 1
ATOM 2558 O O . GLN A 1 330 ? 42.077 -16.230 -10.017 1.00 91.69 330 GLN A O 1
ATOM 2563 N N . GLY A 1 331 ? 41.843 -14.319 -8.862 1.00 88.12 331 GLY A N 1
ATOM 2564 C CA . GLY A 1 331 ? 41.277 -13.539 -9.969 1.00 88.12 331 GLY A CA 1
ATOM 2565 C C . GLY A 1 331 ? 39.857 -13.969 -10.370 1.00 88.12 331 GLY A C 1
ATOM 2566 O O . GLY A 1 331 ? 39.464 -13.799 -11.519 1.00 88.12 331 GLY A O 1
ATOM 2567 N N . GLN A 1 332 ? 39.101 -14.559 -9.441 1.00 89.50 332 GLN A N 1
ATOM 2568 C CA . GLN A 1 332 ? 37.788 -15.184 -9.654 1.00 89.50 332 GLN A CA 1
ATOM 2569 C C . GLN A 1 332 ? 36.689 -14.567 -8.775 1.00 89.50 332 GLN A C 1
ATOM 2571 O O . GLN A 1 332 ? 35.791 -15.268 -8.307 1.00 89.50 332 GLN A O 1
ATOM 2576 N N . VAL A 1 333 ? 36.754 -13.261 -8.504 1.00 88.75 333 VAL A N 1
ATOM 2577 C CA . VAL A 1 333 ? 35.664 -12.572 -7.793 1.00 88.75 333 VAL A CA 1
ATOM 2578 C C . VAL A 1 333 ? 34.371 -12.698 -8.621 1.00 88.75 333 VAL A C 1
ATOM 2580 O O . VAL A 1 333 ? 34.418 -12.461 -9.831 1.00 88.75 333 VAL A O 1
ATOM 2583 N N . PRO A 1 334 ? 33.233 -13.096 -8.016 1.00 86.25 334 PRO A N 1
ATOM 2584 C CA . PRO A 1 334 ? 31.970 -13.244 -8.736 1.00 86.25 334 PRO A CA 1
ATOM 2585 C C . PRO A 1 334 ? 31.573 -11.984 -9.517 1.00 86.25 334 PRO A C 1
ATOM 2587 O O . PRO A 1 334 ? 31.694 -10.864 -9.019 1.00 86.25 334 PRO A O 1
ATOM 2590 N N . LEU A 1 335 ? 31.069 -12.176 -10.740 1.00 78.69 335 LEU A N 1
ATOM 2591 C CA . LEU A 1 335 ? 30.560 -11.098 -11.592 1.00 78.69 335 LEU A CA 1
ATOM 2592 C C . LEU A 1 335 ? 29.456 -10.313 -10.868 1.00 78.69 335 LEU A C 1
ATOM 2594 O O . LEU A 1 335 ? 28.507 -10.905 -10.363 1.00 78.69 335 LEU A O 1
ATOM 2598 N N . GLY A 1 336 ? 29.582 -8.984 -10.842 1.00 80.19 336 GLY A N 1
ATOM 2599 C CA . GLY A 1 336 ? 28.635 -8.092 -10.164 1.00 80.19 336 GLY A CA 1
ATOM 2600 C C . GLY A 1 336 ? 28.956 -7.794 -8.696 1.00 80.19 336 GLY A C 1
ATOM 2601 O O . GLY A 1 336 ? 28.218 -7.028 -8.083 1.00 80.19 336 GLY A O 1
ATOM 2602 N N . ILE A 1 337 ? 30.047 -8.342 -8.144 1.00 87.38 337 ILE A N 1
ATOM 2603 C CA . ILE A 1 337 ? 30.530 -8.026 -6.793 1.00 87.38 337 ILE A CA 1
ATOM 2604 C C . ILE A 1 337 ? 31.808 -7.190 -6.879 1.00 87.38 337 ILE A C 1
ATOM 2606 O O . ILE A 1 337 ? 32.831 -7.646 -7.394 1.00 87.38 337 ILE A O 1
ATOM 2610 N N . VAL A 1 338 ? 31.771 -5.973 -6.335 1.00 85.06 338 VAL A N 1
ATOM 2611 C CA . VAL A 1 338 ? 32.960 -5.117 -6.210 1.00 85.06 338 VAL A CA 1
ATOM 2612 C C . VAL A 1 338 ? 33.632 -5.418 -4.874 1.00 85.06 338 VAL A C 1
ATOM 2614 O O . VAL A 1 338 ? 33.146 -5.011 -3.823 1.00 85.06 338 VAL A O 1
ATOM 2617 N N . TYR A 1 339 ? 34.748 -6.151 -4.899 1.00 90.31 339 TYR A N 1
ATOM 2618 C CA . TYR A 1 339 ? 35.470 -6.541 -3.686 1.00 90.31 339 TYR A CA 1
ATOM 2619 C C . TYR A 1 339 ? 36.883 -5.955 -3.631 1.00 90.31 339 TYR A C 1
ATOM 2621 O O . TYR A 1 339 ? 37.669 -6.103 -4.566 1.00 90.31 339 TYR A O 1
ATOM 2629 N N . ASN A 1 340 ? 37.219 -5.338 -2.497 1.00 88.00 340 ASN A N 1
ATOM 2630 C CA . ASN A 1 340 ? 38.554 -4.840 -2.186 1.00 88.00 340 ASN A CA 1
ATOM 2631 C C . ASN A 1 340 ? 38.966 -5.359 -0.803 1.00 88.00 340 ASN A C 1
ATOM 2633 O O . ASN A 1 340 ? 38.294 -5.065 0.177 1.00 88.00 340 ASN A O 1
ATOM 2637 N N . ALA A 1 341 ? 40.094 -6.064 -0.693 1.00 87.19 341 ALA A N 1
ATOM 2638 C CA . ALA A 1 341 ? 40.585 -6.578 0.591 1.00 87.19 341 ALA A CA 1
ATOM 2639 C C . ALA A 1 341 ? 40.824 -5.474 1.641 1.00 87.19 341 ALA A C 1
ATOM 2641 O O . ALA A 1 341 ? 40.710 -5.717 2.839 1.00 87.19 341 ALA A O 1
ATOM 2642 N N . ALA A 1 342 ? 41.124 -4.249 1.200 1.00 84.94 342 ALA A N 1
ATOM 2643 C CA . ALA A 1 342 ? 41.334 -3.102 2.074 1.00 84.94 342 ALA A CA 1
ATOM 2644 C C . ALA A 1 342 ? 40.016 -2.413 2.495 1.00 84.94 342 ALA A C 1
ATOM 2646 O O . ALA A 1 342 ? 40.026 -1.606 3.420 1.00 84.94 342 ALA A O 1
ATOM 2647 N N . ASN A 1 343 ? 38.903 -2.710 1.813 1.00 88.06 343 ASN A N 1
ATOM 2648 C CA . ASN A 1 343 ? 37.541 -2.303 2.168 1.00 88.06 343 ASN A CA 1
ATOM 2649 C C . ASN A 1 343 ? 36.572 -3.478 1.913 1.00 88.06 343 ASN A C 1
ATOM 2651 O O . ASN A 1 343 ? 35.831 -3.477 0.923 1.00 88.06 343 ASN A O 1
ATOM 2655 N N . PRO A 1 344 ? 36.641 -4.529 2.747 1.00 91.19 344 PRO A N 1
ATOM 2656 C CA . PRO A 1 344 ? 36.018 -5.809 2.436 1.00 91.19 344 PRO A CA 1
ATOM 2657 C C . PRO A 1 344 ? 34.491 -5.766 2.531 1.00 91.19 344 PRO A C 1
ATOM 2659 O O . PRO A 1 344 ? 33.811 -6.494 1.806 1.00 91.19 344 PRO A O 1
ATOM 2662 N N . TRP A 1 345 ? 33.934 -4.926 3.408 1.00 93.56 345 TRP A N 1
ATOM 2663 C CA . TRP A 1 345 ? 32.518 -5.003 3.768 1.00 93.56 345 TRP A CA 1
ATOM 2664 C C . TRP A 1 345 ? 31.577 -4.598 2.639 1.00 93.56 345 TRP A C 1
ATOM 2666 O O . TRP A 1 345 ? 30.479 -5.141 2.563 1.00 93.56 345 TRP A O 1
ATOM 2676 N N . ASP A 1 346 ? 32.011 -3.740 1.715 1.00 91.31 346 ASP A N 1
ATOM 2677 C CA . ASP A 1 346 ? 31.197 -3.342 0.565 1.00 91.31 346 ASP A CA 1
ATOM 2678 C C . ASP A 1 346 ? 30.814 -4.549 -0.312 1.00 91.31 346 ASP A C 1
ATOM 2680 O O . ASP A 1 346 ? 29.634 -4.873 -0.454 1.00 91.31 346 ASP A O 1
ATOM 2684 N N . GLY A 1 347 ? 31.807 -5.296 -0.803 1.00 92.00 347 GLY A N 1
ATOM 2685 C CA . GLY A 1 347 ? 31.577 -6.509 -1.593 1.00 92.00 347 GLY A CA 1
ATOM 2686 C C . GLY A 1 347 ? 30.983 -7.666 -0.782 1.00 92.00 347 GLY A C 1
ATOM 2687 O O . GLY A 1 347 ? 30.217 -8.467 -1.316 1.00 92.00 347 GLY A O 1
ATOM 2688 N N . VAL A 1 348 ? 31.281 -7.744 0.520 1.00 96.19 348 VAL A N 1
ATOM 2689 C CA . VAL A 1 348 ? 30.705 -8.761 1.415 1.00 96.19 348 VAL A CA 1
ATOM 2690 C C . VAL A 1 348 ? 29.198 -8.564 1.585 1.00 96.19 348 VAL A C 1
ATOM 2692 O O . VAL A 1 348 ? 28.461 -9.539 1.457 1.00 96.19 348 VAL A O 1
ATOM 2695 N N . PHE A 1 349 ? 28.718 -7.333 1.806 1.00 96.62 349 PHE A N 1
ATOM 2696 C CA . PHE A 1 349 ? 27.278 -7.052 1.870 1.00 96.62 349 PHE A CA 1
ATOM 2697 C C . PHE A 1 349 ? 26.590 -7.296 0.528 1.00 96.62 349 PHE A C 1
ATOM 2699 O O . PHE A 1 349 ? 25.487 -7.846 0.508 1.00 96.62 349 PHE A O 1
ATOM 2706 N N . GLN A 1 350 ? 27.251 -6.969 -0.590 1.00 94.94 350 GLN A N 1
ATOM 2707 C CA . GLN A 1 350 ? 26.709 -7.266 -1.915 1.00 94.94 350 GLN A CA 1
ATOM 2708 C C . GLN A 1 350 ? 26.514 -8.771 -2.129 1.00 94.94 350 GLN A C 1
ATOM 2710 O O . GLN A 1 350 ? 25.448 -9.204 -2.567 1.00 94.94 350 GLN A O 1
ATOM 2715 N N . TYR A 1 351 ? 27.521 -9.569 -1.769 1.00 95.75 351 TYR A N 1
ATOM 2716 C CA . TYR A 1 351 ? 27.460 -11.022 -1.884 1.00 95.75 351 TYR A CA 1
ATOM 2717 C C . TYR A 1 351 ? 26.427 -11.612 -0.917 1.00 95.75 351 TYR A C 1
ATOM 2719 O O . TYR A 1 351 ? 25.622 -12.447 -1.317 1.00 95.75 351 TYR A O 1
ATOM 2727 N N . ALA A 1 352 ? 26.396 -11.151 0.338 1.00 95.88 352 ALA A N 1
ATOM 2728 C CA . ALA A 1 352 ? 25.436 -11.603 1.346 1.00 95.88 352 ALA A CA 1
ATOM 2729 C C . ALA A 1 352 ? 23.980 -11.370 0.910 1.00 95.88 352 ALA A C 1
ATOM 2731 O O . ALA A 1 352 ? 23.120 -12.226 1.120 1.00 95.88 352 ALA A O 1
ATOM 2732 N N . ALA A 1 353 ? 23.704 -10.241 0.255 1.00 94.19 353 ALA A N 1
ATOM 2733 C CA . ALA A 1 353 ? 22.381 -9.927 -0.276 1.00 94.19 353 ALA A CA 1
ATOM 2734 C C . ALA A 1 353 ? 21.950 -10.889 -1.406 1.00 94.19 353 ALA A C 1
ATOM 2736 O O . ALA A 1 353 ? 20.762 -11.158 -1.564 1.00 94.19 353 ALA A O 1
ATOM 2737 N N . GLN A 1 354 ? 22.912 -11.430 -2.162 1.00 92.38 354 GLN A N 1
ATOM 2738 C CA . GLN A 1 354 ? 22.692 -12.299 -3.325 1.00 92.38 354 GLN A CA 1
ATOM 2739 C C . GLN A 1 354 ? 22.910 -13.798 -3.032 1.00 92.38 354 GLN A C 1
ATOM 2741 O O . GLN A 1 354 ? 22.722 -14.628 -3.924 1.00 92.38 354 GLN A O 1
ATOM 2746 N N . ASP A 1 355 ? 23.284 -14.180 -1.803 1.00 94.31 355 ASP A N 1
ATOM 2747 C CA . ASP A 1 355 ? 23.565 -15.572 -1.421 1.00 94.31 355 ASP A CA 1
ATOM 2748 C C . ASP A 1 355 ? 22.274 -16.398 -1.272 1.00 94.31 355 ASP A C 1
ATOM 2750 O O . ASP A 1 355 ? 21.809 -16.721 -0.173 1.00 94.31 355 ASP A O 1
ATOM 2754 N N . ALA A 1 356 ? 21.678 -16.758 -2.410 1.00 90.44 356 ALA A N 1
ATOM 2755 C CA . ALA A 1 356 ? 20.467 -17.569 -2.467 1.00 90.44 356 ALA A CA 1
ATOM 2756 C C . ALA A 1 356 ? 20.639 -18.918 -1.753 1.00 90.44 356 ALA A C 1
ATOM 2758 O O . ALA A 1 356 ? 19.701 -19.403 -1.130 1.00 90.44 356 ALA A O 1
ATOM 2759 N N . ALA A 1 357 ? 21.837 -19.512 -1.774 1.00 91.38 357 ALA A N 1
ATOM 2760 C CA . ALA A 1 357 ? 22.084 -20.789 -1.111 1.00 91.38 357 ALA A CA 1
ATOM 2761 C C . ALA A 1 357 ? 21.936 -20.677 0.414 1.00 91.38 357 ALA A C 1
ATOM 2763 O O . ALA A 1 357 ? 21.324 -21.553 1.036 1.00 91.38 357 ALA A O 1
ATOM 2764 N N . PHE A 1 358 ? 22.452 -19.598 1.013 1.00 95.62 358 PHE A N 1
ATOM 2765 C CA . PHE A 1 358 ? 22.263 -19.321 2.434 1.00 95.62 358 PHE A CA 1
ATOM 2766 C C . PHE A 1 358 ? 20.791 -19.045 2.763 1.00 95.62 358 PHE A C 1
ATOM 2768 O O . PHE A 1 358 ? 20.244 -19.669 3.680 1.00 95.62 358 PHE A O 1
ATOM 2775 N N . TRP A 1 359 ? 20.140 -18.145 2.020 1.00 95.75 359 TRP A N 1
ATOM 2776 C CA . TRP A 1 359 ? 18.759 -17.738 2.303 1.00 95.75 359 TRP A CA 1
ATOM 2777 C C . TRP A 1 359 ? 17.749 -18.867 2.060 1.00 95.75 359 TRP A C 1
ATOM 2779 O O . TRP A 1 359 ? 16.797 -19.025 2.828 1.00 95.75 359 TRP A O 1
ATOM 2789 N N . ASP A 1 360 ? 17.983 -19.730 1.073 1.00 93.25 360 ASP A N 1
ATOM 2790 C CA . ASP A 1 360 ? 17.159 -20.914 0.827 1.00 93.25 360 ASP A CA 1
ATOM 2791 C C . ASP A 1 360 ? 17.271 -21.935 1.959 1.00 93.25 360 ASP A C 1
ATOM 2793 O O . ASP A 1 360 ? 16.268 -22.524 2.373 1.00 93.25 360 ASP A O 1
ATOM 2797 N N . ALA A 1 361 ? 18.490 -22.165 2.452 1.00 92.19 361 ALA A N 1
ATOM 2798 C CA . ALA A 1 361 ? 18.756 -23.144 3.497 1.00 92.19 361 ALA A CA 1
ATOM 2799 C C . ALA A 1 361 ? 18.251 -22.691 4.874 1.00 92.19 361 ALA A C 1
ATOM 2801 O O . ALA A 1 361 ? 17.759 -23.528 5.631 1.00 92.19 361 ALA A O 1
ATOM 2802 N N . ASN A 1 362 ? 18.356 -21.396 5.189 1.00 91.94 362 ASN A N 1
ATOM 2803 C CA . ASN A 1 362 ? 18.046 -20.862 6.518 1.00 91.94 362 ASN A CA 1
ATOM 2804 C C . ASN A 1 362 ? 16.653 -20.227 6.626 1.00 91.94 362 ASN A C 1
ATOM 2806 O O . ASN A 1 362 ? 16.088 -20.229 7.717 1.00 91.94 362 ASN A O 1
ATOM 2810 N N . VAL A 1 363 ? 16.077 -19.735 5.523 1.00 92.94 363 VAL A N 1
ATOM 2811 C CA . VAL A 1 363 ? 14.756 -19.083 5.526 1.00 92.94 363 VAL A CA 1
ATOM 2812 C C . VAL A 1 363 ? 13.765 -19.814 4.634 1.00 92.94 363 VAL A C 1
ATOM 2814 O O . VAL A 1 363 ? 12.821 -20.387 5.167 1.00 92.94 363 VAL A O 1
ATOM 2817 N N . ARG A 1 364 ? 13.960 -19.868 3.306 1.00 92.94 364 ARG A N 1
ATOM 2818 C CA . ARG A 1 364 ? 12.889 -20.328 2.396 1.00 92.94 364 ARG A CA 1
ATOM 2819 C C . ARG A 1 364 ? 12.446 -21.763 2.674 1.00 92.94 364 ARG A C 1
ATOM 2821 O O . ARG A 1 364 ? 11.261 -22.013 2.876 1.00 92.94 364 ARG A O 1
ATOM 2828 N N . ARG A 1 365 ? 13.369 -22.733 2.720 1.00 90.50 365 ARG A N 1
ATOM 2829 C CA . ARG A 1 365 ? 13.006 -24.146 2.956 1.00 90.50 365 ARG A CA 1
ATOM 2830 C C . ARG A 1 365 ? 12.472 -24.384 4.375 1.00 90.50 365 ARG A C 1
ATOM 2832 O O . ARG A 1 365 ? 11.447 -25.068 4.489 1.00 90.50 365 ARG A O 1
ATOM 2839 N N . PRO A 1 366 ? 13.091 -23.846 5.449 1.00 88.44 366 PRO A N 1
ATOM 2840 C CA . PRO A 1 366 ? 12.526 -23.939 6.793 1.00 88.44 366 PRO A CA 1
ATOM 2841 C C . PRO A 1 366 ? 11.148 -23.283 6.914 1.00 88.44 366 PRO A C 1
ATOM 2843 O O . PRO A 1 366 ? 10.244 -23.910 7.459 1.00 88.44 366 PRO A O 1
ATOM 2846 N N . ALA A 1 367 ? 10.947 -22.091 6.345 1.00 89.06 367 ALA A N 1
ATOM 2847 C CA . ALA A 1 367 ? 9.671 -21.378 6.370 1.00 89.06 367 ALA A CA 1
ATOM 2848 C C . ALA A 1 367 ? 8.583 -22.138 5.605 1.00 89.06 367 ALA A C 1
ATOM 2850 O O . ALA A 1 367 ? 7.503 -22.357 6.144 1.00 89.06 367 ALA A O 1
ATOM 2851 N N . LEU A 1 368 ? 8.870 -22.644 4.401 1.00 87.88 368 LEU A N 1
ATOM 2852 C CA . LEU A 1 368 ? 7.931 -23.491 3.656 1.00 87.88 368 LEU A CA 1
ATOM 2853 C C . LEU A 1 368 ? 7.578 -24.772 4.426 1.00 87.88 368 LEU A C 1
ATOM 2855 O O . LEU A 1 368 ? 6.420 -25.182 4.442 1.00 87.88 368 LEU A O 1
ATOM 2859 N N . THR A 1 369 ? 8.550 -25.389 5.105 1.00 83.56 369 THR A N 1
ATOM 2860 C CA . THR A 1 369 ? 8.317 -26.581 5.940 1.00 83.56 369 THR A CA 1
ATOM 2861 C C . THR A 1 369 ? 7.464 -26.254 7.165 1.00 83.56 369 THR A C 1
ATOM 2863 O O . THR A 1 369 ? 6.548 -27.010 7.495 1.00 83.56 369 THR A O 1
ATOM 2866 N N . PHE A 1 370 ? 7.748 -25.128 7.823 1.00 82.50 370 PHE A N 1
ATOM 2867 C CA . PHE A 1 370 ? 6.975 -24.602 8.943 1.00 82.50 370 PHE A CA 1
ATOM 2868 C C . PHE A 1 370 ? 5.529 -24.353 8.509 1.00 82.50 370 PHE A C 1
ATOM 2870 O O . PHE A 1 370 ? 4.617 -24.943 9.081 1.00 82.50 370 PHE A O 1
ATOM 2877 N N . LEU A 1 371 ? 5.319 -23.612 7.416 1.00 83.81 371 LEU A N 1
ATOM 2878 C CA . LEU A 1 371 ? 4.000 -23.291 6.861 1.00 83.81 371 LEU A CA 1
ATOM 2879 C C . LEU A 1 371 ? 3.225 -24.534 6.407 1.00 83.81 371 LEU A C 1
ATOM 2881 O O . LEU A 1 371 ? 2.030 -24.642 6.681 1.00 83.81 371 LEU A O 1
ATOM 2885 N N . ALA A 1 372 ? 3.893 -25.507 5.783 1.00 79.75 372 ALA A N 1
ATOM 2886 C CA . ALA A 1 372 ? 3.264 -26.753 5.348 1.00 79.75 372 ALA A CA 1
ATOM 2887 C C . ALA A 1 372 ? 2.762 -27.618 6.520 1.00 79.75 372 ALA A C 1
ATOM 2889 O O . ALA A 1 372 ? 1.772 -28.338 6.377 1.00 79.75 372 ALA A O 1
ATOM 2890 N N . ARG A 1 373 ? 3.424 -27.551 7.684 1.00 70.38 373 ARG A N 1
ATOM 2891 C CA . ARG A 1 373 ? 3.089 -28.341 8.885 1.00 70.38 373 ARG A CA 1
ATOM 2892 C C . ARG A 1 373 ? 2.202 -27.591 9.885 1.00 70.38 373 ARG A C 1
ATOM 2894 O O . ARG A 1 373 ? 1.664 -28.209 10.801 1.00 70.38 373 ARG A O 1
ATOM 2901 N N . ASN A 1 374 ? 1.998 -26.286 9.701 1.00 56.19 374 ASN A N 1
ATOM 2902 C CA . ASN A 1 374 ? 1.454 -25.366 10.706 1.00 56.19 374 ASN A CA 1
ATOM 2903 C C . ASN A 1 374 ? -0.064 -25.412 10.955 1.00 56.19 374 ASN A C 1
ATOM 2905 O O . ASN A 1 374 ? -0.650 -24.430 11.405 1.00 56.19 374 ASN A O 1
ATOM 2909 N N . ARG A 1 375 ? -0.746 -26.538 10.716 1.00 48.16 375 ARG A N 1
ATOM 2910 C CA . ARG A 1 375 ? -2.187 -26.644 11.029 1.00 48.16 375 ARG A CA 1
ATOM 2911 C C . ARG A 1 375 ? -2.498 -26.669 12.538 1.00 48.16 375 ARG A C 1
ATOM 2913 O O . ARG A 1 375 ? -3.674 -26.639 12.881 1.00 48.16 375 ARG A O 1
ATOM 2920 N N . GLN A 1 376 ? -1.490 -26.730 13.419 1.00 40.84 376 GLN A N 1
ATOM 2921 C CA . GLN A 1 376 ? -1.662 -26.926 14.871 1.00 40.84 376 GLN A CA 1
ATOM 2922 C C . GLN A 1 376 ? -0.874 -25.956 15.780 1.00 40.84 376 GLN A C 1
ATOM 2924 O O . GLN A 1 376 ? -0.876 -26.145 16.993 1.00 40.84 376 GLN A O 1
ATOM 2929 N N . VAL A 1 377 ? -0.212 -24.921 15.249 1.00 43.81 377 VAL A N 1
ATOM 2930 C CA . VAL A 1 377 ? 0.505 -23.928 16.080 1.00 43.81 377 VAL A CA 1
ATOM 2931 C C . VAL A 1 377 ? -0.388 -22.696 16.302 1.00 43.81 377 VAL A C 1
ATOM 2933 O O . VAL A 1 377 ? -0.959 -22.206 15.323 1.00 43.81 377 VAL A O 1
ATOM 2936 N N . PRO A 1 378 ? -0.542 -22.182 17.543 1.00 36.56 378 PRO A N 1
ATOM 2937 C CA . PRO A 1 378 ? -1.273 -20.941 17.806 1.00 36.56 378 PRO A CA 1
ATOM 2938 C C . PRO A 1 378 ? -0.686 -19.790 16.981 1.00 36.56 378 PRO A C 1
ATOM 2940 O O . PRO A 1 378 ? 0.529 -19.579 16.985 1.00 36.56 378 PRO A O 1
ATOM 2943 N N . ARG A 1 379 ? -1.533 -19.069 16.236 1.00 41.03 379 ARG A N 1
ATOM 2944 C CA . ARG A 1 379 ? -1.108 -17.910 15.435 1.00 41.03 379 ARG A CA 1
ATOM 2945 C C . ARG A 1 379 ? -0.500 -16.839 16.347 1.00 41.03 379 ARG A C 1
ATOM 2947 O O . ARG A 1 379 ? -0.912 -16.696 17.491 1.00 41.03 379 ARG A O 1
ATOM 2954 N N . PHE A 1 380 ? 0.478 -16.098 15.823 1.00 39.16 380 PHE A N 1
ATOM 2955 C CA . PHE A 1 380 ? 1.083 -14.935 16.479 1.00 39.16 380 PHE A CA 1
ATOM 2956 C C . PHE A 1 380 ? 0.001 -13.889 16.820 1.00 39.16 380 PHE A C 1
ATOM 2958 O O . PHE A 1 380 ? -0.358 -13.076 15.972 1.00 39.16 380 PHE A O 1
ATOM 2965 N N . GLU A 1 381 ? -0.523 -13.918 18.046 1.00 34.91 381 GLU A N 1
ATOM 2966 C CA . GLU A 1 381 ? -1.461 -12.915 18.580 1.00 34.91 381 GLU A CA 1
ATOM 2967 C C . GLU A 1 381 ? -0.757 -11.833 19.431 1.00 34.91 381 GLU A C 1
ATOM 2969 O O . GLU A 1 381 ? -1.328 -10.771 19.661 1.00 34.91 381 GLU A O 1
ATOM 2974 N N . ASP A 1 382 ? 0.522 -12.007 19.791 1.00 30.33 382 ASP A N 1
ATOM 2975 C CA . ASP A 1 382 ? 1.188 -11.147 20.791 1.00 30.33 382 ASP A CA 1
ATOM 2976 C C . ASP A 1 382 ? 2.029 -9.979 20.227 1.00 30.33 382 ASP A C 1
ATOM 2978 O O . ASP A 1 382 ? 2.501 -9.131 20.984 1.00 30.33 382 ASP A O 1
ATOM 2982 N N . ALA A 1 383 ? 2.203 -9.857 18.905 1.00 31.36 383 ALA A N 1
ATOM 2983 C CA . ALA A 1 383 ? 2.980 -8.748 18.323 1.00 31.36 383 ALA A CA 1
ATOM 2984 C C . ALA A 1 383 ? 2.257 -7.384 18.405 1.00 31.36 383 ALA A C 1
ATOM 2986 O O . ALA A 1 383 ? 2.893 -6.331 18.347 1.00 31.36 383 ALA A O 1
ATOM 2987 N N . ALA A 1 384 ? 0.931 -7.384 18.584 1.00 30.61 384 ALA A N 1
ATOM 2988 C CA . ALA A 1 384 ? 0.137 -6.159 18.679 1.00 30.61 384 ALA A CA 1
ATOM 2989 C C . ALA A 1 384 ? 0.333 -5.409 20.011 1.00 30.61 384 ALA A C 1
ATOM 2991 O O . ALA A 1 384 ? 0.182 -4.192 20.041 1.00 30.61 384 ALA A O 1
ATOM 2992 N N . VAL A 1 385 ? 0.721 -6.104 21.088 1.00 31.86 385 VAL A N 1
ATOM 2993 C CA . VAL A 1 385 ? 0.861 -5.509 22.432 1.00 31.86 385 VAL A CA 1
ATOM 2994 C C . VAL A 1 385 ? 2.180 -4.739 22.590 1.00 31.86 385 VAL A C 1
ATOM 2996 O O . VAL A 1 385 ? 2.256 -3.808 23.384 1.00 31.86 385 VAL A O 1
ATOM 2999 N N . MET A 1 386 ? 3.216 -5.049 21.800 1.00 28.53 386 MET A N 1
ATOM 3000 C CA . MET A 1 386 ? 4.483 -4.303 21.856 1.00 28.53 386 MET A CA 1
ATOM 3001 C C . MET A 1 386 ? 4.569 -3.146 20.861 1.00 28.53 386 MET A C 1
ATOM 3003 O O . MET A 1 386 ? 5.320 -2.207 21.113 1.00 28.53 386 MET A O 1
ATOM 3007 N N . ASN A 1 387 ? 3.766 -3.145 19.793 1.00 30.05 387 ASN A N 1
ATOM 3008 C CA . ASN A 1 387 ? 3.748 -2.045 18.822 1.00 30.05 387 ASN A CA 1
ATOM 3009 C C . ASN A 1 387 ? 3.217 -0.726 19.432 1.00 30.05 387 ASN A C 1
ATOM 3011 O O . ASN A 1 387 ? 3.646 0.354 19.031 1.00 30.05 387 ASN A O 1
ATOM 3015 N N . GLU A 1 388 ? 2.372 -0.800 20.471 1.00 31.42 388 GLU A N 1
ATOM 3016 C CA . GLU A 1 388 ? 1.913 0.374 21.235 1.00 31.42 388 GLU A CA 1
ATOM 3017 C C . GLU A 1 388 ? 3.034 1.045 22.053 1.00 31.42 388 GLU A C 1
ATOM 3019 O O . GLU A 1 388 ? 2.963 2.248 22.306 1.00 31.42 388 GLU A O 1
ATOM 3024 N N . CYS A 1 389 ? 4.106 0.321 22.409 1.00 31.86 389 CYS A N 1
ATOM 3025 C CA . CYS A 1 389 ? 5.271 0.888 23.102 1.00 31.86 389 CYS A CA 1
ATOM 3026 C C . CYS A 1 389 ? 6.184 1.695 22.156 1.00 31.86 389 CYS A C 1
ATOM 3028 O O . CYS A 1 389 ? 6.908 2.581 22.607 1.00 31.86 389 CYS A O 1
ATOM 3030 N N . TRP A 1 390 ? 6.129 1.422 20.847 1.00 30.91 390 TRP A N 1
ATOM 3031 C CA . TRP A 1 390 ? 6.939 2.107 19.832 1.00 30.91 390 TRP A CA 1
ATOM 3032 C C . TRP A 1 390 ? 6.225 3.312 19.212 1.00 30.91 390 TRP A C 1
ATOM 3034 O O . TRP A 1 390 ? 6.879 4.304 18.906 1.00 30.91 390 TRP A O 1
ATOM 3044 N N . SER A 1 391 ? 4.889 3.302 19.128 1.00 31.28 391 SER A N 1
ATOM 3045 C CA . SER A 1 391 ? 4.109 4.486 18.725 1.00 31.28 391 SER A CA 1
ATOM 3046 C C . SER A 1 391 ? 3.963 5.537 19.836 1.00 31.28 391 SER A C 1
ATOM 3048 O O . SER A 1 391 ? 3.526 6.659 19.578 1.00 31.28 391 SER A O 1
ATOM 3050 N N . THR A 1 392 ? 4.300 5.197 21.086 1.00 30.47 392 THR A N 1
ATOM 3051 C CA . THR A 1 392 ? 4.206 6.123 22.230 1.00 30.47 392 THR A CA 1
ATOM 3052 C C . THR A 1 392 ? 5.432 7.015 22.423 1.00 30.47 392 THR A C 1
ATOM 3054 O O . THR A 1 392 ? 5.344 8.005 23.148 1.00 30.47 392 THR A O 1
ATOM 3057 N N . ALA A 1 393 ? 6.547 6.761 21.728 1.00 30.27 393 ALA A N 1
ATOM 3058 C CA . ALA A 1 393 ? 7.711 7.649 21.767 1.00 30.27 393 ALA A CA 1
ATOM 3059 C C . ALA A 1 393 ? 7.423 9.034 21.141 1.00 30.27 393 ALA A C 1
ATOM 3061 O O . ALA A 1 393 ? 7.921 10.038 21.643 1.00 30.27 393 ALA A O 1
ATOM 3062 N N . GLU A 1 394 ? 6.538 9.117 20.138 1.00 29.44 394 GLU A N 1
ATOM 3063 C CA . GLU A 1 394 ? 6.091 10.392 19.544 1.00 29.44 394 GLU A CA 1
ATOM 3064 C C . GLU A 1 394 ? 5.050 11.146 20.395 1.00 29.44 394 GLU A C 1
ATOM 3066 O O . GLU A 1 394 ? 4.833 12.343 20.206 1.00 29.44 394 GLU A O 1
ATOM 3071 N N . SER A 1 395 ? 4.385 10.486 21.351 1.00 27.92 395 SER A N 1
ATOM 3072 C CA . SER A 1 395 ? 3.268 11.085 22.108 1.00 27.92 395 SER A CA 1
ATOM 3073 C C . SER A 1 395 ? 3.637 11.597 23.506 1.00 27.92 395 SER A C 1
ATOM 3075 O O . SER A 1 395 ? 2.833 12.292 24.130 1.00 27.92 395 SER A O 1
ATOM 3077 N N . VAL A 1 396 ? 4.862 11.360 23.987 1.00 28.25 396 VAL A N 1
ATOM 3078 C CA . VAL A 1 396 ? 5.320 11.849 25.306 1.00 28.25 396 VAL A CA 1
ATOM 3079 C C . VAL A 1 396 ? 5.731 13.332 25.285 1.00 28.25 396 VAL A C 1
ATOM 3081 O O . VAL A 1 396 ? 5.752 13.982 26.328 1.00 28.25 396 VAL A O 1
ATOM 3084 N N . GLN A 1 397 ? 5.934 13.942 24.114 1.00 28.66 397 GLN A N 1
ATOM 3085 C CA . GLN A 1 397 ? 6.350 15.351 24.014 1.00 28.66 397 GLN A CA 1
ATOM 3086 C C . GLN A 1 397 ? 5.215 16.380 24.193 1.00 28.66 397 GLN A C 1
ATOM 3088 O O . GLN A 1 397 ? 5.476 17.580 24.192 1.00 28.66 397 GLN A O 1
ATOM 3093 N N . ARG A 1 398 ? 3.959 15.945 24.392 1.00 28.45 398 ARG A N 1
ATOM 3094 C CA . ARG A 1 398 ? 2.802 16.842 24.623 1.00 28.45 398 ARG A CA 1
ATOM 3095 C C . ARG A 1 398 ? 2.245 16.861 26.049 1.00 28.45 398 ARG A C 1
ATOM 3097 O O . ARG A 1 398 ? 1.242 17.526 26.282 1.00 28.45 398 ARG A O 1
ATOM 3104 N N . ARG A 1 399 ? 2.872 16.190 27.019 1.00 26.19 399 ARG A N 1
ATOM 3105 C CA . ARG A 1 399 ? 2.438 16.224 28.431 1.00 26.19 399 ARG A CA 1
ATOM 3106 C C . ARG A 1 399 ? 3.561 16.651 29.375 1.00 26.19 399 ARG A C 1
ATOM 3108 O O . ARG A 1 399 ? 3.980 15.863 30.207 1.00 26.19 399 ARG A O 1
ATOM 3115 N N . VAL A 1 400 ? 4.024 17.898 29.266 1.00 25.89 400 VAL A N 1
ATOM 3116 C CA . VAL A 1 400 ? 4.666 18.616 30.388 1.00 25.89 400 VAL A CA 1
ATOM 3117 C C . VAL A 1 400 ? 4.365 20.117 30.277 1.00 25.89 400 VAL A C 1
ATOM 3119 O O . VAL A 1 400 ? 5.246 20.926 30.020 1.00 25.89 400 VAL A O 1
ATOM 3122 N N . VAL A 1 401 ? 3.102 20.495 30.453 1.00 29.98 401 VAL A N 1
ATOM 3123 C CA . VAL A 1 401 ? 2.710 21.757 31.098 1.00 29.98 401 VAL A CA 1
ATOM 3124 C C . VAL A 1 401 ? 1.474 21.393 31.923 1.00 29.98 401 VAL A C 1
ATOM 3126 O O . VAL A 1 401 ? 0.598 20.714 31.405 1.00 29.98 401 VAL A O 1
ATOM 3129 N N . GLU A 1 402 ? 1.461 21.782 33.197 1.00 25.75 402 GLU A N 1
ATOM 3130 C CA . GLU A 1 402 ? 0.440 21.473 34.218 1.00 25.75 402 GLU A CA 1
ATOM 3131 C C . GLU A 1 402 ? 0.468 20.055 34.813 1.00 25.75 402 GLU A C 1
ATOM 3133 O O . GLU A 1 402 ? -0.302 19.179 34.443 1.00 25.75 402 GLU A O 1
ATOM 3138 N N . TYR A 1 403 ? 1.316 19.849 35.825 1.00 21.91 403 TYR A N 1
ATOM 3139 C CA . TYR A 1 403 ? 0.829 19.789 37.211 1.00 21.91 403 TYR A CA 1
ATOM 3140 C C . TYR A 1 403 ? 2.028 19.824 38.170 1.00 21.91 403 TYR A C 1
ATOM 3142 O O . TYR A 1 403 ? 2.836 18.899 38.232 1.00 21.91 403 TYR A O 1
ATOM 3150 N N . SER A 1 404 ? 2.148 20.918 38.914 1.00 22.83 404 SER A N 1
ATOM 3151 C CA . SER A 1 404 ? 3.060 21.045 40.049 1.00 22.83 404 SER A CA 1
ATOM 3152 C C . SER A 1 404 ? 2.239 20.936 41.331 1.00 22.83 404 SER A C 1
ATOM 3154 O O . SER A 1 404 ? 1.189 21.567 41.413 1.00 22.83 404 SER A O 1
ATOM 3156 N N . ARG A 1 405 ? 2.816 20.274 42.346 1.00 24.61 405 ARG A N 1
ATOM 3157 C CA . ARG A 1 405 ? 2.416 20.190 43.773 1.00 24.61 405 ARG A CA 1
ATOM 3158 C C . ARG A 1 405 ? 1.488 19.033 44.159 1.00 24.61 405 ARG A C 1
ATOM 3160 O O . ARG A 1 405 ? 0.277 19.152 44.070 1.00 24.61 405 ARG A O 1
ATOM 3167 N N . SER A 1 406 ? 2.076 17.992 44.743 1.00 23.81 406 SER A N 1
ATOM 3168 C CA . SER A 1 406 ? 2.090 17.761 46.202 1.00 23.81 406 SER A CA 1
ATOM 3169 C C . SER A 1 406 ? 2.863 16.470 46.488 1.00 23.81 406 SER A C 1
ATOM 3171 O O . SER A 1 406 ? 2.661 15.474 45.797 1.00 23.81 406 SER A O 1
ATOM 3173 N N . GLY A 1 407 ? 3.790 16.519 47.445 1.00 21.88 407 GLY A N 1
ATOM 3174 C CA . GLY A 1 407 ? 4.528 15.346 47.910 1.00 21.88 407 GLY A CA 1
ATOM 3175 C C . GLY A 1 407 ? 3.682 14.458 48.818 1.00 21.88 407 GLY A C 1
ATOM 3176 O O . GLY A 1 407 ? 2.635 14.891 49.282 1.00 21.88 407 GLY A O 1
ATOM 3177 N N . ASP A 1 408 ? 4.151 13.229 49.021 1.00 23.33 408 ASP A N 1
ATOM 3178 C CA . ASP A 1 408 ? 4.422 12.680 50.351 1.00 23.33 408 ASP A CA 1
ATOM 3179 C C . ASP A 1 408 ? 5.295 11.418 50.217 1.00 23.33 408 ASP A C 1
ATOM 3181 O O . ASP A 1 408 ? 5.112 10.583 49.328 1.00 23.33 408 ASP A O 1
ATOM 3185 N N . GLU A 1 409 ? 6.320 11.355 51.066 1.00 22.34 409 GLU A N 1
ATOM 3186 C CA . GLU A 1 409 ? 7.236 10.233 51.261 1.00 22.34 409 GLU A CA 1
ATOM 3187 C C . GLU A 1 409 ? 6.565 9.133 52.097 1.00 22.34 409 GLU A C 1
ATOM 3189 O O . GLU A 1 409 ? 5.982 9.445 53.128 1.00 22.34 409 GLU A O 1
ATOM 3194 N N . GLU A 1 410 ? 6.760 7.849 51.758 1.00 23.67 410 GLU A N 1
ATOM 3195 C CA . GLU A 1 410 ? 6.879 6.801 52.789 1.00 23.67 410 GLU A CA 1
ATOM 3196 C C . GLU A 1 410 ? 7.634 5.536 52.304 1.00 23.67 410 GLU A C 1
ATOM 3198 O O . GLU A 1 410 ? 7.162 4.697 51.544 1.00 23.67 410 GLU A O 1
ATOM 3203 N N . THR A 1 411 ? 8.892 5.475 52.739 1.00 22.75 411 THR A N 1
ATOM 3204 C CA . THR A 1 411 ? 9.696 4.358 53.271 1.00 22.75 411 THR A CA 1
ATOM 3205 C C . THR A 1 411 ? 9.347 2.855 53.085 1.00 22.75 411 THR A C 1
ATOM 3207 O O . THR A 1 411 ? 8.371 2.341 53.608 1.00 22.75 411 THR A O 1
ATOM 3210 N N . CYS A 1 412 ? 10.388 2.125 52.634 1.00 20.39 412 CYS A N 1
ATOM 3211 C CA . CYS A 1 412 ? 11.099 1.026 53.340 1.00 20.39 412 CYS A CA 1
ATOM 3212 C C . CYS A 1 412 ? 10.865 -0.472 52.994 1.00 20.39 412 CYS A C 1
ATOM 3214 O O . CYS A 1 412 ? 9.789 -1.044 53.108 1.00 20.39 412 CYS A O 1
ATOM 3216 N N . SER A 1 413 ? 12.022 -1.135 52.834 1.00 22.09 413 SER A N 1
ATOM 3217 C CA . SER A 1 413 ? 12.428 -2.458 53.364 1.00 22.09 413 SER A CA 1
ATOM 3218 C C . SER A 1 413 ? 12.265 -3.772 52.576 1.00 22.09 413 SER A C 1
ATOM 3220 O O . SER A 1 413 ? 11.199 -4.338 52.389 1.00 22.09 413 SER A O 1
ATOM 3222 N N . ARG A 1 414 ? 13.459 -4.314 52.282 1.00 25.58 414 ARG A N 1
ATOM 3223 C CA . ARG A 1 414 ? 13.883 -5.700 51.998 1.00 25.58 414 ARG A CA 1
ATOM 3224 C C . ARG A 1 414 ? 13.302 -6.795 52.917 1.00 25.58 414 ARG A C 1
ATOM 3226 O O . ARG A 1 414 ? 13.154 -6.551 54.109 1.00 25.58 414 ARG A O 1
ATOM 3233 N N . ARG A 1 415 ? 13.272 -8.040 52.393 1.00 23.27 415 ARG A N 1
ATOM 3234 C CA . ARG A 1 415 ? 13.770 -9.349 52.946 1.00 23.27 415 ARG A CA 1
ATOM 3235 C C . ARG A 1 415 ? 13.590 -10.412 51.827 1.00 23.27 415 ARG A C 1
ATOM 3237 O O . ARG A 1 415 ? 12.494 -10.487 51.299 1.00 23.27 415 ARG A O 1
ATOM 3244 N N . ARG A 1 416 ? 14.579 -11.076 51.197 1.00 22.80 416 ARG A N 1
ATOM 3245 C CA . ARG A 1 416 ? 15.716 -11.977 51.552 1.00 22.80 416 ARG A CA 1
ATOM 3246 C C . ARG A 1 416 ? 15.329 -13.407 52.003 1.00 22.80 416 ARG A C 1
ATOM 3248 O O . ARG A 1 416 ? 14.812 -13.547 53.103 1.00 22.80 416 ARG A O 1
ATOM 3255 N N . ALA A 1 417 ? 15.674 -14.406 51.172 1.00 23.58 417 ALA A N 1
ATOM 3256 C CA . ALA A 1 417 ? 16.117 -15.802 51.446 1.00 23.58 417 ALA A CA 1
ATOM 3257 C C . ALA A 1 417 ? 16.411 -16.457 50.056 1.00 23.58 417 ALA A C 1
ATOM 3259 O O . ALA A 1 417 ? 15.564 -16.314 49.181 1.00 23.58 417 ALA A O 1
ATOM 3260 N N . GLU A 1 418 ? 17.582 -16.971 49.627 1.00 23.27 418 GLU A N 1
ATOM 3261 C CA . GLU A 1 418 ? 18.577 -17.929 50.186 1.00 23.27 418 GLU A CA 1
ATOM 3262 C C . GLU A 1 418 ? 17.954 -19.340 50.331 1.00 23.27 418 GLU A C 1
ATOM 3264 O O . GLU A 1 418 ? 16.881 -19.426 50.909 1.00 23.27 418 GLU A O 1
ATOM 3269 N N . SER A 1 419 ? 18.452 -20.479 49.819 1.00 24.27 419 SER A N 1
ATOM 3270 C CA . SER A 1 419 ? 19.715 -20.945 49.208 1.00 24.27 419 SER A CA 1
ATOM 3271 C C . SER A 1 419 ? 19.466 -22.247 48.394 1.00 24.27 419 SER A C 1
ATOM 3273 O O . SER A 1 419 ? 18.441 -22.891 48.586 1.00 24.27 419 SER A O 1
ATOM 3275 N N . ASP A 1 420 ? 20.374 -22.648 47.486 1.00 25.03 420 ASP A N 1
ATOM 3276 C CA . ASP A 1 420 ? 21.197 -23.876 47.634 1.00 25.03 420 ASP A CA 1
ATOM 3277 C C . ASP A 1 420 ? 21.935 -24.316 46.352 1.00 25.03 420 ASP A C 1
ATOM 3279 O O . ASP A 1 420 ? 21.390 -24.409 45.254 1.00 25.03 420 ASP A O 1
ATOM 3283 N N . ARG A 1 421 ? 23.230 -24.595 46.544 1.00 23.45 421 ARG A N 1
ATOM 3284 C CA . ARG A 1 421 ? 24.220 -25.111 45.587 1.00 23.45 421 ARG A CA 1
ATOM 3285 C C . ARG A 1 421 ? 24.163 -26.640 45.504 1.00 23.45 421 ARG A C 1
ATOM 3287 O O . ARG A 1 421 ? 24.023 -27.287 46.536 1.00 23.45 421 ARG A O 1
ATOM 3294 N N . LYS A 1 422 ? 24.503 -27.207 44.338 1.00 22.64 422 LYS A N 1
ATOM 3295 C CA . LYS A 1 422 ? 25.334 -28.424 44.236 1.00 22.64 422 LYS A CA 1
ATOM 3296 C C . LYS A 1 422 ? 26.135 -28.460 42.928 1.00 22.64 422 LYS A C 1
ATOM 3298 O O . LYS A 1 422 ? 25.767 -27.838 41.938 1.00 22.64 422 LYS A O 1
ATOM 3303 N N . THR A 1 423 ? 27.272 -29.126 43.040 1.00 21.45 423 THR A N 1
ATOM 3304 C CA . THR A 1 423 ? 28.548 -28.984 42.333 1.00 21.45 423 THR A CA 1
ATOM 3305 C C . THR A 1 423 ? 28.715 -29.974 41.169 1.00 21.45 423 THR A C 1
ATOM 3307 O O . THR A 1 423 ? 28.117 -31.041 41.206 1.00 21.45 423 THR A O 1
ATOM 3310 N N . GLU A 1 424 ? 29.546 -29.574 40.195 1.00 23.33 424 GLU A N 1
ATOM 3311 C CA . GLU A 1 424 ? 30.493 -30.340 39.346 1.00 23.33 424 GLU A CA 1
ATOM 3312 C C . GLU A 1 424 ? 30.164 -31.768 38.863 1.00 23.33 424 GLU A C 1
ATOM 3314 O O . GLU A 1 424 ? 30.016 -32.679 39.664 1.00 23.33 424 GLU A O 1
ATOM 3319 N N . GLU A 1 425 ? 30.267 -31.993 37.543 1.00 21.94 425 GLU A N 1
ATOM 3320 C CA . GLU A 1 425 ? 31.310 -32.881 36.989 1.00 21.94 425 GLU A CA 1
ATOM 3321 C C . GLU A 1 425 ? 31.483 -32.712 35.468 1.00 21.94 425 GLU A C 1
ATOM 3323 O O . GLU A 1 425 ? 30.535 -32.508 34.708 1.00 21.94 425 GLU A O 1
ATOM 3328 N N . SER A 1 426 ? 32.743 -32.748 35.044 1.00 22.70 426 SER A N 1
ATOM 3329 C CA . SER A 1 426 ? 33.239 -32.574 33.687 1.00 22.70 426 SER A CA 1
ATOM 3330 C C . SER A 1 426 ? 33.428 -33.929 32.998 1.00 22.70 426 SER A C 1
ATOM 3332 O O . SER A 1 426 ? 34.163 -34.781 33.483 1.00 22.70 426 SER A O 1
ATOM 3334 N N . GLU A 1 427 ? 32.858 -34.111 31.804 1.00 22.94 427 GLU A N 1
ATOM 3335 C CA . GLU A 1 427 ? 33.311 -35.150 30.871 1.00 22.94 427 GLU A CA 1
ATOM 3336 C C . GLU A 1 427 ? 33.501 -34.561 29.469 1.00 22.94 427 GLU A C 1
ATOM 3338 O O . GLU A 1 427 ? 32.558 -34.206 28.760 1.00 22.94 427 GLU A O 1
ATOM 3343 N N . GLN A 1 428 ? 34.767 -34.473 29.060 1.00 24.69 428 GLN A N 1
ATOM 3344 C CA . GLN A 1 428 ? 35.181 -34.291 27.674 1.00 24.69 428 GLN A CA 1
ATOM 3345 C C . GLN A 1 428 ? 34.841 -35.552 26.871 1.00 24.69 428 GLN A C 1
ATOM 3347 O O . GLN A 1 428 ? 35.353 -36.627 27.178 1.00 24.69 428 GLN A O 1
ATOM 3352 N N . LYS A 1 429 ? 34.077 -35.423 25.778 1.00 23.80 429 LYS A N 1
ATOM 3353 C CA . LYS A 1 429 ? 34.095 -36.410 24.687 1.00 23.80 429 LYS A CA 1
ATOM 3354 C C . LYS A 1 429 ? 34.186 -35.739 23.323 1.00 23.80 429 LYS A C 1
ATOM 3356 O O . LYS A 1 429 ? 33.454 -34.818 22.978 1.00 23.80 429 LYS A O 1
ATOM 3361 N N . THR A 1 430 ? 35.170 -36.239 22.598 1.00 21.61 430 THR A N 1
ATOM 3362 C CA . THR A 1 430 ? 35.709 -35.845 21.307 1.00 21.61 430 THR A CA 1
ATOM 3363 C C . THR A 1 430 ? 34.695 -35.964 20.171 1.00 21.61 430 THR A C 1
ATOM 3365 O O . THR A 1 430 ? 33.975 -36.952 20.040 1.00 21.61 430 THR A O 1
ATOM 3368 N N . VAL A 1 431 ? 34.683 -34.951 19.304 1.00 25.62 431 VAL A N 1
ATOM 3369 C CA . VAL A 1 431 ? 33.979 -34.969 18.020 1.00 25.62 431 VAL A CA 1
ATOM 3370 C C . VAL A 1 431 ? 34.856 -35.689 16.996 1.00 25.62 431 VAL A C 1
ATOM 3372 O O . VAL A 1 431 ? 35.933 -35.207 16.656 1.00 25.62 431 VAL A O 1
ATOM 3375 N N . GLU A 1 432 ? 34.374 -36.809 16.461 1.00 21.92 432 GLU A N 1
ATOM 3376 C CA . GLU A 1 432 ? 34.868 -37.387 15.209 1.00 21.92 432 GLU A CA 1
ATOM 3377 C C . GLU A 1 432 ? 33.759 -37.347 14.152 1.00 21.92 432 GLU A C 1
ATOM 3379 O O . GLU A 1 432 ? 32.644 -37.824 14.361 1.00 21.92 432 GLU A O 1
ATOM 3384 N N . VAL A 1 433 ? 34.080 -36.791 12.984 1.00 31.42 433 VAL A N 1
ATOM 3385 C CA . VAL A 1 433 ? 33.245 -36.822 11.777 1.00 31.42 433 VAL A CA 1
ATOM 3386 C C . VAL A 1 433 ? 33.945 -37.678 10.723 1.00 31.42 433 VAL A C 1
ATOM 3388 O O . VAL A 1 433 ? 35.108 -37.408 10.425 1.00 31.42 433 VAL A O 1
ATOM 3391 N N . LYS A 1 434 ? 33.220 -38.617 10.080 1.00 23.91 434 LYS A N 1
ATOM 3392 C CA . LYS A 1 434 ? 33.308 -38.904 8.625 1.00 23.91 434 LYS A CA 1
ATOM 3393 C C . LYS A 1 434 ? 32.187 -39.822 8.086 1.00 23.91 434 LYS A C 1
ATOM 3395 O O . LYS A 1 434 ? 31.575 -40.587 8.819 1.00 23.91 434 LYS A O 1
ATOM 3400 N N . TRP A 1 435 ? 31.917 -39.660 6.786 1.00 30.11 435 TRP A N 1
ATOM 3401 C CA . TRP A 1 435 ? 30.684 -39.927 6.019 1.00 30.11 435 TRP A CA 1
ATOM 3402 C C . TRP A 1 435 ? 30.612 -41.282 5.264 1.00 30.11 435 TRP A C 1
ATOM 3404 O O . TRP A 1 435 ? 31.647 -41.823 4.895 1.00 30.11 435 TRP A O 1
ATOM 3414 N N . GLY A 1 436 ? 29.383 -41.711 4.898 1.00 38.28 436 GLY A N 1
ATOM 3415 C CA . GLY A 1 436 ? 29.047 -42.463 3.661 1.00 38.28 436 GLY A CA 1
ATOM 3416 C C . GLY A 1 436 ? 28.877 -43.998 3.743 1.00 38.28 436 GLY A C 1
ATOM 3417 O O . GLY A 1 436 ? 29.843 -44.706 3.986 1.00 38.28 436 GLY A O 1
ATOM 3418 N N . GLY A 1 437 ? 27.668 -44.523 3.452 1.00 49.22 437 GLY A N 1
ATOM 3419 C CA . GLY A 1 437 ? 27.452 -45.945 3.087 1.00 49.22 437 GLY A CA 1
ATOM 3420 C C . GLY A 1 437 ? 26.535 -46.817 3.968 1.00 49.22 437 GLY A C 1
ATOM 3421 O O . GLY A 1 437 ? 26.609 -48.039 3.873 1.00 49.22 437 GLY A O 1
ATOM 3422 N N . VAL A 1 438 ? 25.688 -46.243 4.833 1.00 56.84 438 VAL A N 1
ATOM 3423 C CA . VAL A 1 438 ? 24.812 -47.011 5.747 1.00 56.84 438 VAL A CA 1
ATOM 3424 C C . VAL A 1 438 ? 23.337 -46.789 5.398 1.00 56.84 438 VAL A C 1
ATOM 3426 O O . VAL A 1 438 ? 22.834 -45.670 5.487 1.00 56.84 438 VAL A O 1
ATOM 3429 N N . PHE A 1 439 ? 22.625 -47.854 5.035 1.00 65.44 439 PHE A N 1
ATOM 3430 C CA . PHE A 1 439 ? 21.187 -47.826 4.765 1.00 65.44 439 PHE A CA 1
ATOM 3431 C C . PHE A 1 439 ? 20.383 -47.909 6.073 1.00 65.44 439 PHE A C 1
ATOM 3433 O O . PHE A 1 439 ? 20.607 -48.798 6.895 1.00 65.44 439 PHE A O 1
ATOM 3440 N N . ARG A 1 440 ? 19.416 -46.998 6.265 1.00 67.56 440 ARG A N 1
ATOM 3441 C CA . ARG A 1 440 ? 18.471 -47.028 7.406 1.00 67.56 440 ARG A CA 1
ATOM 3442 C C . ARG A 1 440 ? 17.219 -47.876 7.130 1.00 67.56 440 ARG A C 1
ATOM 3444 O O . ARG A 1 440 ? 16.599 -48.392 8.059 1.00 67.56 440 ARG A O 1
ATOM 3451 N N . THR A 1 441 ? 16.869 -48.051 5.859 1.00 76.88 441 THR A N 1
ATOM 3452 C CA . THR A 1 441 ? 15.690 -48.785 5.375 1.00 76.88 441 THR A CA 1
ATOM 3453 C C . THR A 1 441 ? 16.087 -49.705 4.223 1.00 76.88 441 THR A C 1
ATOM 3455 O O . THR A 1 441 ? 16.941 -49.345 3.415 1.00 76.88 441 THR A O 1
ATOM 3458 N N . GLY A 1 442 ? 15.483 -50.894 4.145 1.00 71.69 442 GLY A N 1
ATOM 3459 C CA . GLY A 1 442 ? 15.686 -51.819 3.025 1.00 71.69 442 GLY A CA 1
ATOM 3460 C C . GLY A 1 442 ? 14.994 -51.349 1.737 1.00 71.69 442 GLY A C 1
ATOM 3461 O O . GLY A 1 442 ? 14.255 -50.367 1.744 1.00 71.69 442 GLY A O 1
ATOM 3462 N N . GLN A 1 443 ? 15.168 -52.086 0.632 1.00 63.12 443 GLN A N 1
ATOM 3463 C CA . GLN A 1 443 ? 14.616 -51.733 -0.695 1.00 63.12 443 GLN A CA 1
ATOM 3464 C C . GLN A 1 443 ? 13.086 -51.562 -0.735 1.00 63.12 443 GLN A C 1
ATOM 3466 O O . GLN A 1 443 ? 12.567 -50.895 -1.621 1.00 63.12 443 GLN A O 1
ATOM 3471 N N . ARG A 1 444 ? 12.355 -52.143 0.224 1.00 63.78 444 ARG A N 1
ATOM 3472 C CA . ARG A 1 444 ? 10.890 -52.026 0.346 1.00 63.78 444 ARG A CA 1
ATOM 3473 C C . ARG A 1 444 ? 10.438 -50.999 1.396 1.00 63.78 444 ARG A C 1
ATOM 3475 O O . ARG A 1 444 ? 9.293 -51.030 1.823 1.00 63.78 444 ARG A O 1
ATOM 3482 N N . GLY A 1 445 ? 11.336 -50.129 1.867 1.00 64.94 445 GLY A N 1
ATOM 3483 C CA . GLY A 1 445 ? 11.028 -49.068 2.836 1.00 64.94 445 GLY A CA 1
ATOM 3484 C C . GLY A 1 445 ? 10.930 -49.514 4.303 1.00 64.94 445 GLY A C 1
ATOM 3485 O O . GLY A 1 445 ? 10.869 -48.669 5.191 1.00 64.94 445 GLY A O 1
ATOM 3486 N N . THR A 1 446 ? 10.976 -50.817 4.598 1.00 79.62 446 THR A N 1
ATOM 3487 C CA . THR A 1 446 ? 10.988 -51.340 5.977 1.00 79.62 446 THR A CA 1
ATOM 3488 C C . THR A 1 446 ? 12.316 -51.025 6.678 1.00 79.62 446 THR A C 1
ATOM 3490 O O . THR A 1 446 ? 13.391 -51.240 6.110 1.00 79.62 446 THR A O 1
ATOM 3493 N N . GLN A 1 447 ? 12.260 -50.532 7.920 1.00 81.12 447 GLN A N 1
ATOM 3494 C CA . GLN A 1 447 ? 13.453 -50.205 8.712 1.00 81.12 447 GLN A CA 1
ATOM 3495 C C . GLN A 1 447 ? 14.292 -51.446 9.024 1.00 81.12 447 GLN A C 1
ATOM 3497 O O . GLN A 1 447 ? 13.753 -52.512 9.326 1.00 81.12 447 GLN A O 1
ATOM 3502 N N . ILE A 1 448 ? 15.617 -51.296 8.976 1.00 84.31 448 ILE A N 1
ATOM 3503 C CA . ILE A 1 448 ? 16.558 -52.381 9.271 1.00 84.31 448 ILE A CA 1
ATOM 3504 C C . ILE A 1 448 ? 16.734 -52.521 10.787 1.00 84.31 448 ILE A C 1
ATOM 3506 O O . ILE A 1 448 ? 16.907 -51.536 11.505 1.00 84.31 448 ILE A O 1
ATOM 3510 N N . CYS A 1 449 ? 16.712 -53.756 11.286 1.00 83.31 449 CYS A N 1
ATOM 3511 C CA . CYS A 1 449 ? 16.944 -54.059 12.693 1.00 83.31 449 CYS A CA 1
ATOM 3512 C C . CYS A 1 449 ? 18.425 -53.839 13.056 1.00 83.31 449 CYS A C 1
ATOM 3514 O O . CYS A 1 449 ? 19.296 -54.605 12.641 1.00 83.31 449 CYS A O 1
ATOM 3516 N N . TYR A 1 450 ? 18.708 -52.799 13.846 1.00 82.38 450 TYR A N 1
ATOM 3517 C CA . TYR A 1 450 ? 20.069 -52.447 14.272 1.00 82.38 450 TYR A CA 1
ATOM 3518 C C . TYR A 1 450 ? 20.704 -53.502 15.190 1.00 82.38 450 TYR A C 1
ATOM 3520 O O . TYR A 1 450 ? 21.893 -53.783 15.049 1.00 82.38 450 TYR A O 1
ATOM 3528 N N . GLU A 1 451 ? 19.916 -54.120 16.075 1.00 81.50 451 GLU A N 1
ATOM 3529 C CA . GLU A 1 451 ? 20.380 -55.185 16.978 1.00 81.50 451 GLU A CA 1
ATOM 3530 C C . GLU A 1 451 ? 20.857 -56.411 16.202 1.00 81.50 451 GLU A C 1
ATOM 3532 O O . GLU A 1 451 ? 21.899 -56.981 16.518 1.00 81.50 451 GLU A O 1
ATOM 3537 N N . TYR A 1 452 ? 20.145 -56.782 15.135 1.00 83.75 452 TYR A N 1
ATOM 3538 C CA . TYR A 1 452 ? 20.584 -57.848 14.242 1.00 83.75 452 TYR A CA 1
ATOM 3539 C C . TYR A 1 452 ? 21.796 -57.430 13.400 1.00 83.75 452 TYR A C 1
ATOM 3541 O O . TYR A 1 452 ? 22.744 -58.199 13.283 1.00 83.75 452 TYR A O 1
ATOM 3549 N N . ALA A 1 453 ? 21.774 -56.233 12.804 1.00 80.31 453 ALA A N 1
ATOM 3550 C CA . ALA A 1 453 ? 22.797 -55.812 11.848 1.00 80.31 453 ALA A CA 1
ATOM 3551 C C . ALA A 1 453 ? 24.160 -55.506 12.492 1.00 80.31 453 ALA A C 1
ATOM 3553 O O . ALA A 1 453 ? 25.182 -55.699 11.835 1.00 80.31 453 ALA A O 1
ATOM 3554 N N . LYS A 1 454 ? 24.187 -55.023 13.743 1.00 79.19 454 LYS A N 1
ATOM 3555 C CA . LYS A 1 454 ? 25.407 -54.582 14.444 1.00 79.19 454 LYS A CA 1
ATOM 3556 C C . LYS A 1 454 ? 25.730 -55.388 15.717 1.00 79.19 454 LYS A C 1
ATOM 3558 O O . LYS A 1 454 ? 26.847 -55.273 16.202 1.00 79.19 454 LYS A O 1
ATOM 3563 N N . GLY A 1 455 ? 24.783 -56.147 16.277 1.00 68.88 455 GLY A N 1
ATOM 3564 C CA . GLY A 1 455 ? 24.989 -56.915 17.517 1.00 68.88 455 GLY A CA 1
ATOM 3565 C C . GLY A 1 455 ? 25.670 -58.276 17.313 1.00 68.88 455 GLY A C 1
ATOM 3566 O O . GLY A 1 455 ? 25.833 -58.730 16.183 1.00 68.88 455 GLY A O 1
ATOM 3567 N N . GLU A 1 456 ? 26.030 -58.948 18.413 1.00 68.31 456 GLU A N 1
ATOM 3568 C CA . GLU A 1 456 ? 26.691 -60.273 18.466 1.00 68.31 456 GLU A CA 1
ATOM 3569 C C . GLU A 1 456 ? 25.738 -61.450 18.193 1.00 68.31 456 GLU A C 1
ATOM 3571 O O . GLU A 1 456 ? 24.514 -61.273 18.182 1.00 68.31 456 GLU A O 1
ATOM 3576 N N . ARG A 1 457 ? 26.245 -62.637 17.807 1.00 58.75 457 ARG A N 1
ATOM 3577 C CA . ARG A 1 457 ? 25.401 -63.763 17.328 1.00 58.75 457 ARG A CA 1
ATOM 3578 C C . ARG A 1 457 ? 24.334 -64.094 18.380 1.00 58.75 457 ARG A C 1
ATOM 3580 O O . ARG A 1 457 ? 24.674 -64.437 19.499 1.00 58.75 457 ARG A O 1
ATOM 3587 N N . GLY A 1 458 ? 23.052 -63.965 18.021 1.00 63.91 458 GLY A N 1
ATOM 3588 C CA . GLY A 1 458 ? 21.924 -64.137 18.954 1.00 63.91 458 GLY A CA 1
ATOM 3589 C C . GLY A 1 458 ? 21.304 -62.849 19.521 1.00 63.91 458 GLY A C 1
ATOM 3590 O O . GLY A 1 458 ? 20.264 -62.926 20.160 1.00 63.91 458 GLY A O 1
ATOM 3591 N N . SER A 1 459 ? 21.850 -61.668 19.215 1.00 72.25 459 SER A N 1
ATOM 3592 C CA . SER A 1 459 ? 21.353 -60.349 19.662 1.00 72.25 459 SER A CA 1
ATOM 3593 C C . SER A 1 459 ? 19.909 -59.987 19.280 1.00 72.25 459 SER A C 1
ATOM 3595 O O . SER A 1 459 ? 19.377 -59.008 19.785 1.00 72.25 459 SER A O 1
ATOM 3597 N N . CYS A 1 460 ? 19.271 -60.727 18.370 1.00 77.50 460 CYS A N 1
ATOM 3598 C CA . CYS A 1 460 ? 17.886 -60.499 17.961 1.00 77.50 460 CYS A CA 1
ATOM 3599 C C . CYS A 1 460 ? 17.191 -61.844 17.703 1.00 77.50 460 CYS A C 1
ATOM 3601 O O . CYS A 1 460 ? 17.719 -62.688 16.967 1.00 77.50 460 CYS A O 1
ATOM 3603 N N . SER A 1 461 ? 16.003 -62.032 18.281 1.00 72.00 461 SER A N 1
ATOM 3604 C CA . SER A 1 461 ? 15.156 -63.221 18.125 1.00 72.00 461 SER A CA 1
ATOM 3605 C C . SER A 1 461 ? 14.528 -63.313 16.723 1.00 72.00 461 SER A C 1
ATOM 3607 O O . SER A 1 461 ? 14.433 -62.317 15.997 1.00 72.00 461 SER A O 1
ATOM 3609 N N . GLU A 1 462 ? 14.180 -64.527 16.282 1.00 69.00 462 GLU A N 1
ATOM 3610 C CA . GLU A 1 462 ? 13.572 -64.785 14.968 1.00 69.00 462 GLU A CA 1
ATOM 3611 C C . GLU A 1 462 ? 12.172 -65.404 15.171 1.00 69.00 462 GLU A C 1
ATOM 3613 O O . GLU A 1 462 ? 12.088 -66.473 15.774 1.00 69.00 462 GLU A O 1
ATOM 3618 N N . PRO A 1 463 ? 11.074 -64.748 14.733 1.00 67.25 463 PRO A N 1
ATOM 3619 C CA . PRO A 1 463 ? 11.013 -63.484 13.990 1.00 67.25 463 PRO A CA 1
ATOM 3620 C C . PRO A 1 463 ? 11.360 -62.256 14.852 1.00 67.25 463 PRO A C 1
ATOM 3622 O O . PRO A 1 463 ? 11.179 -62.253 16.066 1.00 67.25 463 PRO A O 1
ATOM 3625 N N . CYS A 1 464 ? 11.861 -61.195 14.210 1.00 70.88 464 CYS A N 1
ATOM 3626 C CA . CYS A 1 464 ? 12.229 -59.953 14.894 1.00 70.88 464 CYS A CA 1
ATOM 3627 C C . CYS A 1 464 ? 11.002 -59.348 15.592 1.00 70.88 464 CYS A C 1
ATOM 3629 O O . CYS A 1 464 ? 10.042 -58.966 14.922 1.00 70.88 464 CYS A O 1
ATOM 3631 N N . GLN A 1 465 ? 11.052 -59.212 16.920 1.00 74.69 465 GLN A N 1
ATOM 3632 C CA . GLN A 1 465 ? 9.928 -58.714 17.728 1.00 74.69 465 GLN A CA 1
ATOM 3633 C C . GLN A 1 465 ? 9.450 -57.313 17.318 1.00 74.69 465 GLN A C 1
ATOM 3635 O O . GLN A 1 465 ? 8.277 -56.995 17.463 1.00 74.69 465 GLN A O 1
ATOM 3640 N N . THR A 1 466 ? 10.334 -56.487 16.751 1.00 77.12 466 THR A N 1
ATOM 3641 C CA . THR A 1 466 ? 9.997 -55.130 16.290 1.00 77.12 466 THR A CA 1
ATOM 3642 C C . THR A 1 466 ? 9.527 -55.072 14.832 1.00 77.12 466 THR A C 1
ATOM 3644 O O . THR A 1 466 ? 9.384 -53.981 14.287 1.00 77.12 466 THR A O 1
ATOM 3647 N N . GLN A 1 467 ? 9.306 -56.225 14.181 1.00 79.50 467 GLN A N 1
ATOM 3648 C CA . GLN A 1 467 ? 8.913 -56.349 12.765 1.00 79.50 467 GLN A CA 1
ATOM 3649 C C . GLN A 1 467 ? 9.856 -55.619 11.786 1.00 79.50 467 GLN A C 1
ATOM 3651 O O . GLN A 1 467 ? 9.472 -55.224 10.684 1.00 79.50 467 GLN A O 1
ATOM 3656 N N . ARG A 1 468 ? 11.122 -55.442 12.179 1.00 83.19 468 ARG A N 1
ATOM 3657 C CA . ARG A 1 468 ? 12.161 -54.782 11.379 1.00 83.19 468 ARG A CA 1
ATOM 3658 C C . ARG A 1 468 ? 12.945 -55.790 10.544 1.00 83.19 468 ARG A C 1
ATOM 3660 O O . ARG A 1 468 ? 13.110 -56.952 10.915 1.00 83.19 468 ARG A O 1
ATOM 3667 N N . LEU A 1 469 ? 13.461 -55.332 9.406 1.00 82.31 469 LEU A N 1
ATOM 3668 C CA . LEU A 1 469 ? 14.159 -56.174 8.441 1.00 82.31 469 LEU A CA 1
ATOM 3669 C C . LEU A 1 469 ? 15.540 -56.588 8.979 1.00 82.31 469 LEU A C 1
ATOM 3671 O O . LEU A 1 469 ? 16.382 -55.741 9.278 1.00 82.31 469 LEU A O 1
ATOM 3675 N N . ARG A 1 470 ? 15.793 -57.894 9.088 1.00 86.94 470 ARG A N 1
ATOM 3676 C CA . ARG A 1 470 ? 17.090 -58.462 9.496 1.00 86.94 470 ARG A CA 1
ATOM 3677 C C . ARG A 1 470 ? 18.044 -58.517 8.297 1.00 86.94 470 ARG A C 1
ATOM 3679 O O . ARG A 1 470 ? 18.103 -59.514 7.582 1.00 86.94 470 ARG A O 1
ATOM 3686 N N . SER A 1 471 ? 18.749 -57.421 8.022 1.00 83.88 471 SER A N 1
ATOM 3687 C CA . SER A 1 471 ? 19.676 -57.314 6.881 1.00 83.88 471 SER A CA 1
ATOM 3688 C C . SER A 1 471 ? 20.861 -56.391 7.181 1.00 83.88 471 SER A C 1
ATOM 3690 O O . SER A 1 471 ? 20.794 -55.553 8.076 1.00 83.88 471 SER A O 1
ATOM 3692 N N . CYS A 1 472 ? 21.952 -56.543 6.432 1.00 83.94 472 CYS A N 1
ATOM 3693 C CA . CYS A 1 472 ? 23.171 -55.753 6.565 1.00 83.94 472 CYS A CA 1
ATOM 3694 C C . CYS A 1 472 ? 22.930 -54.302 6.137 1.00 83.94 472 CYS A C 1
ATOM 3696 O O . CYS A 1 472 ? 22.395 -54.031 5.066 1.00 83.94 472 CYS A O 1
ATOM 3698 N N . GLN A 1 473 ? 23.393 -53.348 6.934 1.00 84.75 473 GLN A N 1
ATOM 3699 C CA . GLN A 1 473 ? 23.247 -51.919 6.661 1.00 84.75 473 GLN A CA 1
ATOM 3700 C C . GLN A 1 473 ? 24.224 -51.402 5.604 1.00 84.75 473 GLN A C 1
ATOM 3702 O O . GLN A 1 473 ? 24.044 -50.289 5.129 1.00 84.75 473 GLN A O 1
ATOM 3707 N N . LYS A 1 474 ? 25.254 -52.174 5.238 1.00 80.19 474 LYS A N 1
ATOM 3708 C CA . LYS A 1 474 ? 26.250 -51.771 4.230 1.00 80.19 474 LYS A CA 1
ATOM 3709 C C . LYS A 1 474 ? 25.874 -52.212 2.813 1.00 80.19 474 LYS A C 1
ATOM 3711 O O . LYS A 1 474 ? 26.138 -51.492 1.862 1.00 80.19 474 LYS A O 1
ATOM 3716 N N . CYS A 1 475 ? 25.268 -53.391 2.663 1.00 80.25 475 CYS A N 1
ATOM 3717 C CA . CYS A 1 475 ? 24.956 -53.972 1.347 1.00 80.25 475 CYS A CA 1
ATOM 3718 C C . CYS A 1 475 ? 23.526 -54.516 1.205 1.00 80.25 475 CYS A C 1
ATOM 3720 O O . CYS A 1 475 ? 23.195 -55.061 0.157 1.00 80.25 475 CYS A O 1
ATOM 3722 N N . LEU A 1 476 ? 22.683 -54.396 2.239 1.00 82.75 476 LEU A N 1
ATOM 3723 C CA . LEU A 1 476 ? 21.305 -54.914 2.281 1.00 82.75 476 LEU A CA 1
ATOM 3724 C C . LEU A 1 476 ? 21.169 -56.447 2.154 1.00 82.75 476 LEU A C 1
ATOM 3726 O O . LEU A 1 476 ? 20.055 -56.949 2.018 1.00 82.75 476 LEU A O 1
ATOM 3730 N N . GLY A 1 477 ? 22.268 -57.205 2.254 1.00 79.50 477 GLY A N 1
ATOM 3731 C CA . GLY A 1 477 ? 22.265 -58.674 2.261 1.00 79.50 477 GLY A CA 1
ATOM 3732 C C . GLY A 1 477 ? 21.694 -59.289 3.549 1.00 79.50 477 GLY A C 1
ATOM 3733 O O . GLY A 1 477 ? 21.663 -58.644 4.597 1.00 79.50 477 GLY A O 1
ATOM 3734 N N . LYS A 1 478 ? 21.266 -60.559 3.500 1.00 78.88 478 LYS A N 1
ATOM 3735 C CA . LYS A 1 478 ? 20.721 -61.326 4.647 1.00 78.88 478 LYS A CA 1
ATOM 3736 C C . LYS A 1 478 ? 21.816 -61.851 5.594 1.00 78.88 478 LYS A C 1
ATOM 3738 O O . LYS A 1 478 ? 21.843 -63.021 5.951 1.00 78.88 478 LYS A O 1
ATOM 3743 N N . HIS A 1 479 ? 22.728 -60.975 5.983 1.00 82.12 479 HIS A N 1
ATOM 3744 C CA . HIS A 1 479 ? 23.775 -61.233 6.966 1.00 82.12 479 HIS A CA 1
ATOM 3745 C C . HIS A 1 479 ? 24.006 -59.956 7.787 1.00 82.12 479 HIS A C 1
ATOM 3747 O O . HIS A 1 479 ? 23.315 -58.951 7.612 1.00 82.12 479 HIS A O 1
ATOM 3753 N N . ARG A 1 480 ? 24.979 -59.974 8.693 1.00 79.31 480 ARG A N 1
ATOM 3754 C CA . ARG A 1 480 ? 25.308 -58.843 9.575 1.00 79.31 480 ARG A CA 1
ATOM 3755 C C . ARG A 1 480 ? 26.383 -57.938 8.981 1.00 79.31 480 ARG A C 1
ATOM 3757 O O . ARG A 1 480 ? 27.000 -58.294 7.977 1.00 79.31 480 ARG A O 1
ATOM 3764 N N . ASN A 1 481 ? 26.600 -56.766 9.574 1.00 80.00 481 ASN A N 1
ATOM 3765 C CA . ASN A 1 481 ? 27.542 -55.754 9.075 1.00 80.00 481 ASN A CA 1
ATOM 3766 C C . ASN A 1 481 ? 29.016 -56.189 9.104 1.00 80.00 481 ASN A C 1
ATOM 3768 O O . ASN A 1 481 ? 29.843 -55.587 8.411 1.00 80.00 481 ASN A O 1
ATOM 3772 N N . ASP A 1 482 ? 29.326 -57.165 9.947 1.00 71.94 482 ASP A N 1
ATOM 3773 C CA . ASP A 1 482 ? 30.638 -57.737 10.241 1.00 71.94 482 ASP A CA 1
ATOM 3774 C C . ASP A 1 482 ? 30.822 -59.146 9.650 1.00 71.94 482 ASP A C 1
ATOM 3776 O O . ASP A 1 482 ? 31.908 -59.711 9.742 1.00 71.94 482 ASP A O 1
ATOM 3780 N N . SER A 1 483 ? 29.788 -59.709 9.011 1.00 71.44 483 SER A N 1
ATOM 3781 C CA . SER A 1 483 ? 29.891 -61.006 8.338 1.00 71.44 483 SER A CA 1
ATOM 3782 C C . SER A 1 483 ? 30.913 -60.941 7.201 1.00 71.44 483 SER A C 1
ATOM 3784 O O . SER A 1 483 ? 30.880 -60.009 6.392 1.00 71.44 483 SER A O 1
ATOM 3786 N N . ALA A 1 484 ? 31.757 -61.971 7.086 1.00 66.44 484 ALA A N 1
ATOM 3787 C CA . ALA A 1 484 ? 32.711 -62.142 5.985 1.00 66.44 484 ALA A CA 1
ATOM 3788 C C . ALA A 1 484 ? 32.034 -62.193 4.598 1.00 66.44 484 ALA A C 1
ATOM 3790 O O . ALA A 1 484 ? 32.670 -61.955 3.577 1.00 66.44 484 ALA A O 1
ATOM 3791 N N . GLU A 1 485 ? 30.724 -62.449 4.559 1.00 64.50 485 GLU A N 1
ATOM 3792 C CA . GLU A 1 485 ? 29.896 -62.443 3.348 1.00 64.50 485 GLU A CA 1
ATOM 3793 C C . GLU A 1 485 ? 29.586 -61.020 2.834 1.00 64.50 485 GLU A C 1
ATOM 3795 O O . GLU A 1 485 ? 29.117 -60.842 1.707 1.00 64.50 485 GLU A O 1
ATOM 3800 N N . CYS A 1 486 ? 29.866 -59.982 3.633 1.00 70.44 486 CYS A N 1
ATOM 3801 C CA . CYS A 1 486 ? 29.621 -58.591 3.272 1.00 70.44 486 CYS A CA 1
ATOM 3802 C C . CYS A 1 486 ? 30.703 -58.059 2.319 1.00 70.44 486 CYS A C 1
ATOM 3804 O O . CYS A 1 486 ? 31.735 -57.552 2.756 1.00 70.44 486 CYS A O 1
ATOM 3806 N N . ARG A 1 487 ? 30.420 -58.058 1.009 1.00 59.19 487 ARG A N 1
ATOM 3807 C CA . ARG A 1 487 ? 31.335 -57.610 -0.071 1.00 59.19 487 ARG A CA 1
ATOM 3808 C C . ARG A 1 487 ? 31.809 -56.141 -0.006 1.00 59.19 487 ARG A C 1
ATOM 3810 O O . ARG A 1 487 ? 32.583 -55.720 -0.853 1.00 59.19 487 ARG A O 1
ATOM 3817 N N . VAL A 1 488 ? 31.346 -55.362 0.976 1.00 64.12 488 VAL A N 1
ATOM 3818 C CA . VAL A 1 488 ? 31.682 -53.935 1.190 1.00 64.12 488 VAL A CA 1
ATOM 3819 C C . VAL A 1 488 ? 32.613 -53.743 2.408 1.00 64.12 488 VAL A C 1
ATOM 3821 O O . VAL A 1 488 ? 32.823 -52.628 2.875 1.00 64.12 488 VAL A O 1
ATOM 3824 N N . ALA A 1 489 ? 33.161 -54.818 2.986 1.00 49.72 489 ALA A N 1
ATOM 3825 C CA . ALA A 1 489 ? 34.128 -54.710 4.080 1.00 49.72 489 ALA A CA 1
ATOM 3826 C C . ALA A 1 489 ? 35.508 -54.247 3.564 1.00 49.72 489 ALA A C 1
ATOM 3828 O O . ALA A 1 489 ? 36.135 -54.923 2.754 1.00 49.72 489 ALA A O 1
ATOM 3829 N N . THR A 1 490 ? 35.999 -53.099 4.037 1.00 42.25 490 THR A N 1
ATOM 3830 C CA . THR A 1 490 ? 37.372 -52.624 3.798 1.00 42.25 490 THR A CA 1
ATOM 3831 C C . THR A 1 490 ? 38.384 -53.417 4.642 1.00 42.25 490 THR A C 1
ATOM 3833 O O . THR A 1 490 ? 38.168 -53.551 5.848 1.00 42.25 490 THR A O 1
ATOM 3836 N N . PRO A 1 491 ? 39.505 -53.909 4.075 1.00 39.47 491 PRO A N 1
ATOM 3837 C CA . PRO A 1 491 ? 40.570 -54.542 4.850 1.00 39.47 491 PRO A CA 1
ATOM 3838 C C . PRO A 1 491 ? 41.524 -53.496 5.465 1.00 39.47 491 PRO A C 1
ATOM 3840 O O . PRO A 1 491 ? 41.770 -52.436 4.889 1.00 39.47 491 PRO A O 1
ATOM 3843 N N . GLY A 1 492 ? 42.030 -53.781 6.670 1.00 33.25 492 GLY A N 1
ATOM 3844 C CA . GLY A 1 492 ? 42.862 -52.885 7.487 1.00 33.25 492 GLY A CA 1
ATOM 3845 C C . GLY A 1 492 ? 44.307 -52.680 6.995 1.00 33.25 492 GLY A C 1
ATOM 3846 O O . GLY A 1 492 ? 44.841 -53.463 6.217 1.00 33.25 492 GLY A O 1
ATOM 3847 N N . LYS A 1 493 ? 44.937 -51.596 7.475 1.00 33.69 493 LYS A N 1
ATOM 3848 C CA . LYS A 1 493 ? 46.286 -51.107 7.119 1.00 33.69 493 LYS A CA 1
ATOM 3849 C C . LYS A 1 493 ? 47.432 -52.045 7.540 1.00 33.69 493 LYS A C 1
ATOM 3851 O O . LYS A 1 493 ? 47.487 -52.450 8.696 1.00 33.69 493 LYS A O 1
ATOM 3856 N N . GLY A 1 494 ? 48.448 -52.176 6.678 1.00 27.66 494 GLY A N 1
ATOM 3857 C CA . GLY A 1 494 ? 49.814 -52.554 7.067 1.00 27.66 494 GLY A CA 1
ATOM 3858 C C . GLY A 1 494 ? 50.823 -52.594 5.903 1.00 27.66 494 GLY A C 1
ATOM 3859 O O . GLY A 1 494 ? 50.582 -53.275 4.920 1.00 27.66 494 GLY A O 1
ATOM 3860 N N . GLY A 1 495 ? 51.971 -51.912 6.056 1.00 26.23 495 GLY A N 1
ATOM 3861 C CA . GLY A 1 495 ? 53.278 -52.410 5.573 1.00 26.23 495 GLY A CA 1
ATOM 3862 C C . GLY A 1 495 ? 53.864 -51.934 4.226 1.00 26.23 495 GLY A C 1
ATOM 3863 O O . GLY A 1 495 ? 53.485 -52.402 3.168 1.00 26.23 495 GLY A O 1
ATOM 3864 N N . LYS A 1 496 ? 54.885 -51.068 4.335 1.00 28.14 496 LYS A N 1
ATOM 3865 C CA . LYS A 1 496 ? 56.015 -50.709 3.437 1.00 28.14 496 LYS A CA 1
ATOM 3866 C C . LYS A 1 496 ? 56.327 -51.571 2.183 1.00 28.14 496 LYS A C 1
ATOM 3868 O O . LYS A 1 496 ? 56.551 -52.767 2.304 1.00 28.14 496 LYS A O 1
ATOM 3873 N N . GLY A 1 497 ? 56.688 -50.874 1.091 1.00 24.78 497 GLY A N 1
ATOM 3874 C CA . GLY A 1 497 ? 57.869 -51.195 0.263 1.00 24.78 497 GLY A CA 1
ATOM 3875 C C . GLY A 1 497 ? 57.651 -51.414 -1.246 1.00 24.78 497 GLY A C 1
ATOM 3876 O O . GLY A 1 497 ? 56.831 -52.227 -1.635 1.00 24.78 497 GLY A O 1
ATOM 3877 N N . GLY A 1 498 ? 58.489 -50.770 -2.076 1.00 24.98 498 GLY A N 1
ATOM 3878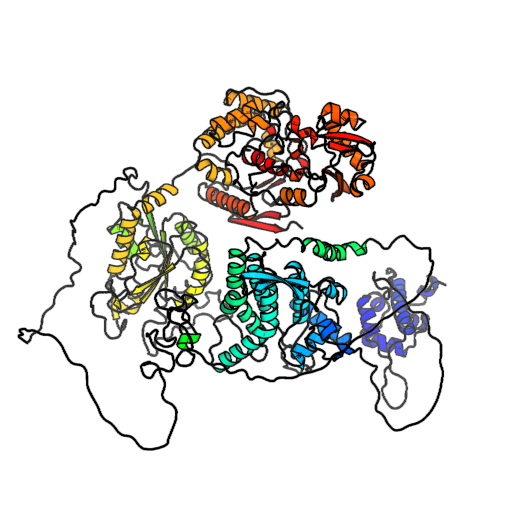 C CA . GLY A 1 498 ? 58.987 -51.368 -3.330 1.00 24.98 498 GLY A CA 1
ATOM 3879 C C . GLY A 1 498 ? 58.408 -50.887 -4.672 1.00 24.98 498 GLY A C 1
ATOM 3880 O O . GLY A 1 498 ? 57.266 -51.163 -4.997 1.00 24.98 498 GLY A O 1
ATOM 3881 N N . LYS A 1 499 ? 59.274 -50.202 -5.439 1.00 25.44 499 LYS A N 1
ATOM 3882 C CA . LYS A 1 499 ? 59.472 -50.140 -6.912 1.00 25.44 499 LYS A CA 1
ATOM 3883 C C . LYS A 1 499 ? 58.380 -50.711 -7.856 1.00 25.44 499 LYS A C 1
ATOM 3885 O O . LYS A 1 499 ? 57.968 -51.852 -7.712 1.00 25.44 499 LYS A O 1
ATOM 3890 N N . GLY A 1 500 ? 58.052 -49.954 -8.919 1.00 27.03 500 GLY A N 1
ATOM 3891 C CA . GLY A 1 500 ? 57.313 -50.446 -10.110 1.00 27.03 500 GLY A CA 1
ATOM 3892 C C . GLY A 1 500 ? 58.031 -51.602 -10.838 1.00 27.03 500 GLY A C 1
ATOM 3893 O O . GLY A 1 500 ? 59.184 -51.863 -10.483 1.00 27.03 500 GLY A O 1
ATOM 3894 N N . PRO A 1 501 ? 57.435 -52.281 -11.857 1.00 33.97 501 PRO A N 1
ATOM 3895 C CA . PRO A 1 501 ? 56.870 -51.651 -13.071 1.00 33.97 501 PRO A CA 1
ATOM 3896 C C . PRO A 1 501 ? 55.660 -52.370 -13.766 1.00 33.97 501 PRO A C 1
ATOM 3898 O O . PRO A 1 501 ? 55.298 -53.483 -13.424 1.00 33.97 501 PRO A O 1
ATOM 3901 N N . ARG A 1 502 ? 55.078 -51.691 -14.777 1.00 25.28 502 ARG A N 1
ATOM 3902 C CA . ARG A 1 502 ? 54.575 -52.143 -16.114 1.00 25.28 502 ARG A CA 1
ATOM 3903 C C . ARG A 1 502 ? 53.898 -53.532 -16.301 1.00 25.28 502 ARG A C 1
ATOM 3905 O O . ARG A 1 502 ? 54.573 -54.534 -16.127 1.00 25.28 502 ARG A O 1
ATOM 3912 N N . MET A 1 503 ? 52.668 -53.547 -16.861 1.00 22.45 503 MET A N 1
ATOM 3913 C CA . MET A 1 503 ? 52.103 -54.403 -17.961 1.00 22.45 503 MET A CA 1
ATOM 3914 C C . MET A 1 503 ? 50.558 -54.527 -17.840 1.00 22.45 503 MET A C 1
ATOM 3916 O O . MET A 1 503 ? 50.070 -54.741 -16.739 1.00 22.45 503 MET A O 1
ATOM 3920 N N . THR A 1 504 ? 49.770 -53.987 -18.786 1.00 27.03 504 THR A N 1
ATOM 3921 C CA . THR A 1 504 ? 49.101 -54.563 -19.996 1.00 27.03 504 THR A CA 1
ATOM 3922 C C . THR A 1 504 ? 47.822 -55.380 -19.760 1.00 27.03 504 THR A C 1
ATOM 3924 O O . THR A 1 504 ? 47.810 -56.285 -18.942 1.00 27.03 504 THR A O 1
ATOM 3927 N N . GLU A 1 505 ? 46.824 -55.020 -20.579 1.00 25.39 505 GLU A N 1
ATOM 3928 C CA . GLU A 1 505 ? 45.791 -55.817 -21.268 1.00 25.39 505 GLU A CA 1
ATOM 3929 C C . GLU A 1 505 ? 44.826 -56.764 -20.532 1.00 25.39 505 GLU A C 1
ATOM 3931 O O . GLU A 1 505 ? 45.210 -57.646 -19.781 1.00 25.39 505 GLU A O 1
ATOM 3936 N N . GLU A 1 506 ? 43.559 -56.573 -20.930 1.00 25.84 506 GLU A N 1
ATOM 3937 C CA . GLU A 1 506 ? 42.540 -57.586 -21.232 1.00 25.84 506 GLU A CA 1
ATOM 3938 C C . GLU A 1 506 ? 42.023 -58.493 -20.110 1.00 25.84 506 GLU A C 1
ATOM 3940 O O . GLU A 1 506 ? 42.698 -59.396 -19.646 1.00 25.84 506 GLU A O 1
ATOM 3945 N N . ASP A 1 507 ? 40.731 -58.329 -19.794 1.00 25.33 507 ASP A N 1
ATOM 3946 C CA . ASP A 1 507 ? 39.812 -59.466 -19.676 1.00 25.33 507 ASP A CA 1
ATOM 3947 C C . ASP A 1 507 ? 38.349 -58.993 -19.691 1.00 25.33 507 ASP A C 1
ATOM 3949 O O . ASP A 1 507 ? 37.834 -58.438 -18.719 1.00 25.33 507 ASP A O 1
ATOM 3953 N N . SER A 1 508 ? 37.667 -59.185 -20.826 1.00 26.30 508 SER A N 1
ATOM 3954 C CA . SER A 1 508 ? 36.250 -59.602 -20.881 1.00 26.30 508 SER A CA 1
ATOM 3955 C C . SER A 1 508 ? 35.769 -59.801 -22.329 1.00 26.30 508 SER A C 1
ATOM 3957 O O . SER A 1 508 ? 35.168 -58.931 -22.953 1.00 26.30 508 SER A O 1
ATOM 3959 N N . LYS A 1 509 ? 35.993 -61.012 -22.853 1.00 26.39 509 LYS A N 1
ATOM 3960 C CA . LYS A 1 509 ? 35.043 -61.723 -23.739 1.00 26.39 509 LYS A CA 1
ATOM 3961 C C . LYS A 1 509 ? 34.079 -62.501 -22.815 1.00 26.39 509 LYS A C 1
ATOM 3963 O O . LYS A 1 509 ? 34.453 -62.787 -21.686 1.00 26.39 509 LYS A O 1
ATOM 3968 N N . LEU A 1 510 ? 32.839 -62.874 -23.131 1.00 27.70 510 LEU A N 1
ATOM 3969 C CA . LEU A 1 510 ? 32.272 -63.559 -24.300 1.00 27.70 510 LEU A CA 1
ATOM 3970 C C . LEU A 1 510 ? 30.739 -63.616 -24.039 1.00 27.70 510 LEU A C 1
ATOM 3972 O O . LEU A 1 510 ? 30.345 -63.784 -22.888 1.00 27.70 510 LEU A O 1
ATOM 3976 N N . ALA A 1 511 ? 29.828 -63.380 -24.983 1.00 26.16 511 ALA A N 1
ATOM 3977 C CA . ALA A 1 511 ? 29.169 -64.348 -25.884 1.00 26.16 511 ALA A CA 1
ATOM 3978 C C . ALA A 1 511 ? 27.938 -63.599 -26.466 1.00 26.16 511 ALA A C 1
ATOM 3980 O O . ALA A 1 511 ? 27.411 -62.723 -25.787 1.00 26.16 511 ALA A O 1
ATOM 3981 N N . CYS A 1 512 ? 27.392 -63.816 -27.662 1.00 25.23 512 CYS A N 1
ATOM 3982 C CA . CYS A 1 512 ? 27.325 -64.953 -28.583 1.00 25.23 512 CYS A CA 1
ATOM 3983 C C . CYS A 1 512 ? 26.979 -64.340 -29.972 1.00 25.23 512 CYS A C 1
ATOM 3985 O O . CYS A 1 512 ? 26.159 -63.427 -30.021 1.00 25.23 512 CYS A O 1
ATOM 3987 N N . GLU A 1 513 ? 27.775 -64.572 -31.025 1.00 25.97 513 GLU A N 1
ATOM 3988 C CA . GLU A 1 513 ? 27.462 -65.437 -32.196 1.00 25.97 513 GLU A CA 1
ATOM 3989 C C . GLU A 1 513 ? 26.189 -65.045 -32.996 1.00 25.97 513 GLU A C 1
ATOM 3991 O O . GLU A 1 513 ? 25.128 -64.897 -32.411 1.00 25.97 513 GLU A O 1
ATOM 3996 N N . LYS A 1 514 ? 26.163 -64.910 -34.335 1.00 26.94 514 LYS A N 1
ATOM 3997 C CA . LYS A 1 514 ? 27.090 -65.320 -35.410 1.00 26.94 514 LYS A CA 1
ATOM 3998 C C . LYS A 1 514 ? 26.722 -64.638 -36.759 1.00 26.94 514 LYS A C 1
ATOM 4000 O O . LYS A 1 514 ? 25.546 -64.478 -37.056 1.00 26.94 514 LYS A O 1
ATOM 4005 N N . GLU A 1 515 ? 27.782 -64.281 -37.503 1.00 25.56 515 GLU A N 1
ATOM 4006 C CA . GLU A 1 515 ? 28.075 -64.422 -38.961 1.00 25.56 515 GLU A CA 1
ATOM 4007 C C . GLU A 1 515 ? 27.101 -63.885 -40.046 1.00 25.56 515 GLU A C 1
ATOM 4009 O O . GLU A 1 515 ? 25.954 -64.296 -40.096 1.00 25.56 515 GLU A O 1
ATOM 4014 N N . ALA A 1 516 ? 27.451 -62.901 -40.906 1.00 24.22 516 ALA A N 1
ATOM 4015 C CA . ALA A 1 516 ? 28.450 -62.812 -42.019 1.00 24.22 516 ALA A CA 1
ATOM 4016 C C . ALA A 1 516 ? 27.786 -63.029 -43.421 1.00 24.22 516 ALA A C 1
ATOM 4018 O O . ALA A 1 516 ? 26.758 -63.695 -43.452 1.00 24.22 516 ALA A O 1
ATOM 4019 N N . PRO A 1 517 ? 28.311 -62.532 -44.582 1.00 31.09 517 PRO A N 1
ATOM 4020 C CA . PRO A 1 517 ? 29.674 -62.053 -44.842 1.00 31.09 517 PRO A CA 1
ATOM 4021 C C . PRO A 1 517 ? 29.842 -60.742 -45.660 1.00 31.09 517 PRO A C 1
ATOM 4023 O O . PRO A 1 517 ? 28.914 -60.122 -46.168 1.00 31.09 517 PRO A O 1
ATOM 4026 N N . ARG A 1 518 ? 31.126 -60.372 -45.746 1.00 25.69 518 ARG A N 1
ATOM 4027 C CA . ARG A 1 518 ? 31.803 -59.229 -46.382 1.00 25.69 518 ARG A CA 1
ATOM 4028 C C . ARG A 1 518 ? 31.919 -59.313 -47.914 1.00 25.69 518 ARG A C 1
ATOM 4030 O O . ARG A 1 518 ? 31.945 -60.417 -48.453 1.00 25.69 518 ARG A O 1
ATOM 4037 N N . LYS A 1 519 ? 32.198 -58.153 -48.535 1.00 25.50 519 LYS A N 1
ATOM 4038 C CA . LYS A 1 519 ? 33.214 -57.819 -49.583 1.00 25.50 519 LYS A CA 1
ATOM 4039 C C . LYS A 1 519 ? 32.789 -56.473 -50.207 1.00 25.50 519 LYS A C 1
ATOM 4041 O O . LYS A 1 519 ? 31.597 -56.279 -50.378 1.00 25.50 519 LYS A O 1
ATOM 4046 N N . GLY A 1 520 ? 33.612 -55.496 -50.566 1.00 25.98 520 GLY A N 1
ATOM 4047 C CA . GLY A 1 520 ? 35.056 -55.287 -50.658 1.00 25.98 520 GLY A CA 1
ATOM 4048 C C . GLY A 1 520 ? 35.256 -53.937 -51.384 1.00 25.98 520 GLY A C 1
ATOM 4049 O O . GLY A 1 520 ? 34.344 -53.484 -52.074 1.00 25.98 520 GLY A O 1
ATOM 4050 N N . GLU A 1 521 ? 36.403 -53.310 -51.139 1.00 24.94 521 GLU A N 1
ATOM 4051 C CA . GLU A 1 521 ? 37.049 -52.142 -51.786 1.00 24.94 521 GLU A CA 1
ATOM 4052 C C . GLU A 1 521 ? 36.905 -52.115 -53.339 1.00 24.94 521 GLU A C 1
ATOM 4054 O O . GLU A 1 521 ? 36.595 -53.144 -53.928 1.00 24.94 521 GLU A O 1
ATOM 4059 N N . GLU A 1 522 ? 37.077 -51.040 -54.124 1.00 24.89 522 GLU A N 1
ATOM 4060 C CA . GLU A 1 522 ? 37.904 -49.825 -54.040 1.00 24.89 522 GLU A CA 1
ATOM 4061 C C . GLU A 1 522 ? 37.557 -48.871 -55.228 1.00 24.89 522 GLU A C 1
ATOM 4063 O O . GLU A 1 522 ? 36.951 -49.292 -56.211 1.00 24.89 522 GLU A O 1
ATOM 4068 N N . GLU A 1 523 ? 38.008 -47.612 -55.126 1.00 25.91 523 GLU A N 1
ATOM 4069 C CA . GLU A 1 523 ? 38.352 -46.626 -56.185 1.00 25.91 523 GLU A CA 1
ATOM 4070 C C . GLU A 1 523 ? 37.320 -46.059 -57.195 1.00 25.91 523 GLU A C 1
ATOM 4072 O O . GLU A 1 523 ? 36.860 -46.711 -58.128 1.00 25.91 523 GLU A O 1
ATOM 4077 N N . SER A 1 524 ? 37.098 -44.733 -57.120 1.00 24.84 524 SER A N 1
ATOM 4078 C CA . SER A 1 524 ? 37.531 -43.721 -58.124 1.00 24.84 524 SER A CA 1
ATOM 4079 C C . SER A 1 524 ? 36.670 -42.437 -58.084 1.00 24.84 524 SER A C 1
ATOM 4081 O O . SER A 1 524 ? 35.444 -42.469 -58.027 1.00 24.84 524 SER A O 1
ATOM 4083 N N . ALA A 1 525 ? 37.322 -41.271 -58.099 1.00 25.39 525 ALA A N 1
ATOM 4084 C CA . ALA A 1 525 ? 36.734 -39.974 -58.484 1.00 25.39 525 ALA A CA 1
ATOM 4085 C C . ALA A 1 525 ? 36.993 -39.749 -59.999 1.00 25.39 525 ALA A C 1
ATOM 4087 O O . ALA A 1 525 ? 37.798 -40.514 -60.535 1.00 25.39 525 ALA A O 1
ATOM 4088 N N . PRO A 1 526 ? 36.470 -38.713 -60.711 1.00 39.41 526 PRO A N 1
ATOM 4089 C CA . PRO A 1 526 ? 35.699 -37.531 -60.270 1.00 39.41 526 PRO A CA 1
ATOM 4090 C C . PRO A 1 526 ? 34.508 -37.130 -61.197 1.00 39.41 526 PRO A C 1
ATOM 4092 O O . PRO A 1 526 ? 34.426 -37.584 -62.330 1.00 39.41 526 PRO A O 1
ATOM 4095 N N . ALA A 1 527 ? 33.617 -36.221 -60.757 1.00 23.88 527 ALA A N 1
ATOM 4096 C CA . ALA A 1 527 ? 33.070 -35.085 -61.543 1.00 23.88 527 ALA A CA 1
ATOM 4097 C C . ALA A 1 527 ? 31.839 -34.421 -60.880 1.00 23.88 527 ALA A C 1
ATOM 4099 O O . ALA A 1 527 ? 31.028 -35.052 -60.213 1.00 23.88 527 ALA A O 1
ATOM 4100 N N . GLN A 1 528 ? 31.752 -33.108 -61.097 1.00 35.75 528 GLN A N 1
ATOM 4101 C CA . GLN A 1 528 ? 30.779 -32.104 -60.648 1.00 35.75 528 GLN A CA 1
ATOM 4102 C C . GLN A 1 528 ? 29.299 -32.542 -60.604 1.00 35.75 528 GLN A C 1
ATOM 4104 O O . GLN A 1 528 ? 28.736 -32.942 -61.620 1.00 35.75 528 GLN A O 1
ATOM 4109 N N . GLN A 1 529 ? 28.626 -32.322 -59.464 1.00 26.72 529 GLN A N 1
ATOM 4110 C CA . GLN A 1 529 ? 27.161 -32.300 -59.377 1.00 26.72 529 GLN A CA 1
ATOM 4111 C C . GLN A 1 529 ? 26.649 -31.144 -58.507 1.00 26.72 529 GLN A C 1
ATOM 4113 O O . GLN A 1 529 ? 27.170 -30.842 -57.435 1.00 26.72 529 GLN A O 1
ATOM 4118 N N . VAL A 1 530 ? 25.614 -30.502 -59.042 1.00 26.30 530 VAL A N 1
ATOM 4119 C CA . VAL A 1 530 ? 24.835 -29.378 -58.513 1.00 26.30 530 VAL A CA 1
ATOM 4120 C C . VAL A 1 530 ? 24.183 -29.739 -57.158 1.00 26.30 530 VAL A C 1
ATOM 4122 O O . VAL A 1 530 ? 23.693 -30.862 -57.027 1.00 26.30 530 VAL A O 1
ATOM 4125 N N . PRO A 1 531 ? 24.126 -28.835 -56.152 1.00 28.09 531 PRO A N 1
ATOM 4126 C CA . PRO A 1 531 ? 23.537 -29.144 -54.845 1.00 28.09 531 PRO A CA 1
ATOM 4127 C C . PRO A 1 531 ? 22.006 -29.362 -54.869 1.00 28.09 531 PRO A C 1
ATOM 4129 O O . PRO A 1 531 ? 21.309 -28.816 -55.726 1.00 28.09 531 PRO A O 1
ATOM 4132 N N . PRO A 1 532 ? 21.443 -30.112 -53.899 1.00 28.02 532 PRO A N 1
ATOM 4133 C CA . PRO A 1 532 ? 20.152 -30.806 -54.021 1.00 28.02 532 PRO A CA 1
ATOM 4134 C C . PRO A 1 532 ? 18.903 -29.978 -53.668 1.00 28.02 532 PRO A C 1
ATOM 4136 O O . PRO A 1 532 ? 17.814 -30.541 -53.560 1.00 28.02 532 PRO A O 1
ATOM 4139 N N . TRP A 1 533 ? 19.012 -28.663 -53.471 1.00 28.02 533 TRP A N 1
ATOM 4140 C CA . TRP A 1 533 ? 17.928 -27.846 -52.901 1.00 28.02 533 TRP A CA 1
ATOM 4141 C C . TRP A 1 533 ? 16.815 -27.459 -53.895 1.00 28.02 533 TRP A C 1
ATOM 4143 O O . TRP A 1 533 ? 15.816 -26.870 -53.501 1.00 28.02 533 TRP A O 1
ATOM 4153 N N . LYS A 1 534 ? 16.910 -27.864 -55.171 1.00 27.08 534 LYS A N 1
ATOM 4154 C CA . LYS A 1 534 ? 15.857 -27.653 -56.189 1.00 27.08 534 LYS A CA 1
ATOM 4155 C C . LYS A 1 534 ? 14.809 -28.773 -56.306 1.00 27.08 534 LYS A C 1
ATOM 4157 O O . LYS A 1 534 ? 14.066 -28.811 -57.286 1.00 27.08 534 LYS A O 1
ATOM 4162 N N . LYS A 1 535 ? 14.689 -29.685 -55.334 1.00 25.64 535 LYS A N 1
ATOM 4163 C CA . LYS A 1 535 ? 13.582 -30.659 -55.325 1.00 25.64 535 LYS A CA 1
ATOM 4164 C C . LYS A 1 535 ? 12.415 -30.151 -54.483 1.00 25.64 535 LYS A C 1
ATOM 4166 O O . LYS A 1 535 ? 12.452 -30.185 -53.261 1.00 25.64 535 LYS A O 1
ATOM 4171 N N . ARG A 1 536 ? 11.359 -29.729 -55.186 1.00 28.28 536 ARG A N 1
ATOM 4172 C CA . ARG A 1 536 ? 9.995 -29.543 -54.673 1.00 28.28 536 ARG A CA 1
ATOM 4173 C C . ARG A 1 536 ? 9.587 -30.811 -53.912 1.00 28.28 536 ARG A C 1
ATOM 4175 O O . ARG A 1 536 ? 9.357 -31.850 -54.527 1.00 28.28 536 ARG A O 1
ATOM 4182 N N . VAL A 1 537 ? 9.536 -30.743 -52.585 1.00 24.09 537 VAL A N 1
ATOM 4183 C CA . VAL A 1 537 ? 9.002 -31.828 -51.757 1.00 24.09 537 VAL A CA 1
ATOM 4184 C C . VAL A 1 537 ? 7.509 -31.584 -51.574 1.00 24.09 537 VAL A C 1
ATOM 4186 O O . VAL A 1 537 ? 7.071 -30.872 -50.678 1.00 24.09 537 VAL A O 1
ATOM 4189 N N . THR A 1 538 ? 6.720 -32.177 -52.464 1.00 27.06 538 THR A N 1
ATOM 4190 C CA . THR A 1 538 ? 5.318 -32.515 -52.209 1.00 27.06 538 THR A CA 1
ATOM 4191 C C . THR A 1 538 ? 5.289 -33.684 -51.227 1.00 27.06 538 THR A C 1
ATOM 4193 O O . THR A 1 538 ? 5.718 -34.782 -51.578 1.00 27.06 538 THR A O 1
ATOM 4196 N N . LEU A 1 539 ? 4.785 -33.468 -50.010 1.00 26.78 539 LEU A N 1
ATOM 4197 C CA . LEU A 1 539 ? 4.461 -34.542 -49.070 1.00 26.78 539 LEU A CA 1
ATOM 4198 C C . LEU A 1 539 ? 2.944 -34.647 -48.918 1.00 26.78 539 LEU A C 1
ATOM 4200 O O . LEU A 1 539 ? 2.295 -33.873 -48.222 1.00 26.78 539 LEU A O 1
ATOM 4204 N N . THR A 1 540 ? 2.397 -35.639 -49.608 1.00 27.06 540 THR A N 1
ATOM 4205 C CA . THR A 1 540 ? 1.089 -36.247 -49.370 1.00 27.06 540 THR A CA 1
ATOM 4206 C C . THR A 1 540 ? 1.166 -37.163 -48.146 1.00 27.06 540 THR A C 1
ATOM 4208 O O . THR A 1 540 ? 2.034 -38.035 -48.119 1.00 27.06 540 THR A O 1
ATOM 4211 N N . GLY A 1 541 ? 0.250 -37.044 -47.174 1.00 25.20 541 GLY A N 1
ATOM 4212 C CA . GLY A 1 541 ? 0.127 -38.070 -46.128 1.00 25.20 541 GLY A CA 1
ATOM 4213 C C . GLY A 1 541 ? -0.671 -37.723 -44.867 1.00 25.20 541 GLY A C 1
ATOM 4214 O O . GLY A 1 541 ? -0.087 -37.378 -43.853 1.00 25.20 541 GLY A O 1
ATOM 4215 N N . SER A 1 542 ? -1.984 -37.964 -44.939 1.00 24.66 542 SER A N 1
ATOM 4216 C CA . SER A 1 542 ? -2.928 -38.344 -43.867 1.00 24.66 542 SER A CA 1
ATOM 4217 C C . SER A 1 542 ? -3.255 -37.367 -42.725 1.00 24.66 542 SER A C 1
ATOM 4219 O O . SER A 1 542 ? -2.572 -37.263 -41.710 1.00 24.66 542 SER A O 1
ATOM 4221 N N . ALA A 1 543 ? -4.440 -36.770 -42.863 1.00 26.78 543 ALA A N 1
ATOM 4222 C CA . ALA A 1 543 ? -5.170 -36.010 -41.863 1.00 26.78 543 ALA A CA 1
ATOM 4223 C C . ALA A 1 543 ? -5.651 -36.873 -40.679 1.00 26.78 543 ALA A C 1
ATOM 4225 O O . ALA A 1 543 ? -6.296 -37.902 -40.873 1.00 26.78 543 ALA A O 1
ATOM 4226 N N . ALA A 1 544 ? -5.440 -36.379 -39.458 1.00 26.45 544 ALA A N 1
ATOM 4227 C CA . ALA A 1 544 ? -6.258 -36.710 -38.295 1.00 26.45 544 ALA A CA 1
ATOM 4228 C C . ALA A 1 544 ? -7.197 -35.523 -38.034 1.00 26.45 544 ALA A C 1
ATOM 4230 O O . ALA A 1 544 ? -6.768 -34.422 -37.693 1.00 26.45 544 ALA A O 1
ATOM 4231 N N . THR A 1 545 ? -8.486 -35.726 -38.289 1.00 28.17 545 THR A N 1
ATOM 4232 C CA . THR A 1 545 ? -9.525 -34.693 -38.267 1.00 28.17 545 THR A CA 1
ATOM 4233 C C . THR A 1 545 ? -9.975 -34.418 -36.830 1.00 28.17 545 THR A C 1
ATOM 4235 O O . THR A 1 545 ? -10.755 -35.182 -36.266 1.00 28.17 545 THR A O 1
ATOM 4238 N N . ALA A 1 546 ? -9.541 -33.302 -36.241 1.00 27.11 546 ALA A N 1
ATOM 4239 C CA . ALA A 1 546 ? -10.224 -32.691 -35.102 1.00 27.11 546 ALA A CA 1
ATOM 4240 C C . ALA A 1 546 ? -11.065 -31.518 -35.626 1.00 27.11 546 ALA A C 1
ATOM 4242 O O . ALA A 1 546 ? -10.538 -30.506 -36.084 1.00 27.11 546 ALA A O 1
ATOM 4243 N N . LYS A 1 547 ? -12.391 -31.686 -35.626 1.00 30.81 547 LYS A N 1
ATOM 4244 C CA . LYS A 1 547 ? -13.355 -30.666 -36.054 1.00 30.81 547 LYS A CA 1
ATOM 4245 C C . LYS A 1 547 ? -13.327 -29.480 -35.083 1.00 30.81 547 LYS A C 1
ATOM 4247 O O . LYS A 1 547 ? -13.871 -29.584 -33.992 1.00 30.81 547 LYS A O 1
ATOM 4252 N N . ASN A 1 548 ? -12.762 -28.354 -35.511 1.00 29.08 548 ASN A N 1
ATOM 4253 C CA . ASN A 1 548 ? -13.068 -27.026 -34.972 1.00 29.08 548 ASN A CA 1
ATOM 4254 C C . ASN A 1 548 ? -13.338 -26.084 -36.150 1.00 29.08 548 ASN A C 1
ATOM 4256 O O . ASN A 1 548 ? -12.457 -25.408 -36.670 1.00 29.08 548 ASN A O 1
ATOM 4260 N N . SER A 1 549 ? -14.576 -26.115 -36.629 1.00 34.59 549 SER A N 1
ATOM 4261 C CA . SER A 1 549 ? -15.040 -25.411 -37.820 1.00 34.59 549 SER A CA 1
ATOM 4262 C C . SER A 1 549 ? -15.651 -24.053 -37.470 1.00 34.59 549 SER A C 1
ATOM 4264 O O . SER A 1 549 ? -16.855 -23.912 -37.627 1.00 34.59 549 SER A O 1
ATOM 4266 N N . HIS A 1 550 ? -14.869 -23.079 -36.981 1.00 39.78 550 HIS A N 1
ATOM 4267 C CA . HIS A 1 550 ? -15.329 -21.677 -36.853 1.00 39.78 550 HIS A CA 1
ATOM 4268 C C . HIS A 1 550 ? -14.203 -20.618 -36.801 1.00 39.78 550 HIS A C 1
ATOM 4270 O O . HIS A 1 550 ? -14.366 -19.586 -36.158 1.00 39.78 550 HIS A O 1
ATOM 4276 N N . LEU A 1 551 ? -13.073 -20.807 -37.491 1.00 42.56 551 LEU A N 1
ATOM 4277 C CA . LEU A 1 551 ? -12.164 -19.686 -37.778 1.00 42.56 551 LEU A CA 1
ATOM 4278 C C . LEU A 1 551 ? -11.968 -19.574 -39.289 1.00 42.56 551 LEU A C 1
ATOM 4280 O O . LEU A 1 551 ? -11.304 -20.401 -39.906 1.00 42.56 551 LEU A O 1
ATOM 4284 N N . SER A 1 552 ? -12.631 -18.582 -39.881 1.00 55.34 552 SER A N 1
ATOM 4285 C CA . SER A 1 552 ? -12.392 -18.140 -41.253 1.00 55.34 552 SER A CA 1
ATOM 4286 C C . SER A 1 552 ? -10.995 -17.520 -41.384 1.00 55.34 552 SER A C 1
ATOM 4288 O O . SER A 1 552 ? -10.391 -17.128 -40.386 1.00 55.34 552 SER A O 1
ATOM 4290 N N . SER A 1 553 ? -10.512 -17.436 -42.625 1.00 56.47 553 SER A N 1
ATOM 4291 C CA . SER A 1 553 ? -9.276 -16.767 -43.058 1.00 56.47 553 SER A CA 1
ATOM 4292 C C . SER A 1 553 ? -8.991 -15.436 -42.331 1.00 56.47 553 SER A C 1
ATOM 4294 O O . SER A 1 553 ? -9.943 -14.749 -41.945 1.00 56.47 553 SER A O 1
ATOM 4296 N N . PRO A 1 554 ? -7.706 -15.058 -42.150 1.00 58.53 554 PRO A N 1
ATOM 4297 C CA . PRO A 1 554 ? -7.312 -13.858 -41.406 1.00 58.53 554 PRO A CA 1
ATOM 4298 C C . PRO A 1 554 ? -8.029 -12.600 -41.925 1.00 58.53 554 PRO A C 1
ATOM 4300 O O . PRO A 1 554 ? -8.174 -12.411 -43.131 1.00 58.53 554 PRO A O 1
ATOM 4303 N N . SER A 1 555 ? -8.505 -11.750 -41.006 1.00 60.81 555 SER A N 1
ATOM 4304 C CA . SER A 1 555 ? -9.347 -10.576 -41.306 1.00 60.81 555 SER A CA 1
ATOM 4305 C C . SER A 1 555 ? -8.619 -9.457 -42.061 1.00 60.81 555 SER A C 1
ATOM 4307 O O . SER A 1 555 ? -9.269 -8.615 -42.677 1.00 60.81 555 SER A O 1
ATOM 4309 N N . ARG A 1 556 ? -7.282 -9.449 -42.019 1.00 78.12 556 ARG A N 1
ATOM 4310 C CA . ARG A 1 556 ? -6.379 -8.565 -42.769 1.00 78.12 556 ARG A CA 1
ATOM 4311 C C . ARG A 1 556 ? -5.018 -9.245 -42.960 1.00 78.12 556 ARG A C 1
ATOM 4313 O O . ARG A 1 556 ? -4.713 -10.206 -42.253 1.00 78.12 556 ARG A O 1
ATOM 4320 N N . ARG A 1 557 ? -4.201 -8.735 -43.889 1.00 83.19 557 ARG A N 1
ATOM 4321 C CA . ARG A 1 557 ? -2.816 -9.198 -44.092 1.00 83.19 557 ARG A CA 1
ATOM 4322 C C . ARG A 1 557 ? -1.938 -8.813 -42.895 1.00 83.19 557 ARG A C 1
ATOM 4324 O O . ARG A 1 557 ? -2.145 -7.762 -42.288 1.00 83.19 557 ARG A O 1
ATOM 4331 N N . PHE A 1 558 ? -0.986 -9.682 -42.569 1.00 82.62 558 PHE A N 1
ATOM 4332 C CA . PHE A 1 558 ? 0.032 -9.454 -41.543 1.00 82.62 558 PHE A CA 1
ATOM 4333 C C . PHE A 1 558 ? 1.091 -8.482 -42.072 1.00 82.62 558 PHE A C 1
ATOM 4335 O O . PHE A 1 558 ? 1.641 -8.729 -43.139 1.00 82.62 558 PHE A O 1
ATOM 4342 N N . ARG A 1 559 ? 1.382 -7.388 -41.373 1.00 82.50 559 ARG A N 1
ATOM 4343 C CA . ARG A 1 559 ? 2.326 -6.354 -41.816 1.00 82.50 559 ARG A CA 1
ATOM 4344 C C . ARG A 1 559 ? 3.726 -6.599 -41.272 1.00 82.50 559 ARG A C 1
ATOM 4346 O O . ARG A 1 559 ? 3.925 -6.619 -40.062 1.00 82.50 559 ARG A O 1
ATOM 4353 N N . PHE A 1 560 ? 4.694 -6.754 -42.166 1.00 82.94 560 PHE A N 1
ATOM 4354 C CA . PHE A 1 560 ? 6.094 -7.021 -41.839 1.00 82.94 560 PHE A CA 1
ATOM 4355 C C . PHE A 1 560 ? 6.986 -5.884 -42.348 1.00 82.94 560 PHE A C 1
ATOM 4357 O O . PHE A 1 560 ? 6.840 -5.464 -43.495 1.00 82.94 560 PHE A O 1
ATOM 4364 N N . GLY A 1 561 ? 7.929 -5.413 -41.535 1.00 75.25 561 GLY A N 1
ATOM 4365 C CA . GLY A 1 561 ? 8.936 -4.436 -41.955 1.00 75.25 561 GLY A CA 1
ATOM 4366 C C . GLY A 1 561 ? 10.338 -4.832 -41.517 1.00 75.25 561 GLY A C 1
ATOM 4367 O O . GLY A 1 561 ? 10.518 -5.467 -40.480 1.00 75.25 561 GLY A O 1
ATOM 4368 N N . GLU A 1 562 ? 11.329 -4.456 -42.322 1.00 73.19 562 GLU A N 1
ATOM 4369 C CA . GLU A 1 562 ? 12.738 -4.782 -42.109 1.00 73.19 562 GLU A CA 1
ATOM 4370 C C . GLU A 1 562 ? 13.597 -3.513 -42.082 1.00 73.19 562 GLU A C 1
ATOM 4372 O O . GLU A 1 562 ? 13.495 -2.650 -42.960 1.00 73.19 562 GLU A O 1
ATOM 4377 N N . PHE A 1 563 ? 14.459 -3.427 -41.069 1.00 65.69 563 PHE A N 1
ATOM 4378 C CA . PHE A 1 563 ? 15.276 -2.265 -40.738 1.00 65.69 563 PHE A CA 1
ATOM 4379 C C . PHE A 1 563 ? 16.758 -2.681 -40.680 1.00 65.69 563 PHE A C 1
ATOM 4381 O O . PHE A 1 563 ? 17.096 -3.688 -40.051 1.00 65.69 563 PHE A O 1
ATOM 4388 N N . PHE A 1 564 ? 17.643 -1.889 -41.302 1.00 56.72 564 PHE A N 1
ATOM 4389 C CA . PHE A 1 564 ? 19.112 -2.055 -41.329 1.00 56.72 564 PHE A CA 1
ATOM 4390 C C . PHE A 1 564 ? 19.684 -3.262 -42.108 1.00 56.72 564 PHE A C 1
ATOM 4392 O O . PHE A 1 564 ? 20.880 -3.540 -42.020 1.00 56.72 564 PHE A O 1
ATOM 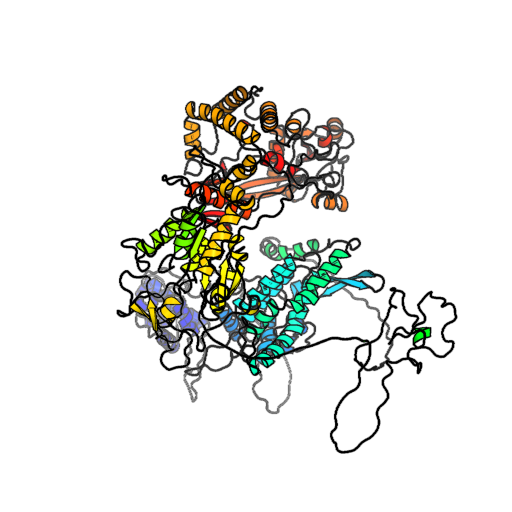4399 N N . ALA A 1 565 ? 18.873 -3.970 -42.898 1.00 55.38 565 ALA A N 1
ATOM 4400 C CA . ALA A 1 565 ? 19.245 -5.221 -43.568 1.00 55.38 565 ALA A CA 1
ATOM 4401 C C . ALA A 1 565 ? 20.142 -5.093 -44.820 1.00 55.38 565 ALA A C 1
ATOM 4403 O O . ALA A 1 565 ? 20.455 -6.103 -45.456 1.00 55.38 565 ALA A O 1
ATOM 4404 N N . GLY A 1 566 ? 20.548 -3.888 -45.220 1.00 54.53 566 GLY A N 1
ATOM 4405 C CA . GLY A 1 566 ? 21.422 -3.602 -46.362 1.00 54.53 566 GLY A CA 1
ATOM 4406 C C . GLY A 1 566 ? 20.768 -3.822 -47.734 1.00 54.53 566 GLY A C 1
ATOM 4407 O O . GLY A 1 566 ? 20.728 -2.906 -48.550 1.00 54.53 566 GLY A O 1
ATOM 4408 N N . ALA A 1 567 ? 20.263 -5.030 -48.008 1.00 54.38 567 ALA A N 1
ATOM 4409 C CA . ALA A 1 567 ? 19.659 -5.425 -49.288 1.00 54.38 567 ALA A CA 1
ATOM 4410 C C . ALA A 1 567 ? 18.268 -6.089 -49.165 1.00 54.38 567 ALA A C 1
ATOM 4412 O O . ALA A 1 567 ? 17.725 -6.538 -50.172 1.00 54.38 567 ALA A O 1
ATOM 4413 N N . GLY A 1 568 ? 17.678 -6.162 -47.964 1.00 57.06 568 GLY A N 1
ATOM 4414 C CA . GLY A 1 568 ? 16.274 -6.569 -47.784 1.00 57.06 568 GLY A CA 1
ATOM 4415 C C . GLY A 1 568 ? 15.944 -8.031 -48.129 1.00 57.06 568 GLY A C 1
ATOM 4416 O O . GLY A 1 568 ? 14.837 -8.330 -48.587 1.00 57.06 568 GLY A O 1
ATOM 4417 N N . GLY A 1 569 ? 16.910 -8.947 -47.993 1.00 69.81 569 GLY A N 1
ATOM 4418 C CA . GLY A 1 569 ? 16.792 -10.329 -48.478 1.00 69.81 569 GLY A CA 1
ATOM 4419 C C . GLY A 1 569 ? 15.626 -11.118 -47.865 1.00 69.81 569 GLY A C 1
ATOM 4420 O O . GLY A 1 569 ? 14.927 -11.845 -48.579 1.00 69.81 569 GLY A O 1
ATOM 4421 N N . LEU A 1 570 ? 15.357 -10.946 -46.566 1.00 74.94 570 LEU A N 1
ATOM 4422 C CA . LEU A 1 570 ? 14.217 -11.582 -45.901 1.00 74.94 570 LEU A CA 1
ATOM 4423 C C . LEU A 1 570 ? 12.893 -10.970 -46.373 1.00 74.94 570 LEU A C 1
ATOM 4425 O O . LEU A 1 570 ? 11.963 -11.713 -46.687 1.00 74.94 570 LEU A O 1
ATOM 4429 N N . THR A 1 571 ? 12.825 -9.642 -46.509 1.00 78.81 571 THR A N 1
ATOM 4430 C CA . THR A 1 571 ? 11.651 -8.945 -47.059 1.00 78.81 571 THR A CA 1
ATOM 4431 C C . THR A 1 571 ? 11.274 -9.464 -48.443 1.00 78.81 571 THR A C 1
ATOM 4433 O O . THR A 1 571 ? 10.107 -9.770 -48.689 1.00 78.81 571 THR A O 1
ATOM 4436 N N . MET A 1 572 ? 12.247 -9.614 -49.345 1.00 78.12 572 MET A N 1
ATOM 4437 C CA . MET A 1 572 ? 11.998 -10.141 -50.691 1.00 78.12 572 MET A CA 1
ATOM 4438 C C . MET A 1 572 ? 11.519 -11.592 -50.652 1.00 78.12 572 MET A C 1
ATOM 4440 O O . MET A 1 572 ? 10.527 -11.927 -51.296 1.00 78.12 572 MET A O 1
ATOM 4444 N N . THR A 1 573 ? 12.143 -12.422 -49.815 1.00 80.62 573 THR A N 1
ATOM 4445 C CA . THR A 1 573 ? 11.733 -13.821 -49.639 1.00 80.62 573 THR A CA 1
ATOM 4446 C C . THR A 1 573 ? 10.297 -13.929 -49.105 1.00 80.62 573 THR A C 1
ATOM 4448 O O . THR A 1 573 ? 9.524 -14.760 -49.574 1.00 80.62 573 THR A O 1
ATOM 4451 N N . ILE A 1 574 ? 9.896 -13.063 -48.166 1.00 82.69 574 ILE A N 1
ATOM 4452 C CA . ILE A 1 574 ? 8.522 -13.001 -47.636 1.00 82.69 574 ILE A CA 1
ATOM 4453 C C . ILE A 1 574 ? 7.533 -12.512 -48.702 1.00 82.69 574 ILE A C 1
ATOM 4455 O O . ILE A 1 574 ? 6.435 -13.061 -48.813 1.00 82.69 574 ILE A O 1
ATOM 4459 N N . ARG A 1 575 ? 7.906 -11.507 -49.508 1.00 83.38 575 ARG A N 1
ATOM 4460 C CA . ARG A 1 575 ? 7.082 -11.030 -50.632 1.00 83.38 575 ARG A CA 1
ATOM 4461 C C . ARG A 1 575 ? 6.828 -12.145 -51.641 1.00 83.38 575 ARG A C 1
ATOM 4463 O O . ARG A 1 575 ? 5.695 -12.320 -52.070 1.00 83.38 575 ARG A O 1
ATOM 4470 N N . GLU A 1 576 ? 7.851 -12.914 -51.988 1.00 79.38 576 GLU A N 1
ATOM 4471 C CA . GLU A 1 576 ? 7.723 -14.020 -52.940 1.00 79.38 576 GLU A CA 1
ATOM 4472 C C . GLU A 1 576 ? 6.953 -15.216 -52.361 1.00 79.38 576 GLU A C 1
ATOM 4474 O O . GLU A 1 576 ? 6.145 -15.820 -53.064 1.00 79.38 576 GLU A O 1
ATOM 4479 N N . ALA A 1 577 ? 7.168 -15.548 -51.083 1.00 76.88 577 ALA A N 1
ATOM 4480 C CA . ALA A 1 577 ? 6.571 -16.723 -50.450 1.00 76.88 577 ALA A CA 1
ATOM 4481 C C . ALA A 1 577 ? 5.142 -16.500 -49.930 1.00 76.88 577 ALA A C 1
ATOM 4483 O O . ALA A 1 577 ? 4.378 -17.455 -49.830 1.00 76.88 577 ALA A O 1
ATOM 4484 N N . SER A 1 578 ? 4.768 -15.275 -49.540 1.00 81.56 578 SER A N 1
ATOM 4485 C CA . SER A 1 578 ? 3.559 -15.045 -48.731 1.00 81.56 578 SER A CA 1
ATOM 4486 C C . SER A 1 578 ? 2.804 -13.748 -49.047 1.00 81.56 578 SER A C 1
ATOM 4488 O O . SER A 1 578 ? 2.041 -13.270 -48.206 1.00 81.56 578 SER A O 1
ATOM 4490 N N . ALA A 1 579 ? 2.942 -13.188 -50.256 1.00 79.50 579 ALA A N 1
ATOM 4491 C CA . ALA A 1 579 ? 2.267 -11.943 -50.650 1.00 79.50 579 ALA A CA 1
ATOM 4492 C C . ALA A 1 579 ? 0.736 -11.950 -50.489 1.00 79.50 579 ALA A C 1
ATOM 4494 O O . ALA A 1 579 ? 0.150 -10.889 -50.335 1.00 79.50 579 ALA A O 1
ATOM 4495 N N . GLU A 1 580 ? 0.046 -13.089 -50.506 1.00 78.56 580 GLU A N 1
ATOM 4496 C CA . GLU A 1 580 ? -1.417 -13.088 -50.338 1.00 78.56 580 GLU A CA 1
ATOM 4497 C C . GLU A 1 580 ? -1.857 -12.865 -48.880 1.00 78.56 580 GLU A C 1
ATOM 4499 O O . GLU A 1 580 ? -2.960 -12.381 -48.629 1.00 78.56 580 GLU A O 1
ATOM 4504 N N . ILE A 1 581 ? -0.985 -13.167 -47.911 1.00 83.25 581 ILE A N 1
ATOM 4505 C CA . ILE A 1 581 ? -1.309 -13.172 -46.474 1.00 83.25 581 ILE A CA 1
ATOM 4506 C C . ILE A 1 581 ? -0.429 -12.231 -45.636 1.00 83.25 581 ILE A C 1
ATOM 4508 O O . ILE A 1 581 ? -0.838 -11.830 -44.548 1.00 83.25 581 ILE A O 1
ATOM 4512 N N . VAL A 1 582 ? 0.743 -11.838 -46.145 1.00 83.81 582 VAL A N 1
ATOM 4513 C CA . VAL A 1 582 ? 1.694 -10.917 -45.506 1.00 83.81 582 VAL A CA 1
ATOM 4514 C C . VAL A 1 582 ? 1.912 -9.708 -46.415 1.00 83.81 582 VAL A C 1
ATOM 4516 O O . VAL A 1 582 ? 2.165 -9.848 -47.609 1.00 83.81 582 VAL A O 1
ATOM 4519 N N . GLU A 1 583 ? 1.781 -8.506 -45.868 1.00 86.62 583 GLU A N 1
ATOM 4520 C CA . GLU A 1 583 ? 2.125 -7.225 -46.481 1.00 86.62 583 GLU A CA 1
ATOM 4521 C C . GLU A 1 583 ? 3.510 -6.797 -45.979 1.00 86.62 583 GLU A C 1
ATOM 4523 O O . GLU A 1 583 ? 3.657 -6.346 -44.847 1.00 86.62 583 GLU A O 1
ATOM 4528 N N . ALA A 1 584 ? 4.541 -6.980 -46.804 1.00 83.19 584 ALA A N 1
ATOM 4529 C CA . ALA A 1 584 ? 5.910 -6.631 -46.437 1.00 83.19 584 ALA A CA 1
ATOM 4530 C C . ALA A 1 584 ? 6.294 -5.240 -46.971 1.00 83.19 584 ALA A C 1
ATOM 4532 O O . ALA A 1 584 ? 6.326 -5.019 -48.192 1.00 83.19 584 ALA A O 1
ATOM 4533 N N . MET A 1 585 ? 6.597 -4.316 -46.059 1.00 77.62 585 MET A N 1
ATOM 4534 C CA . MET A 1 585 ? 7.044 -2.956 -46.358 1.00 77.62 585 MET A CA 1
ATOM 4535 C C . MET A 1 585 ? 8.365 -2.944 -47.125 1.00 77.62 585 MET A C 1
ATOM 4537 O O . MET A 1 585 ? 9.120 -3.912 -47.120 1.00 77.62 585 MET A O 1
ATOM 4541 N N . THR A 1 586 ? 8.629 -1.850 -47.840 1.00 76.12 586 THR A N 1
ATOM 4542 C CA . THR A 1 586 ? 9.929 -1.657 -48.491 1.00 76.12 586 THR A CA 1
ATOM 4543 C C . THR A 1 586 ? 11.004 -1.534 -47.413 1.00 76.12 586 THR A C 1
ATOM 4545 O O . THR A 1 586 ? 10.785 -0.752 -46.483 1.00 76.12 586 THR A O 1
ATOM 4548 N N . PRO A 1 587 ? 12.124 -2.280 -47.516 1.00 71.25 587 PRO A N 1
ATOM 4549 C CA . PRO A 1 587 ? 13.201 -2.209 -46.537 1.00 71.25 587 PRO A CA 1
ATOM 4550 C C . PRO A 1 587 ? 13.637 -0.764 -46.320 1.00 71.25 587 PRO A C 1
ATOM 4552 O O . PRO A 1 587 ? 13.739 -0.002 -47.283 1.00 71.25 587 PRO A O 1
ATOM 4555 N N . LEU A 1 588 ? 13.894 -0.401 -45.066 1.00 64.69 588 LEU A N 1
ATOM 4556 C CA . LEU A 1 588 ? 14.226 0.971 -44.674 1.00 64.69 588 LEU A CA 1
ATOM 4557 C C . LEU A 1 588 ? 15.423 1.542 -45.454 1.00 64.69 588 LEU A C 1
ATOM 4559 O O . LEU A 1 588 ? 15.418 2.703 -45.847 1.00 64.69 588 LEU A O 1
ATOM 4563 N N . ASP A 1 589 ? 16.414 0.698 -45.751 1.00 60.44 589 ASP A N 1
ATOM 4564 C CA . ASP A 1 589 ? 17.632 1.092 -46.470 1.00 60.44 589 ASP A CA 1
ATOM 4565 C C . ASP A 1 589 ? 17.376 1.518 -47.930 1.00 60.44 589 ASP A C 1
ATOM 4567 O O . ASP A 1 589 ? 18.290 1.978 -48.611 1.00 60.44 589 ASP A O 1
ATOM 4571 N N . TRP A 1 590 ? 16.156 1.324 -48.444 1.00 64.50 590 TRP A N 1
ATOM 4572 C CA . TRP A 1 590 ? 15.751 1.677 -49.811 1.00 64.50 590 TRP A CA 1
ATOM 4573 C C . TRP A 1 590 ? 14.848 2.915 -49.861 1.00 64.50 590 TRP A C 1
ATOM 4575 O O . TRP A 1 590 ? 14.244 3.194 -50.896 1.00 64.50 590 TRP A O 1
ATOM 4585 N N . TRP A 1 591 ? 14.699 3.634 -48.749 1.00 67.69 591 TRP A N 1
ATOM 4586 C CA . TRP A 1 591 ? 13.892 4.848 -48.698 1.00 67.69 591 TRP A CA 1
ATOM 4587 C C . TRP A 1 591 ? 14.697 6.046 -49.210 1.00 67.69 591 TRP A C 1
ATOM 4589 O O . TRP A 1 591 ? 15.793 6.331 -48.726 1.00 67.69 591 TRP A O 1
ATOM 4599 N N . ASP A 1 592 ? 14.144 6.770 -50.185 1.00 60.38 592 ASP A N 1
ATOM 4600 C CA . ASP A 1 592 ? 14.785 7.962 -50.741 1.00 60.38 592 ASP A CA 1
ATOM 4601 C C . ASP A 1 592 ? 14.919 9.064 -49.674 1.00 60.38 592 ASP A C 1
ATOM 4603 O O . ASP A 1 592 ? 13.944 9.434 -49.020 1.00 60.38 592 ASP A O 1
ATOM 4607 N N . ASN A 1 593 ? 16.120 9.640 -49.545 1.00 62.12 593 ASN A N 1
ATOM 4608 C CA . ASN A 1 593 ? 16.454 10.732 -48.612 1.00 62.12 593 ASN A CA 1
ATOM 4609 C C . ASN A 1 593 ? 16.340 10.393 -47.113 1.00 62.12 593 ASN A C 1
ATOM 4611 O O . ASN A 1 593 ? 16.256 11.303 -46.288 1.00 62.12 593 ASN A O 1
ATOM 4615 N N . TRP A 1 594 ? 16.349 9.111 -46.747 1.00 58.06 594 TRP A N 1
ATOM 4616 C CA . TRP A 1 594 ? 16.378 8.693 -45.348 1.00 58.06 594 TRP A CA 1
ATOM 4617 C C . TRP A 1 594 ? 17.821 8.596 -44.821 1.00 58.06 594 TRP A C 1
ATOM 4619 O O . TRP A 1 594 ? 18.664 7.931 -45.422 1.00 58.06 594 TRP A O 1
ATOM 4629 N N . ASP A 1 595 ? 18.104 9.257 -43.691 1.00 55.16 595 ASP A N 1
ATOM 4630 C CA . ASP A 1 595 ? 19.402 9.214 -43.006 1.00 55.16 595 ASP A CA 1
ATOM 4631 C C . ASP A 1 595 ? 19.211 9.034 -41.495 1.00 55.16 595 ASP A C 1
ATOM 4633 O O . ASP A 1 595 ? 18.722 9.925 -40.797 1.00 55.16 595 ASP A O 1
ATOM 4637 N N . VAL A 1 596 ? 19.639 7.881 -40.980 1.00 52.75 596 VAL A N 1
ATOM 4638 C CA . VAL A 1 596 ? 19.576 7.549 -39.550 1.00 52.75 596 VAL A CA 1
ATOM 4639 C C . VAL A 1 596 ? 20.413 8.478 -38.667 1.00 52.75 596 VAL A C 1
ATOM 4641 O O . VAL A 1 596 ? 20.188 8.540 -37.463 1.00 52.75 596 VAL A O 1
ATOM 4644 N N . ALA A 1 597 ? 21.388 9.188 -39.239 1.00 45.25 597 ALA A N 1
ATOM 4645 C CA . ALA A 1 597 ? 22.190 10.165 -38.512 1.00 45.25 597 ALA A CA 1
ATOM 4646 C C . ALA A 1 597 ? 21.440 11.484 -38.250 1.00 45.25 597 ALA A C 1
ATOM 4648 O O . ALA A 1 597 ? 21.952 12.330 -37.517 1.00 45.25 597 ALA A O 1
ATOM 4649 N N . THR A 1 598 ? 20.254 11.666 -38.841 1.00 49.66 598 THR A N 1
ATOM 4650 C CA . THR A 1 598 ? 19.383 12.827 -38.618 1.00 49.66 598 THR A CA 1
ATOM 4651 C C . THR A 1 598 ? 18.244 12.478 -37.662 1.00 49.66 598 THR A C 1
ATOM 4653 O O . THR A 1 598 ? 17.678 11.384 -37.735 1.00 49.66 598 THR A O 1
ATOM 4656 N N . ASP A 1 599 ? 17.874 13.417 -36.788 1.00 46.50 599 ASP A N 1
ATOM 4657 C CA . ASP A 1 599 ? 16.769 13.234 -35.838 1.00 46.50 599 ASP A CA 1
ATOM 4658 C C . ASP A 1 599 ? 15.436 13.010 -36.574 1.00 46.50 599 ASP A C 1
ATOM 4660 O O . ASP A 1 599 ? 14.605 12.208 -36.144 1.00 46.50 599 ASP A O 1
ATOM 4664 N N . GLU A 1 600 ? 15.247 13.667 -37.722 1.00 53.09 600 GLU A N 1
ATOM 4665 C CA . GLU A 1 600 ? 14.076 13.506 -38.584 1.00 53.09 600 GLU A CA 1
ATOM 4666 C C . GLU A 1 600 ? 14.019 12.114 -39.232 1.00 53.09 600 GLU A C 1
ATOM 4668 O O . GLU A 1 600 ? 12.956 11.486 -39.259 1.00 53.09 600 GLU A O 1
ATOM 4673 N N . GLY A 1 601 ? 15.154 11.598 -39.717 1.00 55.06 601 GLY A N 1
ATOM 4674 C CA . GLY A 1 601 ? 15.248 10.243 -40.263 1.00 55.06 601 GLY A CA 1
ATOM 4675 C C . GLY A 1 601 ? 15.007 9.172 -39.198 1.00 55.06 601 GLY A C 1
ATOM 4676 O O . GLY A 1 601 ? 14.287 8.199 -39.443 1.00 55.06 601 GLY A O 1
ATOM 4677 N N . TYR A 1 602 ? 15.528 9.374 -37.987 1.00 54.78 602 TYR A N 1
ATOM 4678 C CA . TYR A 1 602 ? 15.271 8.492 -36.850 1.00 54.78 602 TYR A CA 1
ATOM 4679 C C . TYR A 1 602 ? 13.795 8.505 -36.420 1.00 54.78 602 TYR A C 1
ATOM 4681 O O . TYR A 1 602 ? 13.184 7.445 -36.272 1.00 54.78 602 TYR A O 1
ATOM 4689 N N . ALA A 1 603 ? 13.192 9.689 -36.273 1.00 53.66 603 ALA A N 1
ATOM 4690 C CA . ALA A 1 603 ? 11.786 9.831 -35.899 1.00 53.66 603 ALA A CA 1
ATOM 4691 C C . ALA A 1 603 ? 10.845 9.166 -36.921 1.00 53.66 603 ALA A C 1
ATOM 4693 O O . ALA A 1 603 ? 9.926 8.453 -36.521 1.00 53.66 603 ALA A O 1
ATOM 4694 N N . SER A 1 604 ? 11.130 9.322 -38.218 1.00 61.34 604 SER A N 1
ATOM 4695 C CA . SER A 1 604 ? 10.392 8.676 -39.314 1.00 61.34 604 SER A CA 1
ATOM 4696 C C . SER A 1 604 ? 10.470 7.141 -39.258 1.00 61.34 604 SER A C 1
ATOM 4698 O O . SER A 1 604 ? 9.457 6.452 -39.401 1.00 61.34 604 SER A O 1
ATOM 4700 N N . ALA A 1 605 ? 11.649 6.581 -38.954 1.00 58.81 605 ALA A N 1
ATOM 4701 C CA . ALA A 1 605 ? 11.805 5.138 -38.777 1.00 58.81 605 ALA A CA 1
ATOM 4702 C C . ALA A 1 605 ? 10.987 4.620 -37.579 1.00 58.81 605 ALA A C 1
ATOM 4704 O O . ALA A 1 605 ? 10.306 3.603 -37.699 1.00 58.81 605 ALA A O 1
ATOM 4705 N N . VAL A 1 606 ? 10.991 5.333 -36.447 1.00 57.00 606 VAL A N 1
ATOM 4706 C CA . VAL A 1 606 ? 10.218 4.964 -35.245 1.00 57.00 606 VAL A CA 1
ATOM 4707 C C . VAL A 1 606 ? 8.707 5.059 -35.476 1.00 57.00 606 VAL A C 1
ATOM 4709 O O . VAL A 1 606 ? 7.969 4.184 -35.026 1.00 57.00 606 VAL A O 1
ATOM 4712 N N . GLU A 1 607 ? 8.240 6.087 -36.183 1.00 62.03 607 GLU A N 1
ATOM 4713 C CA . GLU A 1 607 ? 6.826 6.261 -36.538 1.00 62.03 607 GLU A CA 1
ATOM 4714 C C . GLU A 1 607 ? 6.329 5.112 -37.427 1.00 62.03 607 GLU A C 1
ATOM 4716 O O . GLU A 1 607 ? 5.270 4.543 -37.172 1.00 62.03 607 GLU A O 1
ATOM 4721 N N . SER A 1 608 ? 7.147 4.673 -38.388 1.00 62.25 608 SER A N 1
ATOM 4722 C CA . SER A 1 608 ? 6.798 3.570 -39.291 1.00 62.25 608 SER A CA 1
ATOM 4723 C C . SER A 1 608 ? 6.664 2.197 -38.616 1.00 62.25 608 SER A C 1
ATOM 4725 O O . SER A 1 608 ? 5.961 1.325 -39.124 1.00 62.25 608 SER A O 1
ATOM 4727 N N . VAL A 1 609 ? 7.301 1.998 -37.455 1.00 58.19 609 VAL A N 1
ATOM 4728 C CA . VAL A 1 609 ? 7.206 0.753 -36.670 1.00 58.19 609 VAL A CA 1
ATOM 4729 C C . VAL A 1 609 ? 5.847 0.627 -35.975 1.00 58.19 609 VAL A C 1
ATOM 4731 O O . VAL A 1 609 ? 5.403 -0.489 -35.718 1.00 58.19 609 VAL A O 1
ATOM 4734 N N . ALA A 1 610 ? 5.157 1.740 -35.700 1.00 55.75 610 ALA A N 1
ATOM 4735 C CA . ALA A 1 610 ? 3.879 1.731 -34.985 1.00 55.75 610 ALA A CA 1
ATOM 4736 C C . ALA A 1 610 ? 2.746 1.023 -35.758 1.00 55.75 610 ALA A C 1
ATOM 4738 O O . ALA A 1 610 ? 1.818 0.505 -35.137 1.00 55.75 610 ALA A O 1
ATOM 4739 N N . ASP A 1 611 ? 2.856 0.959 -37.089 1.00 61.41 611 ASP A N 1
ATOM 4740 C CA . ASP A 1 611 ? 1.849 0.388 -37.995 1.00 61.41 611 ASP A CA 1
ATOM 4741 C C . ASP A 1 611 ? 2.145 -1.061 -38.439 1.00 61.41 611 ASP A C 1
ATOM 4743 O O . ASP A 1 611 ? 1.385 -1.642 -39.232 1.00 61.41 611 ASP A O 1
ATOM 4747 N N . LEU A 1 612 ? 3.241 -1.651 -37.949 1.00 66.62 612 LEU A N 1
ATOM 4748 C CA . LEU A 1 612 ? 3.683 -3.009 -38.273 1.00 66.62 612 LEU A CA 1
ATOM 4749 C C . LEU A 1 612 ? 3.156 -4.045 -37.271 1.00 66.62 612 LEU A C 1
ATOM 4751 O O . LEU A 1 612 ? 3.079 -3.794 -36.073 1.00 66.62 612 LEU A O 1
ATOM 4755 N N . ASP A 1 613 ? 2.861 -5.257 -37.754 1.00 74.06 613 ASP A N 1
ATOM 4756 C CA . ASP A 1 613 ? 2.627 -6.415 -36.877 1.00 74.06 613 ASP A CA 1
ATOM 4757 C C . ASP A 1 613 ? 3.949 -7.073 -36.435 1.00 74.06 613 ASP A C 1
ATOM 4759 O O . ASP A 1 613 ? 3.967 -7.807 -35.446 1.00 74.06 613 ASP A O 1
ATOM 4763 N N . HIS A 1 614 ? 5.045 -6.837 -37.176 1.00 76.00 614 HIS A N 1
ATOM 4764 C CA . HIS A 1 614 ? 6.398 -7.305 -36.863 1.00 76.00 614 HIS A CA 1
ATOM 4765 C C . HIS A 1 614 ? 7.494 -6.407 -37.452 1.00 76.00 614 HIS A C 1
ATOM 4767 O O . HIS A 1 614 ? 7.500 -6.151 -38.662 1.00 76.00 614 HIS A O 1
ATOM 4773 N N . GLY A 1 615 ? 8.463 -6.022 -36.614 1.00 72.94 615 GLY A N 1
ATOM 4774 C CA . GLY A 1 615 ? 9.676 -5.301 -37.004 1.00 72.94 615 GLY A CA 1
ATOM 4775 C C . GLY A 1 615 ? 10.930 -6.179 -36.919 1.00 72.94 615 GLY A C 1
ATOM 4776 O O . GLY A 1 615 ? 11.344 -6.616 -35.843 1.00 72.94 615 GLY A O 1
ATOM 4777 N N . HIS A 1 616 ? 11.575 -6.433 -38.056 1.00 72.75 616 HIS A N 1
ATOM 4778 C CA . HIS A 1 616 ? 12.841 -7.161 -38.120 1.00 72.75 616 HIS A CA 1
ATOM 4779 C C . HIS A 1 616 ? 14.024 -6.187 -38.140 1.00 72.75 616 HIS A C 1
ATOM 4781 O O . HIS A 1 616 ? 14.187 -5.446 -39.107 1.00 72.75 616 HIS A O 1
ATOM 4787 N N . PHE A 1 617 ? 14.860 -6.191 -37.096 1.00 66.56 617 PHE A N 1
ATOM 4788 C CA . PHE A 1 617 ? 16.048 -5.339 -37.010 1.00 66.56 617 PHE A CA 1
ATOM 4789 C C . PHE A 1 617 ? 17.315 -6.173 -37.218 1.00 66.56 617 PHE A C 1
ATOM 4791 O O . PHE A 1 617 ? 17.698 -7.001 -36.387 1.00 66.56 617 PHE A O 1
ATOM 4798 N N . ALA A 1 618 ? 18.004 -5.916 -38.325 1.00 61.56 618 ALA A N 1
ATOM 4799 C CA . ALA A 1 618 ? 19.249 -6.583 -38.681 1.00 61.56 618 ALA A CA 1
ATOM 4800 C C . ALA A 1 618 ? 20.402 -5.566 -38.660 1.00 61.56 618 ALA A C 1
ATOM 4802 O O . ALA A 1 618 ? 20.845 -5.137 -39.719 1.00 61.56 618 ALA A O 1
ATOM 4803 N N . PRO A 1 619 ? 20.883 -5.117 -37.483 1.00 54.38 619 PRO A N 1
ATOM 4804 C CA . PRO A 1 619 ? 21.921 -4.093 -37.426 1.00 54.38 619 PRO A CA 1
ATOM 4805 C C . PRO A 1 619 ? 23.195 -4.550 -38.160 1.00 54.38 619 PRO A C 1
ATOM 4807 O O . PRO A 1 619 ? 23.543 -5.738 -38.134 1.00 54.38 619 PRO A O 1
ATOM 4810 N N . PRO A 1 620 ? 23.942 -3.624 -38.790 1.00 49.16 620 PRO A N 1
ATOM 4811 C CA . PRO A 1 620 ? 25.164 -3.968 -39.498 1.00 49.16 620 PRO A CA 1
ATOM 4812 C C . PRO A 1 620 ? 26.157 -4.605 -38.526 1.00 49.16 620 PRO A C 1
ATOM 4814 O O . PRO A 1 620 ? 26.588 -3.995 -37.547 1.00 49.16 620 PRO A O 1
ATOM 4817 N N . CYS A 1 621 ? 26.537 -5.852 -38.808 1.00 44.62 621 CYS A N 1
ATOM 4818 C CA . CYS A 1 621 ? 27.438 -6.618 -37.960 1.00 44.62 621 CYS A CA 1
ATOM 4819 C C . CYS A 1 621 ? 28.722 -5.819 -37.651 1.00 44.62 621 CYS A C 1
ATOM 4821 O O . CYS A 1 621 ? 29.342 -5.225 -38.539 1.00 44.62 621 CYS A O 1
ATOM 4823 N N . LYS A 1 622 ? 29.222 -5.912 -36.409 1.00 42.25 622 LYS A N 1
ATOM 4824 C CA . LYS A 1 622 ? 30.580 -5.479 -36.012 1.00 42.25 622 LYS A CA 1
ATOM 4825 C C . LYS A 1 622 ? 31.714 -6.104 -36.841 1.00 42.25 622 LYS A C 1
ATOM 4827 O O . LYS A 1 622 ? 32.883 -5.869 -36.532 1.00 42.25 622 LYS A O 1
ATOM 4832 N N . SER A 1 623 ? 31.442 -6.881 -37.887 1.00 39.81 623 SER A N 1
ATOM 4833 C CA . SER A 1 623 ? 32.410 -7.559 -38.751 1.00 39.81 623 SER A CA 1
ATOM 4834 C C . SER A 1 623 ? 33.350 -6.628 -39.524 1.00 39.81 623 SER A C 1
ATOM 4836 O O . SER A 1 623 ? 34.304 -7.114 -40.123 1.00 39.81 623 SER A O 1
ATOM 4838 N N . LEU A 1 624 ? 33.225 -5.304 -39.411 1.00 37.62 624 LEU A N 1
ATOM 4839 C CA . LEU A 1 624 ? 34.325 -4.406 -39.789 1.00 37.62 624 LEU A CA 1
ATOM 4840 C C . LEU A 1 624 ? 35.372 -4.196 -38.685 1.00 37.62 624 LEU A C 1
ATOM 4842 O O . LEU A 1 624 ? 36.366 -3.518 -38.913 1.00 37.62 624 LEU A O 1
ATOM 4846 N N . SER A 1 625 ? 35.207 -4.831 -37.523 1.00 39.47 625 SER A N 1
ATOM 4847 C CA . SER A 1 625 ? 36.162 -4.798 -36.408 1.00 39.47 625 SER A CA 1
ATOM 4848 C C . SER A 1 625 ? 36.647 -6.172 -35.926 1.00 39.47 625 SER A C 1
ATOM 4850 O O . SER A 1 625 ? 37.697 -6.219 -35.298 1.00 39.47 625 SER A O 1
ATOM 4852 N N . LYS A 1 626 ? 35.963 -7.290 -36.234 1.00 38.84 626 LYS A N 1
ATOM 4853 C CA . LYS A 1 626 ? 36.396 -8.647 -35.813 1.00 38.84 626 LYS A CA 1
ATOM 4854 C C . LYS A 1 626 ? 36.136 -9.770 -36.823 1.00 38.84 626 LYS A C 1
ATOM 4856 O O . LYS A 1 626 ? 35.978 -10.930 -36.443 1.00 38.84 626 LYS A O 1
ATOM 4861 N N . ALA A 1 627 ? 36.092 -9.487 -38.123 1.00 36.09 627 ALA A N 1
ATOM 4862 C CA . ALA A 1 627 ? 36.009 -10.579 -39.087 1.00 36.09 627 ALA A CA 1
ATOM 4863 C C . ALA A 1 627 ? 37.304 -11.418 -39.099 1.00 36.09 627 ALA A C 1
ATOM 4865 O O . ALA A 1 627 ? 38.265 -11.082 -39.781 1.00 36.09 627 ALA A O 1
ATOM 4866 N N . ARG A 1 628 ? 37.307 -12.510 -38.320 1.00 47.12 628 ARG A N 1
ATOM 4867 C CA . ARG A 1 628 ? 38.048 -13.777 -38.503 1.00 47.12 628 ARG A CA 1
ATOM 4868 C C . ARG A 1 628 ? 39.434 -13.672 -39.165 1.00 47.12 628 ARG A C 1
ATOM 4870 O O . ARG A 1 628 ? 39.746 -14.411 -40.102 1.00 47.12 628 ARG A O 1
ATOM 4877 N N . ARG A 1 629 ? 40.282 -12.782 -38.653 1.00 43.66 629 ARG A N 1
ATOM 4878 C CA . ARG A 1 629 ? 41.703 -12.674 -39.000 1.00 43.66 629 ARG A CA 1
ATOM 4879 C C . ARG A 1 629 ? 42.522 -12.564 -37.720 1.00 43.66 629 ARG A C 1
ATOM 4881 O O . ARG A 1 629 ? 42.129 -11.861 -36.798 1.00 43.66 629 ARG A O 1
ATOM 4888 N N . THR A 1 630 ? 43.655 -13.256 -37.676 1.00 43.62 630 THR A N 1
ATOM 4889 C CA . THR A 1 630 ? 44.645 -13.190 -36.585 1.00 43.62 630 THR A CA 1
ATOM 4890 C C . THR A 1 630 ? 45.783 -12.208 -36.883 1.00 43.62 630 THR A C 1
ATOM 4892 O O . THR A 1 630 ? 46.755 -12.154 -36.137 1.00 43.62 630 THR A O 1
ATOM 4895 N N . ASP A 1 631 ? 45.697 -11.447 -37.978 1.00 48.09 631 ASP A N 1
ATOM 4896 C CA . ASP A 1 631 ? 46.777 -10.588 -38.457 1.00 48.09 631 ASP A CA 1
ATOM 4897 C C . ASP A 1 631 ? 46.531 -9.086 -38.223 1.00 48.09 631 ASP A C 1
ATOM 4899 O O . ASP A 1 631 ? 45.501 -8.657 -37.701 1.00 48.09 631 ASP A O 1
ATOM 4903 N N . LYS A 1 632 ? 47.514 -8.271 -38.631 1.00 39.22 632 LYS A N 1
ATOM 4904 C CA . LYS A 1 632 ? 47.627 -6.818 -38.390 1.00 39.22 632 LYS A CA 1
ATOM 4905 C C . LYS A 1 632 ? 46.468 -5.945 -38.901 1.00 39.22 632 LYS A C 1
ATOM 4907 O O . LYS A 1 632 ? 46.497 -4.734 -38.713 1.00 39.22 632 LYS A O 1
ATOM 4912 N N . HIS A 1 633 ? 45.484 -6.529 -39.582 1.00 40.03 633 HIS A N 1
ATOM 4913 C CA . HIS A 1 633 ? 44.306 -5.837 -40.107 1.00 40.03 633 HIS A CA 1
ATOM 4914 C C . HIS A 1 633 ? 43.027 -6.135 -39.302 1.00 40.03 633 HIS A C 1
ATOM 4916 O O . HIS A 1 633 ? 41.965 -5.632 -39.655 1.00 40.03 633 HIS A O 1
ATOM 4922 N N . GLY A 1 634 ? 43.121 -6.923 -38.222 1.00 41.22 634 GLY A N 1
ATOM 4923 C CA . GLY A 1 634 ? 42.010 -7.252 -37.321 1.00 41.22 634 GLY A CA 1
ATOM 4924 C C . GLY A 1 634 ? 41.666 -6.181 -36.276 1.00 41.22 634 GLY A C 1
ATOM 4925 O O . GLY A 1 634 ? 40.782 -6.409 -35.460 1.00 41.22 634 GLY A O 1
ATOM 4926 N N . SER A 1 635 ? 42.343 -5.028 -36.264 1.00 38.47 635 SER A N 1
ATOM 4927 C CA . SER A 1 635 ? 42.069 -3.943 -35.314 1.00 38.47 635 SER A CA 1
ATOM 4928 C C . SER A 1 635 ? 41.300 -2.788 -35.966 1.00 38.47 635 SER A C 1
ATOM 4930 O O . SER A 1 635 ? 41.880 -1.959 -36.672 1.00 38.47 635 SER A O 1
ATOM 4932 N N . ALA A 1 636 ? 39.996 -2.731 -35.682 1.00 38.28 636 ALA A N 1
ATOM 4933 C CA . ALA A 1 636 ? 39.145 -1.538 -35.750 1.00 38.28 636 ALA A CA 1
ATOM 4934 C C . ALA A 1 636 ? 39.751 -0.338 -34.990 1.00 38.28 636 ALA A C 1
ATOM 4936 O O . ALA A 1 636 ? 40.013 -0.486 -33.798 1.00 38.28 636 ALA A O 1
ATOM 4937 N N . LYS A 1 637 ? 39.947 0.841 -35.600 1.00 35.91 637 LYS A N 1
ATOM 4938 C CA . LYS A 1 637 ? 40.312 2.061 -34.850 1.00 35.91 637 LYS A CA 1
ATOM 4939 C C . LYS A 1 637 ? 39.151 2.440 -33.917 1.00 35.91 637 LYS A C 1
ATOM 4941 O O . LYS A 1 637 ? 38.005 2.462 -34.357 1.00 35.91 637 LYS A O 1
ATOM 4946 N N . VAL A 1 638 ? 39.430 2.718 -32.643 1.00 38.28 638 VAL A N 1
ATOM 4947 C CA . VAL A 1 638 ? 38.416 3.162 -31.671 1.00 38.28 638 VAL A CA 1
ATOM 4948 C C . VAL A 1 638 ? 38.047 4.611 -31.991 1.00 38.28 638 VAL A C 1
ATOM 4950 O O . VAL A 1 638 ? 38.899 5.491 -31.917 1.00 38.28 638 VAL A O 1
ATOM 4953 N N . LEU A 1 639 ? 36.797 4.840 -32.398 1.00 38.25 639 LEU A N 1
ATOM 4954 C CA . LEU A 1 639 ? 36.330 6.127 -32.933 1.00 38.25 639 LEU A CA 1
ATOM 4955 C C . LEU A 1 639 ? 35.721 7.075 -31.878 1.00 38.25 639 LEU A C 1
ATOM 4957 O O . LEU A 1 639 ? 35.206 8.120 -32.255 1.00 38.25 639 LEU A O 1
ATOM 4961 N N . ARG A 1 640 ? 35.763 6.751 -30.574 1.00 38.78 640 ARG A N 1
ATOM 4962 C CA . ARG A 1 640 ? 35.325 7.657 -29.487 1.00 38.78 640 ARG A CA 1
ATOM 4963 C C . ARG A 1 640 ? 36.222 7.541 -28.251 1.00 38.78 640 ARG A C 1
ATOM 4965 O O . ARG A 1 640 ? 36.759 6.471 -27.976 1.00 38.78 640 ARG A O 1
ATOM 4972 N N . THR A 1 641 ? 36.367 8.637 -27.512 1.00 39.53 641 THR A N 1
ATOM 4973 C CA . THR A 1 641 ? 37.026 8.680 -26.196 1.00 39.53 641 THR A CA 1
ATOM 4974 C C . THR A 1 641 ? 35.982 8.575 -25.078 1.00 39.53 641 THR A C 1
ATOM 4976 O O . THR A 1 641 ? 34.829 8.949 -25.276 1.00 39.53 641 THR A O 1
ATOM 4979 N N . GLU A 1 642 ? 36.376 8.094 -23.892 1.00 37.28 642 GLU A N 1
ATOM 4980 C CA . GLU A 1 642 ? 35.484 7.925 -22.721 1.00 37.28 642 GLU A CA 1
ATOM 4981 C C . GLU A 1 642 ? 34.770 9.213 -22.283 1.00 37.28 642 GLU A C 1
ATOM 4983 O O . GLU A 1 642 ? 33.702 9.155 -21.687 1.00 37.28 642 GLU A O 1
ATOM 4988 N N . ALA A 1 643 ? 35.345 10.376 -22.587 1.00 35.78 643 ALA A N 1
ATOM 4989 C CA . ALA A 1 643 ? 34.866 11.660 -22.091 1.00 35.78 643 ALA A CA 1
ATOM 4990 C C . ALA A 1 643 ? 33.781 12.329 -22.957 1.00 35.78 643 ALA A C 1
ATOM 4992 O O . ALA A 1 643 ? 33.209 13.317 -22.506 1.00 35.78 643 ALA A O 1
ATOM 4993 N N . ARG A 1 644 ? 33.528 11.860 -24.192 1.00 33.09 644 ARG A N 1
ATOM 4994 C CA . ARG A 1 644 ? 32.476 12.399 -25.085 1.00 33.09 644 ARG A CA 1
ATOM 4995 C C . ARG A 1 644 ? 31.831 11.304 -25.942 1.00 33.09 644 ARG A C 1
ATOM 4997 O O . ARG A 1 644 ? 32.131 11.196 -27.136 1.00 33.09 644 ARG A O 1
ATOM 5004 N N . PRO A 1 645 ? 30.982 10.458 -25.345 1.00 43.94 645 PRO A N 1
ATOM 5005 C CA . PRO A 1 645 ? 30.266 9.419 -26.072 1.00 43.94 645 PRO A CA 1
ATOM 5006 C C . PRO A 1 645 ? 29.220 9.940 -27.078 1.00 43.94 645 PRO A C 1
ATOM 5008 O O . PRO A 1 645 ? 28.834 9.162 -27.941 1.00 43.94 645 PRO A O 1
ATOM 5011 N N . GLU A 1 646 ? 28.804 11.208 -27.039 1.00 37.34 646 GLU A N 1
ATOM 5012 C CA . GLU A 1 646 ? 27.637 11.752 -27.762 1.00 37.34 646 GLU A CA 1
ATOM 5013 C C . GLU A 1 646 ? 27.916 12.573 -29.048 1.00 37.34 646 GLU A C 1
ATOM 5015 O O . GLU A 1 646 ? 26.979 13.054 -29.672 1.00 37.34 646 GLU A O 1
ATOM 5020 N N . GLY A 1 647 ? 29.167 12.750 -29.497 1.00 33.28 647 GLY A N 1
ATOM 5021 C CA . GLY A 1 647 ? 29.478 13.605 -30.664 1.00 33.28 647 GLY A CA 1
ATOM 5022 C C . GLY A 1 647 ? 29.995 12.876 -31.915 1.00 33.28 647 GLY A C 1
ATOM 5023 O O . GLY A 1 647 ? 30.980 12.140 -31.838 1.00 33.28 647 GLY A O 1
ATOM 5024 N N . LEU A 1 648 ? 29.405 13.153 -33.089 1.00 45.59 648 LEU A N 1
ATOM 5025 C CA . LEU A 1 648 ? 29.975 12.861 -34.419 1.00 45.59 648 LEU A CA 1
ATOM 5026 C C . LEU A 1 648 ? 30.963 13.975 -34.808 1.00 45.59 648 LEU A C 1
ATOM 5028 O O . LEU A 1 648 ? 30.568 15.021 -35.311 1.00 45.59 648 LEU A O 1
ATOM 5032 N N . GLY A 1 649 ? 32.253 13.779 -34.524 1.00 38.44 649 GLY A N 1
ATOM 5033 C CA . GLY A 1 649 ? 33.290 14.799 -34.747 1.00 38.44 649 GLY A CA 1
ATOM 5034 C C . GLY A 1 649 ? 34.480 14.380 -35.616 1.00 38.44 649 GLY A C 1
ATOM 5035 O O . GLY A 1 649 ? 35.390 15.187 -35.789 1.00 38.44 649 GLY A O 1
ATOM 5036 N N . ASP A 1 650 ? 34.520 13.153 -36.150 1.00 40.12 650 ASP A N 1
ATOM 5037 C CA . ASP A 1 650 ? 35.576 12.742 -37.087 1.00 40.12 650 ASP A CA 1
ATOM 5038 C C . ASP A 1 650 ? 35.039 12.789 -38.531 1.00 40.12 650 ASP A C 1
ATOM 5040 O O . ASP A 1 650 ? 34.171 11.985 -38.876 1.00 40.12 650 ASP A O 1
ATOM 5044 N N . PRO A 1 651 ? 35.552 13.682 -39.400 1.00 39.19 651 PRO A N 1
ATOM 5045 C CA . PRO A 1 651 ? 35.113 13.813 -40.792 1.00 39.19 651 PRO A CA 1
ATOM 5046 C C . PRO A 1 651 ? 35.432 12.593 -41.679 1.00 39.19 651 PRO A C 1
ATOM 5048 O O . PRO A 1 651 ? 35.167 12.622 -42.878 1.00 39.19 651 PRO A O 1
ATOM 5051 N N . LYS A 1 652 ? 36.012 11.517 -41.125 1.00 40.06 652 LYS A N 1
ATOM 5052 C CA . LYS A 1 652 ? 36.193 10.215 -41.791 1.00 40.06 652 LYS A CA 1
ATOM 5053 C C . LYS A 1 652 ? 35.265 9.111 -41.264 1.00 40.06 652 LYS A C 1
ATOM 5055 O O . LYS A 1 652 ? 35.451 7.950 -41.636 1.00 40.06 652 LYS A O 1
ATOM 5060 N N . ALA A 1 653 ? 34.316 9.426 -40.385 1.00 41.12 653 ALA A N 1
ATOM 5061 C CA . ALA A 1 653 ? 33.345 8.459 -39.885 1.00 41.12 653 ALA A CA 1
ATOM 5062 C C . ALA A 1 653 ? 32.229 8.230 -40.919 1.00 41.12 653 ALA A C 1
ATOM 5064 O O . ALA A 1 653 ? 31.396 9.099 -41.139 1.00 41.12 653 ALA A O 1
ATOM 5065 N N . ASP A 1 654 ? 32.219 7.048 -41.538 1.00 33.38 654 ASP A N 1
ATOM 5066 C CA . ASP A 1 654 ? 31.162 6.601 -42.451 1.00 33.38 654 ASP A CA 1
ATOM 5067 C C . ASP A 1 654 ? 30.297 5.517 -41.765 1.00 33.38 654 ASP A C 1
ATOM 5069 O O . ASP A 1 654 ? 30.789 4.435 -41.419 1.00 33.38 654 ASP A O 1
ATOM 5073 N N . GLY A 1 655 ? 29.029 5.861 -41.503 1.00 42.34 655 GLY A N 1
ATOM 5074 C CA . GLY A 1 655 ? 27.856 4.974 -41.415 1.00 42.34 655 GLY A CA 1
ATOM 5075 C C . GLY A 1 655 ? 27.795 3.806 -40.414 1.00 42.34 655 GLY A C 1
ATOM 5076 O O . GLY A 1 655 ? 27.056 2.860 -40.671 1.00 42.34 655 GLY A O 1
ATOM 5077 N N . ARG A 1 656 ? 28.557 3.765 -39.308 1.00 40.44 656 ARG A N 1
ATOM 5078 C CA . ARG A 1 656 ? 28.609 2.558 -38.438 1.00 40.44 656 ARG A CA 1
ATOM 5079 C C . ARG A 1 656 ? 28.583 2.845 -36.942 1.00 40.44 656 ARG A C 1
ATOM 5081 O O . ARG A 1 656 ? 29.621 2.734 -36.287 1.00 40.44 656 ARG A O 1
ATOM 5088 N N . GLN A 1 657 ? 27.420 3.182 -36.376 1.00 43.38 657 GLN A N 1
ATOM 5089 C CA . GLN A 1 657 ? 27.320 3.341 -34.917 1.00 43.38 657 GLN A CA 1
ATOM 5090 C C . GLN A 1 657 ? 25.907 3.265 -34.303 1.00 43.38 657 GLN A C 1
ATOM 5092 O O . GLN A 1 657 ? 25.602 4.026 -33.398 1.00 43.38 657 GLN A O 1
ATOM 5097 N N . LEU A 1 658 ? 25.074 2.306 -34.715 1.00 42.50 658 LEU A N 1
ATOM 5098 C CA . LEU A 1 658 ? 23.723 2.116 -34.143 1.00 42.50 658 LEU A CA 1
ATOM 5099 C C . LEU A 1 658 ? 23.641 1.183 -32.919 1.00 42.50 658 LEU A C 1
ATOM 5101 O O . LEU A 1 658 ? 22.563 0.932 -32.396 1.00 42.50 658 LEU A O 1
ATOM 5105 N N . ASP A 1 659 ? 24.766 0.649 -32.445 1.00 45.09 659 ASP A N 1
ATOM 5106 C CA . ASP A 1 659 ? 24.746 -0.616 -31.693 1.00 45.09 659 ASP A CA 1
ATOM 5107 C C . ASP A 1 659 ? 25.091 -0.495 -30.195 1.00 45.09 659 ASP A C 1
ATOM 5109 O O . ASP A 1 659 ? 25.487 -1.475 -29.564 1.00 45.09 659 ASP A O 1
ATOM 5113 N N . ARG A 1 660 ? 25.011 0.703 -29.591 1.00 40.97 660 ARG A N 1
ATOM 5114 C CA . ARG A 1 660 ? 25.363 0.881 -28.167 1.00 40.97 660 ARG A CA 1
ATOM 5115 C C . ARG A 1 660 ? 24.436 1.827 -27.400 1.00 40.97 660 ARG A C 1
ATOM 5117 O O . ARG A 1 660 ? 24.695 3.018 -27.314 1.00 40.97 660 ARG A O 1
ATOM 5124 N N . GLY A 1 661 ? 23.463 1.238 -26.703 1.00 42.19 661 GLY A N 1
ATOM 5125 C CA . GLY A 1 661 ? 23.190 1.596 -25.303 1.00 42.19 661 GLY A CA 1
ATOM 5126 C C . GLY A 1 661 ? 21.806 2.151 -24.972 1.00 42.19 661 GLY A C 1
ATOM 5127 O O . GLY A 1 661 ? 21.175 1.637 -24.048 1.00 42.19 661 GLY A O 1
ATOM 5128 N N . GLU A 1 662 ? 21.318 3.156 -25.699 1.00 38.78 662 GLU A N 1
ATOM 5129 C CA . GLU A 1 662 ? 20.073 3.866 -25.337 1.00 38.78 662 GLU A CA 1
ATOM 5130 C C . GLU A 1 662 ? 19.009 3.837 -26.446 1.00 38.78 662 GLU A C 1
ATOM 5132 O O . GLU A 1 662 ? 17.837 3.589 -26.153 1.00 38.78 662 GLU A O 1
ATOM 5137 N N . ASP A 1 663 ? 19.408 3.936 -27.716 1.00 42.69 663 ASP A N 1
ATOM 5138 C CA . ASP A 1 663 ? 18.472 4.049 -28.847 1.00 42.69 663 ASP A CA 1
ATOM 5139 C C . ASP A 1 663 ? 17.691 2.758 -29.130 1.00 42.69 663 ASP A C 1
ATOM 5141 O O . ASP A 1 663 ? 16.464 2.781 -29.245 1.00 42.69 663 ASP A O 1
ATOM 5145 N N . SER A 1 664 ? 18.352 1.595 -29.116 1.00 43.69 664 SER A N 1
ATOM 5146 C CA . SER A 1 664 ? 17.684 0.291 -29.274 1.00 43.69 664 SER A CA 1
ATOM 5147 C C . SER A 1 664 ? 16.703 -0.007 -28.135 1.00 43.69 664 SER A C 1
ATOM 5149 O O . SER A 1 664 ? 15.686 -0.669 -28.337 1.00 43.69 664 SER A O 1
ATOM 5151 N N . ARG A 1 665 ? 16.950 0.543 -26.940 1.00 44.69 665 ARG A N 1
ATOM 5152 C CA . ARG A 1 665 ? 16.070 0.412 -25.773 1.00 44.69 665 ARG A CA 1
ATOM 5153 C C . ARG A 1 665 ? 14.757 1.175 -25.956 1.00 44.69 665 ARG A C 1
ATOM 5155 O O . ARG A 1 665 ? 13.725 0.694 -25.493 1.00 44.69 665 ARG A O 1
ATOM 5162 N N . SER A 1 666 ? 14.793 2.319 -26.642 1.00 42.59 666 SER A N 1
ATOM 5163 C CA . SER A 1 666 ? 13.603 3.121 -26.939 1.00 42.59 666 SER A CA 1
ATOM 5164 C C . SER A 1 666 ? 12.656 2.402 -27.909 1.00 42.59 666 SER A C 1
ATOM 5166 O O . SER A 1 666 ? 11.463 2.332 -27.634 1.00 42.59 666 SER A O 1
ATOM 5168 N N . VAL A 1 667 ? 13.194 1.738 -28.941 1.00 43.81 667 VAL A N 1
ATOM 5169 C CA . VAL A 1 667 ? 12.426 0.949 -29.925 1.00 43.81 667 VAL A CA 1
ATOM 5170 C C . VAL A 1 667 ? 11.767 -0.287 -29.288 1.00 43.81 667 VAL A C 1
ATOM 5172 O O . VAL A 1 667 ? 10.623 -0.614 -29.589 1.00 43.81 667 VAL A O 1
ATOM 5175 N N . PHE A 1 668 ? 12.439 -0.954 -28.340 1.00 43.19 668 PHE A N 1
ATOM 5176 C CA . PHE A 1 668 ? 11.842 -2.060 -27.570 1.00 43.19 668 PHE A CA 1
ATOM 5177 C C . PHE A 1 668 ? 10.758 -1.614 -26.576 1.00 43.19 668 PHE A C 1
ATOM 5179 O O . PHE A 1 668 ? 9.926 -2.430 -26.177 1.00 43.19 668 PHE A O 1
ATOM 5186 N N . GLN A 1 669 ? 10.784 -0.356 -26.125 1.00 42.47 669 GLN A N 1
ATOM 5187 C CA . GLN A 1 669 ? 9.826 0.176 -25.150 1.00 42.47 669 GLN A CA 1
ATOM 5188 C C . GLN A 1 669 ? 8.570 0.771 -25.798 1.00 42.47 669 GLN A C 1
ATOM 5190 O O . GLN A 1 669 ? 7.557 0.918 -25.109 1.00 42.47 669 GLN A O 1
ATOM 5195 N N . THR A 1 670 ? 8.611 1.103 -27.092 1.00 37.50 670 THR A N 1
ATOM 5196 C CA . THR A 1 670 ? 7.514 1.775 -27.802 1.00 37.50 670 THR A CA 1
ATOM 5197 C C . THR A 1 670 ? 6.457 0.837 -28.389 1.00 37.50 670 THR A C 1
ATOM 5199 O O . THR A 1 670 ? 5.334 1.294 -28.585 1.00 37.50 670 THR A O 1
ATOM 5202 N N . ASP A 1 671 ? 6.741 -0.455 -28.600 1.00 40.09 671 ASP A N 1
ATOM 5203 C CA . ASP A 1 671 ? 5.782 -1.407 -29.191 1.00 40.09 671 ASP A CA 1
ATOM 5204 C C . ASP A 1 671 ? 5.154 -2.371 -28.148 1.00 40.09 671 ASP A C 1
ATOM 5206 O O . ASP A 1 671 ? 5.849 -3.186 -27.531 1.00 40.09 671 ASP A O 1
ATOM 5210 N N . PRO A 1 672 ? 3.823 -2.322 -27.933 1.00 38.88 672 PRO A N 1
ATOM 5211 C CA . PRO A 1 672 ? 3.108 -3.205 -27.017 1.00 38.88 672 PRO A CA 1
ATOM 5212 C C . PRO A 1 672 ? 2.762 -4.594 -27.589 1.00 38.88 672 PRO A C 1
ATOM 5214 O O . PRO A 1 672 ? 2.229 -5.414 -26.834 1.00 38.88 672 PRO A O 1
ATOM 5217 N N . THR A 1 673 ? 3.017 -4.880 -28.873 1.00 42.38 673 THR A N 1
ATOM 5218 C CA . THR A 1 673 ? 2.693 -6.178 -29.501 1.00 42.38 673 THR A CA 1
ATOM 5219 C C . THR A 1 673 ? 3.782 -7.233 -29.316 1.00 42.38 673 THR A C 1
ATOM 5221 O O . THR A 1 673 ? 3.484 -8.429 -29.340 1.00 42.38 673 THR A O 1
ATOM 5224 N N . GLY A 1 674 ? 5.016 -6.808 -29.030 1.00 47.66 674 GLY A N 1
ATOM 5225 C CA . GLY A 1 674 ? 6.111 -7.706 -28.703 1.00 47.66 674 GLY A CA 1
ATOM 5226 C C . GLY A 1 674 ? 6.456 -8.634 -29.864 1.00 47.66 674 GLY A C 1
ATOM 5227 O O . GLY A 1 674 ? 6.424 -9.850 -29.691 1.00 47.66 674 GLY A O 1
ATOM 5228 N N . GLN A 1 675 ? 6.805 -8.076 -31.021 1.00 51.47 675 GLN A N 1
ATOM 5229 C CA . GLN A 1 675 ? 7.306 -8.845 -32.160 1.00 51.47 675 GLN A CA 1
ATOM 5230 C C . GLN A 1 675 ? 8.485 -8.127 -32.828 1.00 51.47 675 GLN A C 1
ATOM 5232 O O . GLN A 1 675 ? 8.378 -7.667 -33.958 1.00 51.47 675 GLN A O 1
ATOM 5237 N N . ASN A 1 676 ? 9.613 -8.036 -32.117 1.00 55.28 676 ASN A N 1
ATOM 5238 C CA . ASN A 1 676 ? 10.830 -7.394 -32.623 1.00 55.28 676 ASN A CA 1
ATOM 5239 C C . ASN A 1 676 ? 12.044 -8.305 -32.465 1.00 55.28 676 ASN A C 1
ATOM 5241 O O . ASN A 1 676 ? 12.141 -9.055 -31.487 1.00 55.28 676 ASN A O 1
ATOM 5245 N N . ILE A 1 677 ? 12.954 -8.252 -33.441 1.00 50.84 677 ILE A N 1
ATOM 5246 C CA . ILE A 1 677 ? 14.101 -9.161 -33.531 1.00 50.84 677 ILE A CA 1
ATOM 5247 C C . ILE A 1 677 ? 15.402 -8.410 -33.736 1.00 50.84 677 ILE A C 1
ATOM 5249 O O . ILE A 1 677 ? 15.436 -7.520 -34.570 1.00 50.84 677 ILE A O 1
ATOM 5253 N N . PHE A 1 678 ? 16.451 -8.810 -33.008 1.00 52.88 678 PHE A N 1
ATOM 5254 C CA . PHE A 1 678 ? 17.823 -8.313 -33.173 1.00 52.88 678 PHE A CA 1
ATOM 5255 C C . PHE A 1 678 ? 18.798 -9.471 -33.420 1.00 52.88 678 PHE A C 1
ATOM 5257 O O . PHE A 1 678 ? 18.790 -10.452 -32.671 1.00 52.88 678 PHE A O 1
ATOM 5264 N N . ASN A 1 679 ? 19.656 -9.333 -34.436 1.00 47.44 679 ASN A N 1
ATOM 5265 C CA . ASN A 1 679 ? 20.720 -10.281 -34.793 1.00 47.44 679 ASN A CA 1
ATOM 5266 C C . ASN A 1 679 ? 22.087 -9.727 -34.327 1.00 47.44 679 ASN A C 1
ATOM 5268 O O . ASN A 1 679 ? 22.549 -8.713 -34.849 1.00 47.44 679 ASN A O 1
ATOM 5272 N N . GLY A 1 680 ? 22.729 -10.342 -33.323 1.00 48.69 680 GLY A N 1
ATOM 5273 C CA . GLY A 1 680 ? 23.965 -9.810 -32.720 1.00 48.69 680 GLY A CA 1
ATOM 5274 C C . GLY A 1 680 ? 24.752 -10.815 -31.865 1.00 48.69 680 GLY A C 1
ATOM 5275 O O . GLY A 1 680 ? 24.227 -11.846 -31.448 1.00 48.69 680 GLY A O 1
ATOM 5276 N N . GLU A 1 681 ? 26.045 -10.548 -31.610 1.00 45.19 681 GLU A N 1
ATOM 5277 C CA . GLU A 1 681 ? 26.884 -11.449 -30.796 1.00 45.19 681 GLU A CA 1
ATOM 5278 C C . GLU A 1 681 ? 26.426 -11.489 -29.317 1.00 45.19 681 GLU A C 1
ATOM 5280 O O . GLU A 1 681 ? 26.194 -10.433 -28.724 1.00 45.19 681 GLU A O 1
ATOM 5285 N N . PRO A 1 682 ? 26.375 -12.671 -28.667 1.00 40.81 682 PRO A N 1
ATOM 5286 C CA . PRO A 1 682 ? 25.659 -12.865 -27.397 1.00 40.81 682 PRO A CA 1
ATOM 5287 C C . PRO A 1 682 ? 26.141 -12.035 -26.195 1.00 40.81 682 PRO A C 1
ATOM 5289 O O . PRO A 1 682 ? 25.374 -11.810 -25.265 1.00 40.81 682 PRO A O 1
ATOM 5292 N N . ALA A 1 683 ? 27.404 -11.598 -26.165 1.00 41.47 683 ALA A N 1
ATOM 5293 C CA . ALA A 1 683 ? 28.032 -11.100 -24.938 1.00 41.47 683 ALA A CA 1
ATOM 5294 C C . ALA A 1 683 ? 27.594 -9.684 -24.510 1.00 41.47 683 ALA A C 1
ATOM 5296 O O . ALA A 1 683 ? 27.589 -9.395 -23.318 1.00 41.47 683 ALA A O 1
ATOM 5297 N N . GLU A 1 684 ? 27.221 -8.801 -25.444 1.00 45.66 684 GLU A N 1
ATOM 5298 C CA . GLU A 1 684 ? 26.894 -7.396 -25.122 1.00 45.66 684 GLU A CA 1
ATOM 5299 C C . GLU A 1 684 ? 25.387 -7.167 -24.868 1.00 45.66 684 GLU A C 1
ATOM 5301 O O . GLU A 1 684 ? 25.012 -6.191 -24.221 1.00 45.66 684 GLU A O 1
ATOM 5306 N N . PHE A 1 685 ? 24.518 -8.097 -25.286 1.00 50.31 685 PHE A N 1
ATOM 5307 C CA . PHE A 1 685 ? 23.056 -7.951 -25.195 1.00 50.31 685 PHE A CA 1
ATOM 5308 C C . PHE A 1 685 ? 22.423 -8.540 -23.924 1.00 50.31 685 PHE A C 1
ATOM 5310 O O . PHE A 1 685 ? 21.230 -8.342 -23.685 1.00 50.31 685 PHE A O 1
ATOM 5317 N N . PHE A 1 686 ? 23.206 -9.202 -23.064 1.00 46.19 686 PHE A N 1
ATOM 5318 C CA . PHE A 1 686 ? 22.727 -9.752 -21.785 1.00 46.19 686 PHE A CA 1
ATOM 5319 C C . PHE A 1 686 ? 22.016 -8.705 -20.906 1.00 46.19 686 PHE A C 1
ATOM 5321 O O . PHE A 1 686 ? 21.059 -9.033 -20.205 1.00 46.19 686 PHE A O 1
ATOM 5328 N N . HIS A 1 687 ? 22.424 -7.433 -20.986 1.00 49.81 687 HIS A N 1
ATOM 5329 C CA . HIS A 1 687 ? 21.793 -6.334 -20.250 1.00 49.81 687 HIS A CA 1
ATOM 5330 C C . HIS A 1 687 ? 20.408 -5.928 -20.793 1.00 49.81 687 HIS A C 1
ATOM 5332 O O . HIS A 1 687 ? 19.578 -5.458 -20.014 1.00 49.81 687 HIS A O 1
ATOM 5338 N N . LEU A 1 688 ? 20.121 -6.133 -22.088 1.00 48.62 688 LEU A N 1
ATOM 5339 C CA . LEU A 1 688 ? 18.788 -5.884 -22.661 1.00 48.62 688 LEU A CA 1
ATOM 5340 C C . LEU A 1 688 ? 17.788 -6.973 -22.234 1.00 48.62 688 LEU A C 1
ATOM 5342 O O . LEU A 1 688 ? 16.681 -6.655 -21.793 1.00 48.62 688 LEU A O 1
ATOM 5346 N N . VAL A 1 689 ? 18.203 -8.246 -22.285 1.00 43.69 689 VAL A N 1
ATOM 5347 C CA . VAL A 1 689 ? 17.366 -9.424 -21.965 1.00 43.69 689 VAL A CA 1
ATOM 5348 C C . VAL A 1 689 ? 16.905 -9.434 -20.506 1.00 43.69 689 VAL A C 1
ATOM 5350 O O . VAL A 1 689 ? 15.801 -9.878 -20.206 1.00 43.69 689 VAL A O 1
ATOM 5353 N N . ALA A 1 690 ? 17.701 -8.875 -19.593 1.00 46.31 690 ALA A N 1
ATOM 5354 C CA . ALA A 1 690 ? 17.363 -8.825 -18.172 1.00 46.31 690 ALA A CA 1
ATOM 5355 C C . ALA A 1 690 ? 16.150 -7.927 -17.837 1.00 46.31 690 ALA A C 1
ATOM 5357 O O . ALA A 1 690 ? 15.637 -8.002 -16.722 1.00 46.31 690 ALA A O 1
ATOM 5358 N N . THR A 1 691 ? 15.690 -7.073 -18.763 1.00 47.34 691 THR A N 1
ATOM 5359 C CA . THR A 1 691 ? 14.682 -6.034 -18.463 1.00 47.34 691 THR A CA 1
ATOM 5360 C C . THR A 1 691 ? 13.383 -6.115 -19.270 1.00 47.34 691 THR A C 1
ATOM 5362 O O . THR A 1 691 ? 12.395 -5.498 -18.870 1.00 47.34 691 THR A O 1
ATOM 5365 N N . VAL A 1 692 ? 13.330 -6.893 -20.359 1.00 51.16 692 VAL A N 1
ATOM 5366 C CA . VAL A 1 692 ? 12.158 -6.965 -21.252 1.00 51.16 692 VAL A CA 1
ATOM 5367 C C . VAL A 1 692 ? 11.409 -8.288 -21.057 1.00 51.16 692 VAL A C 1
ATOM 5369 O O . VAL A 1 692 ? 11.966 -9.368 -21.238 1.00 51.16 692 VAL A O 1
ATOM 5372 N N . LYS A 1 693 ? 10.124 -8.224 -20.681 1.00 50.88 693 LYS A N 1
ATOM 5373 C CA . LYS A 1 693 ? 9.286 -9.421 -20.478 1.00 50.88 693 LYS A CA 1
ATOM 5374 C C . LYS A 1 693 ? 9.023 -10.139 -21.812 1.00 50.88 693 LYS A C 1
ATOM 5376 O O . LYS A 1 693 ? 8.680 -9.494 -22.796 1.00 50.88 693 LYS A O 1
ATOM 5381 N N . ASN A 1 694 ? 9.086 -11.473 -21.800 1.00 60.41 694 ASN A N 1
ATOM 5382 C CA . ASN A 1 694 ? 8.736 -12.387 -22.904 1.00 60.41 694 ASN A CA 1
ATOM 5383 C C . ASN A 1 694 ? 9.679 -12.413 -24.128 1.00 60.41 694 ASN A C 1
ATOM 5385 O O . ASN A 1 694 ? 9.317 -13.024 -25.129 1.00 60.41 694 ASN A O 1
ATOM 5389 N N . VAL A 1 695 ? 10.873 -11.813 -24.063 1.00 65.50 695 VAL A N 1
ATOM 5390 C CA . VAL A 1 695 ? 11.912 -11.921 -25.111 1.00 65.50 695 VAL A CA 1
ATOM 5391 C C . VAL A 1 695 ? 12.937 -12.988 -24.718 1.00 65.50 695 VAL A C 1
ATOM 5393 O O . VAL A 1 695 ? 13.421 -12.993 -23.589 1.00 65.50 695 VAL A O 1
ATOM 5396 N N . GLU A 1 696 ? 13.279 -13.886 -25.642 1.00 69.94 696 GLU A N 1
ATOM 5397 C CA . GLU A 1 696 ? 14.239 -14.978 -25.437 1.00 69.94 696 GLU A CA 1
ATOM 5398 C C . GLU A 1 696 ? 15.378 -14.915 -26.464 1.00 69.94 696 GLU A C 1
ATOM 5400 O O . GLU A 1 696 ? 15.183 -14.483 -27.599 1.00 69.94 696 GLU A O 1
ATOM 5405 N N . LEU A 1 697 ? 16.570 -15.374 -26.070 1.00 74.00 697 LEU A N 1
ATOM 5406 C CA . LEU A 1 697 ? 17.698 -15.577 -26.978 1.00 74.00 697 LEU A CA 1
ATOM 5407 C C . LEU A 1 697 ? 17.606 -16.973 -27.601 1.00 74.00 697 LEU A C 1
ATOM 5409 O O . LEU A 1 697 ? 17.677 -17.973 -26.884 1.00 74.00 697 LEU A O 1
ATOM 5413 N N . ILE A 1 698 ? 17.505 -17.041 -28.926 1.00 77.88 698 ILE A N 1
ATOM 5414 C CA . ILE A 1 698 ? 17.693 -18.275 -29.691 1.00 77.88 698 ILE A CA 1
ATOM 5415 C C . ILE A 1 698 ? 19.081 -18.269 -30.335 1.00 77.88 698 ILE A C 1
ATOM 5417 O O . ILE A 1 698 ? 19.553 -17.247 -30.828 1.00 77.88 698 ILE A O 1
ATOM 5421 N N . GLU A 1 699 ? 19.745 -19.421 -30.326 1.00 80.44 699 GLU A N 1
ATOM 5422 C CA . GLU A 1 699 ? 21.059 -19.600 -30.945 1.00 80.44 699 GLU A CA 1
ATOM 5423 C C . GLU A 1 699 ? 20.945 -20.558 -32.126 1.00 80.44 699 GLU A C 1
ATOM 5425 O O . GLU A 1 699 ? 20.387 -21.647 -31.983 1.00 80.44 699 GLU A O 1
ATOM 5430 N N . LEU A 1 700 ? 21.533 -20.189 -33.262 1.00 82.62 700 LEU A N 1
ATOM 5431 C CA . LEU A 1 700 ? 21.614 -21.034 -34.452 1.00 82.62 700 LEU A CA 1
ATOM 5432 C C . LEU A 1 700 ? 22.976 -20.901 -35.123 1.00 82.62 700 LEU A C 1
ATOM 5434 O O . LEU A 1 700 ? 23.674 -19.912 -34.929 1.00 82.62 700 LEU A O 1
ATOM 5438 N N . ASP A 1 701 ? 23.354 -21.878 -35.939 1.00 82.62 701 ASP A N 1
ATOM 5439 C CA . ASP A 1 701 ? 24.468 -21.715 -36.871 1.00 82.62 701 ASP A CA 1
ATOM 5440 C C . ASP A 1 701 ? 23.897 -21.412 -38.257 1.00 82.62 701 ASP A C 1
ATOM 5442 O O . ASP A 1 701 ? 22.882 -21.983 -38.634 1.00 82.62 701 ASP A O 1
ATOM 5446 N N . GLN A 1 702 ? 24.523 -20.529 -39.037 1.00 79.62 702 GLN A N 1
ATOM 5447 C CA . GLN A 1 702 ? 24.046 -20.199 -40.390 1.00 79.62 702 GLN A CA 1
ATOM 5448 C C . GLN A 1 702 ? 24.455 -21.248 -41.447 1.00 79.62 702 GLN A C 1
ATOM 5450 O O . GLN A 1 702 ? 23.867 -21.307 -42.526 1.00 79.62 702 GLN A O 1
ATOM 5455 N N . CYS A 1 703 ? 25.442 -22.111 -41.165 1.00 78.81 703 CYS A N 1
ATOM 5456 C CA . CYS A 1 703 ? 25.911 -23.131 -42.116 1.00 78.81 703 CYS A CA 1
ATOM 5457 C C . CYS A 1 703 ? 24.902 -24.245 -42.468 1.00 78.81 703 CYS A C 1
ATOM 5459 O O . CYS A 1 703 ? 24.877 -24.631 -43.637 1.00 78.81 703 CYS A O 1
ATOM 5461 N N . PRO A 1 704 ? 24.007 -24.714 -41.570 1.00 84.06 704 PRO A N 1
ATOM 5462 C CA . PRO A 1 704 ? 22.892 -25.591 -41.938 1.00 84.06 704 PRO A CA 1
ATOM 5463 C C . PRO A 1 704 ? 21.937 -24.962 -42.960 1.00 84.06 704 PRO A C 1
ATOM 5465 O O . PRO A 1 704 ? 21.232 -25.682 -43.658 1.00 84.06 704 PRO A O 1
ATOM 5468 N N . TYR A 1 705 ? 21.932 -23.631 -43.060 1.00 81.81 705 TYR A N 1
ATOM 5469 C CA . TYR A 1 705 ? 21.052 -22.858 -43.932 1.00 81.81 705 TYR A CA 1
ATOM 5470 C C . TYR A 1 705 ? 21.759 -22.326 -45.188 1.00 81.81 705 TYR A C 1
ATOM 5472 O O . TYR A 1 705 ? 21.253 -21.429 -45.856 1.00 81.81 705 TYR A O 1
ATOM 5480 N N . GLY A 1 706 ? 22.928 -22.879 -45.530 1.00 74.19 706 GLY A N 1
ATOM 5481 C CA . GLY A 1 706 ? 23.622 -22.585 -46.787 1.00 74.19 706 GLY A CA 1
ATOM 548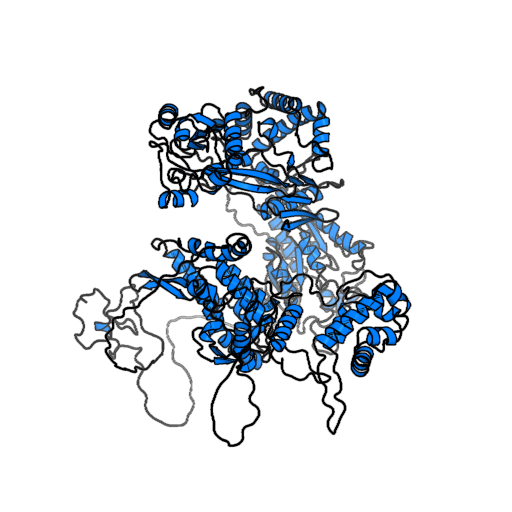2 C C . GLY A 1 706 ? 24.818 -21.639 -46.677 1.00 74.19 706 GLY A C 1
ATOM 5483 O O . GLY A 1 706 ? 25.440 -21.351 -47.697 1.00 74.19 706 GLY A O 1
ATOM 5484 N N . ALA A 1 707 ? 25.202 -21.188 -45.477 1.00 72.81 707 ALA A N 1
ATOM 5485 C CA . ALA A 1 707 ? 26.452 -20.443 -45.321 1.00 72.81 707 ALA A CA 1
ATOM 5486 C C . ALA A 1 707 ? 27.684 -21.355 -45.511 1.00 72.81 707 ALA A C 1
ATOM 5488 O O . ALA A 1 707 ? 27.790 -22.418 -44.900 1.00 72.81 707 ALA A O 1
ATOM 5489 N N . GLU A 1 708 ? 28.673 -20.906 -46.292 1.00 70.50 708 GLU A N 1
ATOM 5490 C CA . GLU A 1 708 ? 29.903 -21.670 -46.590 1.00 70.50 708 GLU A CA 1
ATOM 5491 C C . GLU A 1 708 ? 30.832 -21.872 -45.372 1.00 70.50 708 GLU A C 1
ATOM 5493 O O . GLU A 1 708 ? 31.834 -22.583 -45.453 1.00 70.50 708 GLU A O 1
ATOM 5498 N N . THR A 1 709 ? 30.546 -21.232 -44.233 1.00 68.00 709 THR A N 1
ATOM 5499 C CA . THR A 1 709 ? 31.374 -21.281 -43.016 1.00 68.00 709 THR A CA 1
ATOM 5500 C C . THR A 1 709 ? 30.507 -21.425 -41.764 1.00 68.00 709 THR A C 1
ATOM 5502 O O . THR A 1 709 ? 29.384 -20.919 -41.755 1.00 68.00 709 THR A O 1
ATOM 5505 N N . PRO A 1 710 ? 31.010 -22.052 -40.682 1.00 70.00 710 PRO A N 1
ATOM 5506 C CA . PRO A 1 710 ? 30.279 -22.164 -39.428 1.00 70.00 710 PRO A CA 1
ATOM 5507 C C . PRO A 1 710 ? 30.218 -20.785 -38.770 1.00 70.00 710 PRO A C 1
ATOM 5509 O O . PRO A 1 710 ? 31.214 -20.276 -38.235 1.00 70.00 710 PRO A O 1
ATOM 5512 N N . LYS A 1 711 ? 29.059 -20.138 -38.892 1.00 71.44 711 LYS A N 1
ATOM 5513 C CA . LYS A 1 711 ? 28.757 -18.824 -38.324 1.00 71.44 711 LYS A CA 1
ATOM 5514 C C . LYS A 1 711 ? 27.668 -18.982 -37.258 1.00 71.44 711 LYS A C 1
ATOM 5516 O O . LYS A 1 711 ? 26.500 -19.040 -37.636 1.00 71.44 711 LYS A O 1
ATOM 5521 N N . PRO A 1 712 ? 28.043 -19.063 -35.969 1.00 71.81 712 PRO A N 1
ATOM 5522 C CA . PRO A 1 712 ? 27.074 -18.998 -34.885 1.00 71.81 712 PRO A CA 1
ATOM 5523 C C . PRO A 1 712 ? 26.438 -17.607 -34.854 1.00 71.81 712 PRO A C 1
ATOM 5525 O O . PRO A 1 712 ? 27.135 -16.601 -34.998 1.00 71.81 712 PRO A O 1
ATOM 5528 N N . ALA A 1 713 ? 25.122 -17.569 -34.691 1.00 71.62 713 ALA A N 1
ATOM 5529 C CA . ALA A 1 713 ? 24.297 -16.374 -34.622 1.00 71.62 713 ALA A CA 1
ATOM 5530 C C . ALA A 1 713 ? 23.372 -16.457 -33.401 1.00 71.62 713 ALA A C 1
ATOM 5532 O O . ALA A 1 713 ? 22.794 -17.509 -33.111 1.00 71.62 713 ALA A O 1
ATOM 5533 N N . GLY A 1 714 ? 23.261 -15.343 -32.680 1.00 71.00 714 GLY A N 1
ATOM 5534 C CA . GLY A 1 714 ? 22.319 -15.157 -31.583 1.00 71.00 714 GLY A CA 1
ATOM 5535 C C . GLY A 1 714 ? 21.212 -14.209 -32.021 1.00 71.00 714 GLY A C 1
ATOM 5536 O O . GLY A 1 714 ? 21.491 -13.146 -32.574 1.00 71.00 714 GLY A O 1
ATOM 5537 N N . ILE A 1 715 ? 19.964 -14.603 -31.788 1.00 72.06 715 ILE A N 1
ATOM 5538 C CA . ILE A 1 715 ? 18.783 -13.841 -32.187 1.00 72.06 715 ILE A CA 1
ATOM 5539 C C . ILE A 1 715 ? 17.907 -13.626 -30.962 1.00 72.06 715 ILE A C 1
ATOM 5541 O O . ILE A 1 715 ? 17.490 -14.579 -30.306 1.00 72.06 715 ILE A O 1
ATOM 5545 N N . LEU A 1 716 ? 17.609 -12.370 -30.657 1.00 70.00 716 LEU A N 1
ATOM 5546 C CA . LEU A 1 716 ? 16.648 -12.021 -29.616 1.00 70.00 716 LEU A CA 1
ATOM 5547 C C . LEU A 1 716 ? 15.256 -11.969 -30.226 1.00 70.00 716 LEU A C 1
ATOM 5549 O O . LEU A 1 716 ? 15.035 -11.195 -31.147 1.00 70.00 716 LEU A O 1
ATOM 5553 N N . THR A 1 717 ? 14.323 -12.785 -29.737 1.00 71.94 717 THR A N 1
ATOM 5554 C CA . THR A 1 717 ? 12.951 -12.810 -30.250 1.00 71.94 717 THR A CA 1
ATOM 5555 C C . THR A 1 717 ? 11.935 -13.203 -29.180 1.00 71.94 717 THR A C 1
ATOM 5557 O O . THR A 1 717 ? 12.167 -14.049 -28.319 1.00 71.94 717 THR A O 1
ATOM 5560 N N . ASN A 1 718 ? 10.759 -12.597 -29.253 1.00 69.31 718 ASN A N 1
ATOM 5561 C CA . ASN A 1 718 ? 9.549 -12.967 -28.518 1.00 69.31 718 ASN A CA 1
ATOM 5562 C C . ASN A 1 718 ? 8.519 -13.688 -29.405 1.00 69.31 718 ASN A C 1
ATOM 5564 O O . ASN A 1 718 ? 7.491 -14.146 -28.909 1.00 69.31 718 ASN A O 1
ATOM 5568 N N . THR A 1 719 ? 8.806 -13.851 -30.699 1.00 72.25 719 THR A N 1
ATOM 5569 C CA . THR A 1 719 ? 7.891 -14.497 -31.647 1.00 72.25 719 THR A CA 1
ATOM 5570 C C . THR A 1 719 ? 8.008 -16.016 -31.611 1.00 72.25 719 THR A C 1
ATOM 5572 O O . THR A 1 719 ? 9.101 -16.577 -31.567 1.00 72.25 719 THR A O 1
ATOM 5575 N N . VAL A 1 720 ? 6.870 -16.709 -31.647 1.00 78.12 720 VAL A N 1
ATOM 5576 C CA . VAL A 1 720 ? 6.828 -18.181 -31.586 1.00 78.12 720 VAL A CA 1
ATOM 5577 C C . VAL A 1 720 ? 7.383 -18.811 -32.867 1.00 78.12 720 VAL A C 1
ATOM 5579 O O . VAL A 1 720 ? 8.053 -19.838 -32.812 1.00 78.12 720 VAL A O 1
ATOM 5582 N N . TRP A 1 721 ? 7.147 -18.187 -34.022 1.00 83.44 721 TRP A N 1
ATOM 5583 C CA . TRP A 1 721 ? 7.509 -18.753 -35.319 1.00 83.44 721 TRP A CA 1
ATOM 5584 C C . TRP A 1 721 ? 9.019 -18.728 -35.585 1.00 83.44 721 TRP A C 1
ATOM 5586 O O . TRP A 1 721 ? 9.558 -19.738 -36.036 1.00 83.44 721 TRP A O 1
ATOM 5596 N N . MET A 1 722 ? 9.747 -17.666 -35.220 1.00 80.00 722 MET A N 1
ATOM 5597 C CA . MET A 1 722 ? 11.211 -17.644 -35.379 1.00 80.00 722 MET A CA 1
ATOM 5598 C C . MET A 1 722 ? 11.935 -18.610 -34.438 1.00 80.00 722 MET A C 1
ATOM 5600 O O . MET A 1 722 ? 12.956 -19.176 -34.824 1.00 80.00 722 MET A O 1
ATOM 5604 N N . LYS A 1 723 ? 11.376 -18.893 -33.250 1.00 82.44 723 LYS A N 1
ATOM 5605 C CA . LYS A 1 723 ? 11.928 -19.897 -32.318 1.00 82.44 723 LYS A CA 1
ATOM 5606 C C . LYS A 1 723 ? 11.989 -21.308 -32.915 1.00 82.44 723 LYS A C 1
ATOM 5608 O O . LYS A 1 723 ? 12.752 -22.139 -32.428 1.00 82.44 723 LYS A O 1
ATOM 5613 N N . THR A 1 724 ? 11.217 -21.580 -33.970 1.00 83.75 724 THR A N 1
ATOM 5614 C CA . THR A 1 724 ? 11.240 -22.873 -34.672 1.00 83.75 724 THR A CA 1
ATOM 5615 C C . THR A 1 724 ? 12.458 -23.056 -35.585 1.00 83.75 724 THR A C 1
ATOM 5617 O O . THR A 1 724 ? 12.755 -24.182 -35.977 1.00 83.75 724 THR A O 1
ATOM 5620 N N . VAL A 1 725 ? 13.195 -21.983 -35.894 1.00 85.62 725 VAL A N 1
ATOM 5621 C CA . VAL A 1 725 ? 14.347 -21.987 -36.808 1.00 85.62 725 VAL A CA 1
ATOM 5622 C C . VAL A 1 725 ? 15.630 -21.757 -36.004 1.00 85.62 725 VAL A C 1
ATOM 5624 O O . VAL A 1 725 ? 16.107 -20.633 -35.879 1.00 85.62 725 VAL A O 1
ATOM 5627 N N . CYS A 1 726 ? 16.184 -22.825 -35.414 1.00 86.31 726 CYS A N 1
ATOM 5628 C CA . CYS A 1 726 ? 17.317 -22.735 -34.476 1.00 86.31 726 CYS A CA 1
ATOM 5629 C C . CYS A 1 726 ? 18.402 -23.829 -34.630 1.00 86.31 726 CYS A C 1
ATOM 5631 O O . CYS A 1 726 ? 19.137 -24.130 -33.691 1.00 86.31 726 CYS A O 1
ATOM 5633 N N . HIS A 1 727 ? 18.522 -24.453 -35.809 1.00 84.25 727 HIS A N 1
ATOM 5634 C CA . HIS A 1 727 ? 19.507 -25.516 -36.043 1.00 84.25 727 HIS A CA 1
ATOM 5635 C C . HIS A 1 727 ? 20.958 -25.073 -35.804 1.00 84.25 727 HIS A C 1
ATOM 5637 O O . HIS A 1 727 ? 21.419 -24.065 -36.344 1.00 84.25 727 HIS A O 1
ATOM 5643 N N . LYS A 1 728 ? 21.703 -25.891 -35.052 1.00 85.88 728 LYS A N 1
ATOM 5644 C CA . LYS A 1 728 ? 23.159 -25.781 -34.898 1.00 85.88 728 LYS A CA 1
ATOM 5645 C C . LYS A 1 728 ? 23.865 -26.740 -35.855 1.00 85.88 728 LYS A C 1
ATOM 5647 O O . LYS A 1 728 ? 23.327 -27.773 -36.244 1.00 85.88 728 LYS A O 1
ATOM 5652 N N . CYS A 1 729 ? 25.107 -26.431 -36.204 1.00 82.94 729 CYS A N 1
ATOM 5653 C CA . CYS A 1 729 ? 25.938 -27.184 -37.138 1.00 82.94 729 CYS A CA 1
ATOM 5654 C C . CYS A 1 729 ? 26.077 -28.658 -36.741 1.00 82.94 729 CYS A C 1
ATOM 5656 O O . CYS A 1 729 ? 26.074 -29.530 -37.604 1.00 82.94 729 CYS A O 1
ATOM 5658 N N . LYS A 1 730 ? 26.192 -28.926 -35.437 1.00 79.94 730 LYS A N 1
ATOM 5659 C CA . LYS A 1 730 ? 26.291 -30.278 -34.864 1.00 79.94 730 LYS A CA 1
ATOM 5660 C C . LYS A 1 730 ? 25.015 -31.114 -35.034 1.00 79.94 730 LYS A C 1
ATOM 5662 O O . LYS A 1 730 ? 25.089 -32.335 -34.992 1.00 79.94 730 LYS A O 1
ATOM 5667 N N . ASP A 1 731 ? 23.877 -30.448 -35.213 1.00 80.19 731 ASP A N 1
ATOM 5668 C CA . ASP A 1 731 ? 22.548 -31.056 -35.298 1.00 80.19 731 ASP A CA 1
ATOM 5669 C C . ASP A 1 731 ? 22.070 -31.144 -36.763 1.00 80.19 731 ASP A C 1
ATOM 5671 O O . ASP A 1 731 ? 20.980 -31.644 -37.041 1.00 80.19 731 ASP A O 1
ATOM 5675 N N . ALA A 1 732 ? 22.881 -30.657 -37.710 1.00 79.12 732 ALA A N 1
ATOM 5676 C CA . ALA A 1 732 ? 22.615 -30.690 -39.142 1.00 79.12 732 ALA A CA 1
ATOM 5677 C C . ALA A 1 732 ? 23.311 -31.888 -39.818 1.00 79.12 732 ALA A C 1
ATOM 5679 O O . ALA A 1 732 ? 24.360 -32.339 -39.348 1.00 79.12 732 ALA A O 1
ATOM 5680 N N . PRO A 1 733 ? 22.788 -32.393 -40.954 1.00 78.88 733 PRO A N 1
ATOM 5681 C CA . PRO A 1 733 ? 23.479 -33.401 -41.751 1.00 78.88 733 PRO A CA 1
ATOM 5682 C C . PRO A 1 733 ? 24.915 -32.972 -42.114 1.00 78.88 733 PRO A C 1
ATOM 5684 O O . PRO A 1 733 ? 25.176 -31.769 -42.248 1.00 78.88 733 PRO A O 1
ATOM 5687 N N . PRO A 1 734 ? 25.848 -33.925 -42.313 1.00 78.06 734 PRO A N 1
ATOM 5688 C CA . PRO A 1 734 ? 27.231 -33.608 -42.661 1.00 78.06 734 PRO A CA 1
ATOM 5689 C C . PRO A 1 734 ? 27.321 -32.683 -43.885 1.00 78.06 734 PRO A C 1
ATOM 5691 O O . PRO A 1 734 ? 26.861 -33.028 -44.972 1.00 78.06 734 PRO A O 1
ATOM 5694 N N . HIS A 1 735 ? 27.934 -31.512 -43.711 1.00 78.75 735 HIS A N 1
ATOM 5695 C CA . HIS A 1 735 ? 28.145 -30.506 -44.756 1.00 78.75 735 HIS A CA 1
ATOM 5696 C C . HIS A 1 735 ? 29.576 -29.949 -44.679 1.00 78.75 735 HIS A C 1
ATOM 5698 O O . HIS A 1 735 ? 30.264 -30.111 -43.672 1.00 78.75 735 HIS A O 1
ATOM 5704 N N . ARG A 1 736 ? 30.066 -29.348 -45.773 1.00 75.00 736 ARG A N 1
ATOM 5705 C CA . ARG A 1 736 ? 31.450 -28.851 -45.875 1.00 75.00 736 ARG A CA 1
ATOM 5706 C C . ARG A 1 736 ? 31.548 -27.389 -45.448 1.00 75.00 736 ARG A C 1
ATOM 5708 O O . ARG A 1 736 ? 30.696 -26.583 -45.804 1.00 75.00 736 ARG A O 1
ATOM 5715 N N . HIS A 1 737 ? 32.635 -27.051 -44.759 1.00 75.94 737 HIS A N 1
ATOM 5716 C CA . HIS A 1 737 ? 32.998 -25.676 -44.415 1.00 75.94 737 HIS A CA 1
ATOM 5717 C C . HIS A 1 737 ? 34.237 -25.231 -45.186 1.00 75.94 737 HIS A C 1
ATOM 5719 O O . HIS A 1 737 ? 35.138 -26.031 -45.443 1.00 75.94 737 HIS A O 1
ATOM 5725 N N . LEU A 1 738 ? 34.310 -23.944 -45.517 1.00 67.88 738 LEU A N 1
ATOM 5726 C CA . LEU A 1 738 ? 35.486 -23.346 -46.134 1.00 67.88 738 LEU A CA 1
ATOM 5727 C C . LEU A 1 738 ? 36.665 -23.311 -45.146 1.00 67.88 738 LEU A C 1
ATOM 5729 O O . LEU A 1 738 ? 36.571 -22.743 -44.052 1.00 67.88 738 LEU A O 1
ATOM 5733 N N . VAL A 1 739 ? 37.800 -23.882 -45.553 1.00 58.81 739 VAL A N 1
ATOM 5734 C CA . VAL A 1 739 ? 39.049 -23.873 -44.778 1.00 58.81 739 VAL A CA 1
ATOM 5735 C C . VAL A 1 739 ? 39.579 -22.436 -44.705 1.00 58.81 739 VAL A C 1
ATOM 5737 O O . VAL A 1 739 ? 39.838 -21.820 -45.734 1.00 58.81 739 VAL A O 1
ATOM 5740 N N . GLY A 1 740 ? 39.712 -21.888 -43.493 1.00 57.75 740 GLY A N 1
ATOM 5741 C CA . GLY A 1 740 ? 40.140 -20.498 -43.262 1.00 57.75 740 GLY A CA 1
ATOM 5742 C C . GLY A 1 740 ? 39.005 -19.488 -43.028 1.00 57.75 740 GLY A C 1
ATOM 5743 O O . GLY A 1 740 ? 39.275 -18.344 -42.675 1.00 57.75 740 GLY A O 1
ATOM 5744 N N . GLY A 1 741 ? 37.731 -19.886 -43.135 1.00 64.81 741 GLY A N 1
ATOM 5745 C CA . GLY A 1 741 ? 36.595 -19.010 -42.821 1.00 64.81 741 GLY A CA 1
ATOM 5746 C C . GLY A 1 741 ? 36.357 -17.902 -43.860 1.00 64.81 741 GLY A C 1
ATOM 5747 O O . GLY A 1 741 ? 36.528 -18.109 -45.053 1.00 64.81 741 GLY A O 1
ATOM 5748 N N . LEU A 1 742 ? 35.934 -16.709 -43.429 1.00 59.66 742 LEU A N 1
ATOM 5749 C CA . LEU A 1 742 ? 35.550 -15.589 -44.313 1.00 59.66 742 LEU A CA 1
ATOM 5750 C C . LEU A 1 742 ? 36.757 -14.820 -44.902 1.00 59.66 742 LEU A C 1
ATOM 5752 O O . LEU A 1 742 ? 36.743 -13.593 -44.983 1.00 59.66 742 LEU A O 1
ATOM 5756 N N . GLN A 1 743 ? 37.825 -15.517 -45.288 1.00 52.56 743 GLN A N 1
ATOM 5757 C CA . GLN A 1 743 ? 39.059 -14.904 -45.787 1.00 52.56 743 GLN A CA 1
ATOM 5758 C C . GLN A 1 743 ? 39.056 -14.800 -47.322 1.00 52.56 743 GLN A C 1
ATOM 5760 O O . GLN A 1 743 ? 38.745 -15.761 -48.019 1.00 52.56 743 GLN A O 1
ATOM 5765 N N . GLY A 1 744 ? 39.423 -13.627 -47.856 1.00 52.59 744 GLY A N 1
ATOM 5766 C CA . GLY A 1 744 ? 39.568 -13.377 -49.300 1.00 52.59 744 GLY A CA 1
ATOM 5767 C C . GLY A 1 744 ? 38.469 -12.509 -49.929 1.00 52.59 744 GLY A C 1
ATOM 5768 O O . GLY A 1 744 ? 37.536 -12.057 -49.260 1.00 52.59 744 GLY A O 1
ATOM 5769 N N . LYS A 1 745 ? 38.610 -12.250 -51.236 1.00 49.91 745 LYS A N 1
ATOM 5770 C CA . LYS A 1 745 ? 37.638 -11.503 -52.050 1.00 49.91 745 LYS A CA 1
ATOM 5771 C C . LYS A 1 745 ? 36.726 -12.455 -52.824 1.00 49.91 745 LYS A C 1
ATOM 5773 O O . LYS A 1 745 ? 37.154 -13.532 -53.234 1.00 49.91 745 LYS A O 1
ATOM 5778 N N . CYS A 1 746 ? 35.486 -12.044 -53.039 1.00 54.44 746 CYS A N 1
ATOM 5779 C CA . CYS A 1 746 ? 34.509 -12.703 -53.899 1.00 54.44 746 CYS A CA 1
ATOM 5780 C C . CYS A 1 746 ? 33.799 -11.654 -54.761 1.00 54.44 746 CYS A C 1
ATOM 5782 O O . CYS A 1 746 ? 33.856 -10.460 -54.477 1.00 54.44 746 CYS A O 1
ATOM 5784 N N . TRP A 1 747 ? 33.152 -12.088 -55.836 1.00 58.66 747 TRP A N 1
ATOM 5785 C CA . TRP A 1 747 ? 32.304 -11.206 -56.631 1.00 58.66 747 TRP A CA 1
ATOM 5786 C C . TRP A 1 747 ? 30.944 -11.051 -55.943 1.00 58.66 747 TRP A C 1
ATOM 5788 O O . TRP A 1 747 ? 30.305 -12.050 -55.623 1.00 58.66 747 TRP A O 1
ATOM 5798 N N . GLY A 1 748 ? 30.537 -9.811 -55.678 1.00 51.50 748 GLY A N 1
ATOM 5799 C CA . GLY A 1 748 ? 29.203 -9.445 -55.213 1.00 51.50 748 GLY A CA 1
ATOM 5800 C C . GLY A 1 748 ? 28.349 -9.030 -56.405 1.00 51.50 748 GLY A C 1
ATOM 5801 O O . GLY A 1 748 ? 28.731 -8.129 -57.153 1.00 51.50 748 GLY A O 1
ATOM 5802 N N . TYR A 1 749 ? 27.218 -9.707 -56.583 1.00 60.34 749 TYR A N 1
ATOM 5803 C CA . TYR A 1 749 ? 26.307 -9.529 -57.721 1.00 60.34 749 TYR A CA 1
ATOM 5804 C C . TYR A 1 749 ? 25.025 -8.768 -57.350 1.00 60.34 749 TYR A C 1
ATOM 5806 O O . TYR A 1 749 ? 24.153 -8.604 -58.191 1.00 60.34 749 TYR A O 1
ATOM 5814 N N . SER A 1 750 ? 24.908 -8.294 -56.106 1.00 49.34 750 SER A N 1
ATOM 5815 C CA . SER A 1 750 ? 23.742 -7.557 -55.594 1.00 49.34 750 SER A CA 1
ATOM 5816 C C . SER A 1 750 ? 23.608 -6.131 -56.143 1.00 49.34 750 SER A C 1
ATOM 5818 O O . SER A 1 750 ? 22.620 -5.458 -55.873 1.00 49.34 750 SER A O 1
ATOM 5820 N N . ARG A 1 751 ? 24.590 -5.657 -56.917 1.00 51.25 751 ARG A N 1
ATOM 5821 C CA . ARG A 1 751 ? 24.562 -4.370 -57.623 1.00 51.25 751 ARG A CA 1
ATOM 5822 C C . ARG A 1 751 ? 24.481 -4.619 -59.125 1.00 51.25 751 ARG A C 1
ATOM 5824 O O . ARG A 1 751 ? 25.004 -5.625 -59.598 1.00 51.25 751 ARG A O 1
ATOM 5831 N N . GLU A 1 752 ? 23.922 -3.665 -59.870 1.00 47.62 752 GLU A N 1
ATOM 5832 C CA . GLU A 1 752 ? 23.812 -3.734 -61.340 1.00 47.62 752 GLU A CA 1
ATOM 5833 C C . GLU A 1 752 ? 25.151 -4.038 -62.035 1.00 47.62 752 GLU A C 1
ATOM 5835 O O . GLU A 1 752 ? 25.183 -4.700 -63.071 1.00 47.62 752 GLU A O 1
ATOM 5840 N N . VAL A 1 753 ? 26.269 -3.614 -61.434 1.00 55.78 753 VAL A N 1
ATOM 5841 C CA . VAL A 1 753 ? 27.621 -3.989 -61.855 1.00 55.78 753 VAL A CA 1
ATOM 5842 C C . VAL A 1 753 ? 28.236 -4.931 -60.813 1.00 55.78 753 VAL A C 1
ATOM 5844 O O . VAL A 1 753 ? 28.463 -4.505 -59.673 1.00 55.78 753 VAL A O 1
ATOM 5847 N N . PRO A 1 754 ? 28.566 -6.186 -61.178 1.00 64.31 754 PRO A N 1
ATOM 5848 C CA . PRO A 1 754 ? 29.275 -7.095 -60.289 1.00 64.31 754 PRO A CA 1
ATOM 5849 C C . PRO A 1 754 ? 30.610 -6.496 -59.847 1.00 64.31 754 PRO A C 1
ATOM 5851 O O . PRO A 1 754 ? 31.419 -6.072 -60.672 1.00 64.31 754 PRO A O 1
ATOM 5854 N N . THR A 1 755 ? 30.867 -6.471 -58.542 1.00 56.59 755 THR A N 1
ATOM 5855 C CA . THR A 1 755 ? 32.087 -5.875 -57.973 1.00 56.59 755 THR A CA 1
ATOM 5856 C C . THR A 1 755 ? 32.804 -6.859 -57.062 1.00 56.59 755 THR A C 1
ATOM 5858 O O . THR A 1 755 ? 32.177 -7.646 -56.357 1.00 56.59 755 THR A O 1
ATOM 5861 N N . GLN A 1 756 ? 34.141 -6.854 -57.073 1.00 47.41 756 GLN A N 1
ATOM 5862 C CA . GLN A 1 756 ? 34.903 -7.655 -56.115 1.00 47.41 756 GLN A CA 1
ATOM 5863 C C . GLN A 1 756 ? 34.819 -7.028 -54.727 1.00 47.41 756 GLN A C 1
ATOM 5865 O O . GLN A 1 756 ? 35.390 -5.967 -54.473 1.00 47.41 756 GLN A O 1
ATOM 5870 N N . VAL A 1 757 ? 34.169 -7.736 -53.814 1.00 49.00 757 VAL A N 1
ATOM 5871 C CA . VAL A 1 757 ? 34.010 -7.360 -52.412 1.00 49.00 757 VAL A CA 1
ATOM 5872 C C . VAL A 1 757 ? 34.742 -8.354 -51.515 1.00 49.00 757 VAL A C 1
ATOM 5874 O O . VAL A 1 757 ? 35.097 -9.461 -51.919 1.00 49.00 757 VAL A O 1
ATOM 5877 N N . TRP A 1 758 ? 35.025 -7.958 -50.279 1.00 50.84 758 TRP A N 1
ATOM 5878 C CA . TRP A 1 758 ? 35.556 -8.890 -49.288 1.00 50.84 758 TRP A CA 1
ATOM 5879 C C . TRP A 1 758 ? 34.443 -9.833 -48.820 1.00 50.84 758 TRP A C 1
ATOM 5881 O O . TRP A 1 758 ? 33.325 -9.384 -48.578 1.00 50.84 758 TRP A O 1
ATOM 5891 N N . ARG A 1 759 ? 34.748 -11.124 -48.618 1.00 53.50 759 ARG A N 1
ATOM 5892 C CA . ARG A 1 759 ? 33.776 -12.115 -48.100 1.00 53.50 759 ARG A CA 1
ATOM 5893 C C . ARG A 1 759 ? 33.161 -11.703 -46.754 1.00 53.50 759 ARG A C 1
ATOM 5895 O O . ARG A 1 759 ? 32.046 -12.086 -46.433 1.00 53.50 759 ARG A O 1
ATOM 5902 N N . THR A 1 760 ? 33.871 -10.889 -45.978 1.00 50.47 760 THR A N 1
ATOM 5903 C CA . THR A 1 760 ? 33.414 -10.314 -44.705 1.00 50.47 760 THR A CA 1
ATOM 5904 C C . THR A 1 760 ? 32.336 -9.246 -44.875 1.00 50.47 760 THR A C 1
ATOM 5906 O O . THR A 1 760 ? 31.520 -9.071 -43.980 1.00 50.47 760 THR A O 1
ATOM 5909 N N . SER A 1 761 ? 32.326 -8.540 -46.008 1.00 50.44 761 SER A N 1
ATOM 5910 C CA . SER A 1 761 ? 31.313 -7.531 -46.329 1.00 50.44 761 SER A CA 1
ATOM 5911 C C . SER A 1 761 ? 29.962 -8.166 -46.660 1.00 50.44 761 SER A C 1
ATOM 5913 O O . SER A 1 761 ? 28.943 -7.591 -46.317 1.00 50.44 761 SER A O 1
ATOM 5915 N N . LEU A 1 762 ? 29.957 -9.375 -47.235 1.00 54.03 762 LEU A N 1
ATOM 5916 C CA . LEU A 1 762 ? 28.743 -10.176 -47.452 1.00 54.03 762 LEU A CA 1
ATOM 5917 C C . LEU A 1 762 ? 28.299 -10.942 -46.194 1.00 54.03 762 LEU A C 1
ATOM 5919 O O . LEU A 1 762 ? 27.222 -11.515 -46.155 1.00 54.03 762 LEU A O 1
ATOM 5923 N N . ALA A 1 763 ? 29.120 -10.973 -45.141 1.00 53.28 763 ALA A N 1
ATOM 5924 C CA . ALA A 1 763 ? 28.818 -11.733 -43.929 1.00 53.28 763 ALA A CA 1
ATOM 5925 C C . ALA A 1 763 ? 27.775 -11.066 -43.018 1.00 53.28 763 ALA A C 1
ATOM 5927 O O . ALA A 1 763 ? 27.414 -11.663 -42.004 1.00 53.28 763 ALA A O 1
ATOM 5928 N N . ALA A 1 764 ? 27.348 -9.839 -43.324 1.00 51.41 764 ALA A N 1
ATOM 5929 C CA . ALA A 1 764 ? 26.219 -9.189 -42.660 1.00 51.41 764 ALA A CA 1
ATOM 5930 C C . ALA A 1 764 ? 24.865 -9.686 -43.198 1.00 51.41 764 ALA A C 1
ATOM 5932 O O . ALA A 1 764 ? 23.880 -9.600 -42.480 1.00 51.41 764 ALA A O 1
ATOM 5933 N N . GLU A 1 765 ? 24.832 -10.245 -44.409 1.00 58.53 765 GLU A N 1
ATOM 5934 C CA . GLU A 1 765 ? 23.620 -10.788 -45.021 1.00 58.53 765 GLU A CA 1
ATOM 5935 C C . GLU A 1 765 ? 23.311 -12.179 -44.439 1.00 58.53 765 GLU A C 1
ATOM 5937 O O . GLU A 1 765 ? 24.218 -12.993 -44.210 1.00 58.53 765 GLU A O 1
ATOM 5942 N N . ASP A 1 766 ? 22.032 -12.456 -44.180 1.00 67.88 766 ASP A N 1
ATOM 5943 C CA . ASP A 1 766 ? 21.581 -13.801 -43.834 1.00 67.88 766 ASP A CA 1
ATOM 5944 C C . ASP A 1 766 ? 21.553 -14.685 -45.093 1.00 67.88 766 ASP A C 1
ATOM 5946 O O . ASP A 1 766 ? 21.188 -14.216 -46.175 1.00 67.88 766 ASP A O 1
ATOM 5950 N N . PRO A 1 767 ? 21.962 -15.965 -45.002 1.00 71.94 767 PRO A N 1
ATOM 5951 C CA . PRO A 1 767 ? 21.976 -16.835 -46.168 1.00 71.94 767 PRO A CA 1
ATOM 5952 C C . PRO A 1 767 ? 20.548 -17.070 -46.671 1.00 71.94 767 PRO A C 1
ATOM 5954 O O . PRO A 1 767 ? 19.616 -17.209 -45.880 1.00 71.94 767 PRO A O 1
ATOM 5957 N N . GLU A 1 768 ? 20.393 -17.205 -47.989 1.00 73.69 768 GLU A N 1
ATOM 5958 C CA . GLU A 1 768 ? 19.101 -17.410 -48.664 1.00 73.69 768 GLU A CA 1
ATOM 5959 C C . GLU A 1 768 ? 18.266 -18.536 -48.023 1.00 73.69 768 GLU A C 1
ATOM 5961 O O . GLU A 1 768 ? 17.059 -18.400 -47.827 1.00 73.69 768 GLU A O 1
ATOM 5966 N N . GLY A 1 769 ? 18.914 -19.628 -47.604 1.00 78.12 769 GLY A N 1
ATOM 5967 C CA . GLY A 1 769 ? 18.238 -20.740 -46.936 1.00 78.12 769 GLY A CA 1
ATOM 5968 C C . GLY A 1 769 ? 17.689 -20.409 -45.543 1.00 78.12 769 GLY A C 1
ATOM 5969 O O . GLY A 1 769 ? 16.710 -21.025 -45.125 1.00 78.12 769 GLY A O 1
ATOM 5970 N N . LEU A 1 770 ? 18.275 -19.443 -44.827 1.00 80.56 770 LEU A N 1
ATOM 5971 C CA . LEU A 1 770 ? 17.777 -18.988 -43.524 1.00 80.56 770 LEU A CA 1
ATOM 5972 C C . LEU A 1 770 ? 16.565 -18.074 -43.719 1.00 80.56 770 LEU A C 1
ATOM 5974 O O . LEU A 1 770 ? 15.538 -18.281 -43.073 1.00 80.56 770 LEU A O 1
ATOM 5978 N N . CYS A 1 771 ? 16.647 -17.151 -44.681 1.00 81.25 771 CYS A N 1
ATOM 5979 C CA . CYS A 1 771 ? 15.526 -16.300 -45.081 1.00 81.25 771 CYS A CA 1
ATOM 5980 C C . CYS A 1 771 ? 14.313 -17.135 -45.520 1.00 81.25 771 CYS A C 1
ATOM 5982 O O . CYS A 1 771 ? 13.192 -16.890 -45.074 1.00 81.25 771 CYS A O 1
ATOM 5984 N N . ALA A 1 772 ? 14.539 -18.182 -46.321 1.00 81.00 772 ALA A N 1
ATOM 5985 C CA . ALA A 1 772 ? 13.489 -19.102 -46.758 1.00 81.00 772 ALA A CA 1
ATOM 5986 C C . ALA A 1 772 ? 12.862 -19.888 -45.593 1.00 81.00 772 ALA A C 1
ATOM 5988 O O . ALA A 1 772 ? 11.643 -20.075 -45.547 1.00 81.00 772 ALA A O 1
ATOM 5989 N N . ALA A 1 773 ? 13.676 -20.332 -44.629 1.00 84.88 773 ALA A N 1
ATOM 5990 C CA . ALA A 1 773 ? 13.188 -21.037 -43.447 1.00 84.88 773 ALA A CA 1
ATOM 5991 C C . ALA A 1 773 ? 12.296 -20.138 -42.573 1.00 84.88 773 ALA A C 1
ATOM 5993 O O . ALA A 1 773 ? 11.223 -20.571 -42.146 1.00 84.88 773 ALA A O 1
ATOM 5994 N N . TRP A 1 774 ? 12.696 -18.883 -42.351 1.00 87.62 774 TRP A N 1
ATOM 5995 C CA . TRP A 1 774 ? 11.896 -17.908 -41.608 1.00 87.62 774 TRP A CA 1
ATOM 5996 C C . TRP A 1 774 ? 10.615 -17.507 -42.327 1.00 87.62 774 TRP A C 1
ATOM 5998 O O . TRP A 1 774 ? 9.560 -17.508 -41.695 1.00 87.62 774 TRP A O 1
ATOM 6008 N N . ALA A 1 775 ? 10.668 -17.242 -43.634 1.00 84.88 775 ALA A N 1
ATOM 6009 C CA . ALA A 1 775 ? 9.474 -16.932 -44.417 1.00 84.88 775 ALA A CA 1
ATOM 6010 C C . ALA A 1 775 ? 8.436 -18.067 -44.332 1.00 84.88 775 ALA A C 1
ATOM 6012 O O . ALA A 1 775 ? 7.265 -17.822 -44.049 1.00 84.88 775 ALA A O 1
ATOM 6013 N N . SER A 1 776 ? 8.877 -19.325 -44.457 1.00 85.94 776 SER A N 1
ATOM 6014 C CA . SER A 1 776 ? 7.987 -20.486 -44.326 1.00 85.94 776 SER A CA 1
ATOM 6015 C C . SER A 1 776 ? 7.429 -20.665 -42.907 1.00 85.94 776 SER A C 1
ATOM 6017 O O . SER A 1 776 ? 6.285 -21.093 -42.733 1.00 85.94 776 SER A O 1
ATOM 6019 N N . ALA A 1 777 ? 8.217 -20.356 -41.873 1.00 87.88 777 ALA A N 1
ATOM 6020 C CA . ALA A 1 777 ? 7.755 -20.401 -40.488 1.00 87.88 777 ALA A CA 1
ATOM 6021 C C . ALA A 1 777 ? 6.691 -19.325 -40.200 1.00 87.88 777 ALA A C 1
ATOM 6023 O O . ALA A 1 777 ? 5.687 -19.626 -39.548 1.00 87.88 777 ALA A O 1
ATOM 6024 N N . LEU A 1 778 ? 6.877 -18.106 -40.722 1.00 86.38 778 LEU A N 1
ATOM 6025 C CA . LEU A 1 778 ? 5.908 -17.014 -40.624 1.00 86.38 778 LEU A CA 1
ATOM 6026 C C . LEU A 1 778 ? 4.589 -17.378 -41.314 1.00 86.38 778 LEU A C 1
ATOM 6028 O O . LEU A 1 778 ? 3.529 -17.264 -40.702 1.00 86.38 778 LEU A O 1
ATOM 6032 N N . GLU A 1 779 ? 4.655 -17.877 -42.550 1.00 86.50 779 GLU A N 1
ATOM 6033 C CA . GLU A 1 779 ? 3.482 -18.282 -43.333 1.00 86.50 779 GLU A CA 1
ATOM 6034 C C . GLU A 1 779 ? 2.608 -19.291 -42.569 1.00 86.50 779 GLU A C 1
ATOM 6036 O O . GLU A 1 779 ? 1.405 -19.085 -42.381 1.00 86.50 779 GLU A O 1
ATOM 6041 N N . LYS A 1 780 ? 3.234 -20.354 -42.044 1.00 87.31 780 LYS A N 1
ATOM 6042 C CA . LYS A 1 780 ? 2.553 -21.393 -41.256 1.00 87.31 780 LYS A CA 1
ATOM 6043 C C . LYS A 1 780 ? 1.923 -20.841 -39.983 1.00 87.31 780 LYS A C 1
ATOM 6045 O O . LYS A 1 780 ? 0.849 -21.289 -39.584 1.00 87.31 780 LYS A O 1
ATOM 6050 N N . TRP A 1 781 ? 2.592 -19.898 -39.322 1.00 88.81 781 TRP A N 1
ATOM 6051 C CA . TRP A 1 781 ? 2.094 -19.320 -38.081 1.00 88.81 781 TRP A CA 1
ATOM 6052 C C . TRP A 1 781 ? 0.923 -18.363 -38.314 1.00 88.81 781 TRP A C 1
ATOM 6054 O O . TRP A 1 781 ? -0.079 -18.481 -37.608 1.00 88.81 781 TRP A O 1
ATOM 6064 N N . VAL A 1 782 ? 0.981 -17.486 -39.322 1.00 83.62 782 VAL A N 1
ATOM 6065 C CA . VAL A 1 782 ? -0.120 -16.559 -39.661 1.00 83.62 782 VAL A CA 1
ATOM 6066 C C . VAL A 1 782 ? -1.409 -17.325 -39.980 1.00 83.62 782 VAL A C 1
ATOM 6068 O O . VAL A 1 782 ? -2.497 -16.909 -39.585 1.00 83.62 782 VAL A O 1
ATOM 6071 N N . GLN A 1 783 ? -1.288 -18.481 -40.637 1.00 83.75 783 GLN A N 1
ATOM 6072 C CA . GLN A 1 783 ? -2.413 -19.363 -40.963 1.00 83.75 783 GLN A CA 1
ATOM 6073 C C . GLN A 1 783 ? -2.871 -20.253 -39.792 1.00 83.75 783 GLN A C 1
ATOM 6075 O O . GLN A 1 783 ? -3.911 -20.909 -39.878 1.00 83.75 783 GLN A O 1
ATOM 6080 N N . SER A 1 784 ? -2.118 -20.304 -38.692 1.00 82.44 784 SER A N 1
ATOM 6081 C CA . SER A 1 784 ? -2.487 -21.087 -37.512 1.00 82.44 784 SER A CA 1
ATOM 6082 C C . SER A 1 784 ? -3.639 -20.428 -36.730 1.00 82.44 784 SER A C 1
ATOM 6084 O O . SER A 1 784 ? -3.824 -19.211 -36.806 1.00 82.44 784 SER A O 1
ATOM 6086 N N . PRO A 1 785 ? -4.391 -21.181 -35.901 1.00 76.12 785 PRO A N 1
ATOM 6087 C CA . PRO A 1 785 ? -5.432 -20.605 -35.044 1.00 76.12 785 PRO A CA 1
ATOM 6088 C C . PRO A 1 785 ? -4.921 -19.479 -34.131 1.00 76.12 785 PRO A C 1
ATOM 6090 O O . PRO A 1 785 ? -5.654 -18.539 -33.835 1.00 76.12 785 PRO A O 1
ATOM 6093 N N . GLU A 1 786 ? -3.662 -19.564 -33.698 1.00 75.31 786 GLU A N 1
ATOM 6094 C CA . GLU A 1 786 ? -3.006 -18.548 -32.875 1.00 75.31 786 GLU A CA 1
ATOM 6095 C C . GLU A 1 786 ? -2.737 -17.256 -33.664 1.00 75.31 786 GLU A C 1
ATOM 6097 O O . GLU A 1 786 ? -3.044 -16.164 -33.179 1.00 75.31 786 GLU A O 1
ATOM 6102 N N . GLY A 1 787 ? -2.245 -17.374 -34.902 1.00 71.94 787 GLY A N 1
ATOM 6103 C CA . GLY A 1 787 ? -2.029 -16.242 -35.808 1.00 71.94 787 GLY A CA 1
ATOM 6104 C C . GLY A 1 787 ? -3.334 -15.533 -36.179 1.00 71.94 787 GLY A C 1
ATOM 6105 O O . GLY A 1 787 ? -3.440 -14.311 -36.055 1.00 71.94 787 GLY A O 1
ATOM 6106 N N . VAL A 1 788 ? -4.378 -16.299 -36.515 1.00 73.81 788 VAL A N 1
ATOM 6107 C CA . VAL A 1 788 ? -5.708 -15.760 -36.851 1.00 73.81 788 VAL A CA 1
ATOM 6108 C C . VAL A 1 788 ? -6.336 -15.018 -35.665 1.00 73.81 788 VAL A C 1
ATOM 6110 O O . VAL A 1 788 ? -6.864 -13.919 -35.832 1.00 73.81 788 VAL A O 1
ATOM 6113 N N . LEU A 1 789 ? -6.249 -15.566 -34.447 1.00 67.31 789 LEU A N 1
ATOM 6114 C CA . LEU A 1 789 ? -6.741 -14.889 -33.240 1.00 67.31 789 LEU A CA 1
ATOM 6115 C C . LEU A 1 789 ? -5.957 -13.611 -32.921 1.00 67.31 789 LEU A C 1
ATOM 6117 O O . LEU A 1 789 ? -6.538 -12.652 -32.410 1.00 67.31 789 LEU A O 1
ATOM 6121 N N . THR A 1 790 ? -4.656 -13.593 -33.211 1.00 66.06 790 THR A N 1
ATOM 6122 C CA . THR A 1 790 ? -3.798 -12.420 -33.004 1.00 66.06 790 THR A CA 1
ATOM 6123 C C . THR A 1 790 ? -4.201 -11.278 -33.939 1.00 66.06 790 THR A C 1
ATOM 6125 O O . THR A 1 790 ? -4.410 -10.158 -33.474 1.00 66.06 790 THR A O 1
ATOM 6128 N N . LEU A 1 791 ? -4.442 -11.572 -35.221 1.00 65.75 791 LEU A N 1
ATOM 6129 C CA . LEU A 1 791 ? -4.922 -10.593 -36.208 1.00 65.75 791 LEU A CA 1
ATOM 6130 C C . LEU A 1 791 ? -6.375 -10.137 -35.957 1.00 65.75 791 LEU A C 1
ATOM 6132 O O . LEU A 1 791 ? -6.729 -8.991 -36.229 1.00 65.75 791 LEU A O 1
ATOM 6136 N N . ALA A 1 792 ? -7.222 -10.994 -35.377 1.00 56.25 792 ALA A N 1
ATOM 6137 C CA . ALA A 1 792 ? -8.601 -10.640 -35.023 1.00 56.25 792 ALA A CA 1
ATOM 6138 C C . ALA A 1 792 ? -8.706 -9.710 -33.795 1.00 56.25 792 ALA A C 1
ATOM 6140 O O . ALA A 1 792 ? -9.693 -8.994 -33.639 1.00 56.25 792 ALA A O 1
ATOM 6141 N N . ARG A 1 793 ? -7.705 -9.703 -32.902 1.00 51.72 793 ARG A N 1
ATOM 6142 C CA . ARG A 1 793 ? -7.696 -8.846 -31.699 1.00 51.72 793 ARG A CA 1
ATOM 6143 C C . ARG A 1 793 ? -7.431 -7.368 -32.000 1.00 51.72 793 ARG A C 1
ATOM 6145 O O . ARG A 1 793 ? -7.770 -6.537 -31.163 1.00 51.72 793 ARG A O 1
ATOM 6152 N N . SER A 1 794 ? -6.868 -7.043 -33.163 1.00 44.75 794 SER A N 1
ATOM 6153 C CA . SER A 1 794 ? -6.453 -5.687 -33.552 1.00 44.75 794 SER A CA 1
ATOM 6154 C C . SER A 1 794 ? -7.473 -4.926 -34.421 1.00 44.75 794 SER A C 1
ATOM 6156 O O . SER A 1 794 ? -7.137 -3.891 -34.979 1.00 44.75 794 SER A O 1
ATOM 6158 N N . THR A 1 795 ? -8.723 -5.397 -34.547 1.00 33.03 795 THR A N 1
ATOM 6159 C CA . THR A 1 795 ? -9.749 -4.818 -35.452 1.00 33.03 795 THR A CA 1
ATOM 6160 C C . THR A 1 795 ? -11.046 -4.373 -34.748 1.00 33.03 795 THR A C 1
ATOM 6162 O O . THR A 1 795 ? -12.144 -4.778 -35.121 1.00 33.03 795 THR A O 1
ATOM 6165 N N . PHE A 1 796 ? -10.957 -3.488 -33.746 1.00 26.02 796 PHE A N 1
ATOM 6166 C CA . PHE A 1 796 ? -12.141 -2.818 -33.178 1.00 26.02 796 PHE A CA 1
ATOM 6167 C C . PHE A 1 796 ? -12.016 -1.292 -33.215 1.00 26.02 796 PHE A C 1
ATOM 6169 O O . PHE A 1 796 ? -11.517 -0.710 -32.264 1.00 26.02 796 PHE A O 1
ATOM 6176 N N . THR A 1 797 ? -12.572 -0.656 -34.249 1.00 26.48 797 THR A N 1
ATOM 6177 C CA . THR A 1 797 ? -12.757 0.805 -34.313 1.00 26.48 797 THR A CA 1
ATOM 6178 C C . THR A 1 797 ? -13.981 1.231 -33.503 1.00 26.48 797 THR A C 1
ATOM 6180 O O . THR A 1 797 ? -15.044 0.603 -33.605 1.00 26.48 797 THR A O 1
ATOM 6183 N N . ARG A 1 798 ? -13.894 2.326 -32.730 1.00 30.55 798 ARG A N 1
ATOM 6184 C CA . ARG A 1 798 ? -15.073 2.918 -32.068 1.00 30.55 798 ARG A CA 1
ATOM 6185 C C . ARG A 1 798 ? -15.287 4.386 -32.437 1.00 30.55 798 ARG A C 1
ATOM 6187 O O . ARG A 1 798 ? -14.567 5.270 -32.002 1.00 30.55 798 ARG A O 1
ATOM 6194 N N . THR A 1 799 ? -16.421 4.657 -33.081 1.00 30.89 799 THR A N 1
ATOM 6195 C CA . THR A 1 799 ? -17.013 5.996 -33.212 1.00 30.89 799 THR A CA 1
ATOM 6196 C C . THR A 1 799 ? -17.541 6.491 -31.856 1.00 30.89 799 THR A C 1
ATOM 6198 O O . THR A 1 799 ? -18.530 5.958 -31.337 1.00 30.89 799 THR A O 1
ATOM 6201 N N . GLY A 1 800 ? -16.901 7.507 -31.268 1.00 32.97 800 GLY A N 1
ATOM 6202 C CA . GLY A 1 800 ? -17.443 8.273 -30.138 1.00 32.97 800 GLY A CA 1
ATOM 6203 C C . GLY A 1 800 ? -16.375 8.890 -29.228 1.00 32.97 800 GLY A C 1
ATOM 6204 O O . GLY A 1 800 ? -15.630 8.167 -28.575 1.00 32.97 800 GLY A O 1
ATOM 6205 N N . VAL A 1 801 ? -16.395 10.223 -29.131 1.00 35.81 801 VAL A N 1
ATOM 6206 C CA . VAL A 1 801 ? -15.358 11.133 -28.588 1.00 35.81 801 VAL A CA 1
ATOM 6207 C C . VAL A 1 801 ? -15.050 10.974 -27.079 1.00 35.81 801 VAL A C 1
ATOM 6209 O O . VAL A 1 801 ? -14.093 11.552 -26.578 1.00 35.81 801 VAL A O 1
ATOM 6212 N N . HIS A 1 802 ? -15.789 10.154 -26.318 1.00 34.41 802 HIS A N 1
ATOM 6213 C CA . HIS A 1 802 ? -15.550 9.972 -24.875 1.00 34.41 802 HIS A CA 1
ATOM 6214 C C . HIS A 1 802 ? -15.645 8.496 -24.447 1.00 34.41 802 HIS A C 1
ATOM 6216 O O . HIS A 1 802 ? -16.639 7.812 -24.715 1.00 34.41 802 HIS A O 1
ATOM 6222 N N . GLY A 1 803 ? -14.621 7.973 -23.760 1.00 36.59 803 GLY A N 1
ATOM 6223 C CA . GLY A 1 803 ? -14.550 6.559 -23.385 1.00 36.59 803 GLY A CA 1
ATOM 6224 C C . GLY A 1 803 ? -13.762 6.249 -22.115 1.00 36.59 803 GLY A C 1
ATOM 6225 O O . GLY A 1 803 ? -12.643 6.706 -21.972 1.00 36.59 803 GLY A O 1
ATOM 6226 N N . ASN A 1 804 ? -14.315 5.389 -21.249 1.00 38.22 804 ASN A N 1
ATOM 6227 C CA . ASN A 1 804 ? -13.663 4.856 -20.041 1.00 38.22 804 ASN A CA 1
ATOM 6228 C C . ASN A 1 804 ? -13.053 3.461 -20.318 1.00 38.22 804 ASN A C 1
ATOM 6230 O O . ASN A 1 804 ? -13.800 2.532 -20.629 1.00 38.22 804 ASN A O 1
ATOM 6234 N N . ALA A 1 805 ? -11.734 3.268 -20.182 1.00 36.19 805 ALA A N 1
ATOM 6235 C CA . ALA A 1 805 ? -11.039 2.045 -20.635 1.00 36.19 805 ALA A CA 1
ATOM 6236 C C . ALA A 1 805 ? -11.116 0.852 -19.659 1.00 36.19 805 ALA A C 1
ATOM 6238 O O . ALA A 1 805 ? -11.300 -0.288 -20.089 1.00 36.19 805 ALA A O 1
ATOM 6239 N N . LEU A 1 806 ? -11.068 1.086 -18.339 1.00 36.00 806 LEU A N 1
ATOM 6240 C CA . LEU A 1 806 ? -11.204 0.018 -17.327 1.00 36.00 806 LEU A CA 1
ATOM 6241 C C . LEU A 1 806 ? -12.564 -0.695 -17.426 1.00 36.00 806 LEU A C 1
ATOM 6243 O O . LEU A 1 806 ? -12.641 -1.923 -17.369 1.00 36.00 806 LEU A O 1
ATOM 6247 N N . VAL A 1 807 ? -13.631 0.072 -17.675 1.00 44.66 807 VAL A N 1
ATOM 6248 C CA . VAL A 1 807 ? -14.974 -0.473 -17.906 1.00 44.66 807 VAL A CA 1
ATOM 6249 C C . VAL A 1 807 ? -15.040 -1.191 -19.253 1.00 44.66 807 VAL A C 1
ATOM 6251 O O . VAL A 1 807 ? -15.702 -2.217 -19.343 1.00 44.66 807 VAL A O 1
ATOM 6254 N N . ARG A 1 808 ? -14.341 -0.729 -20.301 1.00 42.50 808 ARG A N 1
ATOM 6255 C CA . ARG A 1 808 ? -14.368 -1.360 -21.636 1.00 42.50 808 ARG A CA 1
ATOM 6256 C C . ARG A 1 808 ? -13.825 -2.788 -21.633 1.00 42.50 808 ARG A C 1
ATOM 6258 O O . ARG A 1 808 ? -14.486 -3.642 -22.202 1.00 42.50 808 ARG A O 1
ATOM 6265 N N . LYS A 1 809 ? -12.713 -3.105 -20.957 1.00 48.62 809 LYS A N 1
ATOM 6266 C CA . LYS A 1 809 ? -12.184 -4.492 -20.930 1.00 48.62 809 LYS A CA 1
ATOM 6267 C C . LYS A 1 809 ? -13.074 -5.469 -20.153 1.00 48.62 809 LYS A C 1
ATOM 6269 O O . LYS A 1 809 ? -13.208 -6.626 -20.551 1.00 48.62 809 LYS A O 1
ATOM 6274 N N . ALA A 1 810 ? -13.703 -5.016 -19.066 1.00 50.88 810 ALA A N 1
ATOM 6275 C CA . ALA A 1 810 ? -14.663 -5.820 -18.307 1.00 50.88 810 ALA A CA 1
ATOM 6276 C C . ALA A 1 810 ? -16.011 -5.947 -19.045 1.00 50.88 810 ALA A C 1
ATOM 6278 O O . ALA A 1 810 ? -16.518 -7.052 -19.221 1.00 50.88 810 ALA A O 1
ATOM 6279 N N . SER A 1 811 ? -16.550 -4.840 -19.566 1.00 53.00 811 SER A N 1
ATOM 6280 C CA . SER A 1 811 ? -17.800 -4.810 -20.345 1.00 53.00 811 SER A CA 1
ATOM 6281 C C . SER A 1 811 ? -17.675 -5.420 -21.742 1.00 53.00 811 SER A C 1
ATOM 6283 O O . SER A 1 811 ? -18.673 -5.893 -22.274 1.00 53.00 811 SER A O 1
ATOM 6285 N N . ALA A 1 812 ? -16.478 -5.505 -22.332 1.00 56.03 812 ALA A N 1
ATOM 6286 C CA . ALA A 1 812 ? -16.242 -6.238 -23.580 1.00 56.03 812 ALA A CA 1
ATOM 6287 C C . ALA A 1 812 ? -16.615 -7.720 -23.441 1.00 56.03 812 ALA A C 1
ATOM 6289 O O . ALA A 1 812 ? -17.043 -8.338 -24.413 1.00 56.03 812 ALA A O 1
ATOM 6290 N N . LYS A 1 813 ? -16.524 -8.265 -22.221 1.00 57.09 813 LYS A N 1
ATOM 6291 C CA . LYS A 1 813 ? -16.950 -9.629 -21.896 1.00 57.09 813 LYS A CA 1
ATOM 6292 C C . LYS A 1 813 ? -18.476 -9.768 -21.766 1.00 57.09 813 LYS A C 1
ATOM 6294 O O . LYS A 1 813 ? -18.964 -10.891 -21.776 1.00 57.09 813 LYS A O 1
ATOM 6299 N N . SER A 1 814 ? -19.231 -8.662 -21.677 1.00 69.12 814 SER A N 1
ATOM 6300 C CA . SER A 1 814 ? -20.700 -8.646 -21.573 1.00 69.12 814 SER A CA 1
ATOM 6301 C C . SER A 1 814 ? -21.353 -7.776 -22.665 1.00 69.12 814 SER A C 1
ATOM 6303 O O . SER A 1 814 ? -21.503 -6.558 -22.517 1.00 69.12 814 SER A O 1
ATOM 6305 N N . PRO A 1 815 ? -21.825 -8.387 -23.769 1.00 78.31 815 PRO A N 1
ATOM 6306 C CA . PRO A 1 815 ? -22.588 -7.682 -24.802 1.00 78.31 815 PRO A CA 1
ATOM 6307 C C . PRO A 1 815 ? -23.848 -6.975 -24.269 1.00 78.31 815 PRO A C 1
ATOM 6309 O O . PRO A 1 815 ? -24.213 -5.905 -24.764 1.00 78.31 815 PRO A O 1
ATOM 6312 N N . ALA A 1 816 ? -24.486 -7.546 -23.243 1.00 82.19 816 ALA A N 1
ATOM 6313 C CA . ALA A 1 816 ? -25.670 -6.981 -22.600 1.00 82.19 816 ALA A CA 1
ATOM 6314 C C . ALA A 1 816 ? -25.350 -5.651 -21.898 1.00 82.19 816 ALA A C 1
ATOM 6316 O O . ALA A 1 816 ? -26.029 -4.651 -22.133 1.00 82.19 816 ALA A O 1
ATOM 6317 N N . LEU A 1 817 ? -24.244 -5.592 -21.148 1.00 78.56 817 LEU A N 1
ATOM 6318 C CA . LEU A 1 817 ? -23.806 -4.372 -20.468 1.00 78.56 817 LEU A CA 1
ATOM 6319 C C . LEU A 1 817 ? -23.482 -3.236 -21.454 1.00 78.56 817 LEU A C 1
ATOM 6321 O O . LEU A 1 817 ? -23.802 -2.078 -21.189 1.00 78.56 817 LEU A O 1
ATOM 6325 N N . ARG A 1 818 ? -22.917 -3.547 -22.632 1.00 77.12 818 ARG A N 1
ATOM 6326 C CA . ARG A 1 818 ? -22.698 -2.542 -23.695 1.00 77.12 818 ARG A CA 1
ATOM 6327 C C . ARG A 1 818 ? -24.009 -1.964 -24.224 1.00 77.12 818 ARG A C 1
ATOM 6329 O O . ARG A 1 818 ? -24.095 -0.762 -24.469 1.00 77.12 818 ARG A O 1
ATOM 6336 N N . THR A 1 819 ? -25.023 -2.812 -24.377 1.00 83.94 819 THR A N 1
ATOM 6337 C CA . THR A 1 819 ? -26.354 -2.405 -24.849 1.00 83.94 819 THR A CA 1
ATOM 6338 C C . THR A 1 819 ? -27.027 -1.478 -23.839 1.00 83.94 819 THR A C 1
ATOM 6340 O O . THR A 1 819 ? -27.485 -0.396 -24.211 1.00 83.94 819 THR A O 1
ATOM 6343 N N . VAL A 1 820 ? -27.008 -1.848 -22.554 1.00 85.12 820 VAL A N 1
ATOM 6344 C CA . VAL A 1 820 ? -27.505 -1.005 -21.455 1.00 85.12 820 VAL A CA 1
ATOM 6345 C C . VAL A 1 820 ? -26.743 0.321 -21.394 1.00 85.12 820 VAL A C 1
ATOM 6347 O O . VAL A 1 820 ? -27.361 1.381 -21.349 1.00 85.12 820 VAL A O 1
ATOM 6350 N N . GLY A 1 821 ? -25.411 0.298 -21.498 1.00 82.19 821 GLY A N 1
ATOM 6351 C CA . GLY A 1 821 ? -24.589 1.512 -21.532 1.00 82.19 821 GLY A CA 1
ATOM 6352 C C . GLY A 1 821 ? -24.935 2.455 -22.693 1.00 82.19 821 GLY A C 1
ATOM 6353 O O . GLY A 1 821 ? -25.004 3.668 -22.502 1.00 82.19 821 GLY A O 1
ATOM 6354 N N . ALA A 1 822 ? -25.213 1.919 -23.885 1.00 80.44 822 ALA A N 1
ATOM 6355 C CA . ALA A 1 822 ? -25.643 2.720 -25.033 1.00 80.44 822 ALA A CA 1
ATOM 6356 C C . ALA A 1 822 ? -27.026 3.361 -24.813 1.00 80.44 822 ALA A C 1
ATOM 6358 O O . ALA A 1 822 ? -27.218 4.529 -25.151 1.00 80.44 822 ALA A O 1
ATOM 6359 N N . ARG A 1 823 ? -27.974 2.627 -24.213 1.00 85.94 823 ARG A N 1
ATOM 6360 C CA . ARG A 1 823 ? -29.298 3.146 -23.816 1.00 85.94 823 ARG A CA 1
ATOM 6361 C C . ARG A 1 823 ? -29.175 4.282 -22.801 1.00 85.94 823 ARG A C 1
ATOM 6363 O O . ARG A 1 823 ? -29.718 5.360 -23.028 1.00 85.94 823 ARG A O 1
ATOM 6370 N N . ILE A 1 824 ? -28.379 4.077 -21.749 1.00 85.75 824 ILE A N 1
ATOM 6371 C CA . ILE A 1 824 ? -28.053 5.110 -20.754 1.00 85.75 824 ILE A CA 1
ATOM 6372 C C . ILE A 1 824 ? -27.487 6.354 -21.444 1.00 85.75 824 ILE A C 1
ATOM 6374 O O . ILE A 1 824 ? -27.960 7.463 -21.204 1.00 85.75 824 ILE A O 1
ATOM 6378 N N . GLY A 1 825 ? -26.507 6.178 -22.335 1.00 83.38 825 GLY A N 1
ATOM 6379 C CA . GLY A 1 825 ? -25.902 7.283 -23.074 1.00 83.38 825 GLY A CA 1
ATOM 6380 C C . GLY A 1 825 ? -26.923 8.066 -23.900 1.00 83.38 825 GLY A C 1
ATOM 6381 O O . GLY A 1 825 ? -26.887 9.295 -23.895 1.00 83.38 825 GLY A O 1
ATOM 6382 N N . ARG A 1 826 ? -27.885 7.396 -24.549 1.00 84.19 826 ARG A N 1
ATOM 6383 C CA . ARG A 1 826 ? -28.968 8.081 -25.274 1.00 84.19 826 ARG A CA 1
ATOM 6384 C C . ARG A 1 826 ? -29.875 8.882 -24.346 1.00 84.19 826 ARG A C 1
ATOM 6386 O O . ARG A 1 826 ? -30.177 10.031 -24.664 1.00 84.19 826 ARG A O 1
ATOM 6393 N N . ALA A 1 827 ? -30.284 8.306 -23.216 1.00 86.25 827 ALA A N 1
ATOM 6394 C CA . ALA A 1 827 ? -31.121 8.986 -22.229 1.00 86.25 827 ALA A CA 1
ATOM 6395 C C . ALA A 1 827 ? -30.420 10.233 -21.664 1.00 86.25 827 ALA A C 1
ATOM 6397 O O . ALA A 1 827 ? -30.972 11.330 -21.720 1.00 86.25 827 ALA A O 1
ATOM 6398 N N . LEU A 1 828 ? -29.165 10.105 -21.222 1.00 85.06 828 LEU A N 1
ATOM 6399 C CA . LEU A 1 828 ? -28.384 11.234 -20.709 1.00 85.06 828 LEU A CA 1
ATOM 6400 C C . LEU A 1 828 ? -28.079 12.285 -21.782 1.00 85.06 828 LEU A C 1
ATOM 6402 O O . LEU A 1 828 ? -28.101 13.476 -21.494 1.00 85.06 828 LEU A O 1
ATOM 6406 N N . THR A 1 829 ? -27.866 11.879 -23.036 1.00 86.00 829 THR A N 1
ATOM 6407 C CA . THR A 1 829 ? -27.684 12.830 -24.147 1.00 86.00 829 THR A CA 1
ATOM 6408 C C . THR A 1 829 ? -28.911 13.729 -24.323 1.00 86.00 829 THR A C 1
ATOM 6410 O O . THR A 1 829 ? -28.761 14.918 -24.600 1.00 86.00 829 THR A O 1
ATOM 6413 N N . LYS A 1 830 ? -30.129 13.195 -24.140 1.00 86.25 830 LYS A N 1
ATOM 6414 C CA . LYS A 1 830 ? -31.362 14.002 -24.160 1.00 86.25 830 LYS A CA 1
ATOM 6415 C C . LYS A 1 830 ? -31.365 15.022 -23.018 1.00 86.25 830 LYS A C 1
ATOM 6417 O O . LYS A 1 830 ? -31.666 16.186 -23.264 1.00 86.25 830 LYS A O 1
ATOM 6422 N N . VAL A 1 831 ? -30.951 14.611 -21.817 1.00 85.69 831 VAL A N 1
ATOM 6423 C CA . VAL A 1 831 ? -30.814 15.503 -20.652 1.00 85.69 831 VAL A CA 1
ATOM 6424 C C . VAL A 1 831 ? -29.819 16.623 -20.944 1.00 85.69 831 VAL A C 1
ATOM 6426 O O . VAL A 1 831 ? -30.160 17.785 -20.780 1.00 85.69 831 VAL A O 1
ATOM 6429 N N . PHE A 1 832 ? -28.621 16.308 -21.444 1.00 85.38 832 PHE A N 1
ATOM 6430 C CA . PHE A 1 832 ? -27.592 17.316 -21.729 1.00 85.38 832 PHE A CA 1
ATOM 6431 C C . PHE A 1 832 ? -27.993 18.304 -22.830 1.00 85.38 832 PHE A C 1
ATOM 6433 O O . PHE A 1 832 ? -27.572 19.457 -22.796 1.00 85.38 832 PHE A O 1
ATOM 6440 N N . LYS A 1 833 ? -28.821 17.875 -23.792 1.00 86.94 833 LYS A N 1
ATOM 6441 C CA . LYS A 1 833 ? -29.400 18.772 -24.802 1.00 86.94 833 LYS A CA 1
ATOM 6442 C C . LYS A 1 833 ? -30.438 19.725 -24.210 1.00 86.94 833 LYS A C 1
ATOM 6444 O O . LYS A 1 833 ? -30.508 20.867 -24.648 1.00 86.94 833 LYS A O 1
ATOM 6449 N N . GLN A 1 834 ? -31.243 19.260 -23.253 1.00 88.38 834 GLN A N 1
ATOM 6450 C CA . GLN A 1 834 ? -32.273 20.078 -22.601 1.00 88.38 834 GLN A CA 1
ATOM 6451 C C . GLN A 1 834 ? -31.699 20.990 -21.512 1.00 88.38 834 GLN A C 1
ATOM 6453 O O . GLN A 1 834 ? -32.183 22.104 -21.346 1.00 88.38 834 GLN A O 1
ATOM 6458 N N . LEU A 1 835 ? -30.650 20.537 -20.821 1.00 87.75 835 LEU A N 1
ATOM 6459 C CA . LEU A 1 835 ? -30.002 21.215 -19.698 1.00 87.75 835 LEU A CA 1
ATOM 6460 C C . LEU A 1 835 ? -28.477 21.338 -19.921 1.00 87.75 835 LEU A C 1
ATOM 6462 O O . LEU A 1 835 ? -27.685 20.632 -19.279 1.00 87.75 835 LEU A O 1
ATOM 6466 N N . PRO A 1 836 ? -28.019 22.220 -20.834 1.00 84.75 836 PRO A N 1
ATOM 6467 C CA . PRO A 1 836 ? -26.593 22.402 -21.126 1.00 84.75 836 PRO A CA 1
ATOM 6468 C C . PRO A 1 836 ? -25.765 22.858 -19.915 1.00 84.75 836 PRO A C 1
ATOM 6470 O O . PRO A 1 836 ? -24.549 22.664 -19.869 1.00 84.75 836 PRO A O 1
ATOM 6473 N N . GLU A 1 837 ? -26.397 23.471 -18.914 1.00 83.12 837 GLU A N 1
ATOM 6474 C CA . GLU A 1 837 ? -25.762 23.887 -17.666 1.00 83.12 837 GLU A CA 1
ATOM 6475 C C . GLU A 1 837 ? -25.194 22.718 -16.854 1.00 83.12 837 GLU A C 1
ATOM 6477 O O . GLU A 1 837 ? -24.240 22.919 -16.102 1.00 83.12 837 GLU A O 1
ATOM 6482 N N . VAL A 1 838 ? -25.703 21.495 -17.046 1.00 83.06 838 VAL A N 1
ATOM 6483 C CA . VAL A 1 838 ? -25.139 20.285 -16.432 1.00 83.06 838 VAL A CA 1
ATOM 6484 C C . VAL A 1 838 ? -23.708 20.057 -16.925 1.00 83.06 838 VAL A C 1
ATOM 6486 O O . VAL A 1 838 ? -22.806 19.836 -16.118 1.00 83.06 838 VAL A O 1
ATOM 6489 N N . LEU A 1 839 ? -23.468 20.192 -18.235 1.00 81.56 839 LEU A N 1
ATOM 6490 C CA . LEU A 1 839 ? -22.127 20.067 -18.813 1.00 81.56 839 LEU A CA 1
ATOM 6491 C C . LEU A 1 839 ? -21.213 21.218 -18.386 1.00 81.56 839 LEU A C 1
ATOM 6493 O O . LEU A 1 839 ? -20.040 20.986 -18.107 1.00 81.56 839 LEU A O 1
ATOM 6497 N N . LYS A 1 840 ? -21.745 22.443 -18.263 1.00 83.56 840 LYS A N 1
ATOM 6498 C CA . LYS A 1 840 ? -20.979 23.588 -17.737 1.00 83.56 840 LYS A CA 1
ATOM 6499 C C . LYS A 1 840 ? -20.520 23.349 -16.299 1.00 83.56 840 LYS A C 1
ATOM 6501 O O . LYS A 1 840 ? -19.380 23.656 -15.966 1.00 83.56 840 LYS A O 1
ATOM 6506 N N . MET A 1 841 ? -21.387 22.777 -15.464 1.00 83.75 841 MET A N 1
ATOM 6507 C CA . MET A 1 841 ? -21.062 22.450 -14.077 1.00 83.75 841 MET A CA 1
ATOM 6508 C C . MET A 1 841 ? -19.945 21.403 -13.997 1.00 83.75 841 MET A C 1
ATOM 6510 O O . MET A 1 841 ? -18.963 21.633 -13.296 1.00 83.75 841 MET A O 1
ATOM 6514 N N . VAL A 1 842 ? -20.037 20.315 -14.775 1.00 81.88 842 VAL A N 1
ATOM 6515 C CA . VAL A 1 842 ? -18.964 19.303 -14.879 1.00 81.88 842 VAL A CA 1
ATOM 6516 C C . VAL A 1 842 ? -17.666 19.925 -15.412 1.00 81.88 842 VAL A C 1
ATOM 6518 O O . VAL A 1 842 ? -16.575 19.635 -14.915 1.00 81.88 842 VAL A O 1
ATOM 6521 N N . GLY A 1 843 ? -17.802 20.835 -16.380 1.00 83.00 843 GLY A N 1
ATOM 6522 C CA . GLY A 1 843 ? -16.758 21.698 -16.930 1.00 83.00 843 GLY A CA 1
ATOM 6523 C C . GLY A 1 843 ? -15.944 22.436 -15.866 1.00 83.00 843 GLY A C 1
ATOM 6524 O O . GLY A 1 843 ? -14.723 22.490 -15.962 1.00 83.00 843 GLY A O 1
ATOM 6525 N N . ALA A 1 844 ? -16.630 22.956 -14.850 1.00 85.44 844 ALA A N 1
ATOM 6526 C CA . ALA A 1 844 ? -16.069 23.809 -13.808 1.00 85.44 844 ALA A CA 1
ATOM 6527 C C . ALA A 1 844 ? -15.551 23.050 -12.571 1.00 85.44 844 ALA A C 1
ATOM 6529 O O . ALA A 1 844 ? -15.021 23.676 -11.656 1.00 85.44 844 ALA A O 1
ATOM 6530 N N . ILE A 1 845 ? -15.704 21.722 -12.485 1.00 86.81 845 ILE A N 1
ATOM 6531 C CA . ILE A 1 845 ? -15.234 20.964 -11.311 1.00 86.81 845 ILE A CA 1
ATOM 6532 C C . ILE A 1 845 ? -13.735 21.215 -11.105 1.00 86.81 845 ILE A C 1
ATOM 6534 O O . ILE A 1 845 ? -12.931 20.991 -12.004 1.00 86.81 845 ILE A O 1
ATOM 6538 N N . GLY A 1 846 ? -13.361 21.661 -9.905 1.00 79.75 846 GLY A N 1
ATOM 6539 C CA . GLY A 1 846 ? -11.967 21.928 -9.541 1.00 79.75 846 GLY A CA 1
ATOM 6540 C C . GLY A 1 846 ? -11.464 23.340 -9.865 1.00 79.75 846 GLY A C 1
ATOM 6541 O O . GLY A 1 846 ? -10.392 23.703 -9.385 1.00 79.75 846 GLY A O 1
ATOM 6542 N N . THR A 1 847 ? -12.219 24.176 -10.590 1.00 84.31 847 THR A N 1
ATOM 6543 C CA . THR A 1 847 ? -11.826 25.576 -10.847 1.00 84.31 847 THR A CA 1
ATOM 6544 C C . THR A 1 847 ? -12.165 26.485 -9.658 1.00 84.31 847 THR A C 1
ATOM 6546 O O . THR A 1 847 ? -13.174 26.250 -8.994 1.00 84.31 847 THR A O 1
ATOM 6549 N N . PRO A 1 848 ? -11.412 27.564 -9.373 1.00 79.44 848 PRO A N 1
ATOM 6550 C CA . PRO A 1 848 ? -11.765 28.502 -8.302 1.00 79.44 848 PRO A CA 1
ATOM 6551 C C . PRO A 1 848 ? -13.222 28.993 -8.410 1.00 79.44 848 PRO A C 1
ATOM 6553 O O . PRO A 1 848 ? -13.664 29.395 -9.480 1.00 79.44 848 PRO A O 1
ATOM 6556 N N . GLY A 1 849 ? -13.981 28.940 -7.309 1.00 77.25 849 GLY A N 1
ATOM 6557 C CA . GLY A 1 849 ? -15.372 29.421 -7.261 1.00 77.25 849 GLY A CA 1
ATOM 6558 C C . GLY A 1 849 ? -16.444 28.478 -7.830 1.00 77.25 849 GLY A C 1
ATOM 6559 O O . GLY A 1 849 ? -17.600 28.882 -7.939 1.00 77.25 849 GLY A O 1
ATOM 6560 N N . TRP A 1 850 ? -16.105 27.233 -8.182 1.00 84.81 850 TRP A N 1
ATOM 6561 C CA . TRP A 1 850 ? -17.079 26.279 -8.719 1.00 84.81 850 TRP A CA 1
ATOM 6562 C C . TRP A 1 850 ? -18.154 25.849 -7.700 1.00 84.81 850 TRP A C 1
ATOM 6564 O O . TRP A 1 850 ? -17.940 25.864 -6.483 1.00 84.81 850 TRP A O 1
ATOM 6574 N N . ASN A 1 851 ? -19.327 25.445 -8.202 1.00 83.19 851 ASN A N 1
ATOM 6575 C CA . ASN A 1 851 ? -20.477 25.098 -7.368 1.00 83.19 851 ASN A CA 1
ATOM 6576 C C . ASN A 1 851 ? -20.301 23.755 -6.633 1.00 83.19 851 ASN A C 1
ATOM 6578 O O . ASN A 1 851 ? -20.556 22.689 -7.192 1.00 83.19 851 ASN A O 1
ATOM 6582 N N . LYS A 1 852 ? -19.988 23.821 -5.336 1.00 84.50 852 LYS A N 1
ATOM 6583 C CA . LYS A 1 852 ? -19.840 22.654 -4.449 1.00 84.50 852 LYS A CA 1
ATOM 6584 C C . LYS A 1 852 ? -21.162 22.051 -3.949 1.00 84.50 852 LYS A C 1
ATOM 6586 O O . LYS A 1 852 ? -21.123 21.087 -3.197 1.00 84.50 852 LYS A O 1
ATOM 6591 N N . GLN A 1 853 ? -22.320 22.600 -4.321 1.00 83.44 853 GLN A N 1
ATOM 6592 C CA . GLN A 1 853 ? -23.636 22.074 -3.919 1.00 83.44 853 GLN A CA 1
ATOM 6593 C C . GLN A 1 853 ? -24.124 20.941 -4.837 1.00 83.44 853 GLN A C 1
ATOM 6595 O O . GLN A 1 853 ? -25.071 20.238 -4.493 1.00 83.44 853 GLN A O 1
ATOM 6600 N N . GLY A 1 854 ? -23.462 20.725 -5.979 1.00 84.25 854 GLY A N 1
ATOM 6601 C CA . GLY A 1 854 ? -23.795 19.649 -6.907 1.00 84.25 854 GLY A CA 1
ATOM 6602 C C . GLY A 1 854 ? -24.819 20.023 -7.974 1.00 84.25 854 GLY A C 1
ATOM 6603 O O . GLY A 1 854 ? -25.014 21.195 -8.302 1.00 84.25 854 GLY A O 1
ATOM 6604 N N . PHE A 1 855 ? -25.443 18.999 -8.559 1.00 86.56 855 PHE A N 1
ATOM 6605 C CA . PHE A 1 855 ? -26.502 19.180 -9.551 1.00 86.56 855 PHE A CA 1
ATOM 6606 C C . PHE A 1 855 ? -27.788 19.694 -8.908 1.00 86.56 855 PHE A C 1
ATOM 6608 O O . PHE A 1 855 ? -28.146 19.294 -7.800 1.00 86.56 855 PHE A O 1
ATOM 6615 N N . LYS A 1 856 ? -28.514 20.544 -9.640 1.00 86.12 856 LYS A N 1
ATOM 6616 C CA . LYS A 1 856 ? -29.842 20.992 -9.218 1.00 86.12 856 LYS A CA 1
ATOM 6617 C C . LYS A 1 856 ? -30.809 19.798 -9.148 1.00 86.12 856 LYS A C 1
ATOM 6619 O O . LYS A 1 856 ? -30.745 18.942 -10.035 1.00 86.12 856 LYS A O 1
ATOM 6624 N N . PRO A 1 857 ? -31.725 19.769 -8.164 1.00 85.56 857 PRO A N 1
ATOM 6625 C CA . PRO A 1 857 ? -32.781 18.763 -8.059 1.00 85.56 857 PRO A CA 1
ATOM 6626 C C . PRO A 1 857 ? -33.497 18.444 -9.375 1.00 85.56 857 PRO A C 1
ATOM 6628 O O . PRO A 1 857 ? -33.573 17.279 -9.759 1.00 85.56 857 PRO A O 1
ATOM 6631 N N . ASP A 1 858 ? -33.920 19.474 -10.110 1.00 86.19 858 ASP A N 1
ATOM 6632 C CA . ASP A 1 858 ? -34.674 19.322 -11.361 1.00 86.19 858 ASP A CA 1
ATOM 6633 C C . ASP A 1 858 ? -33.876 18.578 -12.439 1.00 86.19 858 ASP A C 1
ATOM 6635 O O . ASP A 1 858 ? -34.419 17.751 -13.167 1.00 86.19 858 ASP A O 1
ATOM 6639 N N . ALA A 1 859 ? -32.559 18.809 -12.506 1.00 86.12 859 ALA A N 1
ATOM 6640 C CA . ALA A 1 859 ? -31.683 18.122 -13.451 1.00 86.12 859 ALA A CA 1
ATOM 6641 C C . ALA A 1 859 ? -31.533 16.632 -13.112 1.00 86.12 859 ALA A C 1
ATOM 6643 O O . ALA A 1 859 ? -31.493 15.786 -14.007 1.00 86.12 859 ALA A O 1
ATOM 6644 N N . VAL A 1 860 ? -31.472 16.300 -11.817 1.00 86.81 860 VAL A N 1
ATOM 6645 C CA . VAL A 1 860 ? -31.423 14.908 -11.345 1.00 86.81 860 VAL A CA 1
ATOM 6646 C C . VAL A 1 860 ? -32.752 14.206 -11.622 1.00 86.81 860 VAL A C 1
ATOM 6648 O O . VAL A 1 860 ? -32.744 13.083 -12.127 1.00 86.81 860 VAL A O 1
ATOM 6651 N N . LEU A 1 861 ? -33.880 14.867 -11.347 1.00 87.38 861 LEU A N 1
ATOM 6652 C CA . LEU A 1 861 ? -35.213 14.319 -11.589 1.00 87.38 861 LEU A CA 1
ATOM 6653 C C . LEU A 1 861 ? -35.464 14.087 -13.084 1.00 87.38 861 LEU A C 1
ATOM 6655 O O . LEU A 1 861 ? -35.893 13.000 -13.468 1.00 87.38 861 LEU A O 1
ATOM 6659 N N . LEU A 1 862 ? -35.105 15.046 -13.941 1.00 88.31 862 LEU A N 1
ATOM 6660 C CA . LEU A 1 862 ? -35.202 14.886 -15.391 1.00 88.31 862 LEU A CA 1
ATOM 6661 C C . LEU A 1 862 ? -34.352 13.708 -15.883 1.00 88.31 862 LEU A C 1
ATOM 6663 O O . LEU A 1 862 ? -34.811 12.906 -16.697 1.00 88.31 862 LEU A O 1
ATOM 6667 N N . ALA A 1 863 ? -33.125 13.560 -15.372 1.00 88.38 863 ALA A N 1
ATOM 6668 C CA . ALA A 1 863 ? -32.276 12.427 -15.723 1.00 88.38 863 ALA A CA 1
ATOM 6669 C C . ALA A 1 863 ? -32.902 11.086 -15.323 1.00 88.38 863 ALA A C 1
ATOM 6671 O O . ALA A 1 863 ? -32.859 10.138 -16.108 1.00 88.38 863 ALA A O 1
ATOM 6672 N N . ARG A 1 864 ? -33.529 11.013 -14.144 1.00 88.75 864 ARG A N 1
ATOM 6673 C CA . ARG A 1 864 ? -34.260 9.821 -13.699 1.00 88.75 864 ARG A CA 1
ATOM 6674 C C . ARG A 1 864 ? -35.446 9.505 -14.587 1.00 88.75 864 ARG A C 1
ATOM 6676 O O . ARG A 1 864 ? -35.548 8.375 -15.040 1.00 88.75 864 ARG A O 1
ATOM 6683 N N . GLN A 1 865 ? -36.286 10.491 -14.887 1.00 89.00 865 GLN A N 1
ATOM 6684 C CA . GLN A 1 865 ? -37.454 10.314 -15.752 1.00 89.00 865 GLN A CA 1
ATOM 6685 C C . GLN A 1 865 ? -37.047 9.839 -17.153 1.00 89.00 865 GLN A C 1
ATOM 6687 O O . GLN A 1 865 ? -37.645 8.913 -17.696 1.00 89.00 865 GLN A O 1
ATOM 6692 N N . MET A 1 866 ? -35.981 10.415 -17.720 1.00 90.12 866 MET A N 1
ATOM 6693 C CA . MET A 1 866 ? -35.447 10.006 -19.024 1.00 90.12 866 MET A CA 1
ATOM 6694 C C . MET A 1 866 ? -34.892 8.578 -19.002 1.00 90.12 866 MET A C 1
ATOM 6696 O O . MET A 1 866 ? -35.075 7.838 -19.968 1.00 90.12 866 MET A O 1
ATOM 6700 N N . LEU A 1 867 ? -34.230 8.172 -17.913 1.00 90.00 867 LEU A N 1
ATOM 6701 C CA . LEU A 1 867 ? -33.750 6.800 -17.733 1.00 90.00 867 LEU A CA 1
ATOM 6702 C C . LEU A 1 867 ? -34.916 5.825 -17.532 1.00 90.00 867 LEU A C 1
ATOM 6704 O O . LEU A 1 867 ? -34.999 4.826 -18.236 1.00 90.00 867 LEU A O 1
ATOM 6708 N N . ALA A 1 868 ? -35.846 6.131 -16.634 1.00 90.00 868 ALA A N 1
ATOM 6709 C CA . ALA A 1 868 ? -37.025 5.318 -16.359 1.00 90.00 868 ALA A CA 1
ATOM 6710 C C . ALA A 1 868 ? -37.879 5.100 -17.617 1.00 90.00 868 ALA A C 1
ATOM 6712 O O . ALA A 1 868 ? -38.257 3.970 -17.918 1.00 90.00 868 ALA A O 1
ATOM 6713 N N . SER A 1 869 ? -38.076 6.148 -18.423 1.00 90.75 869 SER A N 1
ATOM 6714 C CA . SER A 1 869 ? -38.741 6.053 -19.726 1.00 90.75 869 SER A CA 1
ATOM 6715 C C . SER A 1 869 ? -37.958 5.198 -20.729 1.00 90.75 869 SER A C 1
ATOM 6717 O O . SER A 1 869 ? -38.552 4.350 -21.392 1.00 90.75 869 SER A O 1
ATOM 6719 N N . GLU A 1 870 ? -36.632 5.363 -20.830 1.00 91.00 870 GLU A N 1
ATOM 6720 C CA . GLU A 1 870 ? -35.802 4.553 -21.737 1.00 91.00 870 GLU A CA 1
ATOM 6721 C C . GLU A 1 870 ? -35.812 3.068 -21.346 1.00 91.00 870 GLU A C 1
ATOM 6723 O O . GLU A 1 870 ? -35.710 2.224 -22.235 1.00 91.00 870 GLU A O 1
ATOM 6728 N N . PHE A 1 871 ? -35.937 2.735 -20.056 1.00 90.19 871 PHE A N 1
ATOM 6729 C CA . PHE A 1 871 ? -35.908 1.364 -19.528 1.00 90.19 871 PHE A CA 1
ATOM 6730 C C . PHE A 1 871 ? -37.288 0.771 -19.190 1.00 90.19 871 PHE A C 1
ATOM 6732 O O . PHE A 1 871 ? -37.365 -0.410 -18.857 1.00 90.19 871 PHE A O 1
ATOM 6739 N N . GLY A 1 872 ? -38.370 1.542 -19.330 1.00 90.38 872 GLY A N 1
ATOM 6740 C CA . GLY A 1 872 ? -39.739 1.090 -19.074 1.00 90.38 872 GLY A CA 1
ATOM 6741 C C . GLY A 1 872 ? -39.981 0.670 -17.622 1.00 90.38 872 GLY A C 1
ATOM 6742 O O . GLY A 1 872 ? -40.622 -0.352 -17.388 1.00 90.38 872 GLY A O 1
ATOM 6743 N N . CYS A 1 873 ? -39.428 1.409 -16.658 1.00 87.31 873 CYS A N 1
ATOM 6744 C CA . CYS A 1 873 ? -39.594 1.137 -15.230 1.00 87.31 873 CYS A CA 1
ATOM 6745 C C . CYS A 1 873 ? -40.145 2.352 -14.479 1.00 87.31 873 CYS A C 1
ATOM 6747 O O . CYS A 1 873 ? -40.098 3.475 -14.978 1.00 87.31 873 CYS A O 1
ATOM 6749 N N . ASP A 1 874 ? -40.614 2.120 -13.255 1.00 82.62 874 ASP A N 1
ATOM 6750 C CA . ASP A 1 874 ? -41.099 3.186 -12.382 1.00 82.62 874 ASP A CA 1
ATOM 6751 C C . ASP A 1 874 ? -39.947 4.062 -11.867 1.00 82.62 874 ASP A C 1
ATOM 6753 O O . ASP A 1 874 ? -38.796 3.622 -11.749 1.00 82.62 874 ASP A O 1
ATOM 6757 N N . CYS A 1 875 ? -40.271 5.318 -11.563 1.00 79.12 875 CYS A N 1
ATOM 6758 C CA . CYS A 1 875 ? -39.360 6.312 -11.013 1.00 79.12 875 CYS A CA 1
ATOM 6759 C C . CYS A 1 875 ? -39.978 6.906 -9.751 1.00 79.12 875 CYS A C 1
ATOM 6761 O O . CYS A 1 875 ? -41.082 7.442 -9.805 1.00 79.12 875 CYS A O 1
ATOM 6763 N N . ASP A 1 876 ? -39.242 6.874 -8.646 1.00 75.19 876 ASP A N 1
ATOM 6764 C CA . ASP A 1 876 ? -39.616 7.615 -7.446 1.00 75.19 876 ASP A CA 1
ATOM 6765 C C . ASP A 1 876 ? -39.335 9.107 -7.660 1.00 75.19 876 ASP A C 1
ATOM 6767 O O . ASP A 1 876 ? -38.235 9.492 -8.078 1.00 75.19 876 ASP A O 1
ATOM 6771 N N . GLU A 1 877 ? -40.302 9.955 -7.313 1.00 66.81 877 GLU A N 1
ATOM 6772 C CA . GLU A 1 877 ? -40.176 11.417 -7.401 1.00 66.81 877 GLU A CA 1
ATOM 6773 C C . GLU A 1 877 ? -39.300 12.006 -6.276 1.00 66.81 877 GLU A C 1
ATOM 6775 O O . GLU A 1 877 ? -38.812 13.133 -6.376 1.00 66.81 877 GLU A O 1
ATOM 6780 N N . GLU A 1 878 ? -39.033 11.234 -5.216 1.00 70.81 878 GLU A N 1
ATOM 6781 C CA . GLU A 1 878 ? -38.215 11.661 -4.080 1.00 70.81 878 GLU A CA 1
ATOM 6782 C C . GLU A 1 878 ? -36.722 11.764 -4.467 1.00 70.81 878 GLU A C 1
ATOM 6784 O O . GLU A 1 878 ? -36.037 10.784 -4.769 1.00 70.81 878 GLU A O 1
ATOM 6789 N N . ILE A 1 879 ? -36.164 12.979 -4.432 1.00 59.62 879 ILE A N 1
ATOM 6790 C CA . ILE A 1 879 ? -34.796 13.277 -4.907 1.00 59.62 879 ILE A CA 1
ATOM 6791 C C . ILE A 1 879 ? -33.718 12.480 -4.152 1.00 59.62 879 ILE A C 1
ATOM 6793 O O . ILE A 1 879 ? -32.680 12.147 -4.725 1.00 59.62 879 ILE A O 1
ATOM 6797 N N . HIS A 1 880 ? -33.945 12.141 -2.886 1.00 61.88 880 HIS A N 1
ATOM 6798 C CA . HIS A 1 880 ? -32.970 11.436 -2.050 1.00 61.88 880 HIS A CA 1
ATOM 6799 C C . HIS A 1 880 ? -33.300 9.957 -1.807 1.00 61.88 880 HIS A C 1
ATOM 6801 O O . HIS A 1 880 ? -32.583 9.317 -1.041 1.00 61.88 880 HIS A O 1
ATOM 6807 N N . SER A 1 881 ? -34.325 9.404 -2.468 1.00 69.00 881 SER A N 1
ATOM 6808 C CA . SER A 1 881 ? -34.603 7.969 -2.412 1.00 69.00 881 SER A CA 1
ATOM 6809 C C . SER A 1 881 ? -33.744 7.189 -3.411 1.00 69.00 881 SER A C 1
ATOM 6811 O O . SER A 1 881 ? -33.401 7.679 -4.497 1.00 69.00 881 SER A O 1
ATOM 6813 N N . TYR A 1 882 ? -33.399 5.952 -3.043 1.00 77.75 882 TYR A N 1
ATOM 6814 C CA . TYR A 1 882 ? -32.807 5.011 -3.987 1.00 77.75 882 TYR A CA 1
ATOM 6815 C C . TYR A 1 882 ? -33.839 4.616 -5.029 1.00 77.75 882 TYR A C 1
ATOM 6817 O O . TYR A 1 882 ? -34.925 4.151 -4.697 1.00 77.75 882 TYR A O 1
ATOM 6825 N N . GLN A 1 883 ? -33.463 4.736 -6.298 1.00 83.56 883 GLN A N 1
ATOM 6826 C CA . GLN A 1 883 ? -34.306 4.339 -7.423 1.00 83.56 883 GLN A CA 1
ATOM 6827 C C . GLN A 1 883 ? -34.224 2.820 -7.620 1.00 83.56 883 GLN A C 1
ATOM 6829 O O . GLN A 1 883 ? -33.656 2.339 -8.602 1.00 83.56 883 GLN A O 1
ATOM 6834 N N . GLN A 1 884 ? -34.736 2.060 -6.648 1.00 85.31 884 GLN A N 1
ATOM 6835 C CA . GLN A 1 884 ? -34.645 0.598 -6.616 1.00 85.31 884 GLN A CA 1
ATOM 6836 C C . GLN A 1 884 ? -35.205 -0.062 -7.894 1.00 85.31 884 GLN A C 1
ATOM 6838 O O . GLN A 1 884 ? -34.489 -0.904 -8.448 1.00 85.31 884 GLN A O 1
ATOM 6843 N N . PRO A 1 885 ? -36.379 0.333 -8.440 1.00 87.00 885 PRO A N 1
ATOM 6844 C CA . PRO A 1 885 ? -36.922 -0.288 -9.654 1.00 87.00 885 PRO A CA 1
ATOM 6845 C C . PRO A 1 885 ? -36.030 -0.077 -10.882 1.00 87.00 885 PRO A C 1
ATOM 6847 O O . PRO A 1 885 ? -35.796 -1.004 -11.668 1.00 87.00 885 PRO A O 1
ATOM 6850 N N . LEU A 1 886 ? -35.472 1.130 -11.020 1.00 86.75 886 LEU A N 1
ATOM 6851 C CA . LEU A 1 886 ? -34.510 1.458 -12.068 1.00 86.75 886 LEU A CA 1
ATOM 6852 C C . LEU A 1 886 ? -33.217 0.657 -11.885 1.00 86.75 886 LEU A C 1
ATOM 6854 O O . LEU A 1 886 ? -32.741 0.040 -12.834 1.00 86.75 886 LEU A O 1
ATOM 6858 N N . PHE A 1 887 ? -32.682 0.594 -10.665 1.00 86.19 887 PHE A N 1
ATOM 6859 C CA . PHE A 1 887 ? -31.475 -0.170 -10.345 1.00 86.19 887 PHE A CA 1
ATOM 6860 C C . PHE A 1 887 ? -31.637 -1.661 -10.679 1.00 86.19 887 PHE A C 1
ATOM 6862 O O . PHE A 1 887 ? -30.791 -2.250 -11.354 1.00 86.19 887 PHE A O 1
ATOM 6869 N N . GLN A 1 888 ? -32.762 -2.261 -10.281 1.00 88.12 888 GLN A N 1
ATOM 6870 C CA . GLN A 1 888 ? -33.094 -3.653 -10.578 1.00 88.12 888 GLN A CA 1
ATOM 6871 C C . GLN A 1 888 ? -33.218 -3.904 -12.083 1.00 88.12 888 GLN A C 1
ATOM 6873 O O . GLN A 1 888 ? -32.719 -4.909 -12.591 1.00 88.12 888 GLN A O 1
ATOM 6878 N N . THR A 1 889 ? -33.869 -2.989 -12.804 1.00 89.69 889 THR A N 1
ATOM 6879 C CA . THR A 1 889 ? -34.062 -3.099 -14.253 1.00 89.69 889 THR A CA 1
ATOM 6880 C C . THR A 1 889 ? -32.733 -3.016 -14.998 1.00 89.69 889 THR A C 1
ATOM 6882 O O . THR A 1 889 ? -32.477 -3.855 -15.862 1.00 89.69 889 THR A O 1
ATOM 6885 N N . LEU A 1 890 ? -31.857 -2.080 -14.617 1.00 87.31 890 LEU A N 1
ATOM 6886 C CA . LEU A 1 890 ? -30.524 -1.937 -15.204 1.00 87.31 890 LEU A CA 1
ATOM 6887 C C . LEU A 1 890 ? -29.686 -3.209 -15.029 1.00 87.31 890 LEU A C 1
ATOM 6889 O O . LEU A 1 890 ? -29.118 -3.696 -16.007 1.00 87.31 890 LEU A O 1
ATOM 6893 N N . LEU A 1 891 ? -29.648 -3.781 -13.820 1.00 87.00 891 LEU A N 1
ATOM 6894 C CA . LEU A 1 891 ? -28.915 -5.024 -13.551 1.00 87.00 891 LEU A CA 1
ATOM 6895 C C . LEU A 1 891 ? -29.490 -6.217 -14.322 1.00 87.00 891 LEU A C 1
ATOM 6897 O O . LEU A 1 891 ? -28.749 -6.973 -14.954 1.00 87.00 891 LEU A O 1
ATOM 6901 N N . ARG A 1 892 ? -30.822 -6.356 -14.329 1.00 90.06 892 ARG A N 1
ATOM 6902 C CA . ARG A 1 892 ? -31.522 -7.430 -15.045 1.00 90.06 892 ARG A CA 1
ATOM 6903 C C . ARG A 1 892 ? -31.234 -7.387 -16.542 1.00 90.06 892 ARG A C 1
ATOM 6905 O O . ARG A 1 892 ? -30.916 -8.416 -17.135 1.00 90.06 892 ARG A O 1
ATOM 6912 N N . GLU A 1 893 ? -31.332 -6.214 -17.161 1.00 89.50 893 GLU A N 1
ATOM 6913 C CA . GLU A 1 893 ? -31.044 -6.060 -18.587 1.00 89.50 893 GLU A CA 1
ATOM 6914 C C . GLU A 1 893 ? -29.560 -6.227 -18.919 1.00 89.50 893 GLU A C 1
ATOM 6916 O O . GLU A 1 893 ? -29.223 -6.780 -19.967 1.00 89.50 893 GLU A O 1
ATOM 6921 N N . ALA A 1 894 ? -28.668 -5.798 -18.020 1.00 85.69 894 ALA A N 1
ATOM 6922 C CA . ALA A 1 894 ? -27.231 -6.003 -18.166 1.00 85.69 894 ALA A CA 1
ATOM 6923 C C . ALA A 1 894 ? -26.825 -7.478 -17.999 1.00 85.69 894 ALA A C 1
ATOM 6925 O O . ALA A 1 894 ? -25.679 -7.823 -18.303 1.00 85.69 894 ALA A O 1
ATOM 6926 N N . LYS A 1 895 ? -27.761 -8.340 -17.563 1.00 87.25 895 LYS A N 1
ATOM 6927 C CA . LYS A 1 895 ? -27.518 -9.727 -17.141 1.00 87.25 895 LYS A CA 1
ATOM 6928 C C . LYS A 1 895 ? -26.405 -9.794 -16.096 1.00 87.25 895 LYS A C 1
ATOM 6930 O O . LYS A 1 895 ? -25.529 -10.656 -16.166 1.00 87.25 895 LYS A O 1
ATOM 6935 N N . ASP A 1 896 ? -26.417 -8.834 -15.180 1.00 84.81 896 ASP A N 1
ATOM 6936 C CA . ASP A 1 896 ? -25.413 -8.740 -14.136 1.00 84.81 896 ASP A CA 1
ATOM 6937 C C . ASP A 1 896 ? -25.620 -9.864 -13.101 1.00 84.81 896 ASP A C 1
ATOM 6939 O O . ASP A 1 896 ? -26.767 -10.173 -12.757 1.00 84.81 896 ASP A O 1
ATOM 6943 N N . PRO A 1 897 ? -24.547 -10.511 -12.615 1.00 83.19 897 PRO A N 1
ATOM 6944 C CA . PRO A 1 897 ? -24.647 -11.517 -11.559 1.00 83.19 897 PRO A CA 1
ATOM 6945 C C . PRO A 1 897 ? -25.175 -10.967 -10.220 1.00 83.19 897 PRO A C 1
ATOM 6947 O O . PRO A 1 897 ? -25.654 -11.745 -9.389 1.00 83.19 897 PRO A O 1
ATOM 6950 N N . GLU A 1 898 ? -25.118 -9.653 -9.987 1.00 87.69 898 GLU A N 1
ATOM 6951 C CA . GLU A 1 898 ? -25.633 -9.025 -8.773 1.00 87.69 898 GLU A CA 1
ATOM 6952 C C . GLU A 1 898 ? -27.167 -9.083 -8.706 1.00 87.69 898 GLU A C 1
ATOM 6954 O O . GLU A 1 898 ? -27.881 -8.464 -9.492 1.00 87.69 898 GLU A O 1
ATOM 6959 N N . THR A 1 899 ? -27.687 -9.806 -7.712 1.00 87.94 899 THR A N 1
ATOM 6960 C CA . THR A 1 899 ? -29.136 -9.986 -7.509 1.00 87.94 899 THR A CA 1
ATOM 6961 C C . THR A 1 899 ? -29.606 -9.649 -6.098 1.00 87.94 899 THR A C 1
ATOM 6963 O O . THR A 1 899 ? -30.809 -9.627 -5.860 1.00 87.94 899 THR A O 1
ATOM 6966 N N . ALA A 1 900 ? -28.694 -9.413 -5.153 1.00 88.56 900 ALA A N 1
ATOM 6967 C CA . ALA A 1 900 ? -29.032 -9.168 -3.754 1.00 88.56 900 ALA A CA 1
ATOM 6968 C C . ALA A 1 900 ? -29.228 -7.673 -3.466 1.00 88.56 900 ALA A C 1
ATOM 6970 O O . ALA A 1 900 ? -30.169 -7.305 -2.770 1.00 88.56 900 ALA A O 1
ATOM 6971 N N . LEU A 1 901 ? -28.389 -6.805 -4.048 1.00 87.19 901 LEU A N 1
ATOM 6972 C CA . LEU A 1 901 ? -28.454 -5.357 -3.805 1.00 87.19 901 LEU A CA 1
ATOM 6973 C C . LEU A 1 901 ? -29.829 -4.726 -4.080 1.00 87.19 901 LEU A C 1
ATOM 6975 O O . LEU A 1 901 ? -30.267 -3.938 -3.243 1.00 87.19 901 LEU A O 1
ATOM 6979 N N . PRO A 1 902 ? -30.541 -5.038 -5.187 1.00 87.00 902 PRO A N 1
ATOM 6980 C CA . PRO A 1 902 ? -31.861 -4.457 -5.416 1.00 87.00 902 PRO A CA 1
ATOM 6981 C C . PRO A 1 902 ? -32.864 -4.788 -4.317 1.00 87.00 902 PRO A C 1
ATOM 6983 O O . PRO A 1 902 ? -33.754 -3.988 -4.067 1.00 87.00 902 PRO A O 1
ATOM 6986 N N . GLU A 1 903 ? -32.744 -5.951 -3.679 1.00 87.44 903 GLU A N 1
ATOM 6987 C CA . GLU A 1 903 ? -33.605 -6.326 -2.558 1.00 87.44 903 GLU A CA 1
ATOM 6988 C C . GLU A 1 903 ? -33.206 -5.556 -1.297 1.00 87.44 903 GLU A C 1
ATOM 6990 O O . GLU A 1 903 ? -34.067 -4.994 -0.634 1.00 87.44 903 GLU A O 1
ATOM 6995 N N . TRP A 1 904 ? -31.907 -5.425 -1.013 1.00 87.69 904 TRP A N 1
ATOM 6996 C CA . TRP A 1 904 ? -31.422 -4.690 0.165 1.00 87.69 904 TRP A CA 1
ATOM 6997 C C . TRP A 1 904 ? -31.732 -3.190 0.134 1.00 87.69 904 TRP A C 1
ATOM 6999 O O . TRP A 1 904 ? -31.836 -2.564 1.185 1.00 87.69 904 TRP A O 1
ATOM 7009 N N . LEU A 1 905 ? -31.872 -2.605 -1.059 1.00 82.94 905 LEU A N 1
ATOM 7010 C CA . LEU A 1 905 ? -32.257 -1.201 -1.233 1.00 82.94 905 LEU A CA 1
ATOM 7011 C C . LEU A 1 905 ? -33.756 -0.950 -1.004 1.00 82.94 905 LEU A C 1
ATOM 7013 O O . LEU A 1 905 ? -34.163 0.211 -0.931 1.00 82.94 905 LEU A O 1
ATOM 7017 N N . LYS A 1 906 ? -34.586 -1.996 -0.892 1.00 82.88 906 LYS A N 1
ATOM 7018 C CA . LYS A 1 906 ? -36.003 -1.828 -0.558 1.00 82.88 906 LYS A CA 1
ATOM 7019 C C . LYS A 1 906 ? -36.151 -1.402 0.903 1.00 82.88 906 LYS A C 1
ATOM 7021 O O . LYS A 1 906 ? -35.509 -1.967 1.790 1.00 82.88 906 LYS A O 1
ATOM 7026 N N . LYS A 1 907 ? -37.024 -0.416 1.150 1.00 71.81 907 LYS A N 1
ATOM 7027 C CA . LYS A 1 907 ? -37.244 0.187 2.480 1.00 71.81 907 LYS A CA 1
ATOM 7028 C C . LYS A 1 907 ? -37.714 -0.837 3.532 1.00 71.81 907 LYS A C 1
ATOM 7030 O O . LYS A 1 907 ? -37.440 -0.650 4.713 1.00 71.81 907 LYS A O 1
ATOM 7035 N N . ASP A 1 908 ? -38.407 -1.893 3.114 1.00 74.56 908 ASP A N 1
ATOM 7036 C CA . ASP A 1 908 ? -38.997 -2.945 3.950 1.00 74.56 908 ASP A CA 1
ATOM 7037 C C . ASP A 1 908 ? -38.080 -4.159 4.191 1.00 74.56 908 ASP A C 1
ATOM 7039 O O . ASP A 1 908 ? -38.298 -4.895 5.154 1.00 74.56 908 ASP A O 1
ATOM 7043 N N . VAL A 1 909 ? -37.043 -4.354 3.368 1.00 83.81 909 VAL A N 1
ATOM 7044 C CA . VAL A 1 909 ? -36.096 -5.478 3.490 1.00 83.81 909 VAL A CA 1
ATOM 7045 C C . VAL A 1 909 ? -34.834 -5.045 4.232 1.00 83.81 909 VAL A C 1
ATOM 7047 O O . VAL A 1 909 ? -34.566 -5.530 5.329 1.00 83.81 909 VAL A O 1
ATOM 7050 N N . GLY A 1 910 ? -34.083 -4.099 3.665 1.00 86.44 910 GLY A N 1
ATOM 7051 C CA . GLY A 1 910 ? -32.832 -3.606 4.233 1.00 86.44 910 GLY A CA 1
ATOM 7052 C C . GLY A 1 910 ? -31.603 -4.504 4.016 1.00 86.44 910 GLY A C 1
ATOM 7053 O O . GLY A 1 910 ? -31.640 -5.603 3.465 1.00 86.44 910 GLY A O 1
ATOM 7054 N N . PHE A 1 911 ? -30.474 -3.970 4.451 1.00 91.00 911 PHE A N 1
ATOM 7055 C CA . PHE A 1 911 ? -29.116 -4.465 4.352 1.00 91.00 911 PHE A CA 1
ATOM 7056 C C . PHE A 1 911 ? -28.792 -5.396 5.528 1.00 91.00 911 PHE A C 1
ATOM 7058 O O . PHE A 1 911 ? -28.890 -4.957 6.681 1.00 91.00 911 PHE A O 1
ATOM 7065 N N . PRO A 1 912 ? -28.388 -6.651 5.269 1.00 92.44 912 PRO A N 1
ATOM 7066 C CA . PRO A 1 912 ? -28.085 -7.603 6.326 1.00 92.44 912 PRO A CA 1
ATOM 7067 C C . PRO A 1 912 ? -26.684 -7.388 6.922 1.00 92.44 912 PRO A C 1
ATOM 7069 O O . PRO A 1 912 ? -25.699 -7.171 6.212 1.00 92.44 912 PRO A O 1
ATOM 7072 N N . LEU A 1 913 ? -26.578 -7.513 8.242 1.00 92.75 913 LEU A N 1
ATOM 7073 C CA . LEU A 1 913 ? -25.337 -7.656 9.000 1.00 92.75 913 LEU A CA 1
ATOM 7074 C C . LEU A 1 913 ? -24.735 -9.055 8.853 1.00 92.75 913 LEU A C 1
ATOM 7076 O O . LEU A 1 913 ? -23.520 -9.205 8.994 1.00 92.75 913 LEU A O 1
ATOM 7080 N N . GLY A 1 914 ? -25.561 -10.062 8.554 1.00 92.19 914 GLY A N 1
ATOM 7081 C CA . GLY A 1 914 ? -25.129 -11.455 8.485 1.00 92.19 914 GLY A CA 1
ATOM 7082 C C . GLY A 1 914 ? -25.241 -12.187 9.819 1.00 92.19 914 GLY A C 1
ATOM 7083 O O . GLY A 1 914 ? -24.441 -13.092 10.049 1.00 92.19 914 GLY A O 1
ATOM 7084 N N . ILE A 1 915 ? -26.153 -11.765 10.702 1.00 93.75 915 ILE A N 1
ATOM 7085 C CA . ILE A 1 915 ? -26.389 -12.374 12.019 1.00 93.75 915 ILE A CA 1
ATOM 7086 C C . ILE A 1 915 ? -27.679 -13.199 11.974 1.00 93.75 915 ILE A C 1
ATOM 7088 O O . ILE A 1 915 ? -27.634 -14.417 12.115 1.00 93.75 915 ILE A O 1
ATOM 7092 N N . GLU A 1 916 ? -28.811 -12.536 11.730 1.00 92.56 916 GLU A N 1
ATOM 7093 C CA . GLU A 1 916 ? -30.139 -13.162 11.629 1.00 92.56 916 GLU A CA 1
ATOM 7094 C C . GLU A 1 916 ? -30.465 -13.510 10.175 1.00 92.56 916 GLU A C 1
ATOM 7096 O O . GLU A 1 916 ? -31.006 -14.573 9.878 1.00 92.56 916 GLU A O 1
ATOM 7101 N N . GLU A 1 917 ? -30.100 -12.618 9.250 1.00 89.62 917 GLU A N 1
ATOM 7102 C CA . GLU A 1 917 ? -30.308 -12.807 7.817 1.00 89.62 917 GLU A CA 1
ATOM 7103 C C . GLU A 1 917 ? -28.955 -13.023 7.127 1.00 89.62 917 GLU A C 1
ATOM 7105 O O . GLU A 1 917 ? -28.032 -12.213 7.232 1.00 89.62 917 GLU A O 1
ATOM 7110 N N . GLY A 1 918 ? -28.817 -14.134 6.402 1.00 89.12 918 GLY A N 1
ATOM 7111 C CA . GLY A 1 918 ? -27.570 -14.484 5.724 1.00 89.12 918 GLY A CA 1
ATOM 7112 C C . GLY A 1 918 ? -27.234 -13.545 4.559 1.00 89.12 918 GLY A C 1
ATOM 7113 O O . GLY A 1 918 ? -28.083 -13.215 3.729 1.00 89.12 918 GLY A O 1
ATOM 7114 N N . ILE A 1 919 ? -25.960 -13.170 4.426 1.00 90.94 919 ILE A N 1
ATOM 7115 C CA . ILE A 1 919 ? -25.489 -12.360 3.293 1.00 90.94 919 ILE A CA 1
ATOM 7116 C C . ILE A 1 919 ? -25.370 -13.243 2.041 1.00 90.94 919 ILE A C 1
ATOM 7118 O O . ILE A 1 919 ? -24.463 -14.072 1.925 1.00 90.94 919 ILE A O 1
ATOM 7122 N N . LYS A 1 920 ? -26.269 -13.045 1.069 1.00 89.38 920 LYS A N 1
ATOM 7123 C CA . LYS A 1 920 ? -26.252 -13.761 -0.217 1.00 89.38 920 LYS A CA 1
ATOM 7124 C C . LYS A 1 920 ? -25.016 -13.390 -1.043 1.00 89.38 920 LYS A C 1
ATOM 7126 O O . LYS A 1 920 ? -24.854 -12.239 -1.454 1.00 89.38 920 LYS A O 1
ATOM 7131 N N . THR A 1 921 ? -24.187 -14.374 -1.378 1.00 87.25 921 THR A N 1
ATOM 7132 C CA . THR A 1 921 ? -23.066 -14.200 -2.311 1.00 87.25 921 THR A CA 1
ATOM 7133 C C . THR A 1 921 ? -23.574 -14.225 -3.755 1.00 87.25 921 THR A C 1
ATOM 7135 O O . THR A 1 921 ? -24.419 -15.042 -4.115 1.00 87.25 921 THR A O 1
ATOM 7138 N N . CYS A 1 922 ? -23.107 -13.291 -4.588 1.00 83.06 922 CYS A N 1
ATOM 7139 C CA . CYS A 1 922 ? -23.498 -13.200 -6.007 1.00 83.06 922 CYS A CA 1
ATOM 7140 C C . CYS A 1 922 ? -22.321 -13.431 -6.967 1.00 83.06 922 CYS A C 1
ATOM 7142 O O . CYS A 1 922 ? -22.475 -13.300 -8.173 1.00 83.06 922 CYS A O 1
ATOM 7144 N N . GLY A 1 923 ? -21.139 -13.783 -6.447 1.00 76.75 923 GLY A N 1
ATOM 7145 C CA . GLY A 1 923 ? -19.941 -13.995 -7.264 1.00 76.75 923 GLY A CA 1
ATOM 7146 C C . GLY A 1 923 ? -19.324 -12.702 -7.808 1.00 76.75 923 GLY A C 1
ATOM 7147 O O . GLY A 1 923 ? -18.526 -12.764 -8.738 1.00 76.75 923 GLY A O 1
ATOM 7148 N N . ILE A 1 924 ? -19.682 -11.546 -7.232 1.00 77.31 924 ILE A N 1
ATOM 7149 C CA . ILE A 1 924 ? -19.081 -10.242 -7.555 1.00 77.31 924 ILE A CA 1
ATOM 7150 C C . ILE A 1 924 ? -17.665 -10.169 -7.000 1.00 77.31 924 ILE A C 1
ATOM 7152 O O . ILE A 1 924 ? -16.732 -9.768 -7.695 1.00 77.31 924 ILE A O 1
ATOM 7156 N N . PHE A 1 925 ? -17.499 -10.606 -5.755 1.00 79.69 925 PHE A N 1
ATOM 7157 C CA . PHE A 1 925 ? -16.202 -10.724 -5.117 1.00 79.69 925 PHE A CA 1
ATOM 7158 C C . PHE A 1 925 ? -15.901 -12.185 -4.757 1.00 79.69 925 PHE A C 1
ATOM 7160 O O . PHE A 1 925 ? -16.814 -13.012 -4.670 1.00 79.69 925 PHE A O 1
ATOM 7167 N N . PRO A 1 926 ? -14.620 -12.540 -4.545 1.00 79.56 926 PRO A N 1
ATOM 7168 C CA . PRO A 1 926 ? -14.247 -13.896 -4.165 1.00 79.56 926 PRO A CA 1
ATOM 7169 C C . PRO A 1 926 ? -14.917 -14.332 -2.857 1.00 79.56 926 PRO A C 1
ATOM 7171 O O . PRO A 1 926 ? -14.845 -13.638 -1.838 1.00 79.56 926 PRO A O 1
ATOM 7174 N N . THR A 1 927 ? -15.523 -15.519 -2.868 1.00 84.06 927 THR A N 1
ATOM 7175 C CA . THR A 1 927 ? -16.086 -16.138 -1.665 1.00 84.06 927 THR A CA 1
ATOM 7176 C C . THR A 1 927 ? -14.991 -16.685 -0.754 1.00 84.06 927 THR A C 1
ATOM 7178 O O . THR A 1 927 ? -13.972 -17.188 -1.233 1.00 84.06 927 THR A O 1
ATOM 7181 N N . THR A 1 928 ? -15.217 -16.666 0.558 1.00 83.69 928 THR A N 1
ATOM 7182 C CA . THR A 1 928 ? -14.284 -17.192 1.562 1.00 83.69 928 THR A CA 1
ATOM 7183 C C . THR A 1 928 ? -14.940 -18.243 2.450 1.00 83.69 928 THR A C 1
ATOM 7185 O O . THR A 1 928 ? -16.075 -18.102 2.898 1.00 83.69 928 THR A O 1
ATOM 7188 N N . SER A 1 929 ? -14.192 -19.306 2.759 1.00 82.38 929 SER A N 1
ATOM 7189 C CA . SER A 1 929 ? -14.596 -20.327 3.740 1.00 82.38 929 SER A CA 1
ATOM 7190 C C . SER A 1 929 ? -14.247 -19.952 5.183 1.00 82.38 929 SER A C 1
ATOM 7192 O O . SER A 1 929 ? -14.653 -20.643 6.115 1.00 82.38 929 SER A O 1
ATOM 7194 N N . LYS A 1 930 ? -13.510 -18.855 5.379 1.00 82.75 930 LYS A N 1
ATOM 7195 C CA . LYS A 1 930 ? -13.104 -18.325 6.685 1.00 82.75 930 LYS A CA 1
ATOM 7196 C C . LYS A 1 930 ? -13.757 -16.975 6.931 1.00 82.75 930 LYS A C 1
ATOM 7198 O O . LYS A 1 930 ? -14.025 -16.248 5.969 1.00 82.75 930 LYS A O 1
ATOM 7203 N N . ASP A 1 931 ? -13.980 -16.679 8.203 1.00 82.38 931 ASP A N 1
ATOM 7204 C CA . ASP A 1 931 ? -14.475 -15.380 8.635 1.00 82.38 931 ASP A CA 1
ATOM 7205 C C . ASP A 1 931 ? -13.360 -14.331 8.551 1.00 82.38 931 ASP A C 1
ATOM 7207 O O . ASP A 1 931 ? -12.173 -14.650 8.424 1.00 82.38 931 ASP A O 1
ATOM 7211 N N . SER A 1 932 ? -13.741 -13.055 8.552 1.00 82.44 932 SER A N 1
ATOM 7212 C CA . SER A 1 932 ? -12.764 -11.972 8.523 1.00 82.44 932 SER A CA 1
ATOM 7213 C C . SER A 1 932 ? -12.044 -11.855 9.869 1.00 82.44 932 SER A C 1
ATOM 7215 O O . SER A 1 932 ? -12.604 -12.162 10.921 1.00 82.44 932 SER A O 1
ATOM 7217 N N . ALA A 1 933 ? -10.821 -11.320 9.855 1.00 81.94 933 ALA A N 1
ATOM 7218 C CA . ALA A 1 933 ? -10.054 -11.086 11.080 1.00 81.94 933 ALA A CA 1
ATOM 7219 C C . ALA A 1 933 ? -10.807 -10.202 12.096 1.00 81.94 933 ALA A C 1
ATOM 7221 O O . ALA A 1 933 ? -10.632 -10.360 13.299 1.00 81.94 933 ALA A O 1
ATOM 7222 N N . SER A 1 934 ? -11.672 -9.287 11.632 1.00 79.81 934 SER A N 1
ATOM 7223 C CA . SER A 1 934 ? -12.501 -8.460 12.518 1.00 79.81 934 SER A CA 1
ATOM 7224 C C . SER A 1 934 ? -13.582 -9.267 13.240 1.00 79.81 934 SER A C 1
ATOM 7226 O O . SER A 1 934 ? -13.857 -8.989 14.406 1.00 79.81 934 SER A O 1
ATOM 7228 N N . VAL A 1 935 ? -14.181 -10.249 12.559 1.00 88.62 935 VAL A N 1
ATOM 7229 C CA . VAL A 1 935 ? -15.180 -11.162 13.129 1.00 88.62 935 VAL A CA 1
ATOM 7230 C C . VAL A 1 935 ? -14.500 -12.134 14.093 1.00 88.62 935 VAL A C 1
ATOM 7232 O O . VAL A 1 935 ? -14.928 -12.247 15.238 1.00 88.62 935 VAL A O 1
ATOM 7235 N N . GLU A 1 936 ? -13.401 -12.772 13.673 1.00 89.25 936 GLU A N 1
ATOM 7236 C CA . GLU A 1 936 ? -12.629 -13.697 14.518 1.00 89.25 936 GLU A CA 1
ATOM 7237 C C . GLU A 1 936 ? -12.161 -13.012 15.809 1.00 89.25 936 GLU A C 1
ATOM 7239 O O . GLU A 1 936 ? -12.419 -13.514 16.900 1.00 89.25 936 GLU A O 1
ATOM 7244 N N . ALA A 1 937 ? -11.574 -11.815 15.709 1.00 85.31 937 ALA A N 1
ATOM 7245 C CA . ALA A 1 937 ? -11.122 -11.082 16.885 1.00 85.31 937 ALA A CA 1
ATOM 7246 C C . ALA A 1 937 ? -12.277 -10.718 17.833 1.00 85.31 937 ALA A C 1
ATOM 7248 O O . ALA A 1 937 ? -12.152 -10.857 19.047 1.00 85.31 937 ALA A O 1
ATOM 7249 N N . SER A 1 938 ? -13.423 -10.298 17.289 1.00 91.62 938 SER A N 1
ATOM 7250 C CA . SER A 1 938 ? -14.599 -9.975 18.102 1.00 91.62 938 SER A CA 1
ATOM 7251 C C . SER A 1 938 ? -15.134 -11.185 18.878 1.00 91.62 938 SER A C 1
ATOM 7253 O O . SER A 1 938 ? -15.594 -11.012 20.000 1.00 91.62 938 SER A O 1
ATOM 7255 N N . ARG A 1 939 ? -15.008 -12.413 18.353 1.00 91.69 939 ARG A N 1
ATOM 7256 C CA . ARG A 1 939 ? -15.370 -13.634 19.099 1.00 91.69 939 ARG A CA 1
ATOM 7257 C C . ARG A 1 939 ? -14.427 -13.929 20.260 1.00 91.69 939 ARG A C 1
ATOM 7259 O O . ARG A 1 939 ? -14.869 -14.475 21.263 1.00 91.69 939 ARG A O 1
ATOM 7266 N N . CYS A 1 940 ? -13.147 -13.590 20.127 1.00 86.25 940 CYS A N 1
ATOM 7267 C CA . CYS A 1 940 ? -12.154 -13.870 21.163 1.00 86.25 940 CYS A CA 1
ATOM 7268 C C . CYS A 1 940 ? -12.255 -12.913 22.356 1.00 86.25 940 CYS A C 1
ATOM 7270 O O . CYS A 1 940 ? -12.085 -13.336 23.494 1.00 86.25 940 CYS A O 1
ATOM 7272 N N . HIS A 1 941 ? -12.490 -11.623 22.102 1.00 83.69 941 HIS A N 1
ATOM 7273 C CA . HIS A 1 941 ? -12.355 -10.575 23.123 1.00 83.69 941 HIS A CA 1
ATOM 7274 C C . HIS A 1 941 ? -13.580 -9.653 23.244 1.00 83.69 941 HIS A C 1
ATOM 7276 O O . HIS A 1 941 ? -13.518 -8.634 23.932 1.00 83.69 941 HIS A O 1
ATOM 7282 N N . GLY A 1 942 ? -14.650 -9.912 22.494 1.00 86.81 942 GLY A N 1
ATOM 7283 C CA . GLY A 1 942 ? -15.842 -9.076 22.489 1.00 86.81 942 GLY A CA 1
ATOM 7284 C C . GLY A 1 942 ? -16.818 -9.450 23.599 1.00 86.81 942 GLY A C 1
ATOM 7285 O O . GLY A 1 942 ? -17.027 -10.628 23.879 1.00 86.81 942 GLY A O 1
ATOM 7286 N N . GLN A 1 943 ? -17.441 -8.445 24.209 1.00 90.06 943 GLN A N 1
ATOM 7287 C CA . GLN A 1 943 ? -18.417 -8.633 25.276 1.00 90.06 943 GLN A CA 1
ATOM 7288 C C . GLN A 1 943 ? -19.772 -8.064 24.868 1.00 90.06 943 GLN A C 1
ATOM 7290 O O . GLN A 1 943 ? -19.911 -6.863 24.652 1.00 90.06 943 GLN A O 1
ATOM 7295 N N . LEU A 1 944 ? -20.769 -8.942 24.806 1.00 93.06 944 LEU A N 1
ATOM 7296 C CA . LEU A 1 944 ? -22.164 -8.577 24.600 1.00 93.06 944 LEU A CA 1
ATOM 7297 C C . LEU A 1 944 ? -22.736 -8.007 25.905 1.00 93.06 944 LEU A C 1
ATOM 7299 O O . LEU A 1 944 ? -22.669 -8.668 26.941 1.00 93.06 944 LEU A O 1
ATOM 7303 N N . VAL A 1 945 ? -23.280 -6.789 25.858 1.00 92.69 945 VAL A N 1
ATOM 7304 C CA . VAL A 1 945 ? -23.762 -6.059 27.042 1.00 92.69 945 VAL A CA 1
ATOM 7305 C C . VAL A 1 945 ? -25.217 -5.628 26.859 1.00 92.69 945 VAL A C 1
ATOM 7307 O O . VAL A 1 945 ? -25.645 -5.275 25.762 1.00 92.69 945 VAL A O 1
ATOM 7310 N N . GLU A 1 946 ? -25.964 -5.645 27.958 1.00 94.69 946 GLU A N 1
ATOM 7311 C CA . GLU A 1 946 ? -27.296 -5.054 28.117 1.00 94.69 946 GLU A CA 1
ATOM 7312 C C . GLU A 1 946 ? -27.217 -4.009 29.238 1.00 94.69 946 GLU A C 1
ATOM 7314 O O . GLU A 1 946 ? -26.420 -4.181 30.160 1.00 94.69 946 GLU A O 1
ATOM 7319 N N . ASP A 1 947 ? -28.019 -2.942 29.184 1.00 94.69 947 ASP A N 1
ATOM 7320 C CA . ASP A 1 947 ? -27.932 -1.826 30.143 1.00 94.69 947 ASP A CA 1
ATOM 7321 C C . ASP A 1 947 ? -29.186 -1.691 31.017 1.00 94.69 947 ASP A C 1
ATOM 7323 O O . ASP A 1 947 ? -29.831 -0.646 31.071 1.00 94.69 947 ASP A O 1
ATOM 7327 N N . TRP A 1 948 ? -29.547 -2.770 31.718 1.00 93.56 948 TRP A N 1
ATOM 7328 C CA . TRP A 1 948 ? -30.695 -2.771 32.634 1.00 93.56 948 TRP A CA 1
ATOM 7329 C C . TRP A 1 948 ? -30.535 -1.813 33.822 1.00 93.56 948 TRP A C 1
ATOM 7331 O O . TRP A 1 948 ? -31.542 -1.333 34.337 1.00 93.56 948 TRP A O 1
ATOM 7341 N N . SER A 1 949 ? -29.302 -1.530 34.260 1.00 89.94 949 SER A N 1
ATOM 7342 C CA . SER A 1 949 ? -29.040 -0.536 35.311 1.00 89.94 949 SER A CA 1
ATOM 7343 C C . SER A 1 949 ? -29.068 0.901 34.788 1.00 89.94 949 SER A C 1
ATOM 7345 O O . SER A 1 949 ? -29.247 1.827 35.574 1.00 89.94 949 SER A O 1
ATOM 7347 N N . GLY A 1 950 ? -28.908 1.104 33.477 1.00 89.50 950 GLY A N 1
ATOM 7348 C CA . GLY A 1 950 ? -28.772 2.428 32.877 1.00 89.50 950 GLY A CA 1
ATOM 7349 C C . GLY A 1 950 ? -27.432 3.103 33.181 1.00 89.50 950 GLY A C 1
ATOM 7350 O O . GLY A 1 950 ? -27.289 4.301 32.936 1.00 89.50 950 GLY A O 1
ATOM 7351 N N . GLU A 1 951 ? -26.446 2.365 33.689 1.00 90.31 951 GLU A N 1
ATOM 7352 C CA . GLU A 1 951 ? -25.146 2.889 34.124 1.00 90.31 951 GLU A CA 1
ATOM 7353 C C . GLU A 1 951 ? -24.039 2.690 33.082 1.00 90.31 951 GLU A C 1
ATOM 7355 O O . GLU A 1 951 ? -22.915 3.153 33.283 1.00 90.31 951 GLU A O 1
ATOM 7360 N N . ALA A 1 952 ? -24.310 2.015 31.957 1.00 91.12 952 ALA A N 1
ATOM 7361 C CA . ALA A 1 952 ? -23.285 1.831 30.936 1.00 91.12 952 ALA A CA 1
ATOM 7362 C C . ALA A 1 952 ? -22.822 3.181 30.365 1.00 91.12 952 ALA A C 1
ATOM 7364 O O . ALA A 1 952 ? -23.633 4.053 30.047 1.00 91.12 952 ALA A O 1
ATOM 7365 N N . THR A 1 953 ? -21.507 3.323 30.201 1.00 91.81 953 THR A N 1
ATOM 7366 C CA . THR A 1 953 ? -20.845 4.513 29.651 1.00 91.81 953 THR A CA 1
ATOM 7367 C C . THR A 1 953 ? -20.061 4.186 28.383 1.00 91.81 953 THR A C 1
ATOM 7369 O O . THR A 1 953 ? -19.630 3.037 28.164 1.00 91.81 953 THR A O 1
ATOM 7372 N N . ASN A 1 954 ? -19.866 5.203 27.540 1.00 95.31 954 ASN A N 1
ATOM 7373 C CA . ASN A 1 954 ? -19.070 5.088 26.324 1.00 95.31 954 ASN A CA 1
ATOM 7374 C C . ASN A 1 954 ? -17.566 5.147 26.629 1.00 95.31 954 ASN A C 1
ATOM 7376 O O . ASN A 1 954 ? -17.129 5.194 27.780 1.00 95.31 954 ASN A O 1
ATOM 7380 N N . TYR A 1 955 ? -16.741 5.078 25.583 1.00 95.44 955 TYR A N 1
ATOM 7381 C CA . TYR A 1 955 ? -15.305 5.275 25.743 1.00 95.44 955 TYR A CA 1
ATOM 7382 C C . TYR A 1 955 ? -14.989 6.712 26.151 1.00 95.44 955 TYR A C 1
ATOM 7384 O O . TYR A 1 955 ? -15.672 7.646 25.737 1.00 95.44 955 TYR A O 1
ATOM 7392 N N . THR A 1 956 ? -13.882 6.890 26.874 1.00 94.62 956 THR A N 1
ATOM 7393 C CA . THR A 1 956 ? -13.392 8.199 27.329 1.00 94.62 956 THR A CA 1
ATOM 7394 C C . THR A 1 956 ? -13.338 9.228 26.200 1.00 94.62 956 THR A C 1
ATOM 7396 O O . THR A 1 956 ? -13.724 10.365 26.407 1.00 94.62 956 THR A O 1
ATOM 7399 N N . SER A 1 957 ? -12.973 8.826 24.977 1.00 94.75 957 SER A N 1
ATOM 7400 C CA . SER A 1 957 ? -12.937 9.734 23.823 1.00 94.75 957 SER A CA 1
ATOM 7401 C C . SER A 1 957 ? -14.306 10.272 23.391 1.00 94.75 957 SER A C 1
ATOM 7403 O O . SER A 1 957 ? -14.376 11.358 22.825 1.00 94.75 957 SER A O 1
ATOM 7405 N N . PHE A 1 958 ? -15.391 9.526 23.618 1.00 95.44 958 PHE A N 1
ATOM 7406 C CA . PHE A 1 958 ? -16.754 10.009 23.396 1.00 95.44 958 PHE A CA 1
ATOM 7407 C C . PHE A 1 958 ? -17.180 10.953 24.522 1.00 95.44 958 PHE A C 1
ATOM 7409 O O . PHE A 1 958 ? -17.670 12.041 24.239 1.00 95.44 958 PHE A O 1
ATOM 7416 N N . GLU A 1 959 ? -16.924 10.567 25.773 1.00 93.44 959 GLU A N 1
ATOM 7417 C CA . GLU A 1 959 ? -17.290 11.370 26.946 1.00 93.44 959 GLU A CA 1
ATOM 7418 C C . GLU A 1 959 ? -16.539 12.716 26.981 1.00 93.44 959 GLU A C 1
ATOM 7420 O O . GLU A 1 959 ? -17.142 13.760 27.211 1.00 93.44 959 GLU A O 1
ATOM 7425 N N . GLU A 1 960 ? -15.239 12.724 26.663 1.00 93.12 960 GLU A N 1
ATOM 7426 C CA . GLU A 1 960 ? -14.416 13.940 26.561 1.00 93.12 960 GLU A CA 1
ATOM 7427 C C . GLU A 1 960 ? -14.834 14.846 25.395 1.00 93.12 960 GLU A C 1
ATOM 7429 O O . GLU A 1 960 ? -14.710 16.067 25.482 1.00 93.12 960 GLU A O 1
ATOM 7434 N N . ALA A 1 961 ? -15.328 14.271 24.292 1.00 91.94 961 ALA A N 1
ATOM 7435 C CA . ALA A 1 961 ? -15.845 15.047 23.165 1.00 91.94 961 ALA A CA 1
ATOM 7436 C C . ALA A 1 961 ? -17.161 15.770 23.504 1.00 91.94 961 ALA A C 1
ATOM 7438 O O . ALA A 1 961 ? -17.508 16.749 22.833 1.00 91.94 961 ALA A O 1
ATOM 7439 N N . GLY A 1 962 ? -17.871 15.294 24.529 1.00 92.88 962 GLY A N 1
ATOM 7440 C CA . GLY A 1 962 ? -19.037 15.934 25.117 1.00 92.88 962 GLY A CA 1
ATOM 7441 C C . GLY A 1 962 ? -20.109 16.320 24.094 1.00 92.88 962 GLY A C 1
ATOM 7442 O O . GLY A 1 962 ? -20.440 15.558 23.178 1.00 92.88 962 GLY A O 1
ATOM 7443 N N . ASP A 1 963 ? -20.569 17.570 24.189 1.00 93.75 963 ASP A N 1
ATOM 7444 C CA . ASP A 1 963 ? -21.584 18.176 23.319 1.00 93.75 963 ASP A CA 1
ATOM 7445 C C . ASP A 1 963 ? -21.331 17.976 21.820 1.00 93.75 963 ASP A C 1
ATOM 7447 O O . ASP A 1 963 ? -22.274 17.917 21.031 1.00 93.75 963 ASP A O 1
ATOM 7451 N N . MET A 1 964 ? -20.070 17.896 21.383 1.00 93.00 964 MET A N 1
ATOM 7452 C CA . MET A 1 964 ? -19.761 17.694 19.967 1.00 93.00 964 MET A CA 1
ATOM 7453 C C . MET A 1 964 ? -20.130 16.288 19.491 1.00 93.00 964 MET A C 1
ATOM 7455 O O . MET A 1 964 ? -20.619 16.133 18.371 1.00 93.00 964 MET A O 1
ATOM 7459 N N . ALA A 1 965 ? -19.908 15.271 20.324 1.00 94.00 965 ALA A N 1
ATOM 7460 C CA . ALA A 1 965 ? -20.303 13.904 20.011 1.00 94.00 965 ALA A CA 1
ATOM 7461 C C . ALA A 1 965 ? -21.829 13.749 20.064 1.00 94.00 965 ALA A C 1
ATOM 7463 O O . ALA A 1 965 ? -22.407 13.134 19.167 1.00 94.00 965 ALA A O 1
ATOM 7464 N N . GLN A 1 966 ? -22.474 14.376 21.055 1.00 95.50 966 GLN A N 1
ATOM 7465 C CA . GLN A 1 966 ? -23.929 14.369 21.188 1.00 95.50 966 GLN A CA 1
ATOM 7466 C C . GLN A 1 966 ? -24.616 15.032 19.987 1.00 95.50 966 GLN A C 1
ATOM 7468 O O . GLN A 1 966 ? -25.493 14.424 19.385 1.00 95.50 966 GLN A O 1
ATOM 7473 N N . LYS A 1 967 ? -24.147 16.205 19.540 1.00 94.62 967 LYS A N 1
ATOM 7474 C CA . LYS A 1 967 ? -24.688 16.885 18.347 1.00 94.62 967 LYS A CA 1
ATOM 7475 C C . LYS A 1 967 ? -24.592 16.049 17.072 1.00 94.62 967 LYS A C 1
ATOM 7477 O O . LYS A 1 967 ? -25.486 16.104 16.233 1.00 94.62 967 LYS A O 1
ATOM 7482 N N . GLU A 1 968 ? -23.516 15.281 16.897 1.00 93.56 968 GLU A N 1
ATOM 7483 C CA . GLU A 1 968 ? -23.394 14.390 15.736 1.00 93.56 968 GLU A CA 1
ATOM 7484 C C . GLU A 1 968 ? -24.364 13.202 15.831 1.00 93.56 968 GLU A C 1
ATOM 7486 O O . GLU A 1 968 ? -24.864 12.740 14.808 1.00 93.56 968 GLU A O 1
ATOM 7491 N N . LEU A 1 969 ? -24.678 12.730 17.039 1.00 93.94 969 LEU A N 1
ATOM 7492 C CA . LEU A 1 969 ? -25.678 11.685 17.263 1.00 93.94 969 LEU A CA 1
ATOM 7493 C C . LEU A 1 969 ? -27.109 12.214 17.071 1.00 93.94 969 LEU A C 1
ATOM 7495 O O . LEU A 1 969 ? -27.927 11.557 16.426 1.00 93.94 969 LEU A O 1
ATOM 7499 N N . ASP A 1 970 ? -27.379 13.434 17.535 1.00 94.50 970 ASP A N 1
ATOM 7500 C CA . ASP A 1 970 ? -28.635 14.143 17.287 1.00 94.50 970 ASP A CA 1
ATOM 7501 C C . ASP A 1 970 ? -28.841 14.359 15.785 1.00 94.50 970 ASP A C 1
ATOM 7503 O O . ASP A 1 970 ? -29.921 14.078 15.273 1.00 94.50 970 ASP A O 1
ATOM 7507 N N . ARG A 1 971 ? -27.785 14.714 15.035 1.00 93.56 971 ARG A N 1
ATOM 7508 C CA . ARG A 1 971 ? -27.833 14.780 13.565 1.00 93.56 971 ARG A CA 1
ATOM 7509 C C . ARG A 1 971 ? -28.289 13.452 12.962 1.00 93.56 971 ARG A C 1
ATOM 7511 O O . ARG A 1 971 ? -29.127 13.453 12.062 1.00 93.56 971 ARG A O 1
ATOM 7518 N N . VAL A 1 972 ? -27.750 12.321 13.426 1.00 92.94 972 VAL A N 1
ATOM 7519 C CA . VAL A 1 972 ? -28.145 10.983 12.942 1.00 92.94 972 VAL A CA 1
ATOM 7520 C C . VAL A 1 972 ? -29.630 10.719 13.222 1.00 92.94 972 VAL A C 1
ATOM 7522 O O . VAL A 1 972 ? -30.333 10.198 12.353 1.00 92.94 972 VAL A O 1
ATOM 7525 N N . PHE A 1 973 ? -30.133 11.122 14.388 1.00 94.50 973 PHE A N 1
ATOM 7526 C CA . PHE A 1 973 ? -31.555 11.034 14.726 1.00 94.50 973 PHE A CA 1
ATOM 7527 C C . PHE A 1 973 ? -32.430 11.950 13.852 1.00 94.50 973 PHE A C 1
ATOM 7529 O O . PHE A 1 973 ? -33.387 11.475 13.244 1.00 94.50 973 PHE A O 1
ATOM 7536 N N . GLU A 1 974 ? -32.078 13.229 13.708 1.00 94.12 974 GLU A N 1
ATOM 7537 C CA . GLU A 1 974 ? -32.812 14.222 12.905 1.00 94.12 974 GLU A CA 1
ATOM 7538 C C . GLU A 1 974 ? -32.926 13.823 11.427 1.00 94.12 974 GLU A C 1
ATOM 7540 O O . GLU A 1 974 ? -33.932 14.099 10.776 1.00 94.12 974 GLU A O 1
ATOM 7545 N N . HIS A 1 975 ? -31.915 13.131 10.894 1.00 88.88 975 HIS A N 1
ATOM 7546 C CA . HIS A 1 975 ? -31.930 12.596 9.529 1.00 88.88 975 HIS A CA 1
ATOM 7547 C C . HIS A 1 975 ? -32.791 11.328 9.380 1.00 88.88 975 HIS A C 1
ATOM 7549 O O . HIS A 1 975 ? -32.912 10.792 8.277 1.00 88.88 975 HIS A O 1
ATOM 7555 N N . GLY A 1 976 ? -33.376 10.824 10.471 1.00 91.06 976 GLY A N 1
ATOM 7556 C CA . GLY A 1 976 ? -34.181 9.605 10.493 1.00 91.06 976 GLY A CA 1
ATOM 7557 C C . GLY A 1 976 ? -33.360 8.315 10.415 1.00 91.06 976 GLY A C 1
ATOM 7558 O O . GLY A 1 976 ? -33.918 7.253 10.135 1.00 91.06 976 GLY A O 1
ATOM 7559 N N . TRP A 1 977 ? -32.046 8.379 10.649 1.00 92.69 977 TRP A N 1
ATOM 7560 C CA . TRP A 1 977 ? -31.142 7.223 10.607 1.00 92.69 977 TRP A CA 1
ATOM 7561 C C . TRP A 1 977 ? -31.067 6.456 11.926 1.00 92.69 977 TRP A C 1
ATOM 7563 O O . TRP A 1 977 ? -30.530 5.349 11.953 1.00 92.69 977 TRP A O 1
ATOM 7573 N N . ALA A 1 978 ? -31.627 7.004 13.000 1.00 95.44 978 ALA A N 1
ATOM 7574 C CA . ALA A 1 978 ? -31.791 6.333 14.279 1.00 95.44 978 ALA A CA 1
ATOM 7575 C C . ALA A 1 978 ? -33.156 6.670 14.889 1.00 95.44 978 ALA A C 1
ATOM 7577 O O . ALA A 1 978 ? -33.722 7.715 14.579 1.00 95.44 978 ALA A O 1
ATOM 7578 N N . ASP A 1 979 ? -33.664 5.796 15.754 1.00 95.69 979 ASP A N 1
ATOM 7579 C CA . ASP A 1 979 ? -34.733 6.132 16.700 1.00 95.69 979 ASP A CA 1
ATOM 7580 C C . ASP A 1 979 ? -34.123 6.429 18.068 1.00 95.69 979 ASP A C 1
ATOM 7582 O O . ASP A 1 979 ? -33.218 5.717 18.505 1.00 95.69 979 ASP A O 1
ATOM 7586 N N . LYS A 1 980 ? -34.629 7.462 18.743 1.00 96.06 980 LYS A N 1
ATOM 7587 C CA . LYS A 1 980 ? -34.215 7.845 20.095 1.00 96.06 980 LYS A CA 1
ATOM 7588 C C . LYS A 1 980 ? -35.256 7.365 21.104 1.00 96.06 980 LYS A C 1
ATOM 7590 O O . LYS A 1 980 ? -36.437 7.664 20.947 1.00 96.06 980 LYS A O 1
ATOM 7595 N N . VAL A 1 981 ? -34.815 6.650 22.133 1.00 96.31 981 VAL A N 1
ATOM 7596 C CA . VAL A 1 981 ? -35.646 6.154 23.245 1.00 96.31 981 VAL A CA 1
ATOM 7597 C C . VAL A 1 981 ? -34.974 6.466 24.579 1.00 96.31 981 VAL A C 1
ATOM 7599 O O . VAL A 1 981 ? -33.757 6.634 24.635 1.00 96.31 981 VAL A O 1
ATOM 7602 N N . LEU A 1 982 ? -35.742 6.585 25.659 1.00 95.12 982 LEU A N 1
ATOM 7603 C CA . LEU A 1 982 ? -35.226 7.127 26.921 1.00 95.12 982 LEU A CA 1
ATOM 7604 C C . LEU A 1 982 ? -34.712 6.046 27.868 1.00 95.12 982 LEU A C 1
ATOM 7606 O O . LEU A 1 982 ? -33.800 6.297 28.651 1.00 95.12 982 LEU A O 1
ATOM 7610 N N . THR A 1 983 ? -35.283 4.843 27.810 1.00 95.50 983 THR A N 1
ATOM 7611 C CA . THR A 1 983 ? -34.957 3.766 28.754 1.00 95.50 983 THR A CA 1
ATOM 7612 C C . THR A 1 983 ? -34.598 2.465 28.047 1.00 95.50 983 THR A C 1
ATOM 7614 O O . THR A 1 983 ? -35.051 2.192 26.937 1.00 95.50 983 THR A O 1
ATOM 7617 N N . TRP A 1 984 ? -33.812 1.613 28.713 1.00 95.81 984 TRP A N 1
ATOM 7618 C CA . TRP A 1 984 ? -33.471 0.291 28.179 1.00 95.81 984 TRP A CA 1
ATOM 7619 C C . TRP A 1 984 ? -34.709 -0.609 28.017 1.00 95.81 984 TRP A C 1
ATOM 7621 O O . TRP A 1 984 ? -34.806 -1.379 27.064 1.00 95.81 984 TRP A O 1
ATOM 7631 N N . SER A 1 985 ? -35.711 -0.463 28.889 1.00 95.31 985 SER A N 1
ATOM 7632 C CA . SER A 1 985 ? -36.993 -1.165 28.754 1.00 95.31 985 SER A CA 1
ATOM 7633 C C . SER A 1 985 ? -37.716 -0.808 27.452 1.00 95.31 985 SER A C 1
ATOM 7635 O O . SER A 1 985 ? -38.250 -1.695 26.790 1.00 95.31 985 SER A O 1
ATOM 7637 N N . GLU A 1 986 ? -37.702 0.467 27.050 1.00 95.56 986 GLU A N 1
ATOM 7638 C CA . GLU A 1 986 ? -38.245 0.902 25.757 1.00 95.56 986 GLU A CA 1
ATOM 7639 C C . GLU A 1 986 ? -37.436 0.339 24.585 1.00 95.56 986 GLU A C 1
ATOM 7641 O O . GLU A 1 986 ? -38.029 -0.118 23.612 1.00 95.56 986 GLU A O 1
ATOM 7646 N N . VAL A 1 987 ? -36.099 0.289 24.685 1.00 95.81 987 VAL A N 1
ATOM 7647 C CA . VAL A 1 987 ? -35.253 -0.372 23.671 1.00 95.81 987 VAL A CA 1
ATOM 7648 C C . VAL A 1 987 ? -35.736 -1.804 23.444 1.00 95.81 987 VAL A C 1
ATOM 7650 O O . VAL A 1 987 ? -36.026 -2.188 22.313 1.00 95.81 987 VAL A O 1
ATOM 7653 N N . VAL A 1 988 ? -35.887 -2.581 24.517 1.00 95.94 988 VAL A N 1
ATOM 7654 C CA . VAL A 1 988 ? -36.339 -3.978 24.448 1.00 95.94 988 VAL A CA 1
ATOM 7655 C C . VAL A 1 988 ? -37.759 -4.099 23.882 1.00 95.94 988 VAL A C 1
ATOM 7657 O O . VAL A 1 988 ? -38.043 -5.054 23.162 1.00 95.94 988 VAL A O 1
ATOM 7660 N N . GLN A 1 989 ? -38.646 -3.132 24.134 1.00 94.31 989 GLN A N 1
ATOM 7661 C CA . GLN A 1 989 ? -39.974 -3.095 23.508 1.00 94.31 989 GLN A CA 1
ATOM 7662 C C . GLN A 1 989 ? -39.907 -2.821 21.999 1.00 94.31 989 GLN A C 1
ATOM 7664 O O . GLN A 1 989 ? -40.693 -3.393 21.245 1.00 94.31 989 GLN A O 1
ATOM 7669 N N . VAL A 1 990 ? -38.977 -1.970 21.554 1.00 92.88 990 VAL A N 1
ATOM 7670 C CA . VAL A 1 990 ? -38.837 -1.575 20.144 1.00 92.88 990 VAL A CA 1
ATOM 7671 C C . VAL A 1 990 ? -38.153 -2.657 19.309 1.00 92.88 990 VAL A C 1
ATOM 7673 O O . VAL A 1 990 ? -38.612 -2.954 18.207 1.00 92.88 990 VAL A O 1
ATOM 7676 N N . VAL A 1 991 ? -37.053 -3.237 19.798 1.00 93.31 991 VAL A N 1
ATOM 7677 C CA . VAL A 1 991 ? -36.226 -4.178 19.016 1.00 93.31 991 VAL A CA 1
ATOM 7678 C C . VAL A 1 991 ? -36.318 -5.635 19.473 1.00 93.31 991 VAL A C 1
ATOM 7680 O O . VAL A 1 991 ? -35.866 -6.522 18.753 1.00 93.31 991 VAL A O 1
ATOM 7683 N N . GLY A 1 992 ? -36.907 -5.896 20.639 1.00 92.50 992 GLY A N 1
ATOM 7684 C CA . GLY A 1 992 ? -37.041 -7.228 21.224 1.00 92.50 992 GLY A CA 1
ATOM 7685 C C . GLY A 1 992 ? -36.005 -7.559 22.313 1.00 92.50 992 GLY A C 1
ATOM 7686 O O . GLY A 1 992 ? -35.068 -6.798 22.567 1.00 92.50 992 GLY A O 1
ATOM 7687 N N . PRO A 1 993 ? -36.149 -8.729 22.967 1.00 90.31 993 PRO A N 1
ATOM 7688 C CA . PRO A 1 993 ? -35.326 -9.145 24.111 1.00 90.31 993 PRO A CA 1
ATOM 7689 C C . PRO A 1 993 ? -33.865 -9.449 23.758 1.00 90.31 993 PRO A C 1
ATOM 7691 O O . PRO A 1 993 ? -33.027 -9.549 24.648 1.00 90.31 993 PRO A O 1
ATOM 7694 N N . GLY A 1 994 ? -33.533 -9.594 22.473 1.00 90.62 994 GLY A N 1
ATOM 7695 C CA . GLY A 1 994 ? -32.164 -9.828 22.022 1.00 90.62 994 GLY A CA 1
ATOM 7696 C C . GLY A 1 994 ? -31.299 -8.567 21.947 1.00 90.62 994 GLY A C 1
ATOM 7697 O O . GLY A 1 994 ? -30.148 -8.683 21.538 1.00 90.62 994 GLY A O 1
ATOM 7698 N N . ALA A 1 995 ? -31.806 -7.400 22.369 1.00 95.56 995 ALA A N 1
ATOM 7699 C CA . ALA A 1 995 ? -31.101 -6.116 22.362 1.00 95.56 995 ALA A CA 1
ATOM 7700 C C . ALA A 1 995 ? -29.677 -6.204 22.943 1.00 95.56 995 ALA A C 1
ATOM 7702 O O . ALA A 1 995 ? -29.469 -6.800 24.003 1.00 95.56 995 ALA A O 1
ATOM 7703 N N . LYS A 1 996 ? -28.694 -5.607 22.257 1.00 95.94 996 LYS A N 1
ATOM 7704 C CA . LYS A 1 996 ? -27.291 -5.512 22.691 1.00 95.94 996 LYS A CA 1
ATOM 7705 C C . LYS A 1 996 ? -26.764 -4.094 22.522 1.00 95.94 996 LYS A C 1
ATOM 7707 O O . LYS A 1 996 ? -26.799 -3.530 21.428 1.00 95.94 996 LYS A O 1
ATOM 7712 N N . LEU A 1 997 ? -26.260 -3.529 23.616 1.00 96.31 997 LEU A N 1
ATOM 7713 C CA . LEU A 1 997 ? -25.680 -2.195 23.639 1.00 96.31 997 LEU A CA 1
ATOM 7714 C C . LEU A 1 997 ? -24.257 -2.231 23.076 1.00 96.31 997 LEU A C 1
ATOM 7716 O O . LEU A 1 997 ? -23.435 -3.056 23.474 1.00 96.31 997 LEU A O 1
ATOM 7720 N N . THR A 1 998 ? -23.960 -1.294 22.181 1.00 95.56 998 THR A N 1
ATOM 7721 C CA . THR A 1 998 ? -22.641 -1.112 21.580 1.00 95.56 998 THR A CA 1
ATOM 7722 C C . THR A 1 998 ? -22.038 0.214 22.025 1.00 95.56 998 THR A C 1
ATOM 7724 O O . THR A 1 998 ? -22.650 1.272 21.873 1.00 95.56 998 THR A O 1
ATOM 7727 N N . LYS A 1 999 ? -20.812 0.166 22.557 1.00 94.75 999 LYS A N 1
ATOM 7728 C CA . LYS A 1 999 ? -20.102 1.374 22.997 1.00 94.75 999 LYS A CA 1
ATOM 7729 C C . LYS A 1 999 ? -19.650 2.222 21.814 1.00 94.75 999 LYS A C 1
ATOM 7731 O O . LYS A 1 999 ? -19.220 1.694 20.785 1.00 94.75 999 LYS A O 1
ATOM 7736 N N . MET A 1 1000 ? -19.681 3.539 21.990 1.00 95.62 1000 MET A N 1
ATOM 7737 C CA . MET A 1 1000 ? -19.176 4.495 21.011 1.00 95.62 1000 MET A CA 1
ATOM 7738 C C . MET A 1 1000 ? -17.844 5.112 21.423 1.00 95.62 1000 MET A C 1
ATOM 7740 O O . MET A 1 1000 ? -17.569 5.346 22.599 1.00 95.62 1000 MET A O 1
ATOM 7744 N N . ALA A 1 1001 ? -17.022 5.405 20.422 1.00 95.19 1001 ALA A N 1
ATOM 7745 C CA . ALA A 1 1001 ? -15.866 6.284 20.522 1.00 95.19 1001 ALA A CA 1
ATOM 7746 C C . ALA A 1 1001 ? -16.074 7.495 19.605 1.00 95.19 1001 ALA A C 1
ATOM 7748 O O . ALA A 1 1001 ? -16.729 7.390 18.565 1.00 95.19 1001 ALA A O 1
ATOM 7749 N N . CYS A 1 1002 ? -15.485 8.634 19.959 1.00 94.94 1002 CYS A N 1
ATOM 7750 C CA . CYS A 1 1002 ? -15.493 9.825 19.115 1.00 94.94 1002 CYS A CA 1
ATOM 7751 C C . CYS A 1 1002 ? -14.067 10.167 18.674 1.00 94.94 1002 CYS A C 1
ATOM 7753 O O . CYS A 1 1002 ? -13.134 10.171 19.474 1.00 94.94 1002 CYS A O 1
ATOM 7755 N N . LEU A 1 1003 ? -13.886 10.440 17.381 1.00 93.62 1003 LEU A N 1
ATOM 7756 C CA . LEU A 1 1003 ? -12.645 10.977 16.830 1.00 93.62 1003 LEU A CA 1
ATOM 7757 C C . LEU A 1 1003 ? -12.886 12.389 16.312 1.00 93.62 1003 LEU A C 1
ATOM 7759 O O . LEU A 1 1003 ? -13.678 12.593 15.390 1.00 93.62 1003 LEU A O 1
ATOM 7763 N N . ILE A 1 1004 ? -12.124 13.342 16.838 1.00 91.88 1004 ILE A N 1
ATOM 7764 C CA . ILE A 1 1004 ? -12.128 14.731 16.387 1.00 91.88 1004 ILE A CA 1
ATOM 7765 C C . ILE A 1 1004 ? -10.829 14.983 15.625 1.00 91.88 1004 ILE A C 1
ATOM 7767 O O . ILE A 1 1004 ? -9.734 14.749 16.133 1.00 91.88 1004 ILE A O 1
ATOM 7771 N N . LYS A 1 1005 ? -10.944 15.438 14.376 1.00 88.06 1005 LYS A N 1
ATOM 7772 C CA . LYS A 1 1005 ? -9.802 15.843 13.550 1.00 88.06 1005 LYS A CA 1
ATOM 7773 C C . LYS A 1 1005 ? -9.958 17.290 13.117 1.00 88.06 1005 LYS A C 1
ATOM 7775 O O . LYS A 1 1005 ? -10.924 17.611 12.430 1.00 88.06 1005 LYS A O 1
ATOM 7780 N N . THR A 1 1006 ? -8.990 18.134 13.445 1.00 87.69 1006 THR A N 1
ATOM 7781 C CA . THR A 1 1006 ? -8.910 19.494 12.904 1.00 87.69 1006 THR A CA 1
ATOM 7782 C C . THR A 1 1006 ? -8.471 19.424 11.446 1.00 87.69 1006 THR A C 1
ATOM 7784 O O . THR A 1 1006 ? -7.475 18.780 11.116 1.00 87.69 1006 THR A O 1
ATOM 7787 N N . LYS A 1 1007 ? -9.249 20.027 10.550 1.00 77.56 1007 LYS A N 1
ATOM 7788 C CA . LYS A 1 1007 ? -8.899 20.158 9.135 1.00 77.56 1007 LYS A CA 1
ATOM 7789 C C . LYS A 1 1007 ? -7.919 21.328 8.934 1.00 77.56 1007 LYS A C 1
ATOM 7791 O O . LYS A 1 1007 ? -7.844 22.204 9.793 1.00 77.56 1007 LYS A O 1
ATOM 7796 N N . PRO A 1 1008 ? -7.219 21.397 7.784 1.00 71.81 1008 PRO A N 1
ATOM 7797 C CA . PRO A 1 1008 ? -6.326 22.518 7.468 1.00 71.81 1008 PRO A CA 1
ATOM 7798 C C . PRO A 1 1008 ? -7.012 23.893 7.457 1.00 71.81 1008 PRO A C 1
ATOM 7800 O O . PRO A 1 1008 ? -6.359 24.903 7.679 1.00 71.81 1008 PRO A O 1
ATOM 7803 N N . ASP A 1 1009 ? -8.329 23.934 7.228 1.00 75.25 1009 ASP A N 1
ATOM 7804 C CA . ASP A 1 1009 ? -9.153 25.152 7.265 1.00 75.25 1009 ASP A CA 1
ATOM 7805 C C . ASP A 1 1009 ? -9.575 25.569 8.692 1.00 75.25 1009 ASP A C 1
ATOM 7807 O O . ASP A 1 1009 ? -10.374 26.488 8.855 1.00 75.25 1009 ASP A O 1
ATOM 7811 N N . GLY A 1 1010 ? -9.082 24.877 9.727 1.00 78.88 1010 GLY A N 1
ATOM 7812 C CA . GLY A 1 1010 ? -9.444 25.094 11.129 1.00 78.88 1010 GLY A CA 1
ATOM 7813 C C . GLY A 1 1010 ? -10.786 24.479 11.542 1.00 78.88 1010 GLY A C 1
ATOM 7814 O O . GLY A 1 1010 ? -11.081 24.419 12.734 1.00 78.88 1010 GLY A O 1
ATOM 7815 N N . SER A 1 1011 ? -11.593 23.969 10.603 1.00 83.50 1011 SER A N 1
ATOM 7816 C CA . SER A 1 1011 ? -12.864 23.317 10.929 1.00 83.50 1011 SER A CA 1
ATOM 7817 C C . SER A 1 1011 ? -12.646 21.941 11.560 1.00 83.50 1011 SER A C 1
ATOM 7819 O O . SER A 1 1011 ? -11.733 21.193 11.199 1.00 83.50 1011 SER A O 1
ATOM 7821 N N . LEU A 1 1012 ? -13.515 21.565 12.497 1.00 86.19 1012 LEU A N 1
ATOM 7822 C CA . LEU A 1 1012 ? -13.452 20.263 13.153 1.00 86.19 1012 LEU A CA 1
ATOM 7823 C C . LEU A 1 1012 ? -14.233 19.221 12.348 1.00 86.19 1012 LEU A C 1
ATOM 7825 O O . LEU A 1 1012 ? -15.354 19.450 11.896 1.00 86.19 1012 LEU A O 1
ATOM 7829 N N . LYS A 1 1013 ? -13.632 18.048 12.156 1.00 85.56 1013 LYS A N 1
ATOM 7830 C CA . LYS A 1 1013 ? -14.276 16.862 11.597 1.00 85.56 1013 LYS A CA 1
ATOM 7831 C C . LYS A 1 1013 ? -14.493 15.848 12.709 1.00 85.56 1013 LYS A C 1
ATOM 7833 O O . LYS A 1 1013 ? -13.536 15.221 13.162 1.00 85.56 1013 LYS A O 1
ATOM 7838 N N . ILE A 1 1014 ? -15.750 15.669 13.082 1.00 90.38 1014 ILE A N 1
ATOM 7839 C CA . ILE A 1 1014 ? -16.192 14.721 14.103 1.00 90.38 1014 ILE A CA 1
ATOM 7840 C C . ILE A 1 1014 ? -16.525 13.389 13.418 1.00 90.38 1014 ILE A C 1
ATOM 7842 O O . ILE A 1 1014 ? -17.048 13.369 12.300 1.00 90.38 1014 ILE A O 1
ATOM 7846 N N . ARG A 1 1015 ? -16.162 12.265 14.038 1.00 89.88 1015 ARG A N 1
ATOM 7847 C CA . ARG A 1 1015 ? -16.540 10.921 13.589 1.00 89.88 1015 ARG A CA 1
ATOM 7848 C C . ARG A 1 1015 ? -16.936 10.069 14.782 1.00 89.88 1015 ARG A C 1
ATOM 7850 O O . ARG A 1 1015 ? -16.094 9.790 15.634 1.00 89.88 1015 ARG A O 1
ATOM 7857 N N . LEU A 1 1016 ? -18.177 9.603 14.775 1.00 93.31 1016 LEU A N 1
ATOM 7858 C CA . LEU A 1 1016 ? -18.639 8.573 15.694 1.00 93.31 1016 LEU A CA 1
ATOM 7859 C C . LEU A 1 1016 ? -18.195 7.197 15.186 1.00 93.31 1016 LEU A C 1
ATOM 7861 O O . LEU A 1 1016 ? -18.319 6.889 13.997 1.00 93.31 1016 LEU A O 1
ATOM 7865 N N . ILE A 1 1017 ? -17.647 6.387 16.085 1.00 94.12 1017 ILE A N 1
ATOM 7866 C CA . ILE A 1 1017 ? -17.286 4.990 15.846 1.00 94.12 1017 ILE A CA 1
ATOM 7867 C C . ILE A 1 1017 ? -18.137 4.139 16.773 1.00 94.12 1017 ILE A C 1
ATOM 7869 O O . ILE A 1 1017 ? -18.011 4.240 17.989 1.00 94.12 1017 ILE A O 1
ATOM 7873 N N . VAL A 1 1018 ? -18.963 3.279 16.191 1.00 94.75 1018 VAL A N 1
ATOM 7874 C CA . VAL A 1 1018 ? -19.794 2.313 16.907 1.00 94.75 1018 VAL A CA 1
ATOM 7875 C C . VAL A 1 1018 ? -18.990 1.017 17.019 1.00 94.75 1018 VAL A C 1
ATOM 7877 O O . VAL A 1 1018 ? -18.832 0.290 16.036 1.00 94.75 1018 VAL A O 1
ATOM 7880 N N . ASP A 1 1019 ? -18.403 0.745 18.187 1.00 93.62 1019 ASP A N 1
ATOM 7881 C CA . ASP A 1 1019 ? -17.454 -0.360 18.364 1.00 93.62 1019 ASP A CA 1
ATOM 7882 C C . ASP A 1 1019 ? -18.156 -1.712 18.522 1.00 93.62 1019 ASP A C 1
ATOM 7884 O O . ASP A 1 1019 ? -18.238 -2.299 19.606 1.00 93.62 1019 ASP A O 1
ATOM 7888 N N . MET A 1 1020 ? -18.608 -2.258 17.398 1.00 93.25 1020 MET A N 1
ATOM 7889 C CA . MET A 1 1020 ? -19.165 -3.606 17.336 1.00 93.25 1020 MET A CA 1
ATOM 7890 C C . MET A 1 1020 ? -18.121 -4.703 17.566 1.00 93.25 1020 MET A C 1
ATOM 7892 O O . MET A 1 1020 ? -18.486 -5.852 17.803 1.00 93.25 1020 MET A O 1
ATOM 7896 N N . ARG A 1 1021 ? -16.817 -4.398 17.492 1.00 91.88 1021 ARG A N 1
ATOM 7897 C CA . ARG A 1 1021 ? -15.764 -5.404 17.661 1.00 91.88 1021 ARG A CA 1
ATOM 7898 C C . ARG A 1 1021 ? -15.579 -5.738 19.137 1.00 91.88 1021 ARG A C 1
ATOM 7900 O O . ARG A 1 1021 ? -15.660 -6.913 19.492 1.00 91.88 1021 ARG A O 1
ATOM 7907 N N . ARG A 1 1022 ? -15.337 -4.742 19.993 1.00 91.12 1022 ARG A N 1
ATOM 7908 C CA . ARG A 1 1022 ? -15.178 -4.964 21.443 1.00 91.12 1022 ARG A CA 1
ATOM 7909 C C . ARG A 1 1022 ? -16.512 -5.177 22.151 1.00 91.12 1022 ARG A C 1
ATOM 7911 O O . ARG A 1 1022 ? -16.537 -5.894 23.142 1.00 91.12 1022 ARG A O 1
ATOM 7918 N N . SER A 1 1023 ? -17.616 -4.679 21.594 1.00 92.56 1023 SER A N 1
ATOM 7919 C CA . SER A 1 1023 ? -18.968 -4.995 22.089 1.00 92.56 1023 SER A CA 1
ATOM 7920 C C . SER A 1 1023 ? -19.469 -6.385 21.650 1.00 92.56 1023 SER A C 1
ATOM 7922 O O . SER A 1 1023 ? -20.634 -6.707 21.831 1.00 92.56 1023 SER A O 1
ATOM 7924 N N . GLY A 1 1024 ? -18.628 -7.216 21.014 1.00 93.62 1024 GLY A N 1
ATOM 7925 C CA . GLY A 1 1024 ? -18.936 -8.616 20.670 1.00 93.62 1024 GLY A CA 1
ATOM 7926 C C . GLY A 1 1024 ? -19.899 -8.843 19.500 1.00 93.62 1024 GLY A C 1
ATOM 7927 O O . GLY A 1 1024 ? -19.959 -9.953 18.976 1.00 93.62 1024 GLY A O 1
ATOM 7928 N N . VAL A 1 1025 ? -20.604 -7.810 19.037 1.00 95.50 1025 VAL A N 1
ATOM 7929 C CA . VAL A 1 1025 ? -21.593 -7.898 17.949 1.00 95.50 1025 VAL A CA 1
ATOM 7930 C C . VAL A 1 1025 ? -20.977 -8.367 16.627 1.00 95.50 1025 VAL A C 1
ATOM 7932 O O . VAL A 1 1025 ? -21.549 -9.219 15.950 1.00 95.50 1025 VAL A O 1
ATOM 7935 N N . ASN A 1 1026 ? -19.784 -7.883 16.263 1.00 95.44 1026 ASN A N 1
ATOM 7936 C CA . ASN A 1 1026 ? -19.098 -8.331 15.046 1.00 95.44 1026 ASN A CA 1
ATOM 7937 C C . ASN A 1 1026 ? -18.804 -9.840 15.080 1.00 95.44 1026 ASN A C 1
ATOM 7939 O O . ASN A 1 1026 ? -18.757 -10.468 14.028 1.00 95.44 1026 ASN A O 1
ATOM 7943 N N . GLY A 1 1027 ? -18.626 -10.435 16.263 1.00 94.44 1027 GLY A N 1
ATOM 7944 C CA . GLY A 1 1027 ? -18.377 -11.866 16.423 1.00 94.44 1027 GLY A CA 1
ATOM 7945 C C . GLY A 1 1027 ? -19.582 -12.740 16.069 1.00 94.44 1027 GLY A C 1
ATOM 7946 O O . GLY A 1 1027 ? -19.402 -13.917 15.750 1.00 94.44 1027 GLY A O 1
ATOM 7947 N N . LEU A 1 1028 ? -20.787 -12.165 16.065 1.00 94.44 1028 LEU A N 1
ATOM 7948 C CA . LEU A 1 1028 ? -22.026 -12.839 15.672 1.00 94.44 1028 LEU A CA 1
ATOM 7949 C C . LEU A 1 1028 ? -22.226 -12.877 14.150 1.00 94.44 1028 LEU A C 1
ATOM 7951 O O . LEU A 1 1028 ? -23.014 -13.678 13.658 1.00 94.44 1028 LEU A O 1
ATOM 7955 N N . MET A 1 1029 ? -21.521 -12.029 13.399 1.00 94.06 1029 MET A N 1
ATOM 7956 C CA . MET A 1 1029 ? -21.689 -11.919 11.950 1.00 94.06 1029 MET A CA 1
ATOM 7957 C C . MET A 1 1029 ? -21.033 -13.092 11.207 1.00 94.06 1029 MET A C 1
ATOM 7959 O O . MET A 1 1029 ? -19.969 -13.589 11.590 1.00 94.06 1029 MET A O 1
ATOM 7963 N N . VAL A 1 1030 ? -21.628 -13.481 10.079 1.00 92.06 1030 VAL A N 1
ATOM 7964 C CA . VAL A 1 1030 ? -21.076 -14.452 9.128 1.00 92.06 1030 VAL A CA 1
ATOM 7965 C C . VAL A 1 1030 ? -20.938 -13.798 7.756 1.00 92.06 1030 VAL A C 1
ATOM 7967 O O . VAL A 1 1030 ? -21.907 -13.626 7.020 1.00 92.06 1030 VAL A O 1
ATOM 7970 N N . ILE A 1 1031 ? -19.701 -13.463 7.385 1.00 90.25 1031 ILE A N 1
ATOM 7971 C CA . ILE A 1 1031 ? -19.383 -12.774 6.128 1.00 90.25 1031 ILE A CA 1
ATOM 7972 C C . ILE A 1 1031 ? -18.522 -13.703 5.269 1.00 90.25 1031 ILE A C 1
ATOM 7974 O O . ILE A 1 1031 ? -17.370 -13.981 5.596 1.00 90.25 1031 ILE A O 1
ATOM 7978 N N . ARG A 1 1032 ? -19.088 -14.197 4.161 1.00 88.00 1032 ARG A N 1
ATOM 7979 C CA . ARG A 1 1032 ? -18.467 -15.208 3.275 1.00 88.00 1032 ARG A CA 1
ATOM 7980 C C . ARG A 1 1032 ? -17.950 -14.644 1.957 1.00 88.00 1032 ARG A C 1
ATOM 7982 O O . ARG A 1 1032 ? -17.720 -15.392 1.008 1.00 88.00 1032 ARG A O 1
ATOM 7989 N N . GLU A 1 1033 ? -17.781 -13.333 1.880 1.00 82.75 1033 GLU A N 1
ATOM 7990 C CA . GLU A 1 1033 ? -17.343 -12.625 0.682 1.00 82.75 1033 GLU A CA 1
ATOM 7991 C C . GLU A 1 1033 ? -16.241 -11.628 1.046 1.00 82.75 1033 GLU A C 1
ATOM 7993 O O . GLU A 1 1033 ? -16.377 -10.850 1.992 1.00 82.75 1033 GLU A O 1
ATOM 7998 N N . ARG A 1 1034 ? -15.127 -11.660 0.307 1.00 81.19 1034 ARG A N 1
ATOM 7999 C CA . ARG A 1 1034 ? -13.988 -10.765 0.532 1.00 81.19 1034 ARG A CA 1
ATOM 8000 C C . ARG A 1 1034 ? -14.026 -9.617 -0.460 1.00 81.19 1034 ARG A C 1
ATOM 8002 O O . ARG A 1 1034 ? -13.643 -9.791 -1.611 1.00 81.19 1034 ARG A O 1
ATOM 8009 N N . ILE A 1 1035 ? -14.392 -8.431 0.013 1.00 78.00 1035 ILE A N 1
ATOM 8010 C CA . ILE A 1 1035 ? -14.333 -7.205 -0.788 1.00 78.00 1035 ILE A CA 1
ATOM 8011 C C . ILE A 1 1035 ? -12.879 -6.912 -1.174 1.00 78.00 1035 ILE A C 1
ATOM 8013 O O . ILE A 1 1035 ? -12.004 -6.791 -0.314 1.00 78.00 1035 ILE A O 1
ATOM 8017 N N . VAL A 1 1036 ? -12.625 -6.816 -2.479 1.00 72.81 1036 VAL A N 1
ATOM 8018 C CA . VAL A 1 1036 ? -11.313 -6.486 -3.046 1.00 72.81 1036 VAL A CA 1
ATOM 8019 C C . VAL A 1 1036 ? -11.395 -5.083 -3.627 1.00 72.81 1036 VAL A C 1
ATOM 8021 O O . VAL A 1 1036 ? -12.174 -4.834 -4.543 1.00 72.81 1036 VAL A O 1
ATOM 8024 N N . LEU A 1 1037 ? -10.603 -4.161 -3.084 1.00 71.62 1037 LEU A N 1
ATOM 8025 C CA . LEU A 1 1037 ? -10.514 -2.791 -3.583 1.00 71.62 1037 LEU A CA 1
ATOM 8026 C C . LEU A 1 1037 ? -9.379 -2.672 -4.612 1.00 71.62 1037 LEU A C 1
ATOM 8028 O O . LEU A 1 1037 ? -8.368 -3.368 -4.474 1.00 71.62 1037 LEU A O 1
ATOM 8032 N N . PRO A 1 1038 ? -9.520 -1.801 -5.627 1.00 69.88 1038 PRO A N 1
ATOM 8033 C CA . PRO A 1 1038 ? -8.465 -1.569 -6.605 1.00 69.88 1038 PRO A CA 1
ATOM 8034 C C . PRO A 1 1038 ? -7.227 -0.960 -5.939 1.00 69.88 1038 PRO A C 1
ATOM 8036 O O . PRO A 1 1038 ? -7.328 -0.066 -5.096 1.00 69.88 1038 PRO A O 1
ATOM 8039 N N . ARG A 1 1039 ? -6.047 -1.430 -6.341 1.00 73.94 1039 ARG A N 1
ATOM 8040 C CA . ARG A 1 1039 ? -4.755 -0.867 -5.937 1.00 73.94 1039 ARG A CA 1
ATOM 8041 C C . ARG A 1 1039 ? -4.411 0.322 -6.823 1.00 73.94 1039 ARG A C 1
ATOM 8043 O O . ARG A 1 1039 ? -4.910 0.452 -7.939 1.00 73.94 1039 ARG A O 1
ATOM 8050 N N . VAL A 1 1040 ? -3.465 1.140 -6.371 1.00 74.62 1040 VAL A N 1
ATOM 8051 C CA . VAL A 1 1040 ? -2.920 2.248 -7.173 1.00 74.62 1040 VAL A CA 1
ATOM 8052 C C . VAL A 1 1040 ? -2.385 1.762 -8.518 1.00 74.62 1040 VAL A C 1
ATOM 8054 O O . VAL A 1 1040 ? -2.650 2.386 -9.538 1.00 74.62 1040 VAL A O 1
ATOM 8057 N N . THR A 1 1041 ? -1.738 0.595 -8.545 1.00 73.00 1041 THR A N 1
ATOM 8058 C CA . THR A 1 1041 ? -1.252 -0.034 -9.781 1.00 73.00 1041 THR A CA 1
ATOM 8059 C C . THR A 1 1041 ? -2.370 -0.388 -10.757 1.00 73.00 1041 THR A C 1
ATOM 8061 O O . THR A 1 1041 ? -2.170 -0.341 -11.964 1.00 73.00 1041 THR A O 1
ATOM 8064 N N . ASP A 1 1042 ? -3.552 -0.748 -10.251 1.00 72.12 1042 ASP A N 1
ATOM 8065 C CA . ASP A 1 1042 ? -4.689 -1.107 -11.100 1.00 72.12 1042 ASP A CA 1
ATOM 8066 C C . ASP A 1 1042 ? -5.277 0.159 -11.764 1.00 72.12 1042 ASP A C 1
ATOM 8068 O O . ASP A 1 1042 ? -5.688 0.126 -12.925 1.00 72.12 1042 ASP A O 1
ATOM 8072 N N . VAL A 1 1043 ? -5.245 1.302 -11.062 1.00 73.94 1043 VAL A N 1
ATOM 8073 C CA . VAL A 1 1043 ? -5.647 2.616 -11.599 1.00 73.94 1043 VAL A CA 1
ATOM 8074 C C . VAL A 1 1043 ? -4.631 3.145 -12.613 1.00 73.94 1043 VAL A C 1
ATOM 8076 O O . VAL A 1 1043 ? -5.029 3.615 -13.682 1.00 73.94 1043 VAL A O 1
ATOM 8079 N N . THR A 1 1044 ? -3.329 3.052 -12.329 1.00 72.69 1044 THR A N 1
ATOM 8080 C CA . THR A 1 1044 ? -2.287 3.513 -13.262 1.00 72.69 1044 THR A CA 1
ATOM 8081 C C . THR A 1 1044 ? -2.243 2.673 -14.532 1.00 72.69 1044 THR A C 1
ATOM 8083 O O . THR A 1 1044 ? -2.156 3.232 -15.621 1.00 72.69 1044 THR A O 1
ATOM 8086 N N . GLU A 1 1045 ? -2.382 1.350 -14.427 1.00 68.69 1045 GLU A N 1
ATOM 8087 C CA . GLU A 1 1045 ? -2.454 0.463 -15.593 1.00 68.69 1045 GLU A CA 1
ATOM 8088 C C . GLU A 1 1045 ? -3.718 0.724 -16.422 1.00 68.69 1045 GLU A C 1
ATOM 8090 O O . GLU A 1 1045 ? -3.665 0.802 -17.649 1.00 68.69 1045 GLU A O 1
ATOM 8095 N N . GLY A 1 1046 ? -4.860 0.936 -15.762 1.00 70.38 1046 GLY A N 1
ATOM 8096 C CA . GLY A 1 1046 ? -6.095 1.325 -16.438 1.00 70.38 1046 GLY A CA 1
ATOM 8097 C C . GLY A 1 1046 ? -5.974 2.651 -17.188 1.00 70.38 1046 GLY A C 1
ATOM 8098 O O . GLY A 1 1046 ? -6.470 2.774 -18.309 1.00 70.38 1046 GLY A O 1
ATOM 8099 N N . THR A 1 1047 ? -5.270 3.615 -16.594 1.00 72.62 1047 THR A N 1
ATOM 8100 C CA . THR A 1 1047 ? -4.974 4.912 -17.211 1.00 72.62 1047 THR A CA 1
ATOM 8101 C C . THR A 1 1047 ? -4.057 4.733 -18.415 1.00 72.62 1047 THR A C 1
ATOM 8103 O O . THR A 1 1047 ? -4.407 5.157 -19.508 1.00 72.62 1047 THR A O 1
ATOM 8106 N N . ARG A 1 1048 ? -2.941 4.009 -18.273 1.00 70.19 1048 ARG A N 1
ATOM 8107 C CA . ARG A 1 1048 ? -2.031 3.685 -19.384 1.00 70.19 1048 ARG A CA 1
ATOM 8108 C C . ARG A 1 1048 ? -2.732 2.972 -20.533 1.00 70.19 1048 ARG A C 1
ATOM 8110 O O . ARG A 1 1048 ? -2.493 3.302 -21.688 1.00 70.19 1048 ARG A O 1
ATOM 8117 N N . SER A 1 1049 ? -3.626 2.032 -20.237 1.00 66.81 1049 SER A N 1
ATOM 8118 C CA . SER A 1 1049 ? -4.424 1.365 -21.268 1.00 66.81 1049 SER A CA 1
ATOM 8119 C C . SER A 1 1049 ? -5.335 2.341 -22.013 1.00 66.81 1049 SER A C 1
ATOM 8121 O O . SER A 1 1049 ? -5.470 2.214 -23.224 1.00 66.81 1049 SER A O 1
ATOM 8123 N N . LEU A 1 1050 ? -5.947 3.304 -21.315 1.00 68.69 1050 LEU A N 1
ATOM 8124 C CA . LEU A 1 1050 ? -6.770 4.343 -21.939 1.00 68.69 1050 LEU A CA 1
ATOM 8125 C C . LEU A 1 1050 ? -5.937 5.262 -22.834 1.00 68.69 1050 LEU A C 1
ATOM 8127 O O . LEU A 1 1050 ? -6.367 5.587 -23.932 1.00 68.69 1050 LEU A O 1
ATOM 8131 N N . LEU A 1 1051 ? -4.746 5.642 -22.373 1.00 67.12 1051 LEU A N 1
ATOM 8132 C CA . LEU A 1 1051 ? -3.799 6.473 -23.116 1.00 67.12 1051 LEU A CA 1
ATOM 8133 C C . LEU A 1 1051 ? -3.340 5.788 -24.407 1.00 67.12 1051 LEU A C 1
ATOM 8135 O O . LEU A 1 1051 ? -3.319 6.413 -25.462 1.00 67.12 1051 LEU A O 1
ATOM 8139 N N . ARG A 1 1052 ? -3.053 4.482 -24.338 1.00 64.38 1052 ARG A N 1
ATOM 8140 C CA . ARG A 1 1052 ? -2.722 3.662 -25.513 1.00 64.38 1052 ARG A CA 1
ATOM 8141 C C . ARG A 1 1052 ? -3.881 3.571 -26.502 1.00 64.38 1052 ARG A C 1
ATOM 8143 O O . ARG A 1 1052 ? -3.656 3.701 -27.694 1.00 64.38 1052 ARG A O 1
ATOM 8150 N N . GLU A 1 1053 ? -5.103 3.357 -26.013 1.00 60.25 1053 GLU A N 1
ATOM 8151 C CA . GLU A 1 1053 ? -6.299 3.298 -26.868 1.00 60.25 1053 GLU A CA 1
ATOM 8152 C C . GLU A 1 1053 ? -6.616 4.660 -27.509 1.00 60.25 1053 GLU A C 1
ATOM 8154 O O . GLU A 1 1053 ? -7.010 4.707 -28.667 1.00 60.25 1053 GLU A O 1
ATOM 8159 N N . ALA A 1 1054 ? -6.432 5.768 -26.784 1.00 55.75 1054 ALA A N 1
ATOM 8160 C CA . ALA A 1 1054 ? -6.699 7.115 -27.288 1.00 55.75 1054 ALA A CA 1
ATOM 8161 C C . ALA A 1 1054 ? -5.642 7.604 -28.293 1.00 55.75 1054 ALA A C 1
ATOM 8163 O O . ALA A 1 1054 ? -5.984 8.323 -29.223 1.00 55.75 1054 ALA A O 1
ATOM 8164 N N . GLY A 1 1055 ? -4.376 7.204 -28.131 1.00 50.62 1055 GLY A N 1
ATOM 8165 C CA . GLY A 1 1055 ? -3.286 7.569 -29.043 1.00 50.62 1055 GLY A CA 1
ATOM 8166 C C . GLY A 1 1055 ? -3.229 6.761 -30.345 1.00 50.62 1055 GLY A C 1
ATOM 8167 O O . GLY A 1 1055 ? -2.449 7.114 -31.219 1.00 50.62 1055 GLY A O 1
ATOM 8168 N N . ALA A 1 1056 ? -4.021 5.691 -30.475 1.00 44.22 1056 ALA A N 1
ATOM 8169 C CA . ALA A 1 1056 ? -3.995 4.791 -31.631 1.00 44.22 1056 ALA A CA 1
ATOM 8170 C C . ALA A 1 1056 ? -5.064 5.092 -32.704 1.00 44.22 1056 ALA A C 1
ATOM 8172 O O . ALA A 1 1056 ? -4.989 4.524 -33.788 1.00 44.22 1056 ALA A O 1
ATOM 8173 N N . GLU A 1 1057 ? -6.073 5.934 -32.427 1.00 42.78 1057 GLU A N 1
ATOM 8174 C CA . GLU A 1 1057 ? -7.256 6.061 -33.306 1.00 42.78 1057 GLU A CA 1
ATOM 8175 C C . GLU A 1 1057 ? -7.667 7.496 -33.715 1.00 42.78 1057 GLU A C 1
ATOM 8177 O O . GLU A 1 1057 ? -8.674 7.632 -34.412 1.00 42.78 1057 GLU A O 1
ATOM 8182 N N . SER A 1 1058 ? -6.956 8.580 -33.357 1.00 38.81 1058 SER A N 1
ATOM 8183 C CA . SER A 1 1058 ? -7.384 9.933 -33.778 1.00 38.81 1058 SER A CA 1
ATOM 8184 C C . SER A 1 1058 ? -6.267 10.952 -34.032 1.00 38.81 1058 SER A C 1
ATOM 8186 O O . SER A 1 1058 ? -5.437 11.192 -33.163 1.00 38.81 1058 SER A O 1
ATOM 8188 N N . ASP A 1 1059 ? -6.361 11.648 -35.175 1.00 42.12 1059 ASP A N 1
ATOM 8189 C CA . ASP A 1 1059 ? -5.632 12.889 -35.528 1.00 42.12 1059 ASP A CA 1
ATOM 8190 C C . ASP A 1 1059 ? -5.963 14.076 -34.592 1.00 42.12 1059 ASP A C 1
ATOM 8192 O O . ASP A 1 1059 ? -5.287 15.104 -34.589 1.00 42.12 1059 ASP A O 1
ATOM 8196 N N . GLU A 1 1060 ? -7.017 13.956 -33.779 1.00 46.56 1060 GLU A N 1
ATOM 8197 C CA . GLU A 1 1060 ? -7.364 14.932 -32.747 1.00 46.56 1060 GLU A CA 1
ATOM 8198 C C . GLU A 1 1060 ? -6.696 14.566 -31.415 1.00 46.56 1060 GLU A C 1
ATOM 8200 O O . GLU A 1 1060 ? -6.845 13.456 -30.900 1.00 46.56 1060 GLU A O 1
ATOM 8205 N N . THR A 1 1061 ? -5.979 15.522 -30.818 1.00 51.50 1061 THR A N 1
ATOM 8206 C CA . THR A 1 1061 ? -5.345 15.393 -29.500 1.00 51.50 1061 THR A CA 1
ATOM 8207 C C . THR A 1 1061 ? -6.397 15.244 -28.396 1.00 51.50 1061 THR A C 1
ATOM 8209 O O . THR A 1 1061 ? -6.845 16.234 -27.814 1.00 51.50 1061 THR A O 1
ATOM 8212 N N . ILE A 1 1062 ? -6.803 14.012 -28.085 1.00 56.41 1062 ILE A N 1
ATOM 8213 C CA . ILE A 1 1062 ? -7.637 13.722 -26.914 1.00 56.41 1062 ILE A CA 1
ATOM 8214 C C . ILE A 1 1062 ? -6.780 13.923 -25.658 1.00 56.41 1062 ILE A C 1
ATOM 8216 O O . ILE A 1 1062 ? -5.888 13.128 -25.369 1.00 56.41 1062 ILE A O 1
ATOM 8220 N N . GLU A 1 1063 ? -7.058 14.981 -24.893 1.00 65.44 1063 GLU A N 1
ATOM 8221 C CA . GLU A 1 1063 ? -6.417 15.212 -23.596 1.00 65.44 1063 GLU A CA 1
ATOM 8222 C C . GLU A 1 1063 ? -7.161 14.448 -22.482 1.00 65.44 1063 GLU A C 1
ATOM 8224 O O . GLU A 1 1063 ? -8.306 14.776 -22.160 1.00 65.44 1063 GLU A O 1
ATOM 8229 N N . PRO A 1 1064 ? -6.544 13.432 -21.861 1.00 71.38 1064 PRO A N 1
ATOM 8230 C CA . PRO A 1 1064 ? -7.149 12.683 -20.775 1.00 71.38 1064 PRO A CA 1
ATOM 8231 C C . PRO A 1 1064 ? -7.093 13.484 -19.473 1.00 71.38 1064 PRO A C 1
ATOM 8233 O O . PRO A 1 1064 ? -6.127 14.192 -19.185 1.00 71.38 1064 PRO A O 1
ATOM 8236 N N . GLU A 1 1065 ? -8.120 13.321 -18.643 1.00 78.25 1065 GLU A N 1
ATOM 8237 C CA . GLU A 1 1065 ? -8.206 13.929 -17.317 1.00 78.25 1065 GLU A CA 1
ATOM 8238 C C . GLU A 1 1065 ? -8.738 12.920 -16.303 1.00 78.25 1065 GLU A C 1
ATOM 8240 O O . GLU A 1 1065 ? -9.554 12.052 -16.623 1.00 78.25 1065 GLU A O 1
ATOM 8245 N N . PHE A 1 1066 ? -8.321 13.070 -15.050 1.00 83.38 1066 PHE A N 1
ATOM 8246 C CA . PHE A 1 1066 ? -8.944 12.367 -13.942 1.00 83.38 1066 PHE A CA 1
ATOM 8247 C C . PHE A 1 1066 ? -10.173 13.126 -13.448 1.00 83.38 1066 PHE A C 1
ATOM 8249 O O . PHE A 1 1066 ? -10.180 14.355 -13.415 1.00 83.38 1066 PHE A O 1
ATOM 8256 N N . LEU A 1 1067 ? -11.182 12.384 -12.990 1.00 85.25 1067 LEU A N 1
ATOM 8257 C CA . LEU A 1 1067 ? -12.301 12.893 -12.203 1.00 85.25 1067 LEU A CA 1
ATOM 8258 C C . LEU A 1 1067 ? -12.421 12.040 -10.939 1.00 85.25 1067 LEU A C 1
ATOM 8260 O O . LEU A 1 1067 ? -12.734 10.853 -11.008 1.00 85.25 1067 LEU A O 1
ATOM 8264 N N . ILE A 1 1068 ? -12.174 12.653 -9.786 1.00 85.94 1068 ILE A N 1
ATOM 8265 C CA . ILE A 1 1068 ? -12.320 12.028 -8.474 1.00 85.94 1068 ILE A CA 1
ATOM 8266 C C . ILE A 1 1068 ? -13.583 12.573 -7.824 1.00 85.94 1068 ILE A C 1
ATOM 8268 O O . ILE A 1 1068 ? -13.732 13.781 -7.650 1.00 85.94 1068 ILE A O 1
ATOM 8272 N N . LEU A 1 1069 ? -14.480 11.668 -7.438 1.00 82.75 1069 LEU A N 1
ATOM 8273 C CA . LEU A 1 1069 ? -15.711 11.974 -6.718 1.00 82.75 1069 LEU A CA 1
ATOM 8274 C C . LEU A 1 1069 ? -15.764 11.150 -5.432 1.00 82.75 1069 LEU A C 1
ATOM 8276 O O . LEU A 1 1069 ? -15.389 9.979 -5.412 1.00 82.75 1069 LEU A O 1
ATOM 8280 N N . GLY A 1 1070 ? -16.218 11.777 -4.349 1.00 81.81 1070 GLY A N 1
ATOM 8281 C CA . GLY A 1 1070 ? -16.500 11.097 -3.087 1.00 81.81 1070 GLY A CA 1
ATOM 8282 C C . GLY A 1 1070 ? -17.999 10.889 -2.895 1.00 81.81 1070 GLY A C 1
ATOM 8283 O O . GLY A 1 1070 ? -18.805 11.615 -3.471 1.00 81.81 1070 GLY A O 1
ATOM 8284 N N . PHE A 1 1071 ? -18.374 9.946 -2.035 1.00 83.88 1071 PHE A N 1
ATOM 8285 C CA . PHE A 1 1071 ? -19.745 9.800 -1.546 1.00 83.88 1071 PHE A CA 1
ATOM 8286 C C . PHE A 1 1071 ? -19.877 10.456 -0.172 1.00 83.88 1071 PHE A C 1
ATOM 8288 O O . PHE A 1 1071 ? -18.953 10.393 0.645 1.00 83.88 1071 PHE A O 1
ATOM 8295 N N . SER A 1 1072 ? -21.020 11.085 0.075 1.00 83.31 1072 SER A N 1
ATOM 8296 C CA . SER A 1 1072 ? -21.374 11.623 1.390 1.00 83.31 1072 SER A CA 1
ATOM 8297 C C . SER A 1 1072 ? -22.103 10.557 2.196 1.00 83.31 1072 SER A C 1
ATOM 8299 O O . SER A 1 1072 ? -22.928 9.839 1.638 1.00 83.31 1072 SER A O 1
ATOM 8301 N N . ASP A 1 1073 ? -21.789 10.454 3.492 1.00 82.25 1073 ASP A N 1
ATOM 8302 C CA . ASP A 1 1073 ? -22.483 9.570 4.443 1.00 82.25 1073 ASP A CA 1
ATOM 8303 C C . ASP A 1 1073 ? -22.656 8.125 3.931 1.00 82.25 1073 ASP A C 1
ATOM 8305 O O . ASP A 1 1073 ? -23.702 7.497 4.070 1.00 82.25 1073 ASP A O 1
ATOM 8309 N N . THR A 1 1074 ? -21.599 7.589 3.314 1.00 80.81 1074 THR A N 1
ATOM 8310 C CA . THR A 1 1074 ? -21.634 6.358 2.517 1.00 80.81 1074 THR A CA 1
ATOM 8311 C C . THR A 1 1074 ? -22.250 5.162 3.238 1.00 80.81 1074 THR A C 1
ATOM 8313 O O . THR A 1 1074 ? -23.009 4.428 2.627 1.00 80.81 1074 THR A O 1
ATOM 8316 N N . PHE A 1 1075 ? -21.983 4.952 4.527 1.00 85.38 1075 PHE A N 1
ATOM 8317 C CA . PHE A 1 1075 ? -22.570 3.818 5.253 1.00 85.38 1075 PHE A CA 1
ATOM 8318 C C . PHE A 1 1075 ? -24.033 4.040 5.641 1.00 85.38 1075 PHE A C 1
ATOM 8320 O O . PHE A 1 1075 ? -24.818 3.097 5.596 1.00 85.38 1075 PHE A O 1
ATOM 8327 N N . TYR A 1 1076 ? -24.434 5.292 5.876 1.00 86.75 1076 TYR A N 1
ATOM 8328 C CA . TYR A 1 1076 ? -25.825 5.644 6.163 1.00 86.75 1076 TYR A CA 1
ATOM 8329 C C . TYR A 1 1076 ? -26.749 5.462 4.948 1.00 86.75 1076 TYR A C 1
ATOM 8331 O O . TYR A 1 1076 ? -27.965 5.555 5.071 1.00 86.75 1076 TYR A O 1
ATOM 8339 N N . THR A 1 1077 ? -26.180 5.140 3.780 1.00 79.62 1077 THR A N 1
ATOM 8340 C CA . THR A 1 1077 ? -26.927 4.690 2.599 1.00 79.62 1077 THR A CA 1
ATOM 8341 C C . THR A 1 1077 ? -27.523 3.289 2.747 1.00 79.62 1077 THR A C 1
ATOM 8343 O O . THR A 1 1077 ? -28.496 2.969 2.068 1.00 79.62 1077 THR A O 1
ATOM 8346 N N . CYS A 1 1078 ? -26.975 2.459 3.635 1.00 85.94 1078 CYS A N 1
ATOM 8347 C CA . CYS A 1 1078 ? -27.414 1.084 3.840 1.00 85.94 1078 CYS A CA 1
ATOM 8348 C C . CYS A 1 1078 ? -28.352 1.001 5.048 1.00 85.94 1078 CYS A C 1
ATOM 8350 O O . CYS A 1 1078 ? -27.887 0.904 6.184 1.00 85.94 1078 CYS A O 1
ATOM 8352 N N . HIS A 1 1079 ? -29.665 1.018 4.813 1.00 89.81 1079 HIS A N 1
ATOM 8353 C CA . HIS A 1 1079 ? -30.663 0.783 5.861 1.00 89.81 1079 HIS A CA 1
ATOM 8354 C C . HIS A 1 1079 ? -30.587 -0.652 6.359 1.00 89.81 1079 HIS A C 1
ATOM 8356 O O . HIS A 1 1079 ? -30.591 -1.549 5.540 1.00 89.81 1079 HIS A O 1
ATOM 8362 N N . LEU A 1 1080 ? -30.541 -0.886 7.665 1.00 92.44 1080 LEU A N 1
ATOM 8363 C CA . LEU A 1 1080 ? -30.470 -2.217 8.263 1.00 92.44 1080 LEU A CA 1
ATOM 8364 C C . LEU A 1 1080 ? -31.810 -2.946 8.203 1.00 92.44 1080 LEU A C 1
ATOM 8366 O O . LEU A 1 1080 ? -32.872 -2.343 8.418 1.00 92.44 1080 LEU A O 1
ATOM 8370 N N . VAL A 1 1081 ? -31.726 -4.268 8.036 1.00 92.12 1081 VAL A N 1
ATOM 8371 C CA . VAL A 1 1081 ? -32.843 -5.189 8.277 1.00 92.12 1081 VAL A CA 1
ATOM 8372 C C . VAL A 1 1081 ? -33.410 -4.948 9.677 1.00 92.12 1081 VAL A C 1
ATOM 8374 O O . VAL A 1 1081 ? -32.671 -4.902 10.661 1.00 92.12 1081 VAL A O 1
ATOM 8377 N N . THR A 1 1082 ? -34.736 -4.828 9.786 1.00 91.06 1082 THR A N 1
ATOM 8378 C CA . THR A 1 1082 ? -35.420 -4.489 11.047 1.00 91.06 1082 THR A CA 1
ATOM 8379 C C . THR A 1 1082 ? -35.059 -5.434 12.198 1.00 91.06 1082 THR A C 1
ATOM 8381 O O . THR A 1 1082 ? -34.792 -4.961 13.299 1.00 91.06 1082 THR A O 1
ATOM 8384 N N . LYS A 1 1083 ? -34.967 -6.747 11.937 1.00 91.12 1083 LYS A N 1
ATOM 8385 C CA . LYS A 1 1083 ? -34.594 -7.762 12.941 1.00 91.12 1083 LYS A CA 1
ATOM 8386 C C . LYS A 1 1083 ? -33.175 -7.598 13.488 1.00 91.12 1083 LYS A C 1
ATOM 8388 O O . LYS A 1 1083 ? -32.902 -8.010 14.606 1.00 91.12 1083 LYS A O 1
ATOM 8393 N N . GLU A 1 1084 ? -32.262 -7.012 12.721 1.00 93.44 1084 GLU A N 1
ATOM 8394 C CA . GLU A 1 1084 ? -30.853 -6.892 13.115 1.00 93.44 1084 GLU A CA 1
ATOM 8395 C C . GLU A 1 1084 ? -30.537 -5.555 13.799 1.00 93.44 1084 GLU A C 1
ATOM 8397 O O . GLU A 1 1084 ? -29.446 -5.381 14.344 1.00 93.44 1084 GLU A O 1
ATOM 8402 N N . ARG A 1 1085 ? -31.507 -4.630 13.869 1.00 94.38 1085 ARG A N 1
ATOM 8403 C CA . ARG A 1 1085 ? -31.377 -3.369 14.626 1.00 94.38 1085 ARG A CA 1
ATOM 8404 C C . ARG A 1 1085 ? -31.159 -3.600 16.120 1.00 94.38 1085 ARG A C 1
ATOM 8406 O O . ARG A 1 1085 ? -30.545 -2.762 16.774 1.00 94.38 1085 ARG A O 1
ATOM 8413 N N . GLN A 1 1086 ? -31.576 -4.758 16.643 1.00 95.19 1086 GLN A N 1
ATOM 8414 C CA . GLN A 1 1086 ? -31.324 -5.169 18.028 1.00 95.19 1086 GLN A CA 1
ATOM 8415 C C . GLN A 1 1086 ? -29.832 -5.245 18.392 1.00 95.19 1086 GLN A C 1
ATOM 8417 O O . GLN A 1 1086 ? -29.492 -5.211 19.568 1.00 95.19 1086 GLN A O 1
ATOM 8422 N N . TYR A 1 1087 ? -28.934 -5.304 17.405 1.00 95.75 1087 TYR A N 1
ATOM 8423 C CA . TYR A 1 1087 ? -27.487 -5.316 17.624 1.00 95.75 1087 TYR A CA 1
ATOM 8424 C C . TYR A 1 1087 ? -26.819 -3.956 17.390 1.00 95.75 1087 TYR A C 1
ATOM 8426 O O . TYR A 1 1087 ? -25.615 -3.821 17.587 1.00 95.75 1087 TYR A O 1
ATOM 8434 N N . ALA A 1 1088 ? -27.578 -2.953 16.949 1.00 95.44 1088 ALA A N 1
ATOM 8435 C CA . ALA A 1 1088 ? -27.082 -1.650 16.523 1.00 95.44 1088 ALA A CA 1
ATOM 8436 C C . ALA A 1 1088 ? -27.611 -0.530 17.433 1.00 95.44 1088 ALA A C 1
ATOM 8438 O O . ALA A 1 1088 ? -28.146 0.473 16.963 1.00 95.44 1088 ALA A O 1
ATOM 8439 N N . ILE A 1 1089 ? -27.479 -0.717 18.747 1.00 96.81 1089 ILE A N 1
ATOM 8440 C CA . ILE A 1 1089 ? -27.945 0.232 19.762 1.00 96.81 1089 ILE A CA 1
ATOM 8441 C C . ILE A 1 1089 ? -26.740 0.947 20.360 1.00 96.81 1089 ILE A C 1
ATOM 8443 O O . ILE A 1 1089 ? -25.767 0.301 20.748 1.00 96.81 1089 ILE A O 1
ATOM 8447 N N . ALA A 1 1090 ? -26.817 2.266 20.469 1.00 96.12 1090 ALA A N 1
ATOM 8448 C CA . ALA A 1 1090 ? -25.804 3.096 21.103 1.00 96.12 1090 ALA A CA 1
ATOM 8449 C C . ALA A 1 1090 ? -26.431 3.981 22.187 1.00 96.12 1090 ALA A C 1
ATOM 8451 O O . ALA A 1 1090 ? -27.635 4.216 22.167 1.00 96.12 1090 ALA A O 1
ATOM 8452 N N . LYS A 1 1091 ? -25.631 4.482 23.129 1.00 95.94 1091 LYS A N 1
ATOM 8453 C CA . LYS A 1 1091 ? -26.106 5.379 24.193 1.00 95.94 1091 LYS A CA 1
ATOM 8454 C C . LYS A 1 1091 ? -25.515 6.771 24.014 1.00 95.94 1091 LYS A C 1
ATOM 8456 O O . LYS A 1 1091 ? -24.313 6.886 23.788 1.00 95.94 1091 LYS A O 1
ATOM 8461 N N . GLY A 1 1092 ? -26.346 7.803 24.073 1.00 94.75 1092 GLY A N 1
ATOM 8462 C CA . GLY A 1 1092 ? -25.916 9.196 24.048 1.00 94.75 1092 GLY A CA 1
ATOM 8463 C C . GLY A 1 1092 ? -25.374 9.654 25.399 1.00 94.75 1092 GLY A C 1
ATOM 8464 O O . GLY A 1 1092 ? -25.527 8.981 26.419 1.00 94.75 1092 GLY A O 1
ATOM 8465 N N . GLN A 1 1093 ? -24.747 10.825 25.405 1.00 92.12 1093 GLN A N 1
ATOM 8466 C CA . GLN A 1 1093 ? -24.300 11.475 26.636 1.00 92.12 1093 GLN A CA 1
ATOM 8467 C C . GLN A 1 1093 ? -25.487 11.996 27.463 1.00 92.12 1093 GLN A C 1
ATOM 8469 O O . GLN A 1 1093 ? -25.415 12.090 28.684 1.00 92.12 1093 GLN A O 1
ATOM 8474 N N . ASP A 1 1094 ? -26.607 12.276 26.795 1.00 91.81 1094 ASP A N 1
ATOM 8475 C CA . ASP A 1 1094 ? -27.894 12.619 27.403 1.00 91.81 1094 ASP A CA 1
ATOM 8476 C C . ASP A 1 1094 ? -28.564 11.446 28.149 1.00 91.81 1094 ASP A C 1
ATOM 8478 O O . ASP A 1 1094 ? -29.648 11.608 28.709 1.00 91.81 1094 ASP A O 1
ATOM 8482 N N . GLY A 1 1095 ? -27.940 10.263 28.150 1.00 91.81 1095 GLY A N 1
ATOM 8483 C CA . GLY A 1 1095 ? -28.454 9.045 28.771 1.00 91.81 1095 GLY A CA 1
ATOM 8484 C C . GLY A 1 1095 ? -29.503 8.310 27.935 1.00 91.81 1095 GLY A C 1
ATOM 8485 O O . GLY A 1 1095 ? -29.875 7.194 28.297 1.00 91.81 1095 GLY A O 1
ATOM 8486 N N . ALA A 1 1096 ? -29.945 8.885 26.812 1.00 95.62 1096 ALA A N 1
ATOM 8487 C CA . ALA A 1 1096 ? -30.890 8.251 25.902 1.00 95.62 1096 ALA A CA 1
ATOM 8488 C C . ALA A 1 1096 ? -30.200 7.187 25.034 1.00 95.62 1096 ALA A C 1
ATOM 8490 O O . ALA A 1 1096 ? -28.993 7.226 24.788 1.00 95.62 1096 ALA A O 1
ATOM 8491 N N . TYR A 1 1097 ? -30.983 6.245 24.518 1.00 97.56 1097 TYR A N 1
ATOM 8492 C CA . TYR A 1 1097 ? -30.514 5.204 23.612 1.00 97.56 1097 TYR A CA 1
ATOM 8493 C C . TYR A 1 1097 ? -30.932 5.509 22.179 1.00 97.56 1097 TYR A C 1
ATOM 8495 O O . TYR A 1 1097 ? -32.038 5.974 21.911 1.00 97.56 1097 TYR A O 1
ATOM 8503 N N . TYR A 1 1098 ? -30.037 5.200 21.252 1.00 97.44 1098 TYR A N 1
ATOM 8504 C CA . TYR A 1 1098 ? -30.177 5.429 19.827 1.00 97.44 1098 TYR A CA 1
ATOM 8505 C C . TYR A 1 1098 ? -30.128 4.080 19.124 1.00 97.44 1098 TYR A C 1
ATOM 8507 O O . TYR A 1 1098 ? -29.085 3.424 19.073 1.00 97.44 1098 TYR A O 1
ATOM 8515 N N . VAL A 1 1099 ? -31.27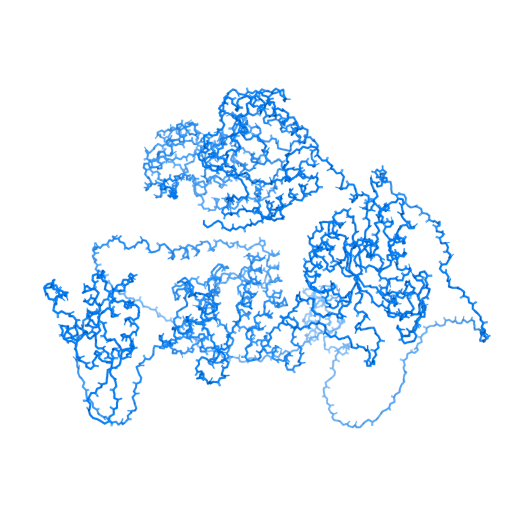0 3.657 18.590 1.00 96.94 1099 VAL A N 1
ATOM 8516 C CA . VAL A 1 1099 ? -31.398 2.442 17.786 1.00 96.94 1099 VAL A CA 1
ATOM 8517 C C . VAL A 1 1099 ? -31.099 2.808 16.340 1.00 96.94 1099 VAL A C 1
ATOM 8519 O O . VAL A 1 1099 ? -31.911 3.449 15.671 1.00 96.94 1099 VAL A O 1
ATOM 8522 N N . LEU A 1 1100 ? -29.925 2.426 15.847 1.00 95.81 1100 LEU A N 1
ATOM 8523 C CA . LEU A 1 1100 ? -29.503 2.753 14.491 1.00 95.81 1100 LEU A CA 1
ATOM 8524 C C . LEU A 1 1100 ? -30.320 1.944 13.473 1.00 95.81 1100 LEU A C 1
ATOM 8526 O O . LEU A 1 1100 ? -30.440 0.722 13.555 1.00 95.81 1100 LEU A O 1
ATOM 8530 N N . LYS A 1 1101 ? -30.854 2.637 12.467 1.00 93.69 1101 LYS A N 1
ATOM 8531 C CA . LYS A 1 1101 ? -31.565 2.056 11.317 1.00 93.69 1101 LYS A CA 1
ATOM 8532 C C . LYS A 1 1101 ? -30.662 1.845 10.113 1.00 93.69 1101 LYS A C 1
ATOM 8534 O O . LYS A 1 1101 ? -31.144 1.384 9.085 1.00 93.69 1101 LYS A O 1
ATOM 8539 N N . VAL A 1 1102 ? -29.396 2.232 10.197 1.00 92.25 1102 VAL A N 1
ATOM 8540 C CA . VAL A 1 1102 ? -28.441 2.224 9.087 1.00 92.25 1102 VAL A CA 1
ATOM 8541 C C . VAL A 1 1102 ? -27.099 1.658 9.536 1.00 92.25 1102 VAL A C 1
ATOM 8543 O O . VAL A 1 1102 ? -26.776 1.654 10.724 1.00 92.25 1102 VAL A O 1
ATOM 8546 N N . VAL A 1 1103 ? -26.301 1.195 8.579 1.00 91.75 1103 VAL A N 1
ATOM 8547 C CA . VAL A 1 1103 ? -24.921 0.777 8.833 1.00 91.75 1103 VAL A CA 1
ATOM 8548 C C . VAL A 1 1103 ? -24.085 1.995 9.238 1.00 91.75 1103 VAL A C 1
ATOM 8550 O O . VAL A 1 1103 ? -24.138 3.038 8.588 1.00 91.75 1103 VAL A O 1
ATOM 8553 N N . ALA A 1 1104 ? -23.271 1.863 10.286 1.00 91.62 1104 ALA A N 1
ATOM 8554 C CA . ALA A 1 1104 ? -22.375 2.922 10.752 1.00 91.62 1104 ALA A CA 1
ATOM 8555 C C . ALA A 1 1104 ? -20.896 2.500 10.710 1.00 91.62 1104 ALA A C 1
ATOM 8557 O O . ALA A 1 1104 ? -20.541 1.351 10.432 1.00 91.62 1104 ALA A O 1
ATOM 8558 N N . PHE A 1 1105 ? -19.998 3.449 10.987 1.00 90.62 1105 PHE A N 1
ATOM 8559 C CA . PHE A 1 1105 ? -18.572 3.154 11.126 1.00 90.62 1105 PHE A CA 1
ATOM 8560 C C . PHE A 1 1105 ? -18.327 2.200 12.305 1.00 90.62 1105 PHE A C 1
ATOM 8562 O O . PHE A 1 1105 ? -18.728 2.494 13.426 1.00 90.62 1105 PHE A O 1
ATOM 8569 N N . GLY A 1 1106 ? -17.620 1.095 12.044 1.00 89.38 1106 GLY A N 1
ATOM 8570 C CA . GLY A 1 1106 ? -17.270 0.061 13.034 1.00 89.38 1106 GLY A CA 1
ATOM 8571 C C . GLY A 1 1106 ? -17.940 -1.301 12.798 1.00 89.38 1106 GLY A C 1
ATOM 8572 O O . GLY A 1 1106 ? -17.502 -2.313 13.351 1.00 89.38 1106 GLY A O 1
ATOM 8573 N N . PHE A 1 1107 ? -18.929 -1.349 11.903 1.00 92.69 1107 PHE A N 1
ATOM 8574 C CA . PHE A 1 1107 ? -19.628 -2.567 11.501 1.00 92.69 1107 PHE A CA 1
ATOM 8575 C C . PHE A 1 1107 ? -18.736 -3.405 10.575 1.00 92.69 1107 PHE A C 1
ATOM 8577 O O . PHE A 1 1107 ? -18.257 -2.898 9.555 1.00 92.69 1107 PHE A O 1
ATOM 8584 N N . ALA A 1 1108 ? -18.536 -4.693 10.872 1.00 90.62 1108 ALA A N 1
ATOM 8585 C CA . ALA A 1 1108 ? -17.715 -5.569 10.027 1.00 90.62 1108 ALA A CA 1
ATOM 8586 C C . ALA A 1 1108 ? -18.323 -5.810 8.632 1.00 90.62 1108 ALA A C 1
ATOM 8588 O O . ALA A 1 1108 ? -17.581 -6.046 7.680 1.00 90.62 1108 ALA A O 1
ATOM 8589 N N . SER A 1 1109 ? -19.649 -5.705 8.497 1.00 88.62 1109 SER A N 1
ATOM 8590 C CA . SER A 1 1109 ? -20.375 -5.776 7.223 1.00 88.62 1109 SER A CA 1
ATOM 8591 C C . SER A 1 1109 ? -20.328 -4.471 6.418 1.00 88.62 1109 SER A C 1
ATOM 8593 O O . SER A 1 1109 ? -20.621 -4.488 5.227 1.00 88.62 1109 SER A O 1
ATOM 8595 N N . GLY A 1 1110 ? -19.899 -3.344 7.001 1.00 86.69 1110 GLY A N 1
ATOM 8596 C CA . GLY A 1 1110 ? -19.855 -2.043 6.318 1.00 86.69 1110 GLY A CA 1
ATOM 8597 C C . GLY A 1 1110 ? -19.107 -2.027 4.975 1.00 86.69 1110 GLY A C 1
ATOM 8598 O O . GLY A 1 1110 ? -19.620 -1.457 4.008 1.00 86.69 1110 GLY A O 1
ATOM 8599 N N . PRO A 1 1111 ? -17.944 -2.695 4.837 1.00 84.88 1111 PRO A N 1
ATOM 8600 C CA . PRO A 1 1111 ? -17.235 -2.800 3.564 1.00 84.88 1111 PRO A CA 1
ATOM 8601 C C . PRO A 1 1111 ? -18.026 -3.455 2.424 1.00 84.88 1111 PRO A C 1
ATOM 8603 O O . PRO A 1 1111 ? -17.677 -3.224 1.268 1.00 84.88 1111 PRO A O 1
ATOM 8606 N N . LEU A 1 1112 ? -19.091 -4.224 2.697 1.00 83.00 1112 LEU A N 1
ATOM 8607 C CA . LEU A 1 1112 ? -19.961 -4.803 1.659 1.00 83.00 1112 LEU A CA 1
ATOM 8608 C C . LEU A 1 1112 ? -20.639 -3.734 0.787 1.00 83.00 1112 LEU A C 1
ATOM 8610 O O . LEU A 1 1112 ? -21.061 -4.039 -0.329 1.00 83.00 1112 LEU A O 1
ATOM 8614 N N . TRP A 1 1113 ? -20.643 -2.468 1.222 1.00 85.12 1113 TRP A N 1
ATOM 8615 C CA . TRP A 1 1113 ? -20.941 -1.321 0.362 1.00 85.12 1113 TRP A CA 1
ATOM 8616 C C . TRP A 1 1113 ? -20.098 -1.307 -0.932 1.00 85.12 1113 TRP A C 1
ATOM 8618 O O . TRP A 1 1113 ? -20.533 -0.783 -1.952 1.00 85.12 1113 TRP A O 1
ATOM 8628 N N . GLY A 1 1114 ? -18.929 -1.958 -0.953 1.00 79.62 1114 GLY A N 1
ATOM 8629 C CA . GLY A 1 1114 ? -18.127 -2.172 -2.160 1.00 79.62 1114 GLY A CA 1
ATOM 8630 C C . GLY A 1 1114 ? -18.871 -2.878 -3.303 1.00 79.62 1114 GLY A C 1
ATOM 8631 O O . GLY A 1 1114 ? -18.564 -2.618 -4.463 1.00 79.62 1114 GLY A O 1
ATOM 8632 N N . ARG A 1 1115 ? -19.886 -3.708 -3.016 1.00 80.69 1115 ARG A N 1
ATOM 8633 C CA . ARG A 1 1115 ? -20.773 -4.277 -4.052 1.00 80.69 1115 ARG A CA 1
ATOM 8634 C C . ARG A 1 1115 ? -21.619 -3.202 -4.699 1.00 80.69 1115 ARG A C 1
ATOM 8636 O O . ARG A 1 1115 ? -21.731 -3.156 -5.919 1.00 80.69 1115 ARG A O 1
ATOM 8643 N N . LEU A 1 1116 ? -22.154 -2.306 -3.871 1.00 79.19 1116 LEU A N 1
ATOM 8644 C CA . LEU A 1 1116 ? -22.886 -1.150 -4.350 1.00 79.19 1116 LEU A CA 1
ATOM 8645 C C . LEU A 1 1116 ? -21.977 -0.284 -5.206 1.00 79.19 1116 LEU A C 1
ATOM 8647 O O . LEU A 1 1116 ? -22.390 0.058 -6.298 1.00 79.19 1116 LEU A O 1
ATOM 8651 N N . ALA A 1 1117 ? -20.731 -0.042 -4.784 1.00 75.19 1117 ALA A N 1
ATOM 8652 C CA . ALA A 1 1117 ? -19.729 0.704 -5.548 1.00 75.19 1117 ALA A CA 1
ATOM 8653 C C . ALA A 1 1117 ? -19.394 0.086 -6.921 1.00 75.19 1117 ALA A C 1
ATOM 8655 O O . ALA A 1 1117 ? -19.216 0.818 -7.895 1.00 75.19 1117 ALA A O 1
ATOM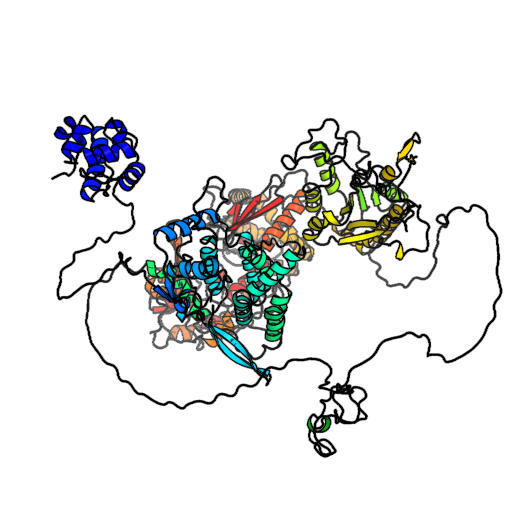 8656 N N . ALA A 1 1118 ? -19.312 -1.247 -7.002 1.00 67.81 1118 ALA A N 1
ATOM 8657 C CA . ALA A 1 1118 ? -18.901 -1.980 -8.202 1.00 67.81 1118 ALA A CA 1
ATOM 8658 C C . ALA A 1 1118 ? -19.914 -1.904 -9.358 1.00 67.81 1118 ALA A C 1
ATOM 8660 O O . ALA A 1 1118 ? -19.529 -2.013 -10.520 1.00 67.81 1118 ALA A O 1
ATOM 8661 N N . VAL A 1 1119 ? -21.194 -1.684 -9.054 1.00 65.31 1119 VAL A N 1
ATOM 8662 C CA . VAL A 1 1119 ? -22.291 -1.652 -10.038 1.00 65.31 1119 VAL A CA 1
ATOM 8663 C C . VAL A 1 1119 ? -22.390 -0.305 -10.783 1.00 65.31 1119 VAL A C 1
ATOM 8665 O O . VAL A 1 1119 ? -23.139 -0.155 -11.750 1.00 65.31 1119 VAL A O 1
ATOM 8668 N N . LEU A 1 1120 ? -21.659 0.726 -10.357 1.00 62.06 1120 LEU A N 1
ATOM 8669 C CA . LEU A 1 1120 ? -22.104 2.094 -10.614 1.00 62.06 1120 LEU A CA 1
ATOM 8670 C C . LEU A 1 1120 ? -21.512 2.748 -11.867 1.00 62.06 1120 LEU A C 1
ATOM 8672 O O . LEU A 1 1120 ? -20.316 3.015 -11.956 1.00 62.06 1120 LEU A O 1
ATOM 8676 N N . LEU A 1 1121 ? -22.411 3.161 -12.764 1.00 55.00 1121 LEU A N 1
ATOM 8677 C CA . LEU A 1 1121 ? -22.153 4.158 -13.812 1.00 55.00 1121 LEU A CA 1
ATOM 8678 C C . LEU A 1 1121 ? -23.015 5.438 -13.655 1.00 55.00 1121 LEU A C 1
ATOM 8680 O O . LEU A 1 1121 ? -22.797 6.395 -14.391 1.00 55.00 1121 LEU A O 1
ATOM 8684 N N . LEU A 1 1122 ? -23.977 5.490 -12.709 1.00 57.88 1122 LEU A N 1
ATOM 8685 C CA . LEU A 1 1122 ? -25.006 6.552 -12.597 1.00 57.88 1122 LEU A CA 1
ATOM 8686 C C . LEU A 1 1122 ? -25.315 7.007 -11.149 1.00 57.88 1122 LEU A C 1
ATOM 8688 O O . LEU A 1 1122 ? -26.425 6.843 -10.653 1.00 57.88 1122 LEU A O 1
ATOM 8692 N N . TRP A 1 1123 ? -24.354 7.613 -10.450 1.00 70.56 1123 TRP A N 1
ATOM 8693 C CA . TRP A 1 1123 ? -24.471 7.906 -9.010 1.00 70.56 1123 TRP A CA 1
ATOM 8694 C C . TRP A 1 1123 ? -25.641 8.825 -8.610 1.00 70.56 1123 TRP A C 1
ATOM 8696 O O . TRP A 1 1123 ? -26.533 8.404 -7.877 1.00 70.56 1123 TRP A O 1
ATOM 8706 N N . ALA A 1 1124 ? -25.689 10.065 -9.101 1.00 63.53 1124 ALA A N 1
ATOM 8707 C CA . ALA A 1 1124 ? -26.713 11.024 -8.663 1.00 63.53 1124 ALA A CA 1
ATOM 8708 C C . ALA A 1 1124 ? -28.137 10.620 -9.102 1.00 63.53 1124 ALA A C 1
ATOM 8710 O O . ALA A 1 1124 ? -29.092 10.722 -8.329 1.00 63.53 1124 ALA A O 1
ATOM 8711 N N . ALA A 1 1125 ? -28.274 10.097 -10.326 1.00 68.38 1125 ALA A N 1
ATOM 8712 C CA . ALA A 1 1125 ? -29.559 9.648 -10.857 1.00 68.38 1125 ALA A CA 1
ATOM 8713 C C . ALA A 1 1125 ? -30.128 8.455 -10.071 1.00 68.38 1125 ALA A C 1
ATOM 8715 O O . ALA A 1 1125 ? -31.337 8.358 -9.927 1.00 68.38 1125 ALA A O 1
ATOM 8716 N N . LEU A 1 1126 ? -29.295 7.594 -9.485 1.00 73.94 1126 LEU A N 1
ATOM 8717 C CA . LEU A 1 1126 ? -29.768 6.447 -8.700 1.00 73.94 1126 LEU A CA 1
ATOM 8718 C C . LEU A 1 1126 ? -30.082 6.772 -7.228 1.00 73.94 1126 LEU A C 1
ATOM 8720 O O . LEU A 1 1126 ? -30.542 5.886 -6.511 1.00 73.94 1126 LEU A O 1
ATOM 8724 N N . GLY A 1 1127 ? -29.865 8.017 -6.783 1.00 75.06 1127 GLY A N 1
ATOM 8725 C CA . GLY A 1 1127 ? -30.149 8.450 -5.405 1.00 75.06 1127 GLY A CA 1
ATOM 8726 C C . GLY A 1 1127 ? -28.919 8.664 -4.526 1.00 75.06 1127 GLY A C 1
ATOM 8727 O O . GLY A 1 1127 ? -29.057 9.087 -3.381 1.00 75.06 1127 GLY A O 1
ATOM 8728 N N . PHE A 1 1128 ? -27.705 8.439 -5.041 1.00 78.81 1128 PHE A N 1
ATOM 8729 C CA . PHE A 1 1128 ? -26.487 8.592 -4.246 1.00 78.81 1128 PHE A CA 1
ATOM 8730 C C . PHE A 1 1128 ? -26.104 10.060 -4.049 1.00 78.81 1128 PHE A C 1
ATOM 8732 O O . PHE A 1 1128 ? -25.937 10.817 -5.010 1.00 78.81 1128 PHE A O 1
ATOM 8739 N N . LYS A 1 1129 ? -25.878 10.443 -2.788 1.00 80.56 1129 LYS A N 1
ATOM 8740 C CA . LYS A 1 1129 ? -25.333 11.755 -2.425 1.00 80.56 1129 LYS A CA 1
ATOM 8741 C C . LYS A 1 1129 ? -23.818 11.770 -2.638 1.00 80.56 1129 LYS A C 1
ATOM 8743 O O . LYS A 1 1129 ? -23.079 11.001 -2.023 1.00 80.56 1129 LYS A O 1
ATOM 8748 N N . LEU A 1 1130 ? -23.355 12.666 -3.505 1.00 84.25 1130 LEU A N 1
ATOM 8749 C CA . LEU A 1 1130 ? -21.934 12.881 -3.767 1.00 84.25 1130 LEU A CA 1
ATOM 8750 C C . LEU A 1 1130 ? -21.379 13.997 -2.873 1.00 84.25 1130 LEU A C 1
ATOM 8752 O O . LEU A 1 1130 ? -22.032 15.013 -2.643 1.00 84.25 1130 LEU A O 1
ATOM 8756 N N . ALA A 1 1131 ? -20.150 13.803 -2.405 1.00 86.00 1131 ALA A N 1
ATOM 8757 C CA . ALA A 1 1131 ? -19.355 14.770 -1.657 1.00 86.00 1131 ALA A CA 1
ATOM 8758 C C . ALA A 1 1131 ? -18.691 15.749 -2.631 1.00 86.00 1131 ALA A C 1
ATOM 8760 O O . ALA A 1 1131 ? -17.482 15.684 -2.881 1.00 86.00 1131 ALA A O 1
ATOM 8761 N N . TRP A 1 1132 ? -19.505 16.611 -3.239 1.00 86.00 1132 TRP A N 1
ATOM 8762 C CA . TRP A 1 1132 ? -19.074 17.579 -4.246 1.00 86.00 1132 TRP A CA 1
ATOM 8763 C C . TRP A 1 1132 ? -17.953 18.487 -3.736 1.00 86.00 1132 TRP A C 1
ATOM 8765 O O . TRP A 1 1132 ? -17.028 18.789 -4.475 1.00 86.00 1132 TRP A O 1
ATOM 8775 N N . GLU A 1 1133 ? -17.919 18.824 -2.450 1.00 83.19 1133 GLU A N 1
ATOM 8776 C CA . GLU A 1 1133 ? -16.840 19.612 -1.854 1.00 83.19 1133 GLU A CA 1
ATOM 8777 C C . GLU A 1 1133 ? -15.449 18.956 -1.942 1.00 83.19 1133 GLU A C 1
ATOM 8779 O O . GLU A 1 1133 ? -14.442 19.647 -1.789 1.00 83.19 1133 GLU A O 1
ATOM 8784 N N . LYS A 1 1134 ? -15.392 17.641 -2.198 1.00 83.12 1134 LYS A N 1
ATOM 8785 C CA . LYS A 1 1134 ? -14.163 16.852 -2.381 1.00 83.12 1134 LYS A CA 1
ATOM 8786 C C . LYS A 1 1134 ? -13.886 16.494 -3.842 1.00 83.12 1134 LYS A C 1
ATOM 8788 O O . LYS A 1 1134 ? -12.911 15.787 -4.104 1.00 83.12 1134 LYS A O 1
ATOM 8793 N N . ALA A 1 1135 ? -14.746 16.913 -4.771 1.00 88.19 1135 ALA A N 1
ATOM 8794 C CA . ALA A 1 1135 ? -14.588 16.589 -6.178 1.00 88.19 1135 ALA A CA 1
ATOM 8795 C C . ALA A 1 1135 ? -13.337 17.263 -6.749 1.00 88.19 1135 ALA A C 1
ATOM 8797 O O . ALA A 1 1135 ? -13.087 18.446 -6.510 1.00 88.19 1135 ALA A O 1
ATOM 8798 N N . GLN A 1 1136 ? -12.564 16.505 -7.517 1.00 89.12 1136 GLN A N 1
ATOM 8799 C CA . GLN A 1 1136 ? -11.368 16.989 -8.198 1.00 89.12 1136 GLN A CA 1
ATOM 8800 C C . GLN A 1 1136 ? -11.423 16.558 -9.653 1.00 89.12 1136 GLN A C 1
ATOM 8802 O O . GLN A 1 1136 ? -11.811 15.428 -9.945 1.00 89.12 1136 GLN A O 1
ATOM 8807 N N . ARG A 1 1137 ? -11.003 17.439 -10.556 1.00 89.06 1137 ARG A N 1
ATOM 8808 C CA . ARG A 1 1137 ? -10.874 17.130 -11.974 1.00 89.06 1137 ARG A CA 1
ATOM 8809 C C . ARG A 1 1137 ? -9.589 17.737 -12.519 1.00 89.06 1137 ARG A C 1
ATOM 8811 O O . ARG A 1 1137 ? -9.233 18.848 -12.137 1.00 89.06 1137 ARG A O 1
ATOM 8818 N N . GLY A 1 1138 ? -8.915 17.010 -13.401 1.00 86.75 1138 GLY A N 1
ATOM 8819 C CA . GLY A 1 1138 ? -7.778 17.514 -14.166 1.00 86.75 1138 GLY A CA 1
ATOM 8820 C C . GLY A 1 1138 ? -6.669 16.485 -14.352 1.00 86.75 1138 GLY A C 1
ATOM 8821 O O . GLY A 1 1138 ? -6.806 15.311 -14.009 1.00 86.75 1138 GLY A O 1
ATOM 8822 N N . LYS A 1 1139 ? -5.536 16.947 -14.888 1.00 85.38 1139 LYS A N 1
ATOM 8823 C CA . LYS A 1 1139 ? -4.334 16.128 -15.138 1.00 85.38 1139 LYS A CA 1
ATOM 8824 C C . LYS A 1 1139 ? -3.578 15.765 -13.856 1.00 85.38 1139 LYS A C 1
ATOM 8826 O O . LYS A 1 1139 ? -2.793 14.824 -13.866 1.00 85.38 1139 LYS A O 1
ATOM 8831 N N . LYS A 1 1140 ? -3.820 16.498 -12.764 1.00 88.12 1140 LYS A N 1
ATOM 8832 C CA . LYS A 1 1140 ? -3.232 16.279 -11.439 1.00 88.12 1140 LYS A CA 1
ATOM 8833 C C . LYS A 1 1140 ? -4.342 16.210 -10.393 1.00 88.12 1140 LYS A C 1
ATOM 8835 O O . LYS A 1 1140 ? -5.063 17.188 -10.217 1.00 88.12 1140 LYS A O 1
ATOM 8840 N N . VAL A 1 1141 ? -4.483 15.080 -9.703 1.00 88.62 1141 VAL A N 1
ATOM 8841 C CA . VAL A 1 1141 ? -5.510 14.874 -8.664 1.00 88.62 1141 VAL A CA 1
ATOM 8842 C C . VAL A 1 1141 ? -4.943 14.125 -7.461 1.00 88.62 1141 VAL A C 1
ATOM 8844 O O . VAL A 1 1141 ? -4.017 13.329 -7.594 1.00 88.62 1141 VAL A O 1
ATOM 8847 N N . ALA A 1 1142 ? -5.510 14.351 -6.279 1.00 87.06 1142 ALA A N 1
ATOM 8848 C CA . ALA A 1 1142 ? -5.204 13.590 -5.073 1.00 87.06 1142 ALA A CA 1
ATOM 8849 C C . ALA A 1 1142 ? -6.218 12.451 -4.878 1.00 87.06 1142 ALA A C 1
ATOM 8851 O O . ALA A 1 1142 ? -7.427 12.688 -4.795 1.00 87.06 1142 ALA A O 1
ATOM 8852 N N . TRP A 1 1143 ? -5.725 11.220 -4.753 1.00 84.81 1143 TRP A N 1
ATOM 8853 C CA . TRP A 1 1143 ? -6.517 10.013 -4.539 1.00 84.81 1143 TRP A CA 1
ATOM 8854 C C . TRP A 1 1143 ? -5.876 9.117 -3.471 1.00 84.81 1143 TRP A C 1
ATOM 8856 O O . TRP A 1 1143 ? -4.786 8.591 -3.658 1.00 84.81 1143 TRP A O 1
ATOM 8866 N N . ILE A 1 1144 ? -6.569 8.945 -2.338 1.00 79.06 1144 ILE A N 1
ATOM 8867 C CA . ILE A 1 1144 ? -6.212 8.020 -1.239 1.00 79.06 1144 ILE A CA 1
ATOM 8868 C C . ILE A 1 1144 ? -4.738 8.147 -0.798 1.00 79.06 1144 ILE A C 1
ATOM 8870 O O . ILE A 1 1144 ? -3.992 7.176 -0.784 1.00 79.06 1144 ILE A O 1
ATOM 8874 N N . GLY A 1 1145 ? -4.301 9.360 -0.447 1.00 78.88 1145 GLY A N 1
ATOM 8875 C CA . GLY A 1 1145 ? -2.924 9.604 0.015 1.00 78.88 1145 GLY A CA 1
ATOM 8876 C C . GLY A 1 1145 ? -1.866 9.602 -1.093 1.00 78.88 1145 GLY A C 1
ATOM 8877 O O . GLY A 1 1145 ? -0.691 9.795 -0.804 1.00 78.88 1145 GLY A O 1
ATOM 8878 N N . PHE A 1 1146 ? -2.271 9.437 -2.353 1.00 83.69 1146 PHE A N 1
ATOM 8879 C CA . PHE A 1 1146 ? -1.404 9.574 -3.517 1.00 83.69 1146 PHE A CA 1
ATOM 8880 C C . PHE A 1 1146 ? -1.788 10.800 -4.335 1.00 83.69 1146 PHE A C 1
ATOM 8882 O O . PHE A 1 1146 ? -2.963 11.155 -4.447 1.00 83.69 1146 PHE A O 1
ATOM 8889 N N . GLN A 1 1147 ? -0.794 11.426 -4.946 1.00 89.19 1147 GLN A N 1
ATOM 8890 C CA . GLN A 1 1147 ? -0.969 12.425 -5.980 1.00 89.19 1147 GLN A CA 1
ATOM 8891 C C . GLN A 1 1147 ? -0.733 11.759 -7.339 1.00 89.19 1147 GLN A C 1
ATOM 8893 O O . GLN A 1 1147 ? 0.354 11.262 -7.624 1.00 89.19 1147 GLN A O 1
ATOM 8898 N N . LEU A 1 1148 ? -1.781 11.714 -8.162 1.00 86.31 1148 LEU A N 1
ATOM 8899 C CA . LEU A 1 1148 ? -1.753 11.160 -9.512 1.00 86.31 1148 LEU A CA 1
ATOM 8900 C C . LEU A 1 1148 ? -1.567 12.303 -10.505 1.00 86.31 1148 LEU A C 1
ATOM 8902 O O . LEU A 1 1148 ? -2.365 13.242 -10.506 1.00 86.31 1148 LEU A O 1
ATOM 8906 N N . THR A 1 1149 ? -0.545 12.212 -11.355 1.00 86.38 1149 THR A N 1
ATOM 8907 C CA . THR A 1 1149 ? -0.248 13.225 -12.377 1.00 86.38 1149 THR A CA 1
ATOM 8908 C C . THR A 1 1149 ? -0.059 12.573 -13.744 1.00 86.38 1149 THR A C 1
ATOM 8910 O O . THR A 1 1149 ? 0.734 11.647 -13.885 1.00 86.38 1149 THR A O 1
ATOM 8913 N N . LEU A 1 1150 ? -0.761 13.061 -14.765 1.00 81.69 1150 LEU A N 1
ATOM 8914 C CA . LEU A 1 1150 ? -0.523 12.691 -16.163 1.00 81.69 1150 LEU A CA 1
ATOM 8915 C C . LEU A 1 1150 ? 0.654 13.507 -16.718 1.00 81.69 1150 LEU A C 1
ATOM 8917 O O . LEU A 1 1150 ? 0.631 14.737 -16.639 1.00 81.69 1150 LEU A O 1
ATOM 8921 N N . THR A 1 1151 ? 1.673 12.846 -17.277 1.00 70.62 1151 THR A N 1
ATOM 8922 C CA . THR A 1 1151 ? 2.910 13.495 -17.754 1.00 70.62 1151 THR A CA 1
ATOM 8923 C C . THR A 1 1151 ? 3.196 13.222 -19.243 1.00 70.62 1151 THR A C 1
ATOM 8925 O O . THR A 1 1151 ? 2.909 12.145 -19.771 1.00 70.62 1151 THR A O 1
ATOM 8928 N N . GLY A 1 1152 ? 3.779 14.218 -19.931 1.00 60.31 1152 GLY A N 1
ATOM 8929 C CA . GLY A 1 1152 ? 4.212 14.158 -21.341 1.00 60.31 1152 GLY A CA 1
ATOM 8930 C C . GLY A 1 1152 ? 3.298 14.893 -22.340 1.00 60.31 1152 GLY A C 1
ATOM 8931 O O . GLY A 1 1152 ? 2.111 15.060 -22.085 1.00 60.31 1152 GLY A O 1
ATOM 8932 N N . LYS A 1 1153 ? 3.848 15.311 -23.500 1.00 47.88 1153 LYS A N 1
ATOM 8933 C CA . LYS A 1 1153 ? 3.114 16.029 -24.577 1.00 47.88 1153 LYS A CA 1
ATOM 8934 C C . LYS A 1 1153 ? 1.938 15.232 -25.168 1.00 47.88 1153 LYS A C 1
ATOM 8936 O O . LYS A 1 1153 ? 0.981 15.836 -25.627 1.00 47.88 1153 LYS A O 1
ATOM 8941 N N . PHE A 1 1154 ? 2.009 13.901 -25.109 1.00 53.16 1154 PHE A N 1
ATOM 8942 C CA . PHE A 1 1154 ? 0.965 12.969 -25.562 1.00 53.16 1154 PHE A CA 1
ATOM 8943 C C . PHE A 1 1154 ? 0.460 12.060 -24.431 1.00 53.16 1154 PHE A C 1
ATOM 8945 O O . PHE A 1 1154 ? -0.102 11.008 -24.705 1.00 53.16 1154 PHE A O 1
ATOM 8952 N N . PHE A 1 1155 ? 0.718 12.430 -23.167 1.00 51.12 1155 PHE A N 1
ATOM 8953 C CA . PHE A 1 1155 ? 0.362 11.648 -21.976 1.00 51.12 1155 PHE A CA 1
ATOM 8954 C C . PHE A 1 1155 ? 0.756 10.168 -22.101 1.00 51.12 1155 PHE A C 1
ATOM 8956 O O . PHE A 1 1155 ? -0.089 9.298 -22.273 1.00 51.12 1155 PHE A O 1
ATOM 8963 N N . ARG A 1 1156 ? 2.059 9.867 -22.049 1.00 53.94 1156 ARG A N 1
ATOM 8964 C CA . ARG A 1 1156 ? 2.550 8.476 -22.145 1.00 53.94 1156 ARG A CA 1
ATOM 8965 C C . ARG A 1 1156 ? 2.696 7.804 -20.780 1.00 53.94 1156 ARG A C 1
ATOM 8967 O O . ARG A 1 1156 ? 2.696 6.577 -20.701 1.00 53.94 1156 ARG A O 1
ATOM 8974 N N . ASP A 1 1157 ? 2.731 8.597 -19.709 1.00 57.56 1157 ASP A N 1
ATOM 8975 C CA . ASP A 1 1157 ? 2.952 8.115 -18.352 1.00 57.56 1157 ASP A CA 1
ATOM 8976 C C . ASP A 1 1157 ? 1.987 8.708 -17.320 1.00 57.56 1157 ASP A C 1
ATOM 8978 O O . ASP A 1 1157 ? 1.417 9.790 -17.472 1.00 57.56 1157 ASP A O 1
ATOM 8982 N N . THR A 1 1158 ? 1.802 7.948 -16.240 1.00 63.88 1158 THR A N 1
ATOM 8983 C CA . THR A 1 1158 ? 1.125 8.387 -15.019 1.00 63.88 1158 THR A CA 1
ATOM 8984 C C . THR A 1 1158 ? 2.144 8.360 -13.890 1.00 63.88 1158 THR A C 1
ATOM 8986 O O . THR A 1 1158 ? 2.599 7.287 -13.490 1.00 63.88 1158 THR A O 1
ATOM 8989 N N . LEU A 1 1159 ? 2.504 9.537 -13.388 1.00 75.44 1159 LEU A N 1
ATOM 8990 C CA . LEU A 1 1159 ? 3.347 9.698 -12.215 1.00 75.44 1159 LEU A CA 1
ATOM 8991 C C . LEU A 1 1159 ? 2.493 9.530 -10.953 1.00 75.44 1159 LEU A C 1
ATOM 8993 O O . LEU A 1 1159 ? 1.400 10.094 -10.851 1.00 75.44 1159 LEU A O 1
ATOM 8997 N N . VAL A 1 1160 ? 3.002 8.751 -10.001 1.00 76.19 1160 VAL A N 1
ATOM 8998 C CA . VAL A 1 1160 ? 2.384 8.539 -8.690 1.00 76.19 1160 VAL A CA 1
ATOM 8999 C C . VAL A 1 1160 ? 3.361 9.001 -7.626 1.00 76.19 1160 VAL A C 1
ATOM 9001 O O . VAL A 1 1160 ? 4.439 8.430 -7.485 1.00 76.19 1160 VAL A O 1
ATOM 9004 N N . GLU A 1 1161 ? 2.957 10.003 -6.860 1.00 78.94 1161 GLU A N 1
ATOM 9005 C CA . GLU A 1 1161 ? 3.716 10.531 -5.728 1.00 78.94 1161 GLU A CA 1
ATOM 9006 C C . GLU A 1 1161 ? 2.910 10.322 -4.442 1.00 78.94 1161 GLU A C 1
ATOM 9008 O O . GLU A 1 1161 ? 1.679 10.240 -4.477 1.00 78.94 1161 GLU A O 1
ATOM 9013 N N . LEU A 1 1162 ? 3.577 10.225 -3.292 1.00 66.81 1162 LEU A N 1
ATOM 9014 C CA . LEU A 1 1162 ? 2.877 10.303 -2.009 1.00 66.81 1162 LEU A CA 1
ATOM 9015 C C . LEU A 1 1162 ? 2.404 11.743 -1.813 1.00 66.81 1162 LEU A C 1
ATOM 9017 O O . LEU A 1 1162 ? 3.187 12.680 -1.963 1.00 66.81 1162 LEU A O 1
ATOM 9021 N N . ALA A 1 1163 ? 1.120 11.919 -1.508 1.00 59.56 1163 ALA A N 1
ATOM 9022 C CA . ALA A 1 1163 ? 0.599 13.230 -1.159 1.00 59.56 1163 ALA A CA 1
ATOM 9023 C C . ALA A 1 1163 ? 1.199 13.628 0.197 1.00 59.56 1163 ALA A C 1
ATOM 9025 O O . ALA A 1 1163 ? 0.966 12.928 1.185 1.00 59.56 1163 ALA A O 1
ATOM 9026 N N . GLN A 1 1164 ? 2.007 14.694 0.205 1.00 41.41 1164 GLN A N 1
ATOM 9027 C CA . GLN A 1 1164 ? 2.569 15.287 1.423 1.00 41.41 1164 GLN A CA 1
ATOM 9028 C C . GLN A 1 1164 ? 1.477 15.780 2.373 1.00 41.41 1164 GLN A C 1
ATOM 9030 O O . GLN A 1 1164 ? 0.453 16.313 1.877 1.00 41.41 1164 GLN A O 1
#

Organism: Polarella glacialis (NCBI:txid89957)

Secondary structure (DSSP, 8-state):
--SS--HHHHTT--SHHHHHHHTT--HHHHHHHHHHTT----HHHHHHS-HHHHHHHHHT-EEEP--SSS--EEEPPHHHHHHHHHHHHHHHHHTTPPP--TT--SS----------------------PPPPP-PPEEEGGGTT-TT---EEEPPPHHHHHHHHHHHHHHHSSPPPTTTPPPHHHHHHHHIIIIIS-------TTTS-TTGGGGGGG-EEEEEEEPTTSPEEEEEEES-SSHHHHHHHHHHHHHHHHH-BTTTT----TTPPPPPBSS-HHHHHHHHHHHHHHHHH-GGGHHHHHHHHHHIIIIIHHHHHHHHHHHHHTT-PPTT---BTTBHHHHHHHHHHH-HHHHIIIIIHHHHHHHHH-TTSPP--THHHHHHHHHTTTTGGG--SS-------------------------------------SB-TTSPBB-HHHHHSPTTSS-SS-TT--B---TTT--SS-TT-TT-TTPPPPP--------------------------------------GGG------------------S-SSPEEEEEES-SS-HHHHHHHHHHTTTEEEPPPGGGSTT--TTSHHHHHHHHHHHTT-SEEEE-PPPTHHHHSS--STT--------TT-TT----TT--S----SSSHHHHHHHH-SS--EEEEE-TTTTHHHHTTSTT-EEEEEESGGGT-SS--EEEEEE--TTGGG----GGGSPP----TTSS-SEEEE-SSSS-EEEETTTGGGSPPHHHHHHHHHHHHHHHTSHHHHHHHHTT------S---HHHHHHHTT-HHHHHHHHHHHHHHHHHHHH-HHHHHHHHTTTSTT--TT-S-HHHHHHHHHHHHHHHT------TTS--HHHHHHHHHHHT-S--SHHHHTSTTT-B--SSSS-----SSS-B-SS--HHHHHHHHH---B--TTS-----HHHHHHTHHHHHHHHHHHHTTSEEEESSHHHHHHHH-TT--B--EEEEEEE-TTS-EEEEEEE-TTTTSHHHH----B---PPPHHHHHHHHHHHHHHHHTS-SS-----EEEEEESSGGGGSBBPGGGGGG-EEE-TTS-EEEESB--TT-TTGGGHHHHHHT-S-TTTTTPPEEEEEEEEESEEEETTEEEEEETTTT-EEEEEE--